Protein AF-A0A150P0Q4-F1 (afdb_monomer_lite)

InterPro domains:
  IPR000719 Protein kinase domain [PF00069] (612-811)
  IPR000719 Protein kinase domain [PS50011] (612-848)
  IPR000719 Protein kinase domain [SM00220] (612-845)
  IPR003615 HNH nuclease [PF13395] (460-488)
  IPR004919 GmrSD restriction endonucleases, N-terminal domain [PF03235] (14-259)
  IPR011009 Protein kinase-like domain superfamily [SSF56112] (604-841)

pLDDT: mean 85.25, std 13.66, range [26.42, 98.25]

Sequence (848 aa):
MPAQMTFRPAETPLRDLLEEIHRGDLQLPDFQRSWVWDDERIRDLIASVSQAWPVGAVLLLECGGEVQFKARPVEGAPENRGRERRLILDGQQRLTSLYVALRTGLPVATVDTKGNRINRIYFFDIRKAIEESVERKDAILAVDPTRQIRENFNRNVVLDLSTPEKEFEQLCIPVATAFDPAACQNWRRGMSKLHRHNPEIADLYDQFELEVVQSIQQYRLPSIELGRGTSRQAVCMVFEKVNTGGKPLDVFELVTATYAARSVDLRADWEAQLQRMRTHRVLAELTPTDFLQAVTLLSTWRRNTDGRVHVGCRRIDILNLPLEEYRAHAAAVEQGFVTAVKILEREKIFEPEYLPYQSQLIPFAAIAAALGPRLLEPSVREKILRWYWCGVFGELYGGTTETRFGRDINEVPAWIDGGPEPSTVMDCNFVPSRLATLTTRNSAAYKGFMALLLQEGGRDLYTGDQIERSMYFDEHVDLHHIFPLSFFKGKMGPPFTTIINKTPQTSRTNKRLGGVNPSLYIARIERGGVEPRNLDEFIETHCIEPASLRQDDFGAFYRERARRLLDAVERLTGKPINGRESEETVRSFAGPIPRLVVAGGPRPTQKLFDHYDVIEELPSGGMSSGYKVRGPGGELLFMKKVPIEGVASDALRREIDIYARLERAQVEGVLRIHGIERNETHVALLTELADGGSLASYLRAAGGALSPAEAKPIALTVLAALRELHALDVVHRDLKPENVLRCGGLWKLCDFGIAKNLRRLVTQHRTFAGHGTPGFAPPEQVDGAEAHPSADIYAFGKLLAYLLTGQTDVDKVTQPSWGKLARTCTIREPSGRLSLDQVETDLVAIVT

Secondary structure (DSSP, 8-state):
------EEEEEEEHHHHHHHHHHTSEEEETTSPPP--BHHHHHHHHHHHHTT-----EEEEESSSS--PPEEPPTT------SS-EEEEE-HHHHHHHHIIIII-S-EEEE-TTS-EEEEEEEEEHHHHT-TTS-GGGGEEEE-TTSEEEETTTTEEEEE-SSHHHHHHTTEEEGGGGG-HHHHHHHHHHHHHHTTT-HHHHHHHHHHIIIIIHHHHH-EEEEEEEPTT--HHHHHHHHHHHGGGSSPPPHHHHHHHHHHTTT--HHHHHHHHHHHHTTSGGGTT--HHHHHHHHHHHHHHHH-SSS-S----SHHHHHT--HHHHHHHHHHHHHHHHHHHHHHHHTT--SGGG-S-HHHHHHHHHHHHHHGGGGGSHHHHHHHHHHHHHHHHTTTTSSS-HHHHHHHHHHHHHHHTT-PPPHHHHT----HHHHHH---TT-HHHHHHHHHHHHTT-B-TTT--B--HHHHHHTT-EEEESS-TTTTTT--STTTTSGGGEEEE-HHHHHHH-SS-HHHHHHHHHHTT--HHHHHHHHHTTT--HHHHHTT-HHHHHHHHHHHHHHHHHHHHTS--TTTTSHHHHHHHTS--------S------EETTTEEEEEEEP-STT-EEEEEE-TTS-EEEEEEEESTTS-HHHHHHHHHHHHHHHHHT-TTBPPEEEEEE-SSEEEEEEE--SS-BHHHHHHHTTS---HHHHHHHHHHHHHHHHHHHHTT---S--SGGGEEEETTEEEE---TTGGGGGGSSS-SS-----S-TTTS-HHHHTTPPP-HHHHHHHHHHHHHHHHHSSS-GGG--SHHHHHHHHHHT-SSGGGSPPHHHHHHHHHHS--

Radius of gyration: 38.89 Å; chains: 1; bounding box: 79×71×116 Å

Structure (mmCIF, N/CA/C/O backbone):
data_AF-A0A150P0Q4-F1
#
_entry.id   AF-A0A150P0Q4-F1
#
loop_
_atom_site.group_PDB
_atom_site.id
_atom_site.type_symbol
_atom_site.label_atom_id
_atom_site.label_alt_id
_atom_site.label_comp_id
_atom_site.label_asym_id
_atom_site.label_entity_id
_atom_site.label_seq_id
_atom_site.pdbx_PDB_ins_code
_atom_site.Cartn_x
_atom_site.Cartn_y
_atom_site.Cartn_z
_atom_site.occupancy
_atom_site.B_iso_or_equiv
_atom_site.auth_seq_id
_atom_site.auth_comp_id
_atom_site.auth_asym_id
_atom_site.auth_atom_id
_atom_site.pdbx_PDB_model_num
ATOM 1 N N . MET A 1 1 ? 33.109 -25.840 -5.635 1.00 31.58 1 MET A N 1
ATOM 2 C CA . MET A 1 1 ? 33.762 -25.465 -6.908 1.00 31.58 1 MET A CA 1
ATOM 3 C C . MET A 1 1 ? 33.787 -23.945 -6.965 1.00 31.58 1 MET A C 1
ATOM 5 O O . MET A 1 1 ? 32.735 -23.370 -6.703 1.00 31.58 1 MET A O 1
ATOM 9 N N . PRO A 1 2 ? 34.930 -23.283 -7.202 1.00 28.89 2 PRO A N 1
ATOM 10 C CA . PRO A 1 2 ? 34.936 -21.834 -7.370 1.00 28.89 2 PRO A CA 1
ATOM 11 C C . PRO A 1 2 ? 34.123 -21.470 -8.621 1.00 28.89 2 PRO A C 1
ATOM 13 O O . PRO A 1 2 ? 34.169 -22.193 -9.616 1.00 28.89 2 PRO A O 1
ATOM 16 N N . ALA A 1 3 ? 33.334 -20.395 -8.545 1.00 36.25 3 ALA A N 1
ATOM 17 C CA . ALA A 1 3 ? 32.504 -19.925 -9.648 1.00 36.25 3 ALA A CA 1
ATOM 18 C C . ALA A 1 3 ? 33.391 -19.611 -10.863 1.00 36.25 3 ALA A C 1
ATOM 20 O O . ALA A 1 3 ? 34.220 -18.704 -10.816 1.00 36.25 3 ALA A O 1
ATOM 21 N N . GLN A 1 4 ? 33.241 -20.388 -11.937 1.00 46.97 4 GLN A N 1
ATOM 22 C CA . GLN A 1 4 ? 33.880 -20.111 -13.220 1.00 46.97 4 GLN A CA 1
ATOM 23 C C . GLN A 1 4 ? 33.441 -18.715 -13.681 1.00 46.97 4 GLN A C 1
ATOM 25 O O . GLN A 1 4 ? 32.245 -18.414 -13.680 1.00 46.97 4 GLN A O 1
ATOM 30 N N . MET A 1 5 ? 34.394 -17.851 -14.045 1.00 43.66 5 MET A N 1
ATOM 31 C CA . MET A 1 5 ? 34.073 -16.531 -14.590 1.00 43.66 5 MET A CA 1
ATOM 32 C C . MET A 1 5 ? 33.197 -16.690 -15.840 1.00 43.66 5 MET A C 1
ATOM 34 O O . MET A 1 5 ? 33.628 -17.240 -16.850 1.00 43.66 5 MET A O 1
ATOM 38 N N . THR A 1 6 ? 31.952 -16.225 -15.746 1.00 61.91 6 THR A N 1
ATOM 39 C CA . THR A 1 6 ? 30.906 -16.319 -16.782 1.00 61.91 6 THR A CA 1
ATOM 40 C C . THR A 1 6 ? 30.883 -15.118 -17.735 1.00 61.91 6 THR A C 1
ATOM 42 O O . THR A 1 6 ? 30.093 -15.111 -18.676 1.00 61.91 6 THR A O 1
ATOM 45 N N . PHE A 1 7 ? 31.764 -14.133 -17.518 1.00 71.00 7 PHE A N 1
ATOM 46 C CA . PHE A 1 7 ? 31.845 -12.876 -18.265 1.00 71.00 7 PHE A CA 1
ATOM 47 C C . PHE A 1 7 ? 33.163 -12.786 -19.034 1.00 71.00 7 PHE A C 1
ATOM 49 O O . PHE A 1 7 ? 34.230 -12.983 -18.447 1.00 71.00 7 PHE A O 1
ATOM 56 N N . ARG A 1 8 ? 33.097 -12.445 -20.323 1.00 76.94 8 ARG A N 1
ATOM 57 C CA . ARG A 1 8 ? 34.273 -12.190 -21.166 1.00 76.94 8 ARG A CA 1
ATOM 58 C C . ARG A 1 8 ? 34.220 -10.758 -21.709 1.00 76.94 8 ARG A C 1
ATOM 60 O O . ARG A 1 8 ? 33.370 -10.482 -22.553 1.00 76.94 8 ARG A O 1
ATOM 67 N N . PRO A 1 9 ? 35.059 -9.829 -21.217 1.00 78.75 9 PRO A N 1
ATOM 68 C CA . PRO A 1 9 ? 35.189 -8.516 -21.835 1.00 78.75 9 PRO A CA 1
ATOM 69 C C . PRO A 1 9 ? 35.948 -8.639 -23.163 1.00 78.75 9 PRO A C 1
ATOM 71 O O . PRO A 1 9 ? 36.948 -9.353 -23.245 1.00 78.75 9 PRO A O 1
ATOM 74 N N . ALA A 1 10 ? 35.482 -7.935 -24.189 1.00 81.44 10 ALA A N 1
ATOM 75 C CA . ALA A 1 10 ? 36.090 -7.886 -25.513 1.00 81.44 10 ALA A CA 1
ATOM 76 C C . ALA A 1 10 ? 35.911 -6.496 -26.140 1.00 81.44 10 ALA A C 1
ATOM 78 O O . ALA A 1 10 ? 34.915 -5.818 -25.890 1.00 81.44 10 ALA A O 1
ATOM 79 N N . GLU A 1 11 ? 36.843 -6.080 -26.994 1.00 84.00 11 GLU A N 1
ATOM 80 C CA . GLU A 1 11 ? 36.697 -4.888 -27.835 1.00 84.00 11 GLU A CA 1
ATOM 81 C C . GLU A 1 11 ? 36.447 -5.310 -29.279 1.00 84.00 11 GLU A C 1
ATOM 83 O O . GLU A 1 11 ? 37.371 -5.705 -30.001 1.00 84.00 11 GLU A O 1
ATOM 88 N N . THR A 1 12 ? 35.186 -5.226 -29.698 1.00 87.81 12 THR A N 1
ATOM 89 C CA . THR A 1 12 ? 34.760 -5.719 -31.009 1.00 87.81 12 THR A CA 1
ATOM 90 C C . THR A 1 12 ? 34.696 -4.556 -32.001 1.00 87.81 12 THR A C 1
ATOM 92 O O . THR A 1 12 ? 34.092 -3.526 -31.681 1.00 87.81 12 THR A O 1
ATOM 95 N N . PRO A 1 13 ? 35.304 -4.663 -33.198 1.00 92.88 13 PRO A N 1
ATOM 96 C CA . PRO A 1 13 ? 35.141 -3.657 -34.243 1.00 92.88 13 PRO A CA 1
ATOM 97 C C . PRO A 1 13 ? 33.660 -3.427 -34.560 1.00 92.88 13 PRO A C 1
ATOM 99 O O . PRO A 1 13 ? 32.904 -4.381 -34.744 1.00 92.88 13 PRO A O 1
ATOM 102 N N . LEU A 1 14 ? 33.237 -2.162 -34.656 1.00 93.88 14 LEU A N 1
ATOM 103 C CA . LEU A 1 14 ? 31.841 -1.823 -34.951 1.00 93.88 14 LEU A CA 1
ATOM 104 C C . LEU A 1 14 ? 31.382 -2.462 -36.268 1.00 93.88 14 LEU A C 1
ATOM 106 O O . LEU A 1 14 ? 30.284 -3.006 -36.334 1.00 93.88 14 LEU A O 1
ATOM 110 N N . ARG A 1 15 ? 32.253 -2.460 -37.286 1.00 92.12 15 ARG A N 1
ATOM 111 C CA . ARG A 1 15 ? 32.016 -3.120 -38.578 1.00 92.12 15 ARG A CA 1
ATOM 112 C C . ARG A 1 15 ? 31.570 -4.574 -38.409 1.00 92.12 15 ARG A C 1
ATOM 114 O O . ARG A 1 15 ? 30.597 -4.975 -39.039 1.00 92.12 15 ARG A O 1
ATOM 121 N N . ASP A 1 16 ? 32.250 -5.336 -37.557 1.00 92.06 16 ASP A N 1
ATOM 122 C CA . ASP A 1 16 ? 31.985 -6.765 -37.383 1.00 92.06 16 ASP A CA 1
ATOM 123 C C . ASP A 1 16 ? 30.610 -6.987 -36.746 1.00 92.06 16 ASP A C 1
ATOM 125 O O . ASP A 1 16 ? 29.826 -7.787 -37.250 1.00 92.06 16 ASP A O 1
ATOM 129 N N . LEU A 1 17 ? 30.261 -6.198 -35.721 1.00 92.00 17 LEU A N 1
ATOM 130 C CA . LEU A 1 17 ? 28.934 -6.239 -35.094 1.00 92.00 17 LEU A CA 1
ATOM 131 C C . LEU A 1 17 ? 27.815 -5.911 -36.093 1.00 92.00 17 LEU A C 1
ATOM 133 O O . LEU A 1 17 ? 26.788 -6.588 -36.114 1.00 92.00 17 LEU A O 1
ATOM 137 N N . LEU A 1 18 ? 27.999 -4.889 -36.938 1.00 92.75 18 LEU A N 1
ATOM 138 C CA . LEU A 1 18 ? 27.002 -4.518 -37.949 1.00 92.75 18 LEU A CA 1
ATOM 139 C C . LEU A 1 18 ? 26.863 -5.590 -39.044 1.00 92.75 18 LEU A C 1
ATOM 141 O O . LEU A 1 18 ? 25.751 -5.859 -39.500 1.00 92.75 18 LEU A O 1
ATOM 145 N N . GLU A 1 19 ? 27.963 -6.230 -39.444 1.00 90.31 19 GLU A N 1
ATOM 146 C CA . GLU A 1 19 ? 27.948 -7.344 -40.400 1.00 90.31 19 GLU A CA 1
ATOM 147 C C . GLU A 1 19 ? 27.314 -8.610 -39.815 1.00 90.31 19 GLU A C 1
ATOM 149 O O . GLU A 1 19 ? 26.606 -9.329 -40.517 1.00 90.31 19 GLU A O 1
ATOM 154 N N . GLU A 1 20 ? 27.509 -8.888 -38.529 1.00 90.50 20 GLU A N 1
ATOM 155 C CA . GLU A 1 20 ? 26.818 -9.981 -37.843 1.00 90.50 20 GLU A CA 1
ATOM 156 C C . GLU A 1 20 ? 25.311 -9.742 -37.733 1.00 90.50 20 GLU A C 1
ATOM 158 O O . GLU A 1 20 ? 24.531 -10.679 -37.915 1.00 90.50 20 GLU A O 1
ATOM 163 N N . ILE A 1 21 ? 24.886 -8.495 -37.493 1.00 91.38 21 ILE A N 1
ATOM 164 C CA . ILE A 1 21 ? 23.468 -8.113 -37.564 1.00 91.38 21 ILE A CA 1
ATOM 165 C C . ILE A 1 21 ? 22.939 -8.342 -38.983 1.00 91.38 21 ILE A C 1
ATOM 167 O O . ILE A 1 21 ? 21.876 -8.936 -39.155 1.00 91.38 21 ILE A O 1
ATOM 171 N N . HIS A 1 22 ? 23.687 -7.919 -40.008 1.00 90.12 22 HIS A N 1
ATOM 172 C CA . HIS A 1 22 ? 23.290 -8.088 -41.407 1.00 90.12 22 HIS A CA 1
ATOM 173 C C . HIS A 1 22 ? 23.184 -9.560 -41.829 1.00 90.12 22 HIS A C 1
ATOM 175 O O . HIS A 1 22 ? 22.249 -9.928 -42.539 1.00 90.12 22 HIS A O 1
ATOM 181 N N . ARG A 1 23 ? 24.101 -10.417 -41.363 1.00 87.44 23 ARG A N 1
ATOM 182 C CA . ARG A 1 23 ? 24.062 -11.871 -41.589 1.00 87.44 23 ARG A CA 1
ATOM 183 C C . ARG A 1 23 ? 22.971 -12.578 -40.781 1.00 87.44 23 ARG A C 1
ATOM 185 O O . ARG A 1 23 ? 22.541 -13.663 -41.173 1.00 87.44 23 ARG A O 1
ATOM 192 N N . GLY A 1 24 ? 22.495 -11.960 -39.700 1.00 84.88 24 GLY A N 1
ATOM 193 C CA . GLY A 1 24 ? 21.508 -12.520 -38.776 1.00 84.88 24 GLY A CA 1
ATOM 194 C C . GLY A 1 24 ? 22.111 -13.389 -37.667 1.00 84.88 24 GLY A C 1
ATOM 195 O O . GLY A 1 24 ? 21.367 -14.106 -36.998 1.00 84.88 24 GLY A O 1
ATOM 196 N N . ASP A 1 25 ? 23.429 -13.322 -37.467 1.00 87.44 25 ASP A N 1
ATOM 197 C CA . ASP A 1 25 ? 24.155 -14.021 -36.397 1.00 87.44 25 ASP A CA 1
ATOM 198 C C . ASP A 1 25 ? 23.970 -13.304 -35.044 1.00 87.44 25 ASP A C 1
ATOM 200 O O . ASP A 1 25 ? 23.934 -13.942 -33.987 1.00 87.44 25 ASP A O 1
ATOM 204 N N . LEU A 1 26 ? 23.797 -11.975 -35.085 1.00 89.19 26 LEU A N 1
ATOM 205 C CA . LEU A 1 26 ? 23.518 -11.123 -33.931 1.00 89.19 26 LEU A CA 1
ATOM 206 C C . LEU A 1 26 ? 22.079 -10.588 -33.997 1.00 89.19 26 LEU A C 1
ATOM 208 O O . LEU A 1 26 ? 21.715 -9.850 -34.911 1.00 89.19 26 LEU A O 1
ATOM 212 N N . GLN A 1 27 ? 21.247 -10.973 -33.028 1.00 87.88 27 GLN A N 1
ATOM 213 C CA . GLN A 1 27 ? 19.803 -10.707 -33.036 1.00 87.88 27 GLN A CA 1
ATOM 214 C C . GLN A 1 27 ? 19.320 -10.054 -31.738 1.00 87.88 27 GLN A C 1
ATOM 216 O O . GLN A 1 27 ? 20.038 -9.984 -30.739 1.00 87.88 27 GLN A O 1
ATOM 221 N N . LEU A 1 28 ? 18.075 -9.579 -31.745 1.00 84.50 28 LEU A N 1
ATOM 222 C CA . LEU A 1 28 ? 17.410 -9.073 -30.550 1.00 84.50 28 LEU A CA 1
ATOM 223 C C . LEU A 1 28 ? 16.585 -10.191 -29.911 1.00 84.50 28 LEU A C 1
ATOM 225 O O . LEU A 1 28 ? 15.909 -10.938 -30.623 1.00 84.50 28 LEU A O 1
ATOM 229 N N . PRO A 1 29 ? 16.568 -10.311 -28.580 1.00 78.75 29 PRO A N 1
ATOM 230 C CA . PRO A 1 29 ? 15.529 -11.071 -27.911 1.00 78.75 29 PRO A CA 1
ATOM 231 C C . PRO A 1 29 ? 14.135 -10.498 -28.223 1.00 78.75 29 PRO A C 1
ATOM 233 O O . PRO A 1 29 ? 13.939 -9.283 -28.272 1.00 78.75 29 PRO A O 1
ATOM 236 N N . ASP A 1 30 ? 13.143 -11.361 -28.421 1.00 73.38 30 ASP A N 1
ATOM 237 C CA . ASP A 1 30 ? 11.785 -10.965 -28.810 1.00 73.38 30 ASP A CA 1
ATOM 238 C C . ASP A 1 30 ? 11.039 -10.148 -27.742 1.00 73.38 30 ASP A C 1
ATOM 240 O O . ASP A 1 30 ? 10.174 -9.340 -28.074 1.00 73.38 30 ASP A O 1
ATOM 244 N N . PHE A 1 31 ? 11.424 -10.293 -26.475 1.00 66.19 31 PHE A N 1
ATOM 245 C CA . PHE A 1 31 ? 10.884 -9.533 -25.346 1.00 66.19 31 PHE A CA 1
ATOM 246 C C . PHE A 1 31 ? 11.435 -8.102 -25.229 1.00 66.19 31 PHE A C 1
ATOM 248 O O . PHE A 1 31 ? 10.883 -7.298 -24.474 1.00 66.19 31 PHE A O 1
ATOM 255 N N . GLN A 1 32 ? 12.507 -7.753 -25.951 1.00 68.88 32 GLN A N 1
ATOM 256 C CA . GLN A 1 32 ? 12.990 -6.373 -25.988 1.00 68.88 32 GLN A CA 1
ATOM 257 C C . GLN A 1 32 ? 12.003 -5.481 -26.742 1.00 68.88 32 GLN A C 1
ATOM 259 O O . GLN A 1 32 ? 11.522 -5.826 -27.825 1.00 68.88 32 GLN A O 1
ATOM 264 N N . ARG A 1 33 ? 11.737 -4.295 -26.187 1.00 67.94 33 ARG A N 1
ATOM 265 C CA . ARG A 1 33 ? 10.780 -3.326 -26.737 1.00 67.94 33 ARG A CA 1
ATOM 266 C C . ARG A 1 33 ? 11.124 -2.936 -28.172 1.00 67.94 33 ARG A C 1
ATOM 268 O O . ARG A 1 33 ? 12.279 -3.009 -28.595 1.00 67.94 33 ARG A O 1
ATOM 275 N N . SER A 1 34 ? 10.119 -2.487 -28.917 1.00 66.25 34 SER A N 1
ATOM 276 C CA . SER A 1 34 ? 10.339 -1.813 -30.197 1.00 66.25 34 SER A CA 1
ATOM 277 C C . SER A 1 34 ? 11.309 -0.639 -30.015 1.00 66.25 34 SER A C 1
ATOM 279 O O . SER A 1 34 ? 11.435 -0.085 -28.923 1.00 66.25 34 SER A O 1
ATOM 281 N N . TRP A 1 35 ? 12.046 -0.304 -31.064 1.00 68.69 35 TRP A N 1
ATOM 282 C CA . TRP A 1 35 ? 13.017 0.787 -31.053 1.00 68.69 35 TRP A CA 1
ATOM 283 C C . TRP A 1 35 ? 12.294 2.156 -31.000 1.00 68.69 35 TRP A C 1
ATOM 285 O O . TRP A 1 35 ? 11.285 2.331 -31.681 1.00 68.69 35 TRP A O 1
ATOM 295 N N . VAL A 1 36 ? 12.731 3.068 -30.107 1.00 68.75 36 VAL A N 1
ATOM 296 C CA . VAL A 1 36 ? 12.045 4.354 -29.784 1.00 68.75 36 VAL A CA 1
ATOM 297 C C . VAL A 1 36 ? 13.037 5.494 -29.476 1.00 68.75 36 VAL A C 1
ATOM 299 O O . VAL A 1 36 ? 12.774 6.344 -28.629 1.00 68.75 36 VAL A O 1
ATOM 302 N N . TRP A 1 37 ? 14.225 5.507 -30.078 1.00 83.75 37 TRP A N 1
ATOM 303 C CA . TRP A 1 37 ? 15.117 6.664 -29.926 1.00 83.75 37 TRP A CA 1
ATOM 304 C C . TRP A 1 37 ? 14.644 7.844 -30.770 1.00 83.75 37 TRP A C 1
ATOM 306 O O . TRP A 1 37 ? 14.229 7.648 -31.911 1.00 83.75 37 TRP A O 1
ATOM 316 N N . ASP A 1 38 ? 14.700 9.041 -30.186 1.00 87.56 38 ASP A N 1
ATOM 317 C CA . ASP A 1 38 ? 14.478 10.310 -30.878 1.00 87.56 38 ASP A CA 1
ATOM 318 C C . ASP A 1 38 ? 15.655 10.668 -31.802 1.00 87.56 38 ASP A C 1
ATOM 320 O O . ASP A 1 38 ? 16.743 10.091 -31.714 1.00 87.56 38 ASP A O 1
ATOM 324 N N . ASP A 1 39 ? 15.403 11.599 -32.722 1.00 88.06 39 ASP A N 1
ATOM 325 C CA . ASP A 1 39 ? 16.367 12.014 -33.745 1.00 88.06 39 ASP A CA 1
ATOM 326 C C . ASP A 1 39 ? 17.653 12.605 -33.142 1.00 88.06 39 ASP A C 1
ATOM 328 O O . ASP A 1 39 ? 18.752 12.369 -33.648 1.00 88.06 39 ASP A O 1
ATOM 332 N N . GLU A 1 40 ? 17.525 13.330 -32.030 1.00 89.31 40 GLU A N 1
ATOM 333 C CA . GLU A 1 40 ? 18.631 14.009 -31.353 1.00 89.31 40 GLU A CA 1
ATOM 334 C C . GLU A 1 40 ? 19.650 12.996 -30.816 1.00 89.31 40 GLU A C 1
ATOM 336 O O . GLU A 1 40 ? 20.834 13.065 -31.148 1.00 89.31 40 GLU A O 1
ATOM 341 N N . ARG A 1 41 ? 19.182 11.955 -30.116 1.00 89.94 41 ARG A N 1
ATOM 342 C CA . ARG A 1 41 ? 20.044 10.879 -29.598 1.00 89.94 41 ARG A CA 1
ATOM 343 C C . ARG A 1 41 ? 20.767 10.105 -30.692 1.00 89.94 41 ARG A C 1
ATOM 345 O O . ARG A 1 41 ? 21.874 9.615 -30.470 1.00 89.94 41 ARG A O 1
ATOM 352 N N . ILE A 1 42 ? 20.144 9.944 -31.858 1.00 91.25 42 ILE A N 1
ATOM 353 C CA . ILE A 1 42 ? 20.763 9.242 -32.988 1.00 91.25 42 ILE A CA 1
ATOM 354 C C . ILE A 1 42 ? 21.896 10.091 -33.570 1.00 91.25 42 ILE A C 1
ATOM 356 O O . ILE A 1 42 ? 22.983 9.562 -33.810 1.00 91.25 42 ILE A O 1
ATOM 360 N N . ARG A 1 43 ? 21.678 11.402 -33.740 1.00 93.50 43 ARG A N 1
ATOM 361 C CA . ARG A 1 43 ? 22.715 12.342 -34.195 1.00 93.50 43 ARG A CA 1
ATOM 362 C C . ARG A 1 43 ? 23.881 12.408 -33.212 1.00 93.50 43 ARG A C 1
ATOM 364 O O . ARG A 1 43 ? 25.024 12.295 -33.647 1.00 93.50 43 ARG A O 1
ATOM 371 N N . ASP A 1 44 ? 23.609 12.480 -31.912 1.00 92.38 44 ASP A N 1
ATOM 372 C CA . ASP A 1 44 ? 24.646 12.466 -30.870 1.00 92.38 44 ASP A CA 1
ATOM 373 C C . ASP A 1 44 ? 25.457 11.165 -30.872 1.00 92.38 44 ASP A C 1
ATOM 375 O O . ASP A 1 44 ? 26.681 11.173 -30.693 1.00 92.38 44 ASP A O 1
ATOM 379 N N . LEU A 1 45 ? 24.795 10.029 -31.116 1.00 93.88 45 LEU A N 1
ATOM 380 C CA . LEU A 1 45 ? 25.466 8.738 -31.212 1.00 93.88 45 LEU A CA 1
ATOM 381 C C . LEU A 1 45 ? 26.396 8.676 -32.429 1.00 93.88 45 LEU A C 1
ATOM 383 O O . LEU A 1 45 ? 27.543 8.250 -32.296 1.00 93.88 45 LEU A O 1
ATOM 387 N N . ILE A 1 46 ? 25.923 9.112 -33.600 1.00 94.56 46 ILE A N 1
ATOM 388 C CA . ILE A 1 46 ? 26.740 9.174 -34.820 1.00 94.56 46 ILE A CA 1
ATOM 389 C C . ILE A 1 46 ? 27.911 10.148 -34.616 1.00 94.56 46 ILE A C 1
ATOM 391 O O . ILE A 1 46 ? 29.039 9.812 -34.978 1.00 94.56 46 ILE A O 1
ATOM 395 N N . ALA A 1 47 ? 27.677 11.306 -33.987 1.00 94.06 47 ALA A N 1
ATOM 396 C CA . ALA A 1 47 ? 28.717 12.285 -33.671 1.00 94.06 47 ALA A CA 1
ATOM 397 C C . ALA A 1 47 ? 29.820 11.663 -32.812 1.00 94.06 47 ALA A C 1
ATOM 399 O O . ALA A 1 47 ? 30.984 11.676 -33.212 1.00 94.06 47 ALA A O 1
ATOM 400 N N . SER A 1 48 ? 29.430 11.019 -31.711 1.00 93.25 48 SER A N 1
ATOM 401 C CA . SER A 1 48 ? 30.347 10.360 -30.778 1.00 93.25 48 SER A CA 1
ATOM 402 C C . SER A 1 48 ? 31.192 9.284 -31.466 1.00 93.25 48 SER A C 1
ATOM 404 O O . SER A 1 48 ? 32.414 9.272 -31.321 1.00 93.25 48 SER A O 1
ATOM 406 N N . VAL A 1 49 ? 30.573 8.415 -32.278 1.00 93.94 49 VAL A N 1
ATOM 407 C CA . VAL A 1 49 ? 31.301 7.391 -33.054 1.00 93.94 49 VAL A CA 1
ATOM 408 C C . VAL A 1 49 ? 32.261 8.040 -34.056 1.00 93.94 49 VAL A C 1
ATOM 410 O O . VAL A 1 49 ? 33.399 7.596 -34.192 1.00 93.94 49 VAL A O 1
ATOM 413 N N . SER A 1 50 ? 31.847 9.129 -34.707 1.00 93.94 50 SER A N 1
ATOM 414 C CA . SER A 1 50 ? 32.677 9.856 -35.675 1.00 93.94 50 SER A CA 1
ATOM 415 C C . SER A 1 50 ? 33.852 10.628 -35.067 1.00 93.94 50 SER A C 1
ATOM 417 O O . SER A 1 50 ? 34.746 11.039 -35.800 1.00 93.94 50 SER A O 1
ATOM 419 N N . GLN A 1 51 ? 33.856 10.821 -33.746 1.00 91.62 51 GLN A N 1
ATOM 420 C CA . GLN A 1 51 ? 34.951 11.429 -32.981 1.00 91.62 51 GLN A CA 1
ATOM 421 C C . GLN A 1 51 ? 35.758 10.388 -32.193 1.00 91.62 51 GLN A C 1
ATOM 423 O O . GLN A 1 51 ? 36.609 10.751 -31.383 1.00 91.62 51 GLN A O 1
ATOM 428 N N . ALA A 1 52 ? 35.469 9.096 -32.382 1.00 90.12 52 ALA A N 1
ATOM 429 C CA . ALA A 1 52 ? 36.023 8.004 -31.585 1.00 90.12 52 ALA A CA 1
ATOM 430 C C . ALA A 1 52 ? 35.770 8.135 -30.065 1.00 90.12 52 ALA A C 1
ATOM 432 O O . ALA A 1 52 ? 36.503 7.576 -29.249 1.00 90.12 52 ALA A O 1
ATOM 433 N N . TRP A 1 53 ? 34.711 8.845 -29.662 1.00 90.31 53 TRP A N 1
ATOM 434 C CA . TRP A 1 53 ? 34.318 8.992 -28.261 1.00 90.31 53 TRP A CA 1
ATOM 435 C C . TRP A 1 53 ? 33.569 7.751 -27.754 1.00 90.31 53 TRP A C 1
ATOM 437 O O . TRP A 1 53 ? 32.838 7.109 -28.516 1.00 90.31 53 TRP A O 1
ATOM 447 N N . PRO A 1 54 ? 33.718 7.378 -26.471 1.00 85.50 54 PRO A N 1
ATOM 448 C CA . PRO A 1 54 ? 33.093 6.177 -25.925 1.00 85.50 54 PRO A CA 1
ATOM 449 C C . PRO A 1 54 ? 31.566 6.318 -25.839 1.00 85.50 54 PRO A C 1
ATOM 451 O O . PRO A 1 54 ? 31.053 7.171 -25.123 1.00 85.50 54 PRO A O 1
ATOM 454 N N . VAL A 1 55 ? 30.831 5.414 -26.498 1.00 86.94 55 VAL A N 1
ATOM 455 C CA . VAL A 1 55 ? 29.349 5.380 -26.480 1.00 86.94 55 VAL A CA 1
ATOM 456 C C . VAL A 1 55 ? 28.773 4.367 -25.482 1.00 86.94 55 VAL A C 1
ATOM 458 O O . VAL A 1 55 ? 27.595 4.009 -25.549 1.00 86.94 55 VAL A O 1
ATOM 461 N N . GLY A 1 56 ? 29.611 3.888 -24.557 1.00 83.50 56 GLY A N 1
ATOM 462 C CA . GLY A 1 56 ? 29.305 2.851 -23.567 1.00 83.50 56 GLY A CA 1
ATOM 463 C C . GLY A 1 56 ? 29.461 1.421 -24.101 1.00 83.50 56 GLY A C 1
ATOM 464 O O . GLY A 1 56 ? 29.488 1.190 -25.307 1.00 83.50 56 GLY A O 1
ATOM 465 N N . ALA A 1 57 ? 29.522 0.442 -23.196 1.00 84.88 57 ALA A N 1
ATOM 466 C CA . ALA A 1 57 ? 29.650 -0.968 -23.565 1.00 84.88 57 ALA A CA 1
ATOM 467 C C . ALA A 1 57 ? 28.321 -1.575 -24.053 1.00 84.88 57 ALA A C 1
ATOM 469 O O . ALA A 1 57 ? 27.248 -1.052 -23.738 1.00 84.88 57 ALA A O 1
ATOM 470 N N . VAL A 1 58 ? 28.391 -2.678 -24.799 1.00 87.81 58 VAL A N 1
ATOM 471 C CA . VAL A 1 58 ? 27.243 -3.530 -25.156 1.00 87.81 58 VAL A CA 1
ATOM 472 C C . VAL A 1 58 ? 27.324 -4.873 -24.444 1.00 87.81 58 VAL A C 1
ATOM 474 O O . VAL A 1 58 ? 28.412 -5.371 -24.158 1.00 87.81 58 VAL A O 1
ATOM 477 N N . LEU A 1 59 ? 26.172 -5.473 -24.162 1.00 86.12 59 LEU A N 1
ATOM 478 C CA . LEU A 1 59 ? 26.092 -6.770 -23.494 1.00 86.12 59 LEU A CA 1
ATOM 479 C C . LEU A 1 59 ? 25.512 -7.805 -24.453 1.00 86.12 59 LEU A C 1
ATOM 481 O O . LEU A 1 59 ? 24.402 -7.621 -24.955 1.00 86.12 59 LEU A O 1
ATOM 485 N N . LEU A 1 60 ? 26.243 -8.895 -24.671 1.00 88.00 60 LEU A N 1
ATOM 486 C CA . LEU A 1 60 ? 25.883 -9.965 -25.596 1.00 88.00 60 LEU A CA 1
ATOM 487 C C . LEU A 1 60 ? 25.697 -11.295 -24.853 1.00 88.00 60 LEU A C 1
ATOM 489 O O . LEU A 1 60 ? 26.352 -11.553 -23.844 1.00 88.00 60 LEU A O 1
ATOM 493 N N . LEU A 1 61 ? 24.822 -12.159 -25.366 1.00 85.00 61 LEU A N 1
ATOM 494 C CA . LEU A 1 61 ? 24.577 -13.506 -24.842 1.00 85.00 61 LEU A CA 1
ATOM 495 C C . LEU A 1 61 ? 24.800 -14.564 -25.920 1.00 85.00 61 LEU A C 1
ATOM 497 O O . LEU A 1 61 ? 24.147 -14.523 -26.962 1.00 85.00 61 LEU A O 1
ATOM 501 N N . GLU A 1 62 ? 25.657 -15.545 -25.642 1.00 83.94 62 GLU A N 1
ATOM 502 C CA . GLU A 1 62 ? 25.807 -16.737 -26.481 1.00 83.94 62 GLU A CA 1
ATOM 503 C C . GLU A 1 62 ? 24.606 -17.685 -26.311 1.00 83.94 62 GLU A C 1
ATOM 505 O O . GLU A 1 62 ? 24.326 -18.168 -25.210 1.00 83.94 62 GLU A O 1
ATOM 510 N N . CYS A 1 63 ? 23.906 -18.009 -27.403 1.00 71.44 63 CYS A N 1
ATOM 511 C CA . CYS A 1 63 ? 22.831 -19.003 -27.375 1.00 71.44 63 CYS A CA 1
ATOM 512 C C . CYS A 1 63 ? 23.378 -20.442 -27.345 1.00 71.44 63 CYS A C 1
ATOM 514 O O . CYS A 1 63 ? 24.476 -20.725 -27.825 1.00 71.44 63 CYS A O 1
ATOM 516 N N . GLY A 1 64 ? 22.570 -21.376 -26.826 1.00 64.94 64 GLY A N 1
ATOM 517 C CA . GLY A 1 64 ? 22.893 -22.812 -26.776 1.00 64.94 64 GLY A CA 1
ATOM 518 C C . GLY A 1 64 ? 23.128 -23.383 -25.371 1.00 64.94 64 GLY A C 1
ATOM 519 O O . GLY A 1 64 ? 23.596 -24.513 -25.261 1.00 64.94 64 GLY A O 1
ATOM 520 N N . GLY A 1 65 ? 22.827 -22.615 -24.317 1.00 64.88 65 GLY A N 1
ATOM 521 C CA . GLY A 1 65 ? 22.820 -23.053 -22.913 1.00 64.88 65 GLY A CA 1
ATOM 522 C C . GLY A 1 65 ? 21.417 -23.338 -22.354 1.00 64.88 65 GLY A C 1
ATOM 523 O O . GLY A 1 65 ? 20.471 -23.536 -23.114 1.00 64.88 65 GLY A O 1
ATOM 524 N N . GLU A 1 66 ? 21.262 -23.305 -21.022 1.00 53.69 66 GLU A N 1
ATOM 525 C CA . GLU A 1 66 ? 19.952 -23.427 -20.340 1.00 53.69 66 GLU A CA 1
ATOM 526 C C . GLU A 1 66 ? 18.956 -22.319 -20.732 1.00 53.69 66 GLU A C 1
ATOM 528 O O . GLU A 1 66 ? 17.741 -22.508 -20.671 1.00 53.69 66 GLU A O 1
ATOM 533 N N . VAL A 1 67 ? 19.460 -21.146 -21.121 1.00 58.69 67 VAL A N 1
ATOM 534 C CA . VAL A 1 67 ? 18.646 -19.982 -21.475 1.00 58.69 67 VAL A CA 1
ATOM 535 C C . VAL A 1 67 ? 18.364 -19.984 -22.977 1.00 58.69 67 VAL A C 1
ATOM 537 O O . VAL A 1 67 ? 19.268 -19.803 -23.791 1.00 58.69 67 VAL A O 1
ATOM 540 N N . GLN A 1 68 ? 17.093 -20.155 -23.344 1.00 64.75 68 GLN A N 1
ATOM 541 C CA . GLN A 1 68 ? 16.611 -20.017 -24.719 1.00 64.75 68 GLN A CA 1
ATOM 542 C C . GLN A 1 68 ? 15.620 -18.859 -24.790 1.00 64.75 68 GLN A C 1
ATOM 544 O O . GLN A 1 68 ? 14.533 -18.934 -24.222 1.00 64.75 68 GLN A O 1
ATOM 549 N N . PHE A 1 69 ? 15.995 -17.789 -25.485 1.00 69.62 69 PHE A N 1
ATOM 550 C CA . PHE A 1 69 ? 15.079 -16.709 -25.836 1.00 69.62 69 PHE A CA 1
ATOM 551 C C . PHE A 1 69 ? 14.696 -16.832 -27.303 1.00 69.62 69 PHE A C 1
ATOM 553 O O . PHE A 1 69 ? 15.522 -17.198 -28.144 1.00 69.62 69 PHE A O 1
ATOM 560 N N . LYS A 1 70 ? 13.442 -16.515 -27.620 1.00 71.75 70 LYS A N 1
ATOM 561 C CA . LYS A 1 70 ? 13.035 -16.373 -29.012 1.00 71.75 70 LYS A CA 1
ATOM 562 C C . LYS A 1 70 ? 13.694 -15.106 -29.557 1.00 71.75 70 LYS A C 1
ATOM 564 O O . LYS A 1 70 ? 13.756 -14.079 -28.888 1.00 71.75 70 LYS A O 1
ATOM 569 N N . ALA A 1 71 ? 14.269 -15.221 -30.745 1.00 78.31 71 ALA A N 1
ATOM 570 C CA . ALA A 1 71 ? 15.026 -14.151 -31.369 1.00 78.31 71 ALA A CA 1
ATOM 571 C C . ALA A 1 71 ? 14.180 -13.473 -32.447 1.00 78.31 71 ALA A C 1
ATOM 573 O O . ALA A 1 71 ? 13.397 -14.132 -33.138 1.00 78.31 71 ALA A O 1
ATOM 574 N N . ARG A 1 72 ? 14.362 -12.166 -32.594 1.00 83.19 72 ARG A N 1
ATOM 575 C CA . ARG A 1 72 ? 13.840 -11.362 -33.695 1.00 83.19 72 ARG A CA 1
ATOM 576 C C . ARG A 1 72 ? 14.988 -10.593 -34.357 1.00 83.19 72 ARG A C 1
ATOM 578 O O . ARG A 1 72 ? 15.950 -10.237 -33.669 1.00 83.19 72 ARG A O 1
ATOM 585 N N . PRO A 1 73 ? 14.917 -10.334 -35.671 1.00 87.12 73 PRO A N 1
ATOM 586 C CA . PRO A 1 73 ? 15.925 -9.522 -36.340 1.00 87.12 73 PRO A CA 1
ATOM 587 C C . PRO A 1 73 ? 15.958 -8.099 -35.761 1.00 87.12 73 PRO A C 1
ATOM 589 O O . PRO A 1 73 ? 14.960 -7.592 -35.237 1.00 87.12 73 PRO A O 1
ATOM 592 N N . VAL A 1 74 ? 17.129 -7.465 -35.846 1.00 87.75 74 VAL A N 1
ATOM 593 C CA . VAL A 1 74 ? 17.267 -6.015 -35.648 1.00 87.75 74 VAL A CA 1
ATOM 594 C C . VAL A 1 74 ? 16.463 -5.300 -36.737 1.00 87.75 74 VAL A C 1
ATOM 596 O O . VAL A 1 74 ? 16.333 -5.812 -37.849 1.00 87.75 74 VAL A O 1
ATOM 599 N N . GLU A 1 75 ? 15.908 -4.129 -36.426 1.00 85.12 75 GLU A N 1
ATOM 600 C CA . GLU A 1 75 ? 15.138 -3.341 -37.394 1.00 85.12 75 GLU A CA 1
ATOM 601 C C . GLU A 1 75 ? 15.956 -3.102 -38.678 1.00 85.12 75 GLU A C 1
ATOM 603 O O . GLU A 1 75 ? 17.120 -2.703 -38.618 1.00 85.12 75 GLU A O 1
ATOM 608 N N . GLY A 1 76 ? 15.361 -3.378 -39.842 1.00 81.12 76 GLY A N 1
ATOM 609 C CA . GLY A 1 76 ? 16.025 -3.261 -41.145 1.00 81.12 76 GLY A CA 1
ATOM 610 C C . GLY A 1 76 ? 16.966 -4.415 -41.527 1.00 81.12 76 GLY A C 1
ATOM 611 O O . GLY A 1 76 ? 17.496 -4.395 -42.637 1.00 81.12 76 GLY A O 1
ATOM 612 N N . ALA A 1 77 ? 17.185 -5.410 -40.658 1.00 86.88 77 ALA A N 1
ATOM 613 C CA . ALA A 1 77 ? 18.008 -6.580 -40.972 1.00 86.88 77 ALA A CA 1
ATOM 614 C C . ALA A 1 77 ? 17.202 -7.680 -41.703 1.00 86.88 77 ALA A C 1
ATOM 616 O O . ALA A 1 77 ? 16.005 -7.831 -41.444 1.00 86.88 77 ALA A O 1
ATOM 617 N N . PRO A 1 78 ? 17.828 -8.481 -42.591 1.00 82.44 78 PRO A N 1
ATOM 618 C CA . PRO A 1 78 ? 17.160 -9.596 -43.268 1.00 82.44 78 PRO A CA 1
ATOM 619 C C . PRO A 1 78 ? 16.654 -10.672 -42.293 1.00 82.44 78 PRO A C 1
ATOM 621 O O . PRO A 1 78 ? 17.304 -10.983 -41.293 1.00 82.44 78 PRO A O 1
ATOM 624 N N . GLU A 1 79 ? 15.530 -11.322 -42.614 1.00 72.56 79 GLU A N 1
ATOM 625 C CA . GLU A 1 79 ? 15.082 -12.511 -41.880 1.00 72.56 79 GLU A CA 1
ATOM 626 C C . GLU A 1 79 ? 15.992 -13.708 -42.205 1.00 72.56 79 GLU A C 1
ATOM 628 O O . GLU A 1 79 ? 15.812 -14.379 -43.220 1.00 72.56 79 GLU A O 1
ATOM 633 N N . ASN A 1 80 ? 16.977 -13.999 -41.348 1.00 63.59 80 ASN A N 1
ATOM 634 C CA . ASN A 1 80 ? 17.851 -15.164 -41.513 1.00 63.59 80 ASN A CA 1
ATOM 635 C C . ASN A 1 80 ? 17.781 -16.140 -40.322 1.00 63.59 80 ASN A C 1
ATOM 637 O O . ASN A 1 80 ? 17.654 -15.742 -39.162 1.00 63.59 80 ASN A O 1
ATOM 641 N N . ARG A 1 81 ? 17.863 -17.448 -40.612 1.00 55.16 81 ARG A N 1
ATOM 642 C CA . ARG A 1 81 ? 17.751 -18.568 -39.654 1.00 55.16 81 ARG A CA 1
ATOM 643 C C . ARG A 1 81 ? 19.102 -19.278 -39.455 1.00 55.16 81 ARG A C 1
ATOM 645 O O . ARG A 1 81 ? 19.202 -20.486 -39.662 1.00 55.16 81 ARG A O 1
ATOM 652 N N . GLY A 1 82 ? 20.135 -18.548 -39.036 1.00 53.31 82 GLY A N 1
ATOM 653 C CA . GLY A 1 82 ? 21.443 -19.117 -38.672 1.00 53.31 82 GLY A CA 1
ATOM 654 C C . GLY A 1 82 ? 21.400 -20.057 -37.449 1.00 53.31 82 GLY A C 1
ATOM 655 O O . GLY A 1 82 ? 20.449 -20.023 -36.652 1.00 53.31 82 GLY A O 1
ATOM 656 N N . ARG A 1 83 ? 22.426 -20.921 -37.325 1.00 52.41 83 ARG A N 1
ATOM 657 C CA . ARG A 1 83 ? 22.558 -22.000 -36.314 1.00 52.41 83 ARG A CA 1
ATOM 658 C C . ARG A 1 83 ? 23.260 -21.569 -35.017 1.00 52.41 83 ARG A C 1
ATOM 660 O O . ARG A 1 83 ? 22.936 -22.119 -33.970 1.00 52.41 83 ARG A O 1
ATOM 667 N N . GLU A 1 84 ? 24.166 -20.595 -35.070 1.00 54.62 84 GLU A N 1
ATOM 668 C CA . GLU A 1 84 ? 24.859 -20.046 -33.897 1.00 54.62 84 GLU A CA 1
ATOM 669 C C . GLU A 1 84 ? 24.420 -18.597 -33.701 1.00 54.62 84 GLU A C 1
ATOM 671 O O . GLU A 1 84 ? 24.634 -17.762 -34.570 1.00 54.62 84 GLU A O 1
ATOM 676 N N . ARG A 1 85 ? 23.717 -18.320 -32.598 1.00 73.50 85 ARG A N 1
ATOM 677 C CA . ARG A 1 85 ? 23.045 -17.033 -32.377 1.00 73.50 85 ARG A CA 1
ATOM 678 C C . ARG A 1 85 ? 23.654 -16.331 -31.174 1.00 73.50 85 ARG A C 1
ATOM 680 O O . ARG A 1 85 ? 23.761 -16.935 -30.104 1.00 73.50 85 ARG A O 1
ATOM 687 N N . ARG A 1 86 ? 24.001 -15.056 -31.324 1.00 86.88 86 ARG A N 1
ATOM 688 C CA . ARG A 1 86 ? 24.220 -14.145 -30.198 1.00 86.88 86 ARG A CA 1
ATOM 689 C C . ARG A 1 86 ? 23.036 -13.200 -30.068 1.00 86.88 86 ARG A C 1
ATOM 691 O O . ARG A 1 86 ? 22.432 -12.802 -31.063 1.00 86.88 86 ARG A O 1
ATOM 698 N N . LEU A 1 87 ? 22.689 -12.859 -28.833 1.00 86.56 87 LEU A N 1
ATOM 699 C CA . LEU A 1 87 ? 21.603 -11.931 -28.535 1.00 86.56 87 LEU A CA 1
ATOM 700 C C . LEU A 1 87 ? 22.141 -10.652 -27.909 1.00 86.56 87 LEU A C 1
ATOM 702 O O . LEU A 1 87 ? 22.929 -10.711 -26.968 1.00 86.56 87 LEU A O 1
ATOM 706 N N . ILE A 1 88 ? 21.674 -9.507 -28.401 1.00 87.81 88 ILE A N 1
ATOM 707 C CA . ILE A 1 88 ? 21.964 -8.194 -27.821 1.00 87.81 88 ILE A CA 1
ATOM 708 C C . ILE A 1 88 ? 21.077 -8.025 -26.586 1.00 87.81 88 ILE A C 1
ATOM 710 O O . ILE A 1 88 ? 19.866 -7.856 -26.709 1.00 87.81 88 ILE A O 1
ATOM 714 N N . LEU A 1 89 ? 21.662 -8.064 -25.391 1.00 79.44 89 LEU A N 1
ATOM 715 C CA . LEU A 1 89 ? 20.944 -7.843 -24.133 1.00 79.44 89 LEU A CA 1
ATOM 716 C C . LEU A 1 89 ? 20.914 -6.360 -23.743 1.00 79.44 89 LEU A C 1
ATOM 718 O O . LEU A 1 89 ? 19.884 -5.861 -23.302 1.00 79.44 89 LEU A O 1
ATOM 722 N N . ASP A 1 90 ? 22.012 -5.637 -23.954 1.00 82.44 90 ASP A N 1
ATOM 723 C CA . ASP A 1 90 ? 22.074 -4.183 -23.785 1.00 82.44 90 ASP A CA 1
ATOM 724 C C . ASP A 1 90 ? 22.793 -3.528 -24.966 1.00 82.44 90 ASP A C 1
ATOM 726 O O . ASP A 1 90 ? 23.658 -4.129 -25.604 1.00 82.44 90 ASP A O 1
ATOM 730 N N . GLY A 1 91 ? 22.410 -2.286 -25.260 1.00 85.50 91 GLY A N 1
ATOM 731 C CA . GLY A 1 91 ? 22.880 -1.555 -26.431 1.00 85.50 91 GLY A CA 1
ATOM 732 C C . GLY A 1 91 ? 21.993 -1.725 -27.658 1.00 85.50 91 GLY A C 1
ATOM 733 O O . GLY A 1 91 ? 22.368 -1.252 -28.726 1.00 85.50 91 GLY A O 1
ATOM 734 N N . GLN A 1 92 ? 20.799 -2.318 -27.513 1.00 86.75 92 GLN A N 1
ATOM 735 C CA . GLN A 1 92 ? 19.818 -2.475 -28.594 1.00 86.75 92 GLN A CA 1
ATOM 736 C C . GLN A 1 92 ? 19.607 -1.166 -29.360 1.00 86.75 92 GLN A C 1
ATOM 738 O O . GLN A 1 92 ? 19.743 -1.145 -30.578 1.00 86.75 92 GLN A O 1
ATOM 743 N N . GLN A 1 93 ? 19.262 -0.078 -28.663 1.00 87.25 93 GLN A N 1
ATOM 744 C CA . GLN A 1 93 ? 18.916 1.184 -29.324 1.00 87.25 93 GLN A CA 1
ATOM 745 C C . GLN A 1 93 ? 20.126 1.782 -30.055 1.00 87.25 93 GLN A C 1
ATOM 747 O O . GLN A 1 93 ? 19.979 2.277 -31.169 1.00 87.25 93 GLN A O 1
ATOM 752 N N . ARG A 1 94 ? 21.326 1.654 -29.472 1.00 90.06 94 ARG A N 1
ATOM 753 C CA . ARG A 1 94 ? 22.590 2.119 -30.058 1.00 90.06 94 ARG A CA 1
ATOM 754 C C . ARG A 1 94 ? 22.946 1.329 -31.317 1.00 90.06 94 ARG A C 1
ATOM 756 O O . ARG A 1 94 ? 23.083 1.914 -32.385 1.00 90.06 94 ARG A O 1
ATOM 763 N N . LEU A 1 95 ? 23.022 0.002 -31.211 1.00 91.50 95 LEU A N 1
ATOM 764 C CA . LEU A 1 95 ? 23.368 -0.876 -32.332 1.00 91.50 95 LEU A CA 1
ATOM 765 C C . LEU A 1 95 ? 22.319 -0.840 -33.443 1.00 91.50 95 LEU A C 1
ATOM 767 O O . LEU A 1 95 ? 22.696 -0.816 -34.606 1.00 91.50 95 LEU A O 1
ATOM 771 N N . THR A 1 96 ? 21.026 -0.769 -33.110 1.00 91.00 96 THR A N 1
ATOM 772 C CA . THR A 1 96 ? 19.958 -0.631 -34.118 1.00 91.00 96 THR A CA 1
ATOM 773 C C . THR A 1 96 ? 20.098 0.688 -34.876 1.00 91.00 96 THR A C 1
ATOM 775 O O . THR A 1 96 ? 20.079 0.689 -36.102 1.00 91.00 96 THR A O 1
ATOM 778 N N . SER A 1 97 ? 20.306 1.805 -34.168 1.00 91.12 97 SER A N 1
ATOM 779 C CA . SER A 1 97 ? 20.445 3.122 -34.806 1.00 91.12 97 SER A CA 1
ATOM 780 C C . SER A 1 97 ? 21.692 3.189 -35.692 1.00 91.12 97 SER A C 1
ATOM 782 O O . SER A 1 97 ? 21.602 3.630 -36.833 1.00 91.12 97 SER A O 1
ATOM 784 N N . LEU A 1 98 ? 22.835 2.685 -35.209 1.00 92.88 98 LEU A N 1
ATOM 785 C CA . LEU A 1 98 ? 24.075 2.611 -35.991 1.00 92.88 98 LEU A CA 1
ATOM 786 C C . LEU A 1 98 ? 23.934 1.674 -37.192 1.00 92.88 98 LEU A C 1
ATOM 788 O O . LEU A 1 98 ? 24.395 2.012 -38.274 1.00 92.88 98 LEU A O 1
ATOM 792 N N . TYR A 1 99 ? 23.270 0.528 -37.034 1.00 93.19 99 TYR A N 1
ATOM 793 C CA . TYR A 1 99 ? 23.035 -0.413 -38.125 1.00 93.19 99 TYR A CA 1
ATOM 794 C C . TYR A 1 99 ? 22.232 0.222 -39.261 1.00 93.19 99 TYR A C 1
ATOM 796 O O . TYR A 1 99 ? 22.672 0.214 -40.412 1.00 93.19 99 TYR A O 1
ATOM 804 N N . VAL A 1 100 ? 21.083 0.823 -38.945 1.00 90.81 100 VAL A N 1
ATOM 805 C CA . VAL A 1 100 ? 20.237 1.432 -39.976 1.00 90.81 100 VAL A CA 1
ATOM 806 C C . VAL A 1 100 ? 20.915 2.676 -40.571 1.00 90.81 100 VAL A C 1
ATOM 808 O O . VAL A 1 100 ? 20.941 2.828 -41.789 1.00 90.81 100 VAL A O 1
ATOM 811 N N . ALA A 1 101 ? 21.548 3.525 -39.753 1.00 91.50 101 ALA A N 1
ATOM 812 C CA . ALA A 1 101 ? 22.174 4.759 -40.236 1.00 91.50 101 ALA A CA 1
ATOM 813 C C . ALA A 1 101 ? 23.463 4.534 -41.051 1.00 91.50 101 ALA A C 1
ATOM 815 O O . ALA A 1 101 ? 23.674 5.221 -42.049 1.00 91.50 101 ALA A O 1
ATOM 816 N N . LEU A 1 102 ? 24.330 3.602 -40.636 1.00 91.38 102 LEU A N 1
ATOM 817 C CA . LEU A 1 102 ? 25.671 3.424 -41.215 1.00 91.38 102 LEU A CA 1
ATOM 818 C C . LEU A 1 102 ? 25.766 2.281 -42.229 1.00 91.38 102 LEU A C 1
ATOM 820 O O . LEU A 1 102 ? 26.737 2.249 -42.982 1.00 91.38 102 LEU A O 1
ATOM 824 N N . ARG A 1 103 ? 24.822 1.325 -42.240 1.00 88.25 103 ARG A N 1
ATOM 825 C CA . ARG A 1 103 ? 24.953 0.104 -43.057 1.00 88.25 103 ARG A CA 1
ATOM 826 C C . ARG A 1 103 ? 23.846 -0.125 -44.078 1.00 88.25 103 ARG A C 1
ATOM 828 O O . ARG A 1 103 ? 24.155 -0.632 -45.157 1.00 88.25 103 ARG A O 1
ATOM 835 N N . THR A 1 104 ? 22.585 0.173 -43.758 1.00 83.81 104 THR A N 1
ATOM 836 C CA . THR A 1 104 ? 21.456 -0.191 -44.640 1.00 83.81 104 THR A CA 1
ATOM 837 C C . THR A 1 104 ? 21.163 0.857 -45.711 1.00 83.81 104 THR A C 1
ATOM 839 O O . THR A 1 104 ? 20.647 0.510 -46.771 1.00 83.81 104 THR A O 1
ATOM 842 N N . GLY A 1 105 ? 21.458 2.135 -45.444 1.00 75.38 105 GLY A N 1
ATOM 843 C CA . GLY A 1 105 ? 21.079 3.246 -46.325 1.00 75.38 105 GLY A CA 1
ATOM 844 C C . GLY A 1 105 ? 19.565 3.494 -46.400 1.00 75.38 105 GLY A C 1
ATOM 845 O O . GLY A 1 105 ? 19.112 4.273 -47.240 1.00 75.38 105 GLY A O 1
ATOM 846 N N . LEU A 1 106 ? 18.780 2.836 -45.539 1.00 83.12 106 LEU A N 1
ATOM 847 C CA . LEU A 1 106 ? 17.336 3.023 -45.427 1.00 83.12 106 LEU A CA 1
ATOM 848 C C . LEU A 1 106 ? 17.011 4.199 -44.490 1.00 83.12 106 LEU A C 1
ATOM 850 O O . LEU A 1 106 ? 17.798 4.503 -43.591 1.00 83.12 106 LEU A O 1
ATOM 854 N N . PRO A 1 107 ? 15.837 4.842 -44.639 1.00 86.44 107 PRO A N 1
ATOM 855 C CA . PRO A 1 107 ? 15.360 5.805 -43.656 1.00 86.44 107 PRO A CA 1
ATOM 856 C C . PRO A 1 107 ? 15.213 5.176 -42.261 1.00 86.44 107 PRO A C 1
ATOM 858 O O . PRO A 1 107 ? 14.624 4.110 -42.095 1.00 86.44 107 PRO A O 1
ATOM 861 N N . VAL A 1 108 ? 15.722 5.879 -41.257 1.00 88.31 108 VAL A N 1
ATOM 862 C CA . VAL A 1 108 ? 15.718 5.529 -39.836 1.00 88.31 108 VAL A CA 1
ATOM 863 C C . VAL A 1 108 ? 14.392 6.003 -39.217 1.00 88.31 108 VAL A C 1
ATOM 865 O O . VAL A 1 108 ? 14.129 7.205 -39.156 1.00 88.31 108 VAL A O 1
ATOM 868 N N . ALA A 1 109 ? 13.530 5.073 -38.789 1.00 87.25 109 ALA A N 1
ATOM 869 C CA . ALA A 1 109 ? 12.183 5.358 -38.256 1.00 87.25 109 ALA A CA 1
ATOM 870 C C . ALA A 1 109 ? 12.161 5.862 -36.791 1.00 87.25 109 ALA A C 1
ATOM 872 O O . ALA A 1 109 ? 11.858 5.126 -35.859 1.00 87.25 109 ALA A O 1
ATOM 873 N N . THR A 1 110 ? 12.483 7.130 -36.572 1.00 87.50 110 THR A N 1
ATOM 874 C CA . THR A 1 110 ? 12.645 7.755 -35.248 1.00 87.50 110 THR A CA 1
ATOM 875 C C . THR A 1 110 ? 11.388 8.519 -34.769 1.00 87.50 110 THR A C 1
ATOM 877 O O . THR A 1 110 ? 10.308 8.414 -35.359 1.00 87.50 110 THR A O 1
ATOM 880 N N . VAL A 1 111 ? 11.492 9.274 -33.670 1.00 85.62 111 VAL A N 1
ATOM 881 C CA . VAL A 1 111 ? 10.455 10.190 -33.170 1.00 85.62 111 VAL A CA 1
ATOM 882 C C . VAL A 1 111 ? 10.971 11.627 -33.090 1.00 85.62 111 VAL A C 1
ATOM 884 O O . VAL A 1 111 ? 12.152 11.859 -32.832 1.00 85.62 111 VAL A O 1
ATOM 887 N N . ASP A 1 112 ? 10.088 12.598 -33.323 1.00 82.75 112 ASP A N 1
ATOM 888 C CA . ASP A 1 112 ? 10.394 14.012 -33.079 1.00 82.75 112 ASP A CA 1
ATOM 889 C C . ASP A 1 112 ? 10.367 14.353 -31.574 1.00 82.75 112 ASP A C 1
ATOM 891 O O . ASP A 1 112 ? 9.972 13.544 -30.730 1.00 82.75 112 ASP A O 1
ATOM 895 N N . THR A 1 113 ? 10.730 15.592 -31.226 1.00 74.75 113 THR A N 1
ATOM 896 C CA . THR A 1 113 ? 10.710 16.103 -29.840 1.00 74.75 113 THR A CA 1
ATOM 897 C C . THR A 1 113 ? 9.315 16.121 -29.198 1.00 74.75 113 THR A C 1
ATOM 899 O O . THR A 1 113 ? 9.195 16.310 -27.989 1.00 74.75 113 THR A O 1
ATOM 902 N N . LYS A 1 114 ? 8.248 15.912 -29.980 1.00 75.94 114 LYS A N 1
ATOM 903 C CA . LYS A 1 114 ? 6.851 15.821 -29.532 1.00 75.94 114 LYS A CA 1
ATOM 904 C C . LYS A 1 114 ? 6.345 14.372 -29.480 1.00 75.94 114 LYS A C 1
ATOM 906 O O . LYS A 1 114 ? 5.184 14.154 -29.140 1.00 75.94 114 LYS A O 1
ATOM 911 N N . GLY A 1 115 ? 7.194 13.390 -29.794 1.00 76.06 115 GLY A N 1
ATOM 912 C CA . GLY A 1 115 ? 6.868 11.965 -29.793 1.00 76.06 115 GLY A CA 1
ATOM 913 C C . GLY A 1 115 ? 6.157 11.459 -31.054 1.00 76.06 115 GLY A C 1
ATOM 914 O O . GLY A 1 115 ? 5.692 10.318 -31.064 1.00 76.06 115 GLY A O 1
ATOM 915 N N . ASN A 1 116 ? 6.058 12.260 -32.120 1.00 82.69 116 ASN A N 1
ATOM 916 C CA . ASN A 1 116 ? 5.475 11.817 -33.388 1.00 82.69 116 ASN A CA 1
ATOM 917 C C . ASN A 1 116 ? 6.470 10.948 -34.156 1.00 82.69 116 ASN A C 1
ATOM 919 O O . ASN A 1 116 ? 7.645 11.291 -34.259 1.00 82.69 116 ASN A O 1
ATOM 923 N N . ARG A 1 117 ? 5.995 9.852 -34.757 1.00 86.12 117 ARG A N 1
ATOM 924 C CA . ARG A 1 117 ? 6.829 8.979 -35.598 1.00 86.12 117 ARG A CA 1
ATOM 925 C C . ARG A 1 117 ? 7.225 9.678 -36.897 1.00 86.12 117 ARG A C 1
ATOM 927 O O . ARG A 1 117 ? 6.360 10.163 -37.624 1.00 86.12 117 ARG A O 1
ATOM 934 N N . ILE A 1 118 ? 8.515 9.664 -37.206 1.00 89.00 118 ILE A N 1
ATOM 935 C CA . ILE A 1 118 ? 9.113 10.260 -38.403 1.00 89.00 118 ILE A CA 1
ATOM 936 C C . ILE A 1 118 ? 10.163 9.311 -38.996 1.00 89.00 118 ILE A C 1
ATOM 938 O O . ILE A 1 118 ? 10.625 8.393 -38.333 1.00 89.00 118 ILE A O 1
ATOM 942 N N . ASN A 1 119 ? 10.565 9.537 -40.246 1.00 90.62 119 ASN A N 1
ATOM 943 C CA . ASN A 1 119 ? 11.662 8.803 -40.880 1.00 90.62 119 ASN A CA 1
ATOM 944 C C . ASN A 1 119 ? 12.764 9.785 -41.276 1.00 90.62 119 ASN A C 1
ATOM 946 O O . ASN A 1 119 ? 12.456 10.823 -41.867 1.00 90.62 119 ASN A O 1
ATOM 950 N N . ARG A 1 120 ? 14.024 9.463 -40.969 1.00 92.12 120 ARG A N 1
ATOM 951 C CA . ARG A 1 120 ? 15.175 10.335 -41.238 1.00 92.12 120 ARG A CA 1
ATOM 952 C C . ARG A 1 120 ? 16.288 9.623 -41.991 1.00 92.12 120 ARG A C 1
ATOM 954 O O . ARG A 1 120 ? 16.551 8.450 -41.760 1.00 92.12 120 ARG A O 1
ATOM 961 N N . ILE A 1 121 ? 16.945 10.342 -42.890 1.00 92.81 121 ILE A N 1
ATOM 962 C CA . ILE A 1 121 ? 18.205 9.936 -43.517 1.00 92.81 121 ILE A CA 1
ATOM 963 C C . ILE A 1 121 ? 19.274 10.909 -43.023 1.00 92.81 121 ILE A C 1
ATOM 965 O O . ILE A 1 121 ? 19.025 12.113 -42.962 1.00 92.81 121 ILE A O 1
ATOM 969 N N . TYR A 1 122 ? 20.447 10.393 -42.663 1.00 94.81 122 TYR A N 1
ATOM 970 C CA . TYR A 1 122 ? 21.523 11.193 -42.085 1.00 94.81 122 TYR A CA 1
ATOM 971 C C . TYR A 1 122 ? 22.629 11.477 -43.103 1.00 94.81 122 TYR A C 1
ATOM 973 O O . TYR A 1 122 ? 23.073 10.575 -43.818 1.00 94.81 122 TYR A O 1
ATOM 981 N N . PHE A 1 123 ? 23.090 12.725 -43.131 1.00 95.62 123 PHE A N 1
ATOM 982 C CA . PHE A 1 123 ? 24.200 13.204 -43.957 1.00 95.62 123 PHE A CA 1
ATOM 983 C C . PHE A 1 123 ? 25.236 13.916 -43.087 1.00 95.62 123 PHE A C 1
ATOM 985 O O . PHE A 1 123 ? 24.871 14.536 -42.094 1.00 95.62 123 PHE A O 1
ATOM 992 N N . PHE A 1 124 ? 26.507 13.867 -43.477 1.00 96.31 124 PHE A N 1
ATOM 993 C CA . PHE A 1 124 ? 27.529 14.771 -42.959 1.00 96.31 124 PHE A CA 1
ATOM 994 C C . PHE A 1 124 ? 27.647 15.989 -43.872 1.00 96.31 124 PHE A C 1
ATOM 996 O O . PHE A 1 124 ? 27.927 15.832 -45.059 1.00 96.31 124 PHE A O 1
ATOM 1003 N N . ASP A 1 125 ? 27.486 17.185 -43.312 1.00 96.25 125 ASP A N 1
ATOM 1004 C CA . ASP A 1 125 ? 27.993 18.431 -43.886 1.00 96.25 125 ASP A CA 1
ATOM 1005 C C . ASP A 1 125 ? 29.514 18.437 -43.702 1.00 96.25 125 ASP A C 1
ATOM 1007 O O . ASP A 1 125 ? 30.018 18.567 -42.583 1.00 96.25 125 ASP A O 1
ATOM 1011 N N . ILE A 1 126 ? 30.249 18.225 -44.795 1.00 95.69 126 ILE A N 1
ATOM 1012 C CA . ILE A 1 126 ? 31.692 17.974 -44.743 1.00 95.69 126 ILE A CA 1
ATOM 1013 C C . ILE A 1 126 ? 32.440 19.184 -44.174 1.00 95.69 126 ILE A C 1
ATOM 1015 O O . ILE A 1 126 ? 33.376 18.999 -43.400 1.00 95.69 126 ILE A O 1
ATOM 1019 N N . ARG A 1 127 ? 32.007 20.413 -44.494 1.00 93.62 127 ARG A N 1
ATOM 1020 C CA . ARG A 1 127 ? 32.656 21.641 -44.003 1.00 93.62 127 ARG A CA 1
ATOM 1021 C C . ARG A 1 127 ? 32.514 21.754 -42.492 1.00 93.62 127 ARG A C 1
ATOM 1023 O O . ARG A 1 127 ? 33.508 21.938 -41.801 1.00 93.62 127 ARG A O 1
ATOM 1030 N N . LYS A 1 128 ? 31.289 21.589 -41.988 1.00 93.94 128 LYS A N 1
ATOM 1031 C CA . LYS A 1 128 ? 31.014 21.663 -40.546 1.00 93.94 128 LYS A CA 1
ATOM 1032 C C . LYS A 1 128 ? 31.645 20.513 -39.775 1.00 93.94 128 LYS A C 1
ATOM 1034 O O . LYS A 1 128 ? 31.993 20.679 -38.615 1.00 93.94 128 LYS A O 1
ATOM 1039 N N . ALA A 1 129 ? 31.775 19.336 -40.387 1.00 92.94 129 ALA A N 1
ATOM 1040 C CA . ALA A 1 129 ? 32.283 18.156 -39.698 1.00 92.94 129 ALA A CA 1
ATOM 1041 C C . ALA A 1 129 ? 33.760 18.292 -39.291 1.00 92.94 129 ALA A C 1
ATOM 1043 O O . ALA A 1 129 ? 34.138 17.752 -38.253 1.00 92.94 129 ALA A O 1
ATOM 1044 N N . ILE A 1 130 ? 34.569 19.008 -40.073 1.00 92.56 130 ILE A N 1
ATOM 1045 C CA . ILE A 1 130 ? 36.000 19.242 -39.801 1.00 92.56 130 ILE A CA 1
ATOM 1046 C C . ILE A 1 130 ? 36.273 20.593 -39.121 1.00 92.56 130 ILE A C 1
ATOM 1048 O O . ILE A 1 130 ? 37.417 20.927 -38.831 1.00 92.56 130 ILE A O 1
ATOM 1052 N N . GLU A 1 131 ? 35.238 21.404 -38.892 1.00 90.31 131 GLU A N 1
ATOM 1053 C CA . GLU A 1 131 ? 35.389 22.722 -38.284 1.00 90.31 131 GLU A CA 1
ATOM 1054 C C . GLU A 1 131 ? 35.425 22.616 -36.753 1.00 90.31 131 GLU A C 1
ATOM 1056 O O . GLU A 1 131 ? 34.435 22.254 -36.123 1.00 90.31 131 GLU A O 1
ATOM 1061 N N . GLU A 1 132 ? 36.548 22.992 -36.132 1.00 80.62 132 GLU A N 1
ATOM 1062 C CA . GLU A 1 132 ? 36.728 22.914 -34.669 1.00 80.62 132 GLU A CA 1
ATOM 1063 C C . GLU A 1 132 ? 35.736 23.782 -33.875 1.00 80.62 132 GLU A C 1
ATOM 1065 O O . GLU A 1 132 ? 35.468 23.511 -32.704 1.00 80.62 132 GLU A O 1
ATOM 1070 N N . SER A 1 133 ? 35.197 24.836 -34.497 1.00 82.19 133 SER A N 1
ATOM 1071 C CA . SER A 1 133 ? 34.269 25.779 -33.863 1.00 82.19 133 SER A CA 1
ATOM 1072 C C . SER A 1 133 ? 32.825 25.255 -33.779 1.00 82.19 133 SER A C 1
ATOM 1074 O O . SER A 1 133 ? 31.998 25.848 -33.082 1.00 82.19 133 SER A O 1
ATOM 1076 N N . VAL A 1 134 ? 32.521 24.147 -34.467 1.00 87.12 134 VAL A N 1
ATOM 1077 C CA . VAL A 1 134 ? 31.176 23.578 -34.600 1.00 87.12 134 VAL A CA 1
ATOM 1078 C C . VAL A 1 134 ? 31.101 22.245 -33.859 1.00 87.12 134 VAL A C 1
ATOM 1080 O O . VAL A 1 134 ? 31.951 21.369 -34.017 1.00 87.12 134 VAL A O 1
ATOM 1083 N N . GLU A 1 135 ? 30.055 22.043 -33.055 1.00 86.00 135 GLU A N 1
ATOM 1084 C CA . GLU A 1 135 ? 29.826 20.736 -32.438 1.00 86.00 135 GLU A CA 1
ATOM 1085 C C . GLU A 1 135 ? 29.554 19.682 -33.522 1.00 86.00 135 GLU A C 1
ATOM 1087 O O . GLU A 1 135 ? 28.713 19.874 -34.401 1.00 86.00 135 GLU A O 1
ATOM 1092 N N . ARG A 1 136 ? 30.209 18.514 -33.444 1.00 91.81 136 ARG A N 1
ATOM 1093 C CA . ARG A 1 136 ? 30.098 17.465 -34.477 1.00 91.81 136 ARG A CA 1
ATOM 1094 C C . ARG A 1 136 ? 28.655 17.041 -34.767 1.00 91.81 136 ARG A C 1
ATOM 1096 O O . ARG A 1 136 ? 28.338 16.685 -35.901 1.00 91.81 136 ARG A O 1
ATOM 1103 N N . LYS A 1 137 ? 27.767 17.100 -33.772 1.00 91.00 137 LYS A N 1
ATOM 1104 C CA . LYS A 1 137 ? 26.339 16.803 -33.946 1.00 91.00 137 LYS A CA 1
ATOM 1105 C C . LYS A 1 137 ? 25.665 17.740 -34.958 1.00 91.00 137 LYS A C 1
ATOM 1107 O O . LYS A 1 137 ? 24.799 17.299 -35.714 1.00 91.00 137 LYS A O 1
ATOM 1112 N N . ASP A 1 138 ? 26.081 19.005 -35.027 1.00 91.19 138 ASP A N 1
ATOM 1113 C CA . ASP A 1 138 ? 25.495 20.032 -35.896 1.00 91.19 138 ASP A CA 1
ATOM 1114 C C . ASP A 1 138 ? 25.944 19.885 -37.354 1.00 91.19 138 ASP A C 1
ATOM 1116 O O . ASP A 1 138 ? 25.270 20.363 -38.268 1.00 91.19 138 ASP A O 1
ATOM 1120 N N . ALA A 1 139 ? 27.027 19.138 -37.584 1.00 93.38 139 ALA A N 1
ATOM 1121 C CA . ALA A 1 139 ? 27.437 18.686 -38.907 1.00 93.38 139 ALA A CA 1
ATOM 1122 C C . ALA A 1 139 ? 26.616 17.487 -39.419 1.00 93.38 139 ALA A C 1
ATOM 1124 O O . ALA A 1 139 ? 26.700 17.150 -40.597 1.00 93.38 139 ALA A O 1
ATOM 1125 N N . ILE A 1 140 ? 25.827 16.828 -38.563 1.00 95.06 140 ILE A N 1
ATOM 1126 C CA . ILE A 1 140 ? 24.997 15.682 -38.947 1.00 95.06 140 ILE A CA 1
ATOM 1127 C C . ILE A 1 140 ? 23.592 16.177 -39.268 1.00 95.06 140 ILE A C 1
ATOM 1129 O O . ILE A 1 140 ? 22.827 16.533 -38.375 1.00 95.06 140 ILE A O 1
ATOM 1133 N N . LEU A 1 141 ? 23.237 16.174 -40.546 1.00 93.88 141 LEU A N 1
ATOM 1134 C CA . LEU A 1 141 ? 21.958 16.655 -41.049 1.00 93.88 141 LEU A CA 1
ATOM 1135 C C . LEU A 1 141 ? 20.941 15.512 -41.097 1.00 93.88 141 LEU A C 1
ATOM 1137 O O . LEU A 1 141 ? 21.178 14.497 -41.750 1.00 93.88 141 LEU A O 1
ATOM 1141 N N . ALA A 1 142 ? 19.794 15.695 -40.441 1.00 92.12 142 ALA A N 1
ATOM 1142 C CA . ALA A 1 142 ? 18.668 14.765 -40.486 1.00 92.12 142 ALA A CA 1
ATOM 1143 C C . ALA A 1 142 ? 17.619 15.244 -41.500 1.00 92.12 142 ALA A C 1
ATOM 1145 O O . ALA A 1 142 ? 16.850 16.171 -41.236 1.00 92.12 142 ALA A O 1
ATOM 1146 N N . VAL A 1 143 ? 17.564 14.605 -42.668 1.00 91.50 14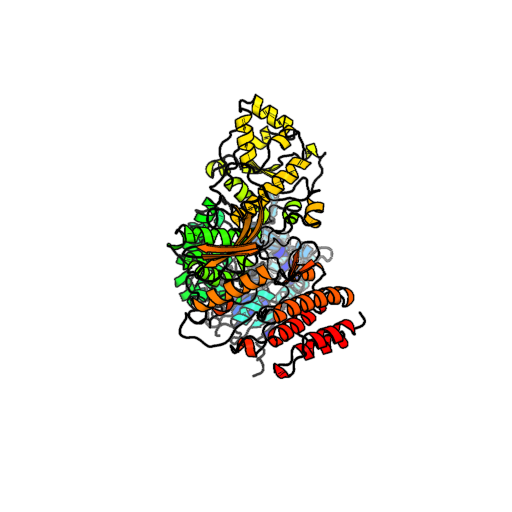3 VAL A N 1
ATOM 1147 C CA . VAL A 1 143 ? 16.619 14.953 -43.743 1.00 91.50 143 VAL A CA 1
ATOM 1148 C C . VAL A 1 143 ? 15.474 13.950 -43.817 1.00 91.50 143 VAL A C 1
ATOM 1150 O O . VAL A 1 143 ? 15.597 12.814 -43.363 1.00 91.50 143 VAL A O 1
ATOM 1153 N N . ASP A 1 144 ? 14.323 14.367 -44.337 1.00 90.06 144 ASP A N 1
ATOM 1154 C CA . ASP A 1 144 ? 13.206 13.445 -44.574 1.00 90.06 144 ASP A CA 1
ATOM 1155 C C . ASP A 1 144 ? 13.509 12.466 -45.742 1.00 90.06 144 ASP A C 1
ATOM 1157 O O . ASP A 1 144 ? 14.532 12.605 -46.419 1.00 90.06 144 ASP A O 1
ATOM 1161 N N . PRO A 1 145 ? 12.648 11.468 -46.030 1.00 89.69 145 PRO A N 1
ATOM 1162 C CA . PRO A 1 145 ? 12.882 10.523 -47.127 1.00 89.69 145 PRO A CA 1
ATOM 1163 C C . PRO A 1 145 ? 12.922 11.150 -48.529 1.00 89.69 145 PRO A C 1
ATOM 1165 O O . PRO A 1 145 ? 13.409 10.510 -49.458 1.00 89.69 145 PRO A O 1
ATOM 1168 N N . THR A 1 146 ? 12.440 12.388 -48.701 1.00 88.81 146 THR A N 1
ATOM 1169 C CA . THR A 1 146 ? 12.592 13.153 -49.953 1.00 88.81 146 THR A CA 1
ATOM 1170 C C . THR A 1 146 ? 13.972 13.803 -50.078 1.00 88.81 146 THR A C 1
ATOM 1172 O O . THR A 1 146 ? 14.283 14.383 -51.116 1.00 88.81 146 THR A O 1
ATOM 1175 N N . ARG A 1 147 ? 14.815 13.660 -49.044 1.00 90.31 147 ARG A N 1
ATOM 1176 C CA . ARG A 1 147 ? 16.156 14.239 -48.899 1.00 90.31 147 ARG A CA 1
ATOM 1177 C C . ARG A 1 147 ? 16.157 15.765 -48.944 1.00 90.31 147 ARG A C 1
ATOM 1179 O O . ARG A 1 147 ? 17.089 16.378 -49.453 1.00 90.31 147 ARG A O 1
ATOM 1186 N N . GLN A 1 148 ? 15.107 16.387 -48.415 1.00 90.19 148 GLN A N 1
ATOM 1187 C CA . GLN A 1 148 ? 14.973 17.841 -48.374 1.00 90.19 148 GLN A CA 1
ATOM 1188 C C . GLN A 1 148 ? 14.713 18.319 -46.945 1.00 90.19 148 GLN A C 1
ATOM 1190 O O . GLN A 1 148 ? 14.075 17.633 -46.146 1.00 90.19 148 GLN A O 1
ATOM 1195 N N . ILE A 1 149 ? 15.208 19.513 -46.619 1.00 84.56 149 ILE A N 1
ATOM 1196 C CA . ILE A 1 149 ? 14.846 20.246 -45.401 1.00 84.56 149 ILE A CA 1
ATOM 1197 C C . ILE A 1 149 ? 13.932 21.384 -45.824 1.00 84.56 149 ILE A C 1
ATOM 1199 O O . ILE A 1 149 ? 14.275 22.158 -46.720 1.00 84.56 149 ILE A O 1
ATOM 1203 N N . ARG A 1 150 ? 12.758 21.476 -45.198 1.00 83.38 150 ARG A N 1
ATOM 1204 C CA . ARG A 1 150 ? 11.752 22.488 -45.517 1.00 83.38 150 ARG A CA 1
ATOM 1205 C C . ARG A 1 150 ? 11.353 23.287 -44.281 1.00 83.38 150 ARG A C 1
ATOM 1207 O O . ARG A 1 150 ? 11.193 22.725 -43.204 1.00 83.38 150 ARG A O 1
ATOM 1214 N N . GLU A 1 151 ? 11.116 24.579 -44.468 1.00 76.44 151 GLU A N 1
ATOM 1215 C CA . GLU A 1 151 ? 10.605 25.508 -43.452 1.00 76.44 151 GLU A CA 1
ATOM 1216 C C . GLU A 1 151 ? 9.223 26.068 -43.845 1.00 76.44 151 GLU A C 1
ATOM 1218 O O . GLU A 1 151 ? 8.716 25.828 -44.948 1.00 76.44 151 GLU A O 1
ATOM 1223 N N . ASN A 1 152 ? 8.583 26.811 -42.930 1.00 71.62 152 ASN A N 1
ATOM 1224 C CA . ASN A 1 152 ? 7.266 27.439 -43.116 1.00 71.62 152 ASN A CA 1
ATOM 1225 C C . ASN A 1 152 ? 6.159 26.458 -43.544 1.00 71.62 152 ASN A C 1
ATOM 1227 O O . ASN A 1 152 ? 5.566 26.604 -44.613 1.00 71.62 152 ASN A O 1
ATOM 1231 N N . PHE A 1 153 ? 5.863 25.455 -42.709 1.00 64.81 153 PHE A N 1
ATOM 1232 C CA . PHE A 1 153 ? 4.841 24.433 -42.994 1.00 64.81 153 PHE A CA 1
ATOM 1233 C C . PHE A 1 153 ? 5.084 23.687 -44.323 1.00 64.81 153 PHE A C 1
ATOM 1235 O O . PHE A 1 153 ? 4.168 23.520 -45.127 1.00 64.81 153 PHE A O 1
ATOM 1242 N N . ASN A 1 154 ? 6.326 23.248 -44.561 1.00 65.38 154 ASN A N 1
ATOM 1243 C CA . ASN A 1 154 ? 6.770 22.517 -45.760 1.00 65.38 154 ASN A CA 1
ATOM 1244 C C . ASN A 1 154 ? 6.710 23.295 -47.090 1.00 65.38 154 ASN A C 1
ATOM 1246 O O . ASN A 1 154 ? 6.788 22.685 -48.162 1.00 65.38 154 ASN A O 1
ATOM 1250 N N . ARG A 1 155 ? 6.596 24.628 -47.050 1.00 66.44 155 ARG A N 1
ATOM 1251 C CA . ARG A 1 155 ? 6.462 25.454 -48.262 1.00 66.44 155 ARG A CA 1
ATOM 1252 C C . ARG A 1 155 ? 7.799 25.837 -48.891 1.00 66.44 155 ARG A C 1
ATOM 1254 O O . ARG A 1 155 ? 7.887 25.856 -50.114 1.00 66.44 155 ARG A O 1
ATOM 1261 N N . ASN A 1 156 ? 8.830 26.086 -48.083 1.00 78.81 156 ASN A N 1
ATOM 1262 C CA . ASN A 1 156 ? 10.123 26.573 -48.568 1.00 78.81 156 ASN A CA 1
ATOM 1263 C C . ASN A 1 156 ? 11.190 25.492 -48.393 1.00 78.81 156 ASN A C 1
ATOM 1265 O O . ASN A 1 156 ? 11.391 25.036 -47.273 1.00 78.81 156 ASN A O 1
ATOM 1269 N N . VAL A 1 157 ? 11.872 25.088 -49.469 1.00 83.50 157 VAL A N 1
ATOM 1270 C CA . VAL A 1 157 ? 13.024 24.171 -49.396 1.00 83.50 157 VAL A CA 1
ATOM 1271 C C . VAL A 1 157 ? 14.263 24.977 -49.011 1.00 83.50 157 VAL A C 1
ATOM 1273 O O . VAL A 1 157 ? 14.626 25.914 -49.715 1.00 83.50 157 VAL A O 1
ATOM 1276 N N . VAL A 1 158 ? 14.879 24.621 -47.887 1.00 85.38 158 VAL A N 1
ATOM 1277 C CA . VAL A 1 158 ? 16.071 25.276 -47.323 1.00 85.38 158 VAL A CA 1
ATOM 1278 C C . VAL A 1 158 ? 17.342 24.505 -47.664 1.00 85.38 158 VAL A C 1
ATOM 1280 O O . VAL A 1 158 ? 18.389 25.105 -47.877 1.00 85.38 158 VAL A O 1
ATOM 1283 N N . LEU A 1 159 ? 17.244 23.179 -47.775 1.00 88.56 159 LEU A N 1
ATOM 1284 C CA . LEU A 1 159 ? 18.323 22.319 -48.250 1.00 88.56 159 LEU A CA 1
ATOM 1285 C C . LEU A 1 159 ? 17.739 21.218 -49.128 1.00 88.56 159 LEU A C 1
ATOM 1287 O O . LEU A 1 159 ? 16.720 20.620 -48.776 1.00 88.56 159 LEU A O 1
ATOM 1291 N N . ASP A 1 160 ? 18.392 20.941 -50.251 1.00 90.81 160 ASP A N 1
ATOM 1292 C CA . ASP A 1 160 ? 17.947 19.941 -51.213 1.00 90.81 160 ASP A CA 1
ATOM 1293 C C . ASP A 1 160 ? 19.079 18.972 -51.546 1.00 90.81 160 ASP A C 1
ATOM 1295 O O . ASP A 1 160 ? 20.042 19.349 -52.201 1.00 90.81 160 ASP A O 1
ATOM 1299 N N . LEU A 1 161 ? 18.949 17.726 -51.093 1.00 91.69 161 LEU A N 1
ATOM 1300 C CA . LEU A 1 161 ? 19.890 16.623 -51.309 1.00 91.69 161 LEU A CA 1
ATOM 1301 C C . LEU A 1 161 ? 19.223 15.496 -52.122 1.00 91.69 161 LEU A C 1
ATOM 1303 O O . LEU A 1 161 ? 19.566 14.323 -51.994 1.00 91.69 161 LEU A O 1
ATOM 1307 N N . SER A 1 162 ? 18.212 15.829 -52.937 1.00 90.75 162 SER A N 1
ATOM 1308 C CA . SER A 1 162 ? 17.394 14.841 -53.654 1.00 90.75 162 SER A CA 1
ATOM 1309 C C . SER A 1 162 ? 18.150 14.048 -54.725 1.00 90.75 162 SER A C 1
ATOM 1311 O O . SER A 1 162 ? 17.670 12.998 -55.147 1.00 90.75 162 SER A O 1
ATOM 1313 N N . THR A 1 163 ? 19.282 14.561 -55.218 1.00 91.69 163 THR A N 1
ATOM 1314 C CA . THR A 1 163 ? 20.118 13.900 -56.231 1.00 91.69 163 THR A CA 1
ATOM 1315 C C . THR A 1 163 ? 21.598 13.960 -55.846 1.00 91.69 163 THR A C 1
ATOM 1317 O O . THR A 1 163 ? 21.996 14.902 -55.154 1.00 91.69 163 THR A O 1
ATOM 1320 N N . PRO A 1 164 ? 22.433 13.015 -56.324 1.00 89.38 164 PRO A N 1
ATOM 1321 C CA . PRO A 1 164 ? 23.872 13.032 -56.060 1.00 89.38 164 PRO A CA 1
ATOM 1322 C C . PRO A 1 164 ? 24.548 14.351 -56.455 1.00 89.38 164 PRO A C 1
ATOM 1324 O O . PRO A 1 164 ? 25.411 14.838 -55.740 1.00 89.38 164 PRO A O 1
ATOM 1327 N N . GLU A 1 165 ? 24.127 14.990 -57.549 1.00 91.38 165 GLU A N 1
ATOM 1328 C CA . GLU A 1 165 ? 24.687 16.278 -57.979 1.00 91.38 165 GLU A CA 1
ATOM 1329 C C . GLU A 1 165 ? 24.477 17.378 -56.932 1.00 91.38 165 GLU A C 1
ATOM 1331 O O . GLU A 1 165 ? 25.388 18.165 -56.686 1.00 91.38 165 GLU A O 1
ATOM 1336 N N . LYS A 1 166 ? 23.307 17.404 -56.281 1.00 92.12 166 LYS A N 1
ATOM 1337 C CA . LYS A 1 166 ? 23.012 18.372 -55.218 1.00 92.12 166 LYS A CA 1
ATOM 1338 C C . LYS A 1 166 ? 23.747 18.042 -53.920 1.00 92.12 166 LYS A C 1
ATOM 1340 O O . LYS A 1 166 ? 24.200 18.949 -53.231 1.00 92.12 166 LYS A O 1
ATOM 1345 N N . GLU A 1 167 ? 23.921 16.756 -53.612 1.00 92.81 167 GLU A N 1
ATOM 1346 C CA . GLU A 1 167 ? 24.784 16.303 -52.511 1.00 92.81 167 GLU A CA 1
ATOM 1347 C C . GLU A 1 167 ? 26.223 16.809 -52.691 1.00 92.81 167 GLU A C 1
ATOM 1349 O O . GLU A 1 167 ? 26.821 17.338 -51.755 1.00 92.81 167 GLU A O 1
ATOM 1354 N N . PHE A 1 168 ? 26.765 16.709 -53.910 1.00 93.19 168 PHE A N 1
ATOM 1355 C CA . PHE A 1 168 ? 28.104 17.197 -54.244 1.00 93.19 168 PHE A CA 1
ATOM 1356 C C . PHE A 1 168 ? 28.206 18.724 -54.181 1.00 93.19 168 PHE A C 1
ATOM 1358 O O . PHE A 1 168 ? 29.209 19.250 -53.699 1.00 93.19 168 PHE A O 1
ATOM 1365 N N . GLU A 1 169 ? 27.196 19.440 -54.681 1.00 91.50 169 GLU A N 1
ATOM 1366 C CA . GLU A 1 169 ? 27.149 20.907 -54.666 1.00 91.50 169 GLU A CA 1
ATOM 1367 C C . GLU A 1 169 ? 27.149 21.446 -53.230 1.00 91.50 169 GLU A C 1
ATOM 1369 O O . GLU A 1 169 ? 27.917 22.352 -52.909 1.00 91.50 169 GLU A O 1
ATOM 1374 N N . GLN A 1 170 ? 26.345 20.834 -52.357 1.00 92.94 170 GLN A N 1
ATOM 1375 C CA . GLN A 1 170 ? 26.210 21.210 -50.947 1.00 92.94 170 GLN A CA 1
ATOM 1376 C C . GLN A 1 170 ? 27.265 20.559 -50.037 1.00 92.94 170 GLN A C 1
ATOM 1378 O O . GLN A 1 170 ? 27.239 20.773 -48.829 1.00 92.94 170 GLN A O 1
ATOM 1383 N N . LEU A 1 171 ? 28.184 19.757 -50.595 1.00 94.62 171 LEU A N 1
ATOM 1384 C CA . LEU A 1 171 ? 29.205 18.995 -49.861 1.00 94.62 171 LEU A CA 1
ATOM 1385 C C . LEU A 1 171 ? 28.621 18.193 -48.687 1.00 94.62 171 LEU A C 1
ATOM 1387 O O . LEU A 1 171 ? 29.168 18.178 -47.585 1.00 94.62 171 LEU A O 1
ATOM 1391 N N . CYS A 1 172 ? 27.495 17.528 -48.940 1.00 95.62 172 CYS A N 1
ATOM 1392 C CA . CYS A 1 172 ? 26.790 16.702 -47.973 1.00 95.62 172 CYS A CA 1
ATOM 1393 C C . CYS A 1 172 ? 26.871 15.230 -48.392 1.00 95.62 172 CYS A C 1
ATOM 1395 O O . CYS A 1 172 ? 26.292 14.848 -49.407 1.00 95.62 172 CYS A O 1
ATOM 1397 N N . ILE A 1 173 ? 27.560 14.392 -47.617 1.00 94.81 173 ILE A N 1
ATOM 1398 C CA . ILE A 1 173 ? 27.734 12.961 -47.920 1.00 94.81 173 ILE A CA 1
ATOM 1399 C C . ILE A 1 173 ? 26.815 12.095 -47.042 1.00 94.81 173 ILE A C 1
ATOM 1401 O O . ILE A 1 173 ? 26.737 12.337 -45.835 1.00 94.81 173 ILE A O 1
ATOM 1405 N N . PRO A 1 174 ? 26.105 11.086 -47.590 1.00 94.75 174 PRO A N 1
ATOM 1406 C CA . PRO A 1 174 ? 25.285 10.195 -46.775 1.00 94.75 174 PRO A CA 1
ATOM 1407 C C . PRO A 1 174 ? 26.120 9.442 -45.733 1.00 94.75 174 PRO A C 1
ATOM 1409 O O . PRO A 1 174 ? 27.130 8.829 -46.062 1.00 94.75 174 PRO A O 1
ATOM 1412 N N . VAL A 1 175 ? 25.655 9.393 -44.485 1.00 94.56 175 VAL A N 1
ATOM 1413 C CA . VAL A 1 175 ? 26.346 8.693 -43.383 1.00 94.56 175 VAL A CA 1
ATOM 1414 C C . VAL A 1 175 ? 26.544 7.196 -43.686 1.00 94.56 175 VAL A C 1
ATOM 1416 O O . VAL A 1 175 ? 27.563 6.609 -43.322 1.00 94.56 175 VAL A O 1
ATOM 1419 N N . ALA A 1 176 ? 25.613 6.587 -44.427 1.00 92.06 176 ALA A N 1
ATOM 1420 C CA . ALA A 1 176 ? 25.651 5.176 -44.812 1.00 92.06 176 ALA A CA 1
ATOM 1421 C C . ALA A 1 176 ? 26.838 4.784 -45.717 1.00 92.06 176 ALA A C 1
ATOM 1423 O O . ALA A 1 176 ? 27.118 3.597 -45.869 1.00 92.06 176 ALA A O 1
ATOM 1424 N N . THR A 1 177 ? 27.561 5.741 -46.316 1.00 91.50 177 THR A N 1
ATOM 1425 C CA . THR A 1 177 ? 28.744 5.422 -47.137 1.00 91.50 177 THR A CA 1
ATOM 1426 C C . THR A 1 177 ? 29.968 5.057 -46.297 1.00 91.50 177 THR A C 1
ATOM 1428 O O . THR A 1 177 ? 30.935 4.532 -46.843 1.00 91.50 177 THR A O 1
ATOM 1431 N N . ALA A 1 178 ? 29.957 5.308 -44.981 1.00 89.69 178 ALA A N 1
ATOM 1432 C CA . ALA A 1 178 ? 31.131 5.154 -44.120 1.00 89.69 178 ALA A CA 1
ATOM 1433 C C . ALA A 1 178 ? 31.722 3.729 -44.122 1.00 89.69 178 ALA A C 1
ATOM 1435 O O . ALA A 1 178 ? 32.944 3.572 -44.083 1.00 89.69 178 ALA A O 1
ATOM 1436 N N . PHE A 1 179 ? 30.885 2.687 -44.211 1.00 89.19 179 PHE A N 1
ATOM 1437 C CA . PHE A 1 179 ? 31.326 1.286 -44.299 1.00 89.19 179 PHE A CA 1
ATOM 1438 C C . PHE A 1 179 ? 31.275 0.694 -45.716 1.00 89.19 179 PHE A C 1
ATOM 1440 O O . PHE A 1 179 ? 31.599 -0.483 -45.879 1.00 89.19 179 PHE A O 1
ATOM 1447 N N . ASP A 1 180 ? 30.935 1.492 -46.733 1.00 89.31 180 ASP A N 1
ATOM 1448 C CA . ASP A 1 180 ? 30.906 1.091 -48.142 1.00 89.31 180 ASP A CA 1
ATOM 1449 C C . ASP A 1 180 ? 32.007 1.832 -48.929 1.00 89.31 180 ASP A C 1
ATOM 1451 O O . ASP A 1 180 ? 31.796 2.951 -49.412 1.00 89.31 180 ASP A O 1
ATOM 1455 N N . PRO A 1 181 ? 33.199 1.219 -49.089 1.00 85.94 181 PRO A N 1
ATOM 1456 C CA . PRO A 1 181 ? 34.308 1.836 -49.811 1.00 85.94 181 PRO A CA 1
ATOM 1457 C C . PRO A 1 181 ? 33.965 2.187 -51.262 1.00 85.94 181 PRO A C 1
ATOM 1459 O O . PRO A 1 181 ? 34.483 3.171 -51.790 1.00 85.94 181 PRO A O 1
ATOM 1462 N N . ALA A 1 182 ? 33.092 1.410 -51.913 1.00 89.19 182 ALA A N 1
ATOM 1463 C CA . ALA A 1 182 ? 32.705 1.654 -53.296 1.00 89.19 182 ALA A CA 1
ATOM 1464 C C . ALA A 1 182 ? 31.784 2.876 -53.391 1.00 89.19 182 ALA A C 1
ATOM 1466 O O . ALA A 1 182 ? 32.016 3.750 -54.228 1.00 89.19 182 ALA A O 1
ATOM 1467 N N . ALA A 1 183 ? 30.781 2.982 -52.514 1.00 89.00 183 ALA A N 1
ATOM 1468 C CA . ALA A 1 183 ? 29.910 4.154 -52.451 1.00 89.00 183 ALA A CA 1
ATOM 1469 C C . ALA A 1 183 ? 30.688 5.425 -52.080 1.00 89.00 183 ALA A C 1
ATOM 1471 O O . ALA A 1 183 ? 30.520 6.453 -52.736 1.00 89.00 183 ALA A O 1
ATOM 1472 N N . CYS A 1 184 ? 31.589 5.338 -51.097 1.00 89.25 184 CYS A N 1
ATOM 1473 C CA . CYS A 1 184 ? 32.450 6.445 -50.683 1.00 89.25 184 CYS A CA 1
ATOM 1474 C C . CYS A 1 184 ? 33.334 6.938 -51.846 1.00 89.25 184 CYS A C 1
ATOM 1476 O O . CYS A 1 184 ? 33.337 8.124 -52.184 1.00 89.25 184 CYS A O 1
ATOM 1478 N N . GLN A 1 185 ? 34.001 6.014 -52.550 1.00 90.06 185 GLN A N 1
ATOM 1479 C CA . GLN A 1 185 ? 34.838 6.347 -53.705 1.00 90.06 185 GLN A CA 1
ATOM 1480 C C . GLN A 1 185 ? 34.023 6.916 -54.877 1.00 90.06 185 GLN A C 1
ATOM 1482 O O . GLN A 1 185 ? 34.470 7.855 -55.541 1.00 90.06 185 GLN A O 1
ATOM 1487 N N . ASN A 1 186 ? 32.834 6.373 -55.145 1.00 92.31 186 ASN A N 1
ATOM 1488 C CA . ASN A 1 186 ? 31.946 6.880 -56.190 1.00 92.31 186 ASN A CA 1
ATOM 1489 C C . ASN A 1 186 ? 31.473 8.306 -55.881 1.00 92.31 186 ASN A C 1
ATOM 1491 O O . ASN A 1 186 ? 31.495 9.155 -56.775 1.00 92.31 186 ASN A O 1
ATOM 1495 N N . TRP A 1 187 ? 31.124 8.587 -54.622 1.00 93.88 187 TRP A N 1
ATOM 1496 C CA . TRP A 1 187 ? 30.759 9.928 -54.166 1.00 93.88 187 TRP A CA 1
ATOM 1497 C C . TRP A 1 187 ? 31.934 10.904 -54.335 1.00 93.88 187 TRP A C 1
ATOM 1499 O O . TRP A 1 187 ? 31.779 11.941 -54.981 1.00 93.88 187 TRP A O 1
ATOM 1509 N N . ARG A 1 188 ? 33.145 10.527 -53.886 1.00 92.94 188 ARG A N 1
ATOM 1510 C CA . ARG A 1 188 ? 34.379 11.325 -54.049 1.00 92.94 188 ARG A CA 1
ATOM 1511 C C . ARG A 1 188 ? 34.659 11.665 -55.516 1.00 92.94 188 ARG A C 1
ATOM 1513 O O . ARG A 1 188 ? 34.978 12.808 -55.844 1.00 92.94 188 ARG A O 1
ATOM 1520 N N . ARG A 1 189 ? 34.522 10.686 -56.420 1.00 91.69 189 ARG A N 1
ATOM 1521 C CA . ARG A 1 189 ? 34.705 10.888 -57.870 1.00 91.69 189 ARG A CA 1
ATOM 1522 C C . ARG A 1 189 ? 33.662 11.841 -58.455 1.00 91.69 189 ARG A C 1
ATOM 1524 O O . ARG A 1 189 ? 34.025 12.705 -59.252 1.00 91.69 189 ARG A O 1
ATOM 1531 N N . GLY A 1 190 ? 32.393 11.687 -58.073 1.00 91.75 190 GLY A N 1
ATOM 1532 C CA . GLY A 1 190 ? 31.296 12.552 -58.516 1.00 91.75 190 GLY A CA 1
ATOM 1533 C C . GLY A 1 190 ? 31.493 14.004 -58.084 1.00 91.75 190 GLY A C 1
ATOM 1534 O O . GLY A 1 190 ? 31.461 14.906 -58.923 1.00 91.75 190 GLY A O 1
ATOM 1535 N N . MET A 1 191 ? 31.816 14.205 -56.806 1.00 94.25 191 MET A N 1
ATOM 1536 C CA . MET A 1 191 ? 32.130 15.510 -56.228 1.00 94.25 191 MET A CA 1
ATOM 1537 C C . MET A 1 191 ? 33.323 16.172 -56.933 1.00 94.25 191 MET A C 1
ATOM 1539 O O . MET A 1 191 ? 33.209 17.304 -57.406 1.00 94.25 191 MET A O 1
ATOM 1543 N N . SER A 1 192 ? 34.435 15.446 -57.106 1.00 91.38 192 SER A N 1
ATOM 1544 C CA . SER A 1 192 ? 35.634 15.977 -57.769 1.00 91.38 192 SER A CA 1
ATOM 1545 C C . SER A 1 192 ? 35.352 16.402 -59.215 1.00 91.38 192 SER A C 1
ATOM 1547 O O . SER A 1 192 ? 35.829 17.444 -59.664 1.00 91.38 192 SER A O 1
ATOM 1549 N N . LYS A 1 193 ? 34.524 15.636 -59.940 1.00 91.31 193 LYS A N 1
ATOM 1550 C CA . LYS A 1 193 ? 34.119 15.964 -61.312 1.00 91.31 193 LYS A CA 1
ATOM 1551 C C . LYS A 1 193 ? 33.249 17.223 -61.374 1.00 91.31 193 LYS A C 1
ATOM 1553 O O . LYS A 1 193 ? 33.484 18.061 -62.244 1.00 91.31 193 LYS A O 1
ATOM 1558 N N . LEU A 1 194 ? 32.265 17.366 -60.479 1.00 92.38 194 LEU A N 1
ATOM 1559 C CA . LEU A 1 194 ? 31.381 18.539 -60.438 1.00 92.38 194 LEU A CA 1
ATOM 1560 C C . LEU A 1 194 ? 32.174 19.824 -60.155 1.00 92.38 194 LEU A C 1
ATOM 1562 O O . LEU A 1 194 ? 32.005 20.826 -60.849 1.00 92.38 194 LEU A O 1
ATOM 1566 N N . HIS A 1 195 ? 33.107 19.755 -59.205 1.00 89.81 195 HIS A N 1
ATOM 1567 C CA . HIS A 1 195 ? 33.960 20.875 -58.794 1.00 89.81 195 HIS A CA 1
ATOM 1568 C C . HIS A 1 195 ? 35.227 21.043 -59.647 1.00 89.81 195 HIS A C 1
ATOM 1570 O O . HIS A 1 195 ? 36.162 21.729 -59.239 1.00 89.81 195 HIS A O 1
ATOM 1576 N N . ARG A 1 196 ? 35.277 20.432 -60.841 1.00 91.12 196 ARG A N 1
ATOM 1577 C CA . ARG A 1 196 ? 36.380 20.554 -61.819 1.00 91.12 196 ARG A CA 1
ATOM 1578 C C . ARG A 1 196 ? 37.771 20.279 -61.229 1.00 91.12 196 ARG A C 1
ATOM 1580 O O . ARG A 1 196 ? 38.734 20.948 -61.592 1.00 91.12 196 ARG A O 1
ATOM 1587 N N . HIS A 1 197 ? 37.870 19.293 -60.340 1.00 88.06 197 HIS A N 1
ATOM 1588 C CA . HIS A 1 197 ? 39.105 18.916 -59.649 1.00 88.06 197 HIS A CA 1
ATOM 1589 C C . HIS A 1 197 ? 39.744 20.063 -58.842 1.00 88.06 197 HIS A C 1
ATOM 1591 O O . HIS A 1 197 ? 40.967 20.183 -58.802 1.00 88.06 197 HIS A O 1
ATOM 1597 N N . ASN A 1 198 ? 38.925 20.906 -58.200 1.00 90.88 198 ASN A N 1
ATOM 1598 C CA . ASN A 1 198 ? 39.408 21.953 -57.299 1.00 90.88 198 ASN A CA 1
ATOM 1599 C C . ASN A 1 198 ? 40.232 21.343 -56.135 1.00 90.88 198 ASN A C 1
ATOM 1601 O O . ASN A 1 198 ? 39.674 20.535 -55.383 1.00 90.88 198 ASN A O 1
ATOM 1605 N N . PRO A 1 199 ? 41.517 21.721 -55.967 1.00 89.00 199 PRO A N 1
ATOM 1606 C CA . PRO A 1 199 ? 42.381 21.177 -54.920 1.00 89.00 199 PRO A CA 1
ATOM 1607 C C . PRO A 1 199 ? 41.883 21.496 -53.505 1.00 89.00 199 PRO A C 1
ATOM 1609 O O . PRO A 1 199 ? 41.917 20.614 -52.661 1.00 89.00 199 PRO A O 1
ATOM 1612 N N . GLU A 1 200 ? 41.310 22.678 -53.255 1.00 90.19 200 GLU A N 1
ATOM 1613 C CA . GLU A 1 200 ? 40.823 23.055 -51.914 1.00 90.19 200 GLU A CA 1
ATOM 1614 C C . GLU A 1 200 ? 39.678 22.150 -51.439 1.00 90.19 200 GLU A C 1
ATOM 1616 O O . GLU A 1 200 ? 39.581 21.797 -50.267 1.00 90.19 200 GLU A O 1
ATOM 1621 N N . ILE A 1 201 ? 38.797 21.748 -52.361 1.00 90.00 201 ILE A N 1
ATOM 1622 C CA . ILE A 1 201 ? 37.680 20.846 -52.053 1.00 90.00 201 ILE A CA 1
ATOM 1623 C C . ILE A 1 201 ? 38.181 19.402 -51.904 1.00 90.00 201 ILE A C 1
ATOM 1625 O O . ILE A 1 201 ? 37.631 18.640 -51.107 1.00 90.00 201 ILE A O 1
ATOM 1629 N N . ALA A 1 202 ? 39.222 19.022 -52.650 1.00 90.12 202 ALA A N 1
ATOM 1630 C CA . ALA A 1 202 ? 39.868 17.725 -52.494 1.00 90.12 202 ALA A CA 1
ATOM 1631 C C . ALA A 1 202 ? 40.547 17.602 -51.121 1.00 90.12 202 ALA A C 1
ATOM 1633 O O . ALA A 1 202 ? 40.282 16.626 -50.425 1.00 90.12 202 ALA A O 1
ATOM 1634 N N . ASP A 1 203 ? 41.308 18.618 -50.706 1.00 92.44 203 ASP A N 1
ATOM 1635 C CA . ASP A 1 203 ? 41.971 18.676 -49.398 1.00 92.44 203 ASP A CA 1
ATOM 1636 C C . ASP A 1 203 ? 40.947 18.634 -48.253 1.00 92.44 203 ASP A C 1
ATOM 1638 O O . ASP A 1 203 ? 41.106 17.884 -47.290 1.00 92.44 203 ASP A O 1
ATOM 1642 N N . LEU A 1 204 ? 39.839 19.372 -48.393 1.00 93.00 204 LEU A N 1
ATOM 1643 C CA . LEU A 1 204 ? 38.733 19.369 -47.434 1.00 93.00 204 LEU A CA 1
ATOM 1644 C C . LEU A 1 204 ? 38.096 17.976 -47.286 1.00 93.00 204 LEU A C 1
ATOM 1646 O O . LEU A 1 204 ? 37.779 17.542 -46.178 1.00 93.00 204 LEU A O 1
ATOM 1650 N N . TYR A 1 205 ? 37.921 17.256 -48.396 1.00 94.25 205 TYR A N 1
ATOM 1651 C CA . TYR A 1 205 ? 37.431 15.881 -48.357 1.00 94.25 205 TYR A CA 1
ATOM 1652 C C . TYR A 1 205 ? 38.455 14.919 -47.748 1.00 94.25 205 TYR A C 1
ATOM 1654 O O . TYR A 1 205 ? 38.068 14.052 -46.973 1.00 94.25 205 TYR A O 1
ATOM 1662 N N . ASP A 1 206 ? 39.740 15.058 -48.081 1.00 93.62 206 ASP A N 1
ATOM 1663 C CA . ASP A 1 206 ? 40.806 14.216 -47.530 1.00 93.62 206 ASP A CA 1
ATOM 1664 C C . ASP A 1 206 ? 40.913 14.379 -46.007 1.00 93.62 206 ASP A C 1
ATOM 1666 O O . ASP A 1 206 ? 41.033 13.386 -45.285 1.00 93.62 206 ASP A O 1
ATOM 1670 N N . GLN A 1 207 ? 40.768 15.608 -45.504 1.00 93.94 207 GLN A N 1
ATOM 1671 C CA . GLN A 1 207 ? 40.688 15.877 -44.070 1.00 93.94 207 GLN A CA 1
ATOM 1672 C C . GLN A 1 207 ? 39.451 15.224 -43.438 1.00 93.94 207 GLN A C 1
ATOM 1674 O O . GLN A 1 207 ? 39.561 14.541 -42.421 1.00 93.94 207 GLN A O 1
ATOM 1679 N N . PHE A 1 208 ? 38.278 15.355 -44.062 1.00 95.44 208 PHE A N 1
ATOM 1680 C CA . PHE A 1 208 ? 37.057 14.694 -43.594 1.00 95.44 208 PHE A CA 1
ATOM 1681 C C . PHE A 1 208 ? 37.170 13.163 -43.591 1.00 95.44 208 PHE A C 1
ATOM 1683 O O . PHE A 1 208 ? 36.731 12.501 -42.648 1.00 95.44 208 PHE A O 1
ATOM 1690 N N . GLU A 1 209 ? 37.766 12.577 -44.627 1.00 94.06 209 GLU A N 1
ATOM 1691 C CA . GLU A 1 209 ? 37.982 11.136 -44.718 1.00 94.06 209 GLU A CA 1
ATOM 1692 C C . GLU A 1 209 ? 38.886 10.653 -43.576 1.00 94.06 209 GLU A C 1
ATOM 1694 O O . GLU A 1 209 ? 38.564 9.660 -42.917 1.00 94.06 209 GLU A O 1
ATOM 1699 N N . LEU A 1 210 ? 39.966 11.386 -43.291 1.00 92.38 210 LEU A N 1
ATOM 1700 C CA . LEU A 1 210 ? 40.901 11.084 -42.210 1.00 92.38 210 LEU A CA 1
ATOM 1701 C C . LEU A 1 210 ? 40.275 11.250 -40.815 1.00 92.38 210 LEU A C 1
ATOM 1703 O O . LEU A 1 210 ? 40.407 10.361 -39.978 1.00 92.38 210 LEU A O 1
ATOM 1707 N N . GLU A 1 211 ? 39.590 12.361 -40.550 1.00 92.38 211 GLU A N 1
ATOM 1708 C CA . GLU A 1 211 ? 39.094 12.691 -39.207 1.00 92.38 211 GLU A CA 1
ATOM 1709 C C . GLU A 1 211 ? 37.760 12.023 -38.862 1.00 92.38 211 GLU A C 1
ATOM 1711 O O . GLU A 1 211 ? 37.490 11.736 -37.693 1.00 92.38 211 GLU A O 1
ATOM 1716 N N . VAL A 1 212 ? 36.903 11.788 -39.857 1.00 93.88 212 VAL A N 1
ATOM 1717 C CA . VAL A 1 212 ? 35.519 11.337 -39.651 1.00 93.88 212 VAL A CA 1
ATOM 1718 C C . VAL A 1 212 ? 35.350 9.898 -40.113 1.00 93.88 212 VAL A C 1
ATOM 1720 O O . VAL A 1 212 ? 34.970 9.031 -39.326 1.00 93.88 212 VAL A O 1
ATOM 1723 N N . VAL A 1 213 ? 35.636 9.616 -41.387 1.00 93.44 213 VAL A N 1
ATOM 1724 C CA . VAL A 1 213 ? 35.340 8.303 -41.981 1.00 93.44 213 VAL A CA 1
ATOM 1725 C C . VAL A 1 213 ? 36.241 7.222 -41.388 1.00 93.44 213 VAL A C 1
ATOM 1727 O O . VAL A 1 213 ? 35.735 6.180 -40.966 1.00 93.44 213 VAL A O 1
ATOM 1730 N N . GLN A 1 214 ? 37.551 7.466 -41.286 1.00 92.69 214 GLN A N 1
ATOM 1731 C CA . GLN A 1 214 ? 38.475 6.507 -40.672 1.00 92.69 214 GLN A CA 1
ATOM 1732 C C . GLN A 1 214 ? 38.168 6.283 -39.186 1.00 92.69 214 GLN A C 1
ATOM 1734 O O . GLN A 1 214 ? 38.191 5.134 -38.744 1.00 92.69 214 GLN A O 1
ATOM 1739 N N . SER A 1 215 ? 37.791 7.330 -38.444 1.00 92.62 215 SER A N 1
ATOM 1740 C CA . SER A 1 215 ? 37.360 7.219 -37.043 1.00 92.62 215 SER A CA 1
ATOM 1741 C C . SER A 1 215 ? 36.166 6.273 -36.882 1.00 92.62 215 SER A C 1
ATOM 1743 O O . SER A 1 215 ? 36.195 5.387 -36.028 1.00 92.62 215 SER A O 1
ATOM 1745 N N . ILE A 1 216 ? 35.151 6.379 -37.751 1.00 93.62 216 ILE A N 1
ATOM 1746 C CA . ILE A 1 216 ? 34.005 5.451 -37.767 1.00 93.62 216 ILE A CA 1
ATOM 1747 C C . ILE A 1 216 ? 34.458 4.028 -38.125 1.00 93.62 216 ILE A C 1
ATOM 1749 O O . ILE A 1 216 ? 34.040 3.059 -37.490 1.00 93.62 216 ILE A O 1
ATOM 1753 N N . GLN A 1 217 ? 35.311 3.885 -39.144 1.00 92.19 217 GLN A N 1
ATOM 1754 C CA . GLN A 1 217 ? 35.751 2.580 -39.644 1.00 92.19 217 GLN A CA 1
ATOM 1755 C C . GLN A 1 217 ? 36.617 1.805 -38.647 1.00 92.19 217 GLN A C 1
ATOM 1757 O O . GLN A 1 217 ? 36.545 0.575 -38.606 1.00 92.19 217 GLN A O 1
ATOM 1762 N N . GLN A 1 218 ? 37.426 2.514 -37.862 1.00 92.38 218 GLN A N 1
ATOM 1763 C CA . GLN A 1 218 ? 38.318 1.949 -36.851 1.00 92.38 218 GLN A CA 1
ATOM 1764 C C . GLN A 1 218 ? 37.661 1.857 -35.467 1.00 92.38 218 GLN A C 1
ATOM 1766 O O . GLN A 1 218 ? 38.267 1.304 -34.545 1.00 92.38 218 GLN A O 1
ATOM 1771 N N . TYR A 1 219 ? 36.430 2.358 -35.314 1.00 94.56 219 TYR A N 1
ATOM 1772 C CA . TYR A 1 219 ? 35.731 2.384 -34.036 1.00 94.56 219 TYR A CA 1
ATOM 1773 C C . TYR A 1 219 ? 35.571 0.976 -33.452 1.00 94.56 219 TYR A C 1
ATOM 1775 O O . TYR A 1 219 ? 35.002 0.073 -34.078 1.00 94.56 219 TYR A O 1
ATOM 1783 N N . ARG A 1 220 ? 36.043 0.794 -32.216 1.00 92.75 220 ARG A N 1
ATOM 1784 C CA . ARG A 1 220 ? 35.884 -0.439 -31.439 1.00 92.75 220 ARG A CA 1
ATOM 1785 C C . ARG A 1 220 ? 34.892 -0.202 -30.316 1.00 92.75 220 ARG A C 1
ATOM 1787 O O . ARG A 1 220 ? 35.054 0.715 -29.519 1.00 92.75 220 ARG A O 1
ATOM 1794 N N . LEU A 1 221 ? 33.868 -1.045 -30.257 1.00 90.44 221 LEU A N 1
ATOM 1795 C CA . LEU A 1 221 ? 32.835 -0.966 -29.239 1.00 90.44 221 LEU A CA 1
ATOM 1796 C C . LEU A 1 221 ? 33.184 -1.924 -28.090 1.00 90.44 221 LEU A C 1
ATOM 1798 O O . LEU A 1 221 ? 33.336 -3.129 -28.332 1.00 90.44 221 LEU A O 1
ATOM 1802 N N . PRO A 1 222 ? 33.295 -1.433 -26.842 1.00 89.19 222 PRO A N 1
ATOM 1803 C CA . PRO A 1 222 ? 33.452 -2.309 -25.690 1.00 89.19 222 PRO A CA 1
ATOM 1804 C C . PRO A 1 222 ? 32.253 -3.256 -25.589 1.00 89.19 222 PRO A C 1
ATOM 1806 O O . PRO A 1 222 ? 31.101 -2.829 -25.655 1.00 89.19 222 PRO A O 1
ATOM 1809 N N . SER A 1 223 ? 32.509 -4.547 -25.424 1.00 87.44 223 SER A N 1
ATOM 1810 C CA . SER A 1 223 ? 31.487 -5.591 -25.361 1.00 87.44 223 SER A CA 1
ATOM 1811 C C . SER A 1 223 ? 31.745 -6.533 -24.190 1.00 87.44 223 SER A C 1
ATOM 1813 O O . SER A 1 223 ? 32.888 -6.835 -23.852 1.00 87.44 223 SER A O 1
ATOM 1815 N N . ILE A 1 224 ? 30.676 -6.970 -23.536 1.00 86.50 224 ILE A N 1
ATOM 1816 C CA . ILE A 1 224 ? 30.711 -7.955 -22.457 1.00 86.50 224 ILE A CA 1
ATOM 1817 C C . ILE A 1 224 ? 29.895 -9.151 -22.927 1.00 86.50 224 ILE A C 1
ATOM 1819 O O . ILE A 1 224 ? 28.705 -9.014 -23.209 1.00 86.50 224 ILE A O 1
ATOM 1823 N N . GLU A 1 225 ? 30.517 -10.321 -23.004 1.00 85.25 225 GLU A N 1
ATOM 1824 C CA . GLU A 1 225 ? 29.845 -11.546 -23.432 1.00 85.25 225 GLU A CA 1
ATOM 1825 C C . GLU A 1 225 ? 29.509 -12.445 -22.240 1.00 85.25 225 GLU A C 1
ATOM 1827 O O . GLU A 1 225 ? 30.363 -12.744 -21.397 1.00 85.25 225 GLU A O 1
ATOM 1832 N N . LEU A 1 226 ? 28.252 -12.890 -22.191 1.00 84.00 226 LEU A N 1
ATOM 1833 C CA . LEU A 1 226 ? 27.761 -13.917 -21.279 1.00 84.00 226 LEU A CA 1
ATOM 1834 C C . LEU A 1 226 ? 27.847 -15.284 -21.960 1.00 84.00 226 LEU A C 1
ATOM 1836 O O . LEU A 1 226 ? 27.198 -15.523 -22.982 1.00 84.00 226 LEU A O 1
ATOM 1840 N N . GLY A 1 227 ? 28.629 -16.190 -21.373 1.00 79.75 227 GLY A N 1
ATOM 1841 C CA . GLY A 1 227 ? 28.809 -17.539 -21.914 1.00 79.75 227 GLY A CA 1
ATOM 1842 C C . GLY A 1 227 ? 27.581 -18.436 -21.716 1.00 79.75 227 GLY A C 1
ATOM 1843 O O . GLY A 1 227 ? 26.766 -18.208 -20.819 1.00 79.75 227 GLY A O 1
ATOM 1844 N N . ARG A 1 228 ? 27.493 -19.525 -22.495 1.00 75.88 228 ARG A N 1
ATOM 1845 C CA . ARG A 1 228 ? 26.377 -20.506 -22.475 1.00 75.88 228 ARG A CA 1
ATOM 1846 C C . ARG A 1 228 ? 26.042 -21.096 -21.090 1.00 75.88 228 ARG A C 1
ATOM 1848 O O . ARG A 1 228 ? 24.916 -21.524 -20.868 1.00 75.88 228 ARG A O 1
ATOM 1855 N N . GLY A 1 229 ? 26.998 -21.129 -20.158 1.00 68.00 229 GLY A N 1
ATOM 1856 C CA . GLY A 1 229 ? 26.808 -21.624 -18.783 1.00 68.00 229 GLY A CA 1
ATOM 1857 C C . GLY A 1 229 ? 26.204 -20.608 -17.803 1.00 68.00 229 GLY A C 1
ATOM 1858 O O . GLY A 1 229 ? 26.104 -20.899 -16.613 1.00 68.00 229 GLY A O 1
ATOM 1859 N N . THR A 1 230 ? 25.846 -19.405 -18.261 1.00 70.69 230 THR A N 1
ATOM 1860 C CA . THR A 1 230 ? 25.283 -18.355 -17.402 1.00 70.69 230 THR A CA 1
ATOM 1861 C C . THR A 1 230 ? 23.860 -18.721 -16.990 1.00 70.69 230 THR A C 1
ATOM 1863 O O . THR A 1 230 ? 22.998 -18.946 -17.840 1.00 70.69 230 THR A O 1
ATOM 1866 N N . SER A 1 231 ? 23.601 -18.767 -15.679 1.00 66.81 231 SER A N 1
ATOM 1867 C CA . SER A 1 231 ? 22.273 -19.107 -15.167 1.00 66.81 231 SER A CA 1
ATOM 1868 C C . SER A 1 231 ? 21.238 -18.068 -15.593 1.00 66.81 231 SER A C 1
ATOM 1870 O O . SER A 1 231 ? 21.528 -16.873 -15.706 1.00 66.81 231 SER A O 1
ATOM 1872 N N . ARG A 1 232 ? 19.989 -18.506 -15.769 1.00 61.06 232 ARG A N 1
ATOM 1873 C CA . ARG A 1 232 ? 18.873 -17.623 -16.140 1.00 61.06 232 ARG A CA 1
ATOM 1874 C C . ARG A 1 232 ? 18.742 -16.414 -15.212 1.00 61.06 232 ARG A C 1
ATOM 1876 O O . ARG A 1 232 ? 18.548 -15.294 -15.671 1.00 61.06 232 ARG A O 1
ATOM 1883 N N . GLN A 1 233 ? 18.900 -16.639 -13.909 1.00 59.66 233 GLN A N 1
ATOM 1884 C CA . GLN A 1 233 ? 18.841 -15.589 -12.896 1.00 59.66 233 GLN A CA 1
ATOM 1885 C C . GLN A 1 233 ? 19.986 -14.579 -13.051 1.00 59.66 233 GLN A C 1
ATOM 1887 O O . GLN A 1 233 ? 19.756 -13.380 -12.916 1.00 59.66 233 GLN A O 1
ATOM 1892 N N . ALA A 1 234 ? 21.200 -15.040 -13.371 1.00 64.69 234 ALA A N 1
ATOM 1893 C CA . ALA A 1 234 ? 22.335 -14.159 -13.621 1.00 64.69 234 ALA A CA 1
ATOM 1894 C C . ALA A 1 234 ? 22.114 -13.303 -14.875 1.00 64.69 234 ALA A C 1
ATOM 1896 O O . ALA A 1 234 ? 22.332 -12.097 -14.811 1.00 64.69 234 ALA A O 1
ATOM 1897 N N . VAL A 1 235 ? 21.596 -13.882 -15.966 1.00 65.94 235 VAL A N 1
ATOM 1898 C CA . VAL A 1 235 ? 21.237 -13.120 -17.174 1.00 65.94 235 VAL A CA 1
ATOM 1899 C C . VAL A 1 235 ? 20.224 -12.024 -16.839 1.00 65.94 235 VAL A C 1
ATOM 1901 O O . VAL A 1 235 ? 20.478 -10.866 -17.149 1.00 65.94 235 VAL A O 1
ATOM 1904 N N . CYS A 1 236 ? 19.132 -12.352 -16.140 1.00 60.84 236 CYS A N 1
ATOM 1905 C CA . CYS A 1 236 ? 18.114 -11.376 -15.735 1.00 60.84 236 CYS A CA 1
ATOM 1906 C C . CYS A 1 236 ? 18.673 -10.264 -14.830 1.00 60.84 236 CYS A C 1
ATOM 1908 O O . CYS A 1 236 ? 18.366 -9.095 -15.044 1.00 60.84 236 CYS A O 1
ATOM 1910 N N . MET A 1 237 ? 19.519 -10.602 -13.849 1.00 61.66 237 MET A N 1
ATOM 1911 C CA . MET A 1 237 ? 20.128 -9.614 -12.948 1.00 61.66 237 MET A CA 1
ATOM 1912 C C . MET A 1 237 ? 21.110 -8.682 -13.662 1.00 61.66 237 MET A C 1
ATOM 1914 O O . MET A 1 237 ? 21.165 -7.492 -13.354 1.00 61.66 237 MET A O 1
ATOM 1918 N N . VAL A 1 238 ? 21.914 -9.208 -14.589 1.00 64.44 238 VAL A N 1
ATOM 1919 C CA . VAL A 1 238 ? 22.820 -8.381 -15.396 1.00 64.44 238 VAL A CA 1
ATOM 1920 C C . VAL A 1 238 ? 21.988 -7.470 -16.298 1.00 64.44 238 VAL A C 1
ATOM 1922 O O . VAL A 1 238 ? 22.258 -6.274 -16.365 1.00 64.44 238 VAL A O 1
ATOM 1925 N N . PHE A 1 239 ? 20.924 -8.002 -16.904 1.00 61.12 239 PHE A N 1
ATOM 1926 C CA . PHE A 1 239 ? 19.982 -7.226 -17.704 1.00 61.12 239 PHE A CA 1
ATOM 1927 C C . PHE A 1 239 ? 19.385 -6.058 -16.904 1.00 61.12 239 PHE A C 1
ATOM 1929 O O . PHE A 1 239 ? 19.398 -4.925 -17.375 1.00 61.12 239 PHE A O 1
ATOM 1936 N N . GLU A 1 240 ? 18.928 -6.298 -15.675 1.00 56.06 240 GLU A N 1
ATOM 1937 C CA . GLU A 1 240 ? 18.422 -5.253 -14.776 1.00 56.06 240 GLU A CA 1
ATOM 1938 C C . GLU A 1 240 ? 19.455 -4.180 -14.431 1.00 56.06 240 GLU A C 1
ATOM 1940 O O . GLU A 1 240 ? 19.153 -2.991 -14.492 1.00 56.06 240 GLU A O 1
ATOM 1945 N N . LYS A 1 241 ? 20.670 -4.587 -14.049 1.00 59.16 241 LYS A N 1
ATOM 1946 C CA . LYS A 1 241 ? 21.702 -3.652 -13.580 1.00 59.16 241 LYS A CA 1
ATOM 1947 C C . LYS A 1 241 ? 22.293 -2.801 -14.703 1.00 59.16 241 LYS A C 1
ATOM 1949 O O . LYS A 1 241 ? 22.650 -1.649 -14.467 1.00 59.16 241 LYS A O 1
ATOM 1954 N N . VAL A 1 242 ? 22.405 -3.361 -15.906 1.00 56.69 242 VAL A N 1
ATOM 1955 C CA . VAL A 1 242 ? 23.007 -2.680 -17.062 1.00 56.69 242 VAL A CA 1
ATOM 1956 C C . VAL A 1 242 ? 22.003 -1.740 -17.750 1.00 56.69 242 VAL A C 1
ATOM 1958 O O . VAL A 1 242 ? 22.404 -0.707 -18.275 1.00 56.69 242 VAL A O 1
ATOM 1961 N N . ASN A 1 243 ? 20.690 -1.990 -17.646 1.00 53.16 243 ASN A N 1
ATOM 1962 C CA . ASN A 1 243 ? 19.635 -1.121 -18.202 1.00 53.16 243 ASN A CA 1
ATOM 1963 C C . ASN A 1 243 ? 19.343 0.145 -17.375 1.00 53.16 243 ASN A C 1
ATOM 1965 O O . ASN A 1 243 ? 18.217 0.634 -17.342 1.00 53.16 243 ASN A O 1
ATOM 1969 N N . THR A 1 244 ? 20.352 0.716 -16.724 1.00 49.25 244 THR A N 1
ATOM 1970 C CA . THR A 1 244 ? 20.209 1.943 -15.925 1.00 49.25 244 THR A CA 1
ATOM 1971 C C . THR A 1 244 ? 20.071 3.214 -16.778 1.00 49.25 244 THR A C 1
ATOM 1973 O O . THR A 1 244 ? 19.603 4.228 -16.268 1.00 49.25 244 THR A O 1
ATOM 1976 N N . GLY A 1 245 ? 20.399 3.163 -18.079 1.00 46.16 245 GLY A N 1
ATOM 1977 C CA . GLY A 1 245 ? 20.266 4.286 -19.027 1.00 46.16 245 GLY A CA 1
ATOM 1978 C C . GLY A 1 245 ? 19.013 4.279 -19.926 1.00 46.16 245 GLY A C 1
ATOM 1979 O O . GLY A 1 245 ? 18.817 5.208 -20.706 1.00 46.16 245 GLY A O 1
ATOM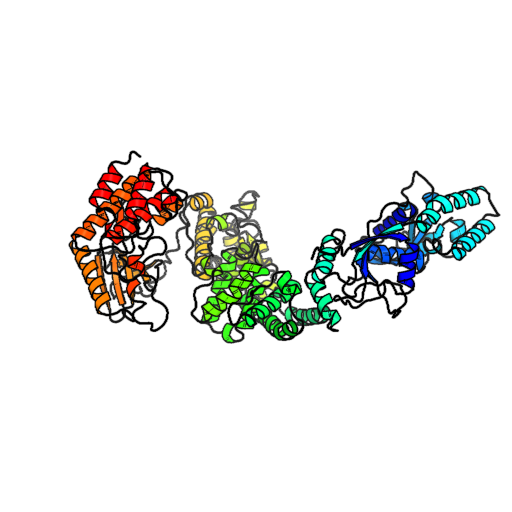 1980 N N . GLY A 1 246 ? 18.162 3.247 -19.846 1.00 49.09 246 GLY A N 1
ATOM 1981 C CA . GLY A 1 246 ? 16.896 3.118 -20.589 1.00 49.09 246 GLY A CA 1
ATOM 1982 C C . GLY A 1 246 ? 15.733 2.775 -19.653 1.00 49.09 246 GLY A C 1
ATOM 1983 O O . GLY A 1 246 ? 15.956 2.463 -18.490 1.00 49.09 246 GLY A O 1
ATOM 1984 N N . LYS A 1 247 ? 14.471 2.833 -20.119 1.00 44.59 247 LYS A N 1
ATOM 1985 C CA . LYS A 1 247 ? 13.315 2.461 -19.275 1.00 44.59 247 LYS A CA 1
ATOM 1986 C C . LYS A 1 247 ? 13.479 0.979 -18.863 1.00 44.59 247 LYS A C 1
ATOM 1988 O O . LYS A 1 247 ? 13.372 0.137 -19.759 1.00 44.59 247 LYS A O 1
ATOM 1993 N N . PRO A 1 248 ? 13.718 0.660 -17.577 1.00 49.22 248 PRO A N 1
ATOM 1994 C CA . PRO A 1 248 ? 14.146 -0.666 -17.119 1.00 49.22 248 PRO A CA 1
ATOM 1995 C C . PRO A 1 248 ? 13.143 -1.757 -17.507 1.00 49.22 248 PRO A C 1
ATOM 1997 O O . PRO A 1 248 ? 11.953 -1.462 -17.694 1.00 49.22 248 PRO A O 1
ATOM 2000 N N . LEU A 1 249 ? 13.616 -3.002 -17.658 1.00 51.81 249 LEU A N 1
ATOM 2001 C CA . LEU A 1 249 ? 12.706 -4.132 -17.841 1.00 51.81 249 LEU A CA 1
ATOM 2002 C C . LEU A 1 249 ? 12.043 -4.509 -16.526 1.00 51.81 249 LEU A C 1
ATOM 2004 O O . LEU A 1 249 ? 12.715 -4.734 -15.517 1.00 51.81 249 LEU A O 1
ATOM 2008 N N . ASP A 1 250 ? 10.721 -4.598 -16.565 1.00 65.06 250 ASP A N 1
ATOM 2009 C CA . ASP A 1 250 ? 9.919 -4.996 -15.414 1.00 65.06 250 ASP A CA 1
ATOM 2010 C C . ASP A 1 250 ? 9.908 -6.532 -15.261 1.00 65.06 250 ASP A C 1
ATOM 2012 O O . ASP A 1 250 ? 10.182 -7.272 -16.210 1.00 65.06 250 ASP A O 1
ATOM 2016 N N . VAL A 1 251 ? 9.572 -7.031 -14.067 1.00 72.44 251 VAL A N 1
ATOM 2017 C CA . VAL A 1 251 ? 9.391 -8.461 -13.756 1.00 72.44 251 VAL A CA 1
ATOM 2018 C C . VAL A 1 251 ? 8.545 -9.151 -14.826 1.00 72.44 251 VAL A C 1
ATOM 2020 O O . VAL A 1 251 ? 8.888 -10.241 -15.283 1.00 72.44 251 VAL A O 1
ATOM 2023 N N . PHE A 1 252 ? 7.474 -8.491 -15.272 1.00 79.62 252 PHE A N 1
ATOM 2024 C CA . PHE A 1 252 ? 6.586 -8.989 -16.316 1.00 79.62 252 PHE A CA 1
ATOM 2025 C C . PHE A 1 252 ? 7.313 -9.322 -17.626 1.00 79.62 252 PHE A C 1
ATOM 2027 O O . PHE A 1 252 ? 7.042 -10.352 -18.246 1.00 79.62 252 PHE A O 1
ATOM 2034 N N . GLU A 1 253 ? 8.260 -8.486 -18.053 1.00 71.31 253 GLU A N 1
ATOM 2035 C CA . GLU A 1 253 ? 8.982 -8.693 -19.311 1.00 71.31 253 GLU A CA 1
ATOM 2036 C C . GLU A 1 253 ? 9.938 -9.897 -19.207 1.00 71.31 253 GLU A C 1
ATOM 2038 O O . GLU A 1 253 ? 10.075 -10.663 -20.162 1.00 71.31 253 GLU A O 1
ATOM 2043 N N . LEU A 1 254 ? 10.505 -10.152 -18.023 1.00 69.88 254 LEU A N 1
ATOM 2044 C CA . LEU A 1 254 ? 11.332 -11.338 -17.764 1.00 69.88 254 LEU A CA 1
ATOM 2045 C C . LEU A 1 254 ? 10.520 -12.642 -17.706 1.00 69.88 254 LEU A C 1
ATOM 2047 O O . LEU A 1 254 ? 10.974 -13.683 -18.193 1.00 69.88 254 LEU A O 1
ATOM 2051 N N . VAL A 1 255 ? 9.313 -12.607 -17.132 1.00 78.19 255 VAL A N 1
ATOM 2052 C CA . VAL A 1 255 ? 8.394 -13.760 -17.158 1.00 78.19 255 VAL A CA 1
ATOM 2053 C C . VAL A 1 255 ? 7.905 -14.015 -18.582 1.00 78.19 255 VAL A C 1
ATOM 2055 O O . VAL A 1 255 ? 7.891 -15.161 -19.027 1.00 78.19 255 VAL A O 1
ATOM 2058 N N . THR A 1 256 ? 7.601 -12.957 -19.338 1.00 75.25 256 THR A N 1
ATOM 2059 C CA . THR A 1 256 ? 7.221 -13.057 -20.755 1.00 75.25 256 THR A CA 1
ATOM 2060 C C . THR A 1 256 ? 8.315 -13.754 -21.560 1.00 75.25 256 THR A C 1
ATOM 2062 O O . THR A 1 256 ? 8.041 -14.747 -22.230 1.00 75.25 256 THR A O 1
ATOM 2065 N N . ALA A 1 257 ? 9.573 -13.322 -21.413 1.00 65.31 257 ALA A N 1
ATOM 2066 C CA . ALA A 1 257 ? 10.730 -13.980 -22.021 1.00 65.31 257 ALA A CA 1
ATOM 2067 C C . ALA A 1 257 ? 10.831 -15.462 -21.626 1.00 65.31 257 ALA A C 1
ATOM 2069 O O . ALA A 1 257 ? 11.235 -16.320 -22.413 1.00 65.31 257 ALA A O 1
ATOM 2070 N N . THR A 1 258 ? 10.444 -15.769 -20.386 1.00 67.38 258 THR A N 1
ATOM 2071 C CA . THR A 1 258 ? 10.481 -17.124 -19.853 1.00 67.38 258 THR A CA 1
ATOM 2072 C C . THR A 1 258 ? 9.433 -18.044 -20.468 1.00 67.38 258 THR A C 1
ATOM 2074 O O . THR A 1 258 ? 9.731 -19.213 -20.732 1.00 67.38 258 THR A O 1
ATOM 2077 N N . TYR A 1 259 ? 8.238 -17.522 -20.728 1.00 75.88 259 TYR A N 1
ATOM 2078 C CA . TYR A 1 259 ? 7.123 -18.261 -21.319 1.00 75.88 259 TYR A CA 1
ATOM 2079 C C . TYR A 1 259 ? 7.194 -18.315 -22.851 1.00 75.88 259 TYR A C 1
ATOM 2081 O O . TYR A 1 259 ? 6.819 -19.332 -23.438 1.00 75.88 259 TYR A O 1
ATOM 2089 N N . ALA A 1 260 ? 7.764 -17.294 -23.497 1.00 62.81 260 ALA A N 1
ATOM 2090 C CA . ALA A 1 260 ? 7.965 -17.238 -24.946 1.00 62.81 260 ALA A CA 1
ATOM 2091 C C . ALA A 1 260 ? 8.851 -18.382 -25.467 1.00 62.81 260 ALA A C 1
ATOM 2093 O O . ALA A 1 260 ? 8.594 -18.924 -26.544 1.00 62.81 260 ALA A O 1
ATOM 2094 N N . ALA A 1 261 ? 9.819 -18.844 -24.664 1.00 58.81 261 ALA A N 1
ATOM 2095 C CA . ALA A 1 261 ? 10.613 -20.047 -24.941 1.00 58.81 261 ALA A CA 1
ATOM 2096 C C . ALA A 1 261 ? 9.755 -21.315 -25.150 1.00 58.81 261 ALA A C 1
ATOM 2098 O O . ALA A 1 261 ? 10.200 -22.282 -25.762 1.00 58.81 261 ALA A O 1
ATOM 2099 N N . ARG A 1 262 ? 8.511 -21.313 -24.652 1.00 62.69 262 ARG A N 1
ATOM 2100 C CA . ARG A 1 262 ? 7.520 -22.391 -24.778 1.00 62.69 262 ARG A CA 1
ATOM 2101 C C . ARG A 1 262 ? 6.358 -22.024 -25.714 1.00 62.69 262 ARG A C 1
ATOM 2103 O O . ARG A 1 262 ? 5.313 -22.663 -25.662 1.00 62.69 262 ARG A O 1
ATOM 2110 N N . SER A 1 263 ? 6.545 -21.025 -26.582 1.00 67.75 263 SER A N 1
ATOM 2111 C CA . SER A 1 263 ? 5.554 -20.535 -27.557 1.00 67.75 263 SER A CA 1
ATOM 2112 C C . SER A 1 263 ? 4.277 -19.927 -26.951 1.00 67.75 263 SER A C 1
ATOM 2114 O O . SER A 1 263 ? 3.211 -20.029 -27.552 1.00 67.75 263 SER A O 1
ATOM 2116 N N . VAL A 1 264 ? 4.369 -19.284 -25.780 1.00 73.50 264 VAL A N 1
ATOM 2117 C CA . VAL A 1 264 ? 3.255 -18.526 -25.175 1.00 73.50 264 VAL A CA 1
ATOM 2118 C C . VAL A 1 264 ? 3.558 -17.036 -25.173 1.00 73.50 264 VAL A C 1
ATOM 2120 O O . VAL A 1 264 ? 4.606 -16.621 -24.679 1.00 73.50 264 VAL A O 1
ATOM 2123 N N . ASP A 1 265 ? 2.625 -16.242 -25.695 1.00 79.25 265 ASP A N 1
ATOM 2124 C CA . ASP A 1 265 ? 2.680 -14.782 -25.665 1.00 79.25 265 ASP A CA 1
ATOM 2125 C C . ASP A 1 265 ? 1.906 -14.247 -24.453 1.00 79.25 265 ASP A C 1
ATOM 2127 O O . ASP A 1 265 ? 0.705 -13.983 -24.508 1.00 79.25 265 ASP A O 1
ATOM 2131 N N . LEU A 1 266 ? 2.619 -14.085 -23.337 1.00 84.75 266 LEU A N 1
ATOM 2132 C CA . LEU A 1 266 ? 2.046 -13.564 -22.095 1.00 84.75 266 LEU A CA 1
ATOM 2133 C C . LEU A 1 266 ? 1.508 -12.129 -22.246 1.00 84.75 266 LEU A C 1
ATOM 2135 O O . LEU A 1 266 ? 0.610 -11.730 -21.507 1.00 84.75 266 LEU A O 1
ATOM 2139 N N . ARG A 1 267 ? 2.042 -11.340 -23.190 1.00 81.94 267 ARG A N 1
ATOM 2140 C CA . ARG A 1 267 ? 1.583 -9.966 -23.424 1.00 81.94 267 ARG A CA 1
ATOM 2141 C C . ARG A 1 267 ? 0.215 -9.969 -24.092 1.00 81.94 267 ARG A C 1
ATOM 2143 O O . ARG A 1 267 ? -0.664 -9.251 -23.625 1.00 81.94 267 ARG A O 1
ATOM 2150 N N . ALA A 1 268 ? 0.027 -10.802 -25.112 1.00 83.38 268 ALA A N 1
ATOM 2151 C CA . ALA A 1 268 ? -1.277 -10.979 -25.746 1.00 83.38 268 ALA A CA 1
ATOM 2152 C C . ALA A 1 268 ? -2.329 -11.505 -24.748 1.00 83.38 268 ALA A C 1
ATOM 2154 O O . ALA A 1 268 ? -3.446 -10.984 -24.698 1.00 83.38 268 ALA A O 1
ATOM 2155 N N . ASP A 1 269 ? -1.957 -12.475 -23.903 1.00 85.88 269 ASP A N 1
ATOM 2156 C CA . ASP A 1 269 ? -2.838 -13.007 -22.853 1.00 85.88 269 ASP A CA 1
ATOM 2157 C C . ASP A 1 269 ? -3.250 -11.915 -21.852 1.00 85.88 269 ASP A C 1
ATOM 2159 O O . ASP A 1 269 ? -4.440 -11.753 -21.556 1.00 85.88 269 ASP A O 1
ATOM 2163 N N . TRP A 1 270 ? -2.282 -11.127 -21.372 1.00 89.19 270 TRP A N 1
ATOM 2164 C CA . TRP A 1 270 ? -2.530 -9.999 -20.476 1.00 89.19 270 TRP A CA 1
ATOM 2165 C C . TRP A 1 270 ? -3.430 -8.937 -21.112 1.00 89.19 270 TRP A C 1
ATOM 2167 O O . TRP A 1 270 ? -4.382 -8.483 -20.481 1.00 89.19 270 TRP A O 1
ATOM 2177 N N . GLU A 1 271 ? -3.172 -8.543 -22.360 1.00 87.94 271 GLU A N 1
ATOM 2178 C CA . GLU A 1 271 ? -3.999 -7.559 -23.062 1.00 87.94 271 GLU A CA 1
ATOM 2179 C C . GLU A 1 271 ? -5.452 -8.036 -23.175 1.00 87.94 271 GLU A C 1
ATOM 2181 O O . GLU A 1 271 ? -6.377 -7.267 -22.901 1.00 87.94 271 GLU A O 1
ATOM 2186 N N . ALA A 1 272 ? -5.671 -9.317 -23.483 1.00 88.69 272 ALA A N 1
ATOM 2187 C CA . ALA A 1 272 ? -7.008 -9.899 -23.536 1.00 88.69 272 ALA A CA 1
ATOM 2188 C C . ALA A 1 272 ? -7.705 -9.909 -22.160 1.00 88.69 272 ALA A C 1
ATOM 2190 O O . ALA A 1 272 ? -8.891 -9.580 -22.070 1.00 88.69 272 ALA A O 1
ATOM 2191 N N . GLN A 1 273 ? -6.985 -10.267 -21.090 1.00 90.19 273 GLN A N 1
ATOM 2192 C CA . GLN A 1 273 ? -7.485 -10.235 -19.705 1.00 90.19 273 GLN A CA 1
ATOM 2193 C C . GLN A 1 273 ? -7.849 -8.809 -19.279 1.00 90.19 273 GLN A C 1
ATOM 2195 O O . GLN A 1 273 ? -8.938 -8.557 -18.760 1.00 90.19 273 GLN A O 1
ATOM 2200 N N . LEU A 1 274 ? -6.966 -7.854 -19.561 1.00 89.25 274 LEU A N 1
ATOM 2201 C CA . LEU A 1 274 ? -7.151 -6.453 -19.222 1.00 89.25 274 LEU A CA 1
ATOM 2202 C C . LEU A 1 274 ? -8.370 -5.854 -19.930 1.00 89.25 274 LEU A C 1
ATOM 2204 O O . LEU A 1 274 ? -9.124 -5.119 -19.301 1.00 89.25 274 LEU A O 1
ATOM 2208 N N . GLN A 1 275 ? -8.618 -6.192 -21.200 1.00 89.25 275 GLN A N 1
ATOM 2209 C CA . GLN A 1 275 ? -9.813 -5.725 -21.917 1.00 89.25 275 GLN A CA 1
ATOM 2210 C C . GLN A 1 275 ? -11.117 -6.181 -21.249 1.00 89.25 275 GLN A C 1
ATOM 2212 O O . GLN A 1 275 ? -12.060 -5.397 -21.144 1.00 89.25 275 GLN A O 1
ATOM 2217 N N . ARG A 1 276 ? -11.172 -7.417 -20.737 1.00 90.81 276 ARG A N 1
ATOM 2218 C CA . ARG A 1 276 ? -12.348 -7.919 -20.006 1.00 90.81 276 ARG A CA 1
ATOM 2219 C C . ARG A 1 276 ? -12.511 -7.233 -18.650 1.00 90.81 276 ARG A C 1
ATOM 2221 O O . ARG A 1 276 ? -13.614 -6.813 -18.297 1.00 90.81 276 ARG A O 1
ATOM 2228 N N . MET A 1 277 ? -11.413 -7.061 -17.914 1.00 91.56 277 MET A N 1
ATOM 2229 C CA . MET A 1 277 ? -11.418 -6.432 -16.588 1.00 91.56 277 MET A CA 1
ATOM 2230 C C . MET A 1 277 ? -11.695 -4.921 -16.626 1.00 91.56 277 MET A C 1
ATOM 2232 O O . MET A 1 277 ? -12.345 -4.401 -15.722 1.00 91.56 277 MET A O 1
ATOM 2236 N N . ARG A 1 278 ? -11.284 -4.216 -17.689 1.00 86.44 278 ARG A N 1
ATOM 2237 C CA . ARG A 1 278 ? -11.488 -2.762 -17.875 1.00 86.44 278 ARG A CA 1
ATOM 2238 C C . ARG A 1 278 ? -12.947 -2.326 -17.997 1.00 86.44 278 ARG A C 1
ATOM 2240 O O . ARG A 1 278 ? -13.225 -1.131 -17.943 1.00 86.44 278 ARG A O 1
ATOM 2247 N N . THR A 1 279 ? -13.880 -3.270 -18.100 1.00 87.75 279 THR A N 1
ATOM 2248 C CA . THR A 1 279 ? -15.312 -3.001 -17.893 1.00 87.75 279 THR A CA 1
ATOM 2249 C C . THR A 1 279 ? -15.587 -2.378 -16.517 1.00 87.75 279 THR A C 1
ATOM 2251 O O . THR A 1 279 ? -16.525 -1.596 -16.370 1.00 87.75 279 THR A O 1
ATOM 2254 N N . HIS A 1 280 ? -14.727 -2.648 -15.530 1.00 90.06 280 HIS A N 1
ATOM 2255 C CA . HIS A 1 280 ? -14.719 -2.000 -14.225 1.00 90.06 280 HIS A CA 1
ATOM 2256 C C . HIS A 1 280 ? -13.658 -0.892 -14.164 1.00 90.06 280 HIS A C 1
ATOM 2258 O O . HIS A 1 280 ? -12.457 -1.157 -14.227 1.00 90.06 280 HIS A O 1
ATOM 2264 N N . ARG A 1 281 ? -14.095 0.362 -13.978 1.00 90.81 281 ARG A N 1
ATOM 2265 C CA . ARG A 1 281 ? -13.214 1.548 -13.989 1.00 90.81 281 ARG A CA 1
ATOM 2266 C C . ARG A 1 281 ? -12.099 1.502 -12.943 1.00 90.81 281 ARG A C 1
ATOM 2268 O O . ARG A 1 281 ? -10.993 1.931 -13.246 1.00 90.81 281 ARG A O 1
ATOM 2275 N N . VAL A 1 282 ? -12.353 0.943 -11.756 1.00 92.88 282 VAL A N 1
ATOM 2276 C CA . VAL A 1 282 ? -11.349 0.785 -10.679 1.00 92.88 282 VAL A CA 1
ATOM 2277 C C . VAL A 1 282 ? -10.110 0.004 -11.147 1.00 92.88 282 VAL A C 1
ATOM 2279 O O . VAL A 1 282 ? -9.016 0.242 -10.649 1.00 92.88 282 VAL A O 1
ATOM 2282 N N . LEU A 1 283 ? -10.252 -0.894 -12.131 1.00 93.69 283 LEU A N 1
ATOM 2283 C CA . LEU A 1 283 ? -9.156 -1.709 -12.673 1.00 93.69 283 LEU A CA 1
ATOM 2284 C C . LEU A 1 283 ? -8.394 -1.031 -13.823 1.00 93.69 283 LEU A C 1
ATOM 2286 O O . LEU A 1 283 ? -7.533 -1.663 -14.432 1.00 93.69 283 LEU A O 1
ATOM 2290 N N . ALA A 1 284 ? -8.687 0.230 -14.157 1.00 88.69 284 ALA A N 1
ATOM 2291 C CA . ALA A 1 284 ? -8.066 0.900 -15.301 1.00 88.69 284 ALA A CA 1
ATOM 2292 C C . ALA A 1 284 ? -6.537 1.051 -15.167 1.00 88.69 284 ALA A C 1
ATOM 2294 O O . ALA A 1 284 ? -5.836 0.973 -16.179 1.00 88.69 284 ALA A O 1
ATOM 2295 N N . GLU A 1 285 ? -6.038 1.211 -13.936 1.00 89.06 285 GLU A N 1
ATOM 2296 C CA . GLU A 1 285 ? -4.610 1.356 -13.605 1.00 89.06 285 GLU A CA 1
ATOM 2297 C C . GLU A 1 285 ? -3.932 0.035 -13.202 1.00 89.06 285 GLU A C 1
ATOM 2299 O O . GLU A 1 285 ? -2.755 0.033 -12.838 1.00 89.06 285 GLU A O 1
ATOM 2304 N N . LEU A 1 286 ? -4.645 -1.097 -13.278 1.00 91.94 286 LEU A N 1
ATOM 2305 C CA . LEU A 1 286 ? -4.086 -2.407 -12.947 1.00 91.94 286 LEU A CA 1
ATOM 2306 C C . LEU A 1 286 ? -2.903 -2.729 -13.868 1.00 91.94 286 LEU A C 1
ATOM 2308 O O . LEU A 1 286 ? -3.029 -2.696 -15.097 1.00 91.94 286 LEU A O 1
ATOM 2312 N N . THR A 1 287 ? -1.759 -3.071 -13.278 1.00 91.25 287 THR A N 1
ATOM 2313 C CA . THR A 1 287 ? -0.551 -3.398 -14.036 1.00 91.25 287 THR A CA 1
ATOM 2314 C C . THR A 1 287 ? -0.433 -4.908 -14.283 1.00 91.25 287 THR A C 1
ATOM 2316 O O . THR A 1 287 ? -0.957 -5.714 -13.508 1.00 91.25 287 THR A O 1
ATOM 2319 N N . PRO A 1 288 ? 0.297 -5.331 -15.333 1.00 91.19 288 PRO A N 1
ATOM 2320 C CA . PRO A 1 288 ? 0.593 -6.746 -15.540 1.00 91.19 288 PRO A CA 1
ATOM 2321 C C . PRO A 1 288 ? 1.318 -7.388 -14.344 1.00 91.19 288 PRO A C 1
ATOM 2323 O O . PRO A 1 288 ? 1.125 -8.569 -14.054 1.00 91.19 288 PRO A O 1
ATOM 2326 N N . THR A 1 289 ? 2.150 -6.613 -13.641 1.00 90.75 289 THR A N 1
ATOM 2327 C CA . THR A 1 289 ? 2.906 -7.078 -12.473 1.00 90.75 289 THR A CA 1
ATOM 2328 C C . THR A 1 289 ? 1.989 -7.319 -11.272 1.00 90.75 289 THR A C 1
ATOM 2330 O O . THR A 1 289 ? 2.120 -8.369 -10.646 1.00 90.75 289 THR A O 1
ATOM 2333 N N . ASP A 1 290 ? 0.995 -6.456 -11.020 1.00 94.06 290 ASP A N 1
ATOM 2334 C CA . ASP A 1 290 ? -0.030 -6.681 -9.980 1.00 94.06 290 ASP A CA 1
ATOM 2335 C C . ASP A 1 290 ? -0.793 -7.993 -10.228 1.00 94.06 290 ASP A C 1
ATOM 2337 O O . ASP A 1 290 ? -1.036 -8.790 -9.316 1.00 94.06 290 ASP A O 1
ATOM 2341 N N . PHE A 1 291 ? -1.148 -8.244 -11.493 1.00 95.75 291 PHE A N 1
ATOM 2342 C CA . PHE A 1 291 ? -1.842 -9.463 -11.893 1.00 95.75 291 PHE A CA 1
ATOM 2343 C C . PHE A 1 291 ? -0.972 -10.705 -11.682 1.00 95.75 291 PHE A C 1
ATOM 2345 O O . PHE A 1 291 ? -1.416 -11.676 -11.066 1.00 95.75 291 PHE A O 1
ATOM 2352 N N . LEU A 1 292 ? 0.291 -10.669 -12.123 1.00 95.00 292 LEU A N 1
ATOM 2353 C CA . LEU A 1 292 ? 1.235 -11.760 -11.879 1.00 95.00 292 LEU A CA 1
ATOM 2354 C C . LEU A 1 292 ? 1.494 -11.984 -10.388 1.00 95.00 292 LEU A C 1
ATOM 2356 O O . LEU A 1 292 ? 1.625 -13.137 -9.976 1.00 95.00 292 LEU A O 1
ATOM 2360 N N . GLN A 1 293 ? 1.535 -10.930 -9.569 1.00 96.12 293 GLN A N 1
ATOM 2361 C CA . GLN A 1 293 ? 1.657 -11.062 -8.120 1.00 96.12 293 GLN A CA 1
ATOM 2362 C C . GLN A 1 293 ? 0.474 -11.838 -7.537 1.00 96.12 293 GLN A C 1
ATOM 2364 O O . GLN A 1 293 ? 0.695 -12.800 -6.803 1.00 96.12 293 GLN A O 1
ATOM 2369 N N . ALA A 1 294 ? -0.762 -11.510 -7.922 1.00 97.62 294 ALA A N 1
ATOM 2370 C CA . ALA A 1 294 ? -1.952 -12.227 -7.460 1.00 97.62 294 ALA A CA 1
ATOM 2371 C C . ALA A 1 294 ? -1.980 -13.698 -7.931 1.00 97.62 294 ALA A C 1
ATOM 2373 O O . ALA A 1 294 ? -2.298 -14.590 -7.142 1.00 97.62 294 ALA A O 1
ATOM 2374 N N . VAL A 1 295 ? -1.585 -13.977 -9.182 1.00 97.56 295 VAL A N 1
ATOM 2375 C CA . VAL A 1 295 ? -1.455 -15.355 -9.707 1.00 97.56 295 VAL A CA 1
ATOM 2376 C C . VAL A 1 295 ? -0.387 -16.144 -8.953 1.00 97.56 295 VAL A C 1
ATOM 2378 O O . VAL A 1 295 ? -0.633 -17.278 -8.541 1.00 97.56 295 VAL A O 1
ATOM 2381 N N . THR A 1 296 ? 0.777 -15.540 -8.722 1.00 96.38 296 THR A N 1
ATOM 2382 C CA . THR A 1 296 ? 1.884 -16.163 -7.981 1.00 96.38 296 THR A CA 1
ATOM 2383 C C . THR A 1 296 ? 1.481 -16.449 -6.537 1.00 96.38 296 THR A C 1
ATOM 2385 O O . THR A 1 296 ? 1.766 -17.528 -6.013 1.00 96.38 296 THR A O 1
ATOM 2388 N N . LEU A 1 297 ? 0.764 -15.517 -5.909 1.00 97.06 297 LEU A N 1
ATOM 2389 C CA . LEU A 1 297 ? 0.280 -15.652 -4.543 1.00 97.06 297 LEU A CA 1
ATOM 2390 C C . LEU A 1 297 ? -0.709 -16.819 -4.414 1.00 97.06 297 LEU A C 1
ATOM 2392 O O . LEU A 1 297 ? -0.527 -17.678 -3.553 1.00 97.06 297 LEU A O 1
ATOM 2396 N N . LEU A 1 298 ? -1.699 -16.908 -5.313 1.00 97.44 298 LEU A N 1
ATOM 2397 C CA . LEU A 1 298 ? -2.647 -18.027 -5.341 1.00 97.44 298 LEU A CA 1
ATOM 2398 C C . LEU A 1 298 ? -1.940 -19.364 -5.609 1.00 97.44 298 LEU A C 1
ATOM 2400 O O . LEU A 1 298 ? -2.261 -20.367 -4.970 1.00 97.44 298 LEU A O 1
ATOM 2404 N N . SER A 1 299 ? -0.975 -19.379 -6.532 1.00 96.50 299 SER A N 1
ATOM 2405 C CA . SER A 1 299 ? -0.254 -20.600 -6.895 1.00 96.50 299 SER A CA 1
ATOM 2406 C C . SER A 1 299 ? 0.605 -21.140 -5.751 1.00 96.50 299 SER A C 1
ATOM 2408 O O . SER A 1 299 ? 0.505 -22.308 -5.369 1.00 96.50 299 SER A O 1
ATOM 2410 N N . THR A 1 300 ? 1.441 -20.279 -5.163 1.00 94.62 300 THR A N 1
ATOM 2411 C CA . THR A 1 300 ? 2.326 -20.660 -4.053 1.00 94.62 300 THR A CA 1
ATOM 2412 C C . THR A 1 300 ? 1.529 -21.082 -2.822 1.00 94.62 300 THR A C 1
ATOM 2414 O O . THR A 1 300 ? 1.900 -22.057 -2.170 1.00 94.62 300 THR A O 1
ATOM 2417 N N . TRP A 1 301 ? 0.393 -20.428 -2.555 1.00 95.25 301 TRP A N 1
ATOM 2418 C CA . TRP A 1 301 ? -0.537 -20.824 -1.499 1.00 95.25 301 TRP A CA 1
ATOM 2419 C C . TRP A 1 301 ? -1.128 -22.219 -1.734 1.00 95.25 301 TRP A C 1
ATOM 2421 O O . TRP A 1 301 ? -1.063 -23.063 -0.844 1.00 95.25 301 TRP A O 1
ATOM 2431 N N . ARG A 1 302 ? -1.616 -22.521 -2.947 1.00 93.44 302 ARG A N 1
ATOM 2432 C CA . ARG A 1 302 ? -2.170 -23.851 -3.275 1.00 93.44 302 ARG A CA 1
ATOM 2433 C C . ARG A 1 302 ? -1.139 -24.975 -3.194 1.00 93.44 302 ARG A C 1
ATOM 2435 O O . ARG A 1 302 ? -1.497 -26.099 -2.854 1.00 93.44 302 ARG A O 1
ATOM 2442 N N . ARG A 1 303 ? 0.134 -24.689 -3.485 1.00 88.62 303 ARG A N 1
ATOM 2443 C CA . ARG A 1 303 ? 1.234 -25.652 -3.301 1.00 88.62 303 ARG A CA 1
ATOM 2444 C C . ARG A 1 303 ? 1.583 -25.896 -1.835 1.00 88.62 303 ARG A C 1
ATOM 2446 O O . ARG A 1 303 ? 2.188 -26.917 -1.518 1.00 88.62 303 ARG A O 1
ATOM 2453 N N . ASN A 1 304 ? 1.233 -24.977 -0.942 1.00 88.88 304 ASN A N 1
ATOM 2454 C CA . ASN A 1 304 ? 1.593 -25.047 0.466 1.00 88.88 304 ASN A CA 1
ATOM 2455 C C . ASN A 1 304 ? 0.595 -25.875 1.297 1.00 88.88 304 ASN A C 1
ATOM 2457 O O . ASN A 1 304 ? 0.024 -25.378 2.263 1.00 88.88 304 ASN A O 1
ATOM 2461 N N . THR A 1 305 ? 0.397 -27.150 0.953 1.00 77.44 305 THR A N 1
ATOM 2462 C CA . THR A 1 305 ? -0.516 -28.042 1.699 1.00 77.44 305 THR A CA 1
ATOM 2463 C C . THR A 1 305 ? 0.018 -28.419 3.085 1.00 77.44 305 THR A C 1
ATOM 2465 O O . THR A 1 305 ? -0.757 -28.568 4.024 1.00 77.44 305 THR A O 1
ATOM 2468 N N . ASP A 1 306 ? 1.346 -28.518 3.224 1.00 76.06 306 ASP A N 1
ATOM 2469 C CA . ASP A 1 306 ? 2.012 -29.063 4.419 1.00 76.06 306 ASP A CA 1
ATOM 2470 C C . ASP A 1 306 ? 2.844 -28.009 5.181 1.00 76.06 306 ASP A C 1
ATOM 2472 O O . ASP A 1 306 ? 3.644 -28.350 6.054 1.00 76.06 306 ASP A O 1
ATOM 2476 N N . GLY A 1 307 ? 2.738 -26.724 4.818 1.00 75.94 307 GLY A N 1
ATOM 2477 C CA . GLY A 1 307 ? 3.507 -25.633 5.439 1.00 75.94 307 GLY A CA 1
ATOM 2478 C C . GLY A 1 307 ? 4.984 -25.547 5.023 1.00 75.94 307 GLY A C 1
ATOM 2479 O O . GLY A 1 307 ? 5.738 -24.756 5.587 1.00 75.94 307 GLY A O 1
ATOM 2480 N N . ARG A 1 308 ? 5.428 -26.368 4.062 1.00 73.31 308 ARG A N 1
ATOM 2481 C CA . ARG A 1 308 ? 6.835 -26.455 3.621 1.00 73.31 308 ARG A CA 1
ATOM 2482 C C . ARG A 1 308 ? 7.182 -25.513 2.470 1.00 73.31 308 ARG A C 1
ATOM 2484 O O . ARG A 1 308 ? 8.363 -25.312 2.192 1.00 73.31 308 ARG A O 1
ATOM 2491 N N . VAL A 1 309 ? 6.179 -24.978 1.776 1.00 79.69 309 VAL A N 1
ATOM 2492 C CA . VAL A 1 309 ? 6.372 -24.118 0.605 1.00 79.69 309 VAL A CA 1
ATOM 2493 C C . VAL A 1 309 ? 6.208 -22.667 1.029 1.00 79.69 309 VAL A C 1
ATOM 2495 O O . VAL A 1 309 ? 5.246 -22.303 1.700 1.00 79.69 309 VAL A O 1
ATOM 2498 N N . HIS A 1 310 ? 7.154 -21.820 0.628 1.00 86.31 310 HIS A N 1
ATOM 2499 C CA . HIS A 1 310 ? 7.034 -20.386 0.849 1.00 86.31 310 HIS A CA 1
ATOM 2500 C C . HIS A 1 310 ? 5.844 -19.827 0.057 1.00 86.31 310 HIS A C 1
ATOM 2502 O O . HIS A 1 310 ? 5.809 -19.951 -1.167 1.00 86.31 310 HIS A O 1
ATOM 2508 N N . VAL A 1 311 ? 4.894 -19.204 0.757 1.00 91.50 311 VAL A N 1
ATOM 2509 C CA . VAL A 1 311 ? 3.777 -18.474 0.147 1.00 91.50 311 VAL A CA 1
ATOM 2510 C C . VAL A 1 311 ? 4.166 -17.012 0.020 1.00 91.50 311 VAL A C 1
ATOM 2512 O O . VAL A 1 311 ? 4.386 -16.329 1.023 1.00 91.50 311 VAL A O 1
ATOM 2515 N N . GLY A 1 312 ? 4.262 -16.537 -1.214 1.00 90.94 312 GLY A N 1
ATOM 2516 C CA . GLY A 1 312 ? 4.757 -15.204 -1.507 1.00 90.94 312 GLY A CA 1
ATOM 2517 C C . GLY A 1 312 ? 4.624 -14.861 -2.980 1.00 90.94 312 GLY A C 1
ATOM 2518 O O . GLY A 1 312 ? 4.371 -15.713 -3.829 1.00 90.94 312 GLY A O 1
ATOM 2519 N N . CYS A 1 313 ? 4.776 -13.579 -3.271 1.00 91.25 313 CYS A N 1
ATOM 2520 C CA . CYS A 1 313 ? 4.739 -13.042 -4.625 1.00 91.25 313 CYS A CA 1
ATOM 2521 C C . CYS A 1 313 ? 5.823 -11.978 -4.816 1.00 91.25 313 CYS A C 1
ATOM 2523 O O . CYS A 1 313 ? 5.626 -11.005 -5.542 1.00 91.25 313 CYS A O 1
ATOM 2525 N N . ARG A 1 314 ? 6.961 -12.134 -4.130 1.00 86.75 314 ARG A N 1
ATOM 2526 C CA . ARG A 1 314 ? 8.115 -11.266 -4.357 1.00 86.75 314 ARG A CA 1
ATOM 2527 C C . ARG A 1 314 ? 8.644 -11.512 -5.758 1.00 86.75 314 ARG A C 1
ATOM 2529 O O . ARG A 1 314 ? 8.388 -12.555 -6.359 1.00 86.75 314 ARG A O 1
ATOM 2536 N N . ARG A 1 315 ? 9.484 -10.606 -6.251 1.00 81.81 315 ARG A N 1
ATOM 2537 C CA . ARG A 1 315 ? 10.161 -10.740 -7.553 1.00 81.81 315 ARG A CA 1
ATOM 2538 C C . ARG A 1 315 ? 10.674 -12.157 -7.847 1.00 81.81 315 ARG A C 1
ATOM 2540 O O . ARG A 1 315 ? 10.440 -12.679 -8.932 1.00 81.81 315 ARG A O 1
ATOM 2547 N N . ILE A 1 316 ? 11.361 -12.782 -6.888 1.00 78.44 316 ILE A N 1
ATOM 2548 C CA . ILE A 1 316 ? 11.906 -14.134 -7.070 1.00 78.44 316 ILE A CA 1
ATOM 2549 C C . ILE A 1 316 ? 10.820 -15.208 -7.193 1.00 78.44 316 ILE A C 1
ATOM 2551 O O . ILE A 1 316 ? 10.998 -16.169 -7.934 1.00 78.44 316 ILE A O 1
ATOM 2555 N N . ASP A 1 317 ? 9.690 -15.032 -6.515 1.00 86.88 317 ASP A N 1
ATOM 2556 C CA . ASP A 1 317 ? 8.562 -15.957 -6.571 1.00 86.88 317 ASP A CA 1
ATOM 2557 C C . ASP A 1 317 ? 7.875 -15.860 -7.942 1.00 86.88 317 ASP A C 1
ATOM 2559 O O . ASP A 1 317 ? 7.595 -16.881 -8.567 1.00 86.88 317 ASP A O 1
ATOM 2563 N N . ILE A 1 318 ? 7.702 -14.636 -8.459 1.00 88.88 318 ILE A N 1
ATOM 2564 C CA . ILE A 1 318 ? 7.105 -14.378 -9.778 1.00 88.88 318 ILE A CA 1
ATOM 2565 C C . ILE A 1 318 ? 7.985 -14.947 -10.903 1.00 88.88 318 ILE A C 1
ATOM 2567 O O . ILE A 1 318 ? 7.487 -15.607 -11.811 1.00 88.88 318 ILE A O 1
ATOM 2571 N N . LEU A 1 319 ? 9.308 -14.738 -10.841 1.00 82.62 319 LEU A N 1
ATOM 2572 C CA . LEU A 1 319 ? 10.250 -15.273 -11.838 1.00 82.62 319 LEU A CA 1
ATOM 2573 C C . LEU A 1 319 ? 10.292 -16.807 -11.861 1.00 82.62 319 LEU A C 1
ATOM 2575 O O . LEU A 1 319 ? 10.629 -17.397 -12.888 1.00 82.62 319 LEU A O 1
ATOM 2579 N N . ASN A 1 320 ? 9.952 -17.443 -10.740 1.00 83.06 320 ASN A N 1
ATOM 2580 C CA . ASN A 1 320 ? 9.895 -18.893 -10.604 1.00 83.06 320 ASN A CA 1
ATOM 2581 C C . ASN A 1 320 ? 8.496 -19.472 -10.867 1.00 83.06 320 ASN A C 1
ATOM 2583 O O . ASN A 1 320 ? 8.333 -20.683 -10.725 1.00 83.06 320 ASN A O 1
ATOM 2587 N N . LEU A 1 321 ? 7.504 -18.658 -11.255 1.00 89.00 321 LEU A N 1
ATOM 2588 C CA . LEU A 1 321 ? 6.150 -19.121 -11.563 1.00 89.00 321 LEU A CA 1
ATOM 2589 C C . LEU A 1 321 ? 6.158 -20.005 -12.825 1.00 89.00 321 LEU A C 1
ATOM 2591 O O . LEU A 1 321 ? 6.399 -19.498 -13.928 1.00 89.00 321 LEU A O 1
ATOM 2595 N N . PRO A 1 322 ? 5.860 -21.313 -12.726 1.00 89.38 322 PRO A N 1
ATOM 2596 C CA . PRO A 1 322 ? 5.783 -22.183 -13.895 1.00 89.38 322 PRO A CA 1
ATOM 2597 C C . PRO A 1 322 ? 4.616 -21.797 -14.813 1.00 89.38 322 PRO A C 1
ATOM 2599 O O . PRO A 1 322 ? 3.532 -21.458 -14.346 1.00 89.38 322 PRO A O 1
ATOM 2602 N N . LEU A 1 323 ? 4.805 -21.926 -16.130 1.00 88.44 323 LEU A N 1
ATOM 2603 C CA . LEU A 1 323 ? 3.769 -21.614 -17.128 1.00 88.44 323 LEU A CA 1
ATOM 2604 C C . LEU A 1 323 ? 2.458 -22.393 -16.901 1.00 88.44 323 LEU A C 1
ATOM 2606 O O . LEU A 1 323 ? 1.374 -21.840 -17.076 1.00 88.44 323 LEU A O 1
ATOM 2610 N N . GLU A 1 324 ? 2.547 -23.663 -16.503 1.00 91.00 324 GLU A N 1
ATOM 2611 C CA . GLU A 1 324 ? 1.358 -24.486 -16.241 1.00 91.00 324 GLU A CA 1
ATOM 2612 C C . GLU A 1 324 ? 0.568 -23.977 -15.028 1.00 91.00 324 GLU A C 1
ATOM 2614 O O . GLU A 1 324 ? -0.660 -23.964 -15.050 1.00 91.00 324 GLU A O 1
ATOM 2619 N N . GLU A 1 325 ? 1.261 -23.484 -13.997 1.00 92.69 325 GLU A N 1
ATOM 2620 C CA . GLU A 1 325 ? 0.630 -22.869 -12.825 1.00 92.69 325 GLU A CA 1
ATOM 2621 C C . GLU A 1 325 ? -0.030 -21.535 -13.185 1.00 92.69 325 GLU A C 1
ATOM 2623 O O . GLU A 1 325 ? -1.162 -21.279 -12.774 1.00 92.69 325 GLU A O 1
ATOM 2628 N N . TYR A 1 326 ? 0.628 -20.710 -14.009 1.00 94.06 326 TYR A N 1
ATOM 2629 C CA . TYR A 1 326 ? 0.013 -19.492 -14.540 1.00 94.06 326 TYR A CA 1
ATOM 2630 C C . TYR A 1 326 ? -1.303 -19.815 -15.262 1.00 94.06 326 TYR A C 1
ATOM 2632 O O . TYR A 1 326 ? -2.346 -19.255 -14.924 1.00 94.06 326 TYR A O 1
ATOM 2640 N N . ARG A 1 327 ? -1.291 -20.779 -16.192 1.00 92.69 327 ARG A N 1
ATOM 2641 C CA . ARG A 1 327 ? -2.491 -21.201 -16.936 1.00 92.69 327 ARG A CA 1
ATOM 2642 C C . ARG A 1 327 ? -3.590 -21.751 -16.027 1.00 92.69 327 ARG A C 1
ATOM 2644 O O . ARG A 1 327 ? -4.762 -21.463 -16.254 1.00 92.69 327 ARG A O 1
ATOM 2651 N N . ALA A 1 328 ? -3.223 -22.502 -14.990 1.00 94.56 328 ALA A N 1
ATOM 2652 C CA . ALA A 1 328 ? -4.172 -23.088 -14.047 1.00 94.56 328 ALA A CA 1
ATOM 2653 C C . ALA A 1 328 ? -4.867 -22.051 -13.143 1.00 94.56 328 ALA A C 1
ATOM 2655 O O . ALA A 1 328 ? -5.929 -22.336 -12.582 1.00 94.56 328 ALA A O 1
ATOM 2656 N N . HIS A 1 329 ? -4.274 -20.868 -12.958 1.00 96.62 329 HIS A N 1
ATOM 2657 C CA . HIS A 1 329 ? -4.714 -19.905 -11.944 1.00 96.62 329 HIS A CA 1
ATOM 2658 C C . HIS A 1 329 ? -5.125 -18.536 -12.497 1.00 96.62 329 HIS A C 1
ATOM 2660 O O . HIS A 1 329 ? -5.943 -17.867 -11.866 1.00 96.62 329 HIS A O 1
ATOM 2666 N N . ALA A 1 330 ? -4.646 -18.136 -13.679 1.00 95.25 330 ALA A N 1
ATOM 2667 C CA . ALA A 1 330 ? -4.906 -16.816 -14.256 1.00 95.25 330 ALA A CA 1
ATOM 2668 C C . ALA A 1 330 ? -6.404 -16.493 -14.380 1.00 95.25 330 ALA A C 1
ATOM 2670 O O . ALA A 1 330 ? -6.832 -15.423 -13.959 1.00 95.25 330 ALA A O 1
ATOM 2671 N N . ALA A 1 331 ? -7.223 -17.430 -14.872 1.00 95.44 331 ALA A N 1
ATOM 2672 C CA . ALA A 1 331 ? -8.667 -17.215 -15.015 1.00 95.44 331 ALA A CA 1
ATOM 2673 C C . ALA A 1 331 ? -9.384 -17.037 -13.661 1.00 95.44 331 ALA A C 1
ATOM 2675 O O . ALA A 1 331 ? -10.288 -16.212 -13.532 1.00 95.44 331 ALA A O 1
ATOM 2676 N N . ALA A 1 332 ? -8.964 -17.779 -12.630 1.00 96.81 332 ALA A N 1
ATOM 2677 C CA . ALA A 1 332 ? -9.527 -17.641 -11.288 1.00 96.81 332 ALA A CA 1
ATOM 2678 C C . ALA A 1 332 ? -9.160 -16.286 -10.667 1.00 96.81 332 ALA A C 1
ATOM 2680 O O . ALA A 1 332 ? -10.000 -15.658 -10.028 1.00 96.81 332 ALA A O 1
ATOM 2681 N N . VAL A 1 333 ? -7.930 -15.814 -10.888 1.00 97.69 333 VAL A N 1
ATOM 2682 C CA . VAL A 1 333 ? -7.467 -14.501 -10.419 1.00 97.69 333 VAL A CA 1
ATOM 2683 C C . VAL A 1 333 ? -8.137 -13.354 -11.169 1.00 97.69 333 VAL A C 1
ATOM 2685 O O . VAL A 1 333 ? -8.534 -12.386 -10.527 1.00 97.69 333 VAL A O 1
ATOM 2688 N N . GLU A 1 334 ? -8.346 -13.472 -12.483 1.00 96.75 334 GLU A N 1
ATOM 2689 C CA . GLU A 1 334 ? -9.154 -12.520 -13.261 1.00 96.75 334 GLU A CA 1
ATOM 2690 C C . GLU A 1 334 ? -10.544 -12.353 -12.625 1.00 96.75 334 GLU A C 1
ATOM 2692 O O . GLU A 1 334 ? -10.964 -11.240 -12.294 1.00 96.75 334 GLU A O 1
ATOM 2697 N N . GLN A 1 335 ? -11.226 -13.469 -12.347 1.00 96.00 335 GLN A N 1
ATOM 2698 C CA . GLN A 1 335 ? -12.519 -13.444 -11.664 1.00 96.00 335 GLN A CA 1
ATOM 2699 C C . GLN A 1 335 ? -12.411 -12.917 -10.223 1.00 96.00 335 GLN A C 1
ATOM 2701 O O . GLN A 1 335 ? -13.332 -12.253 -9.738 1.00 96.00 335 GLN A O 1
ATOM 2706 N N . GLY A 1 336 ? -11.294 -13.178 -9.545 1.00 96.94 336 GLY A N 1
ATOM 2707 C CA . GLY A 1 336 ? -10.968 -12.638 -8.229 1.00 96.94 336 GLY A CA 1
ATOM 2708 C C . GLY A 1 336 ? -10.929 -11.109 -8.220 1.00 96.94 336 GLY A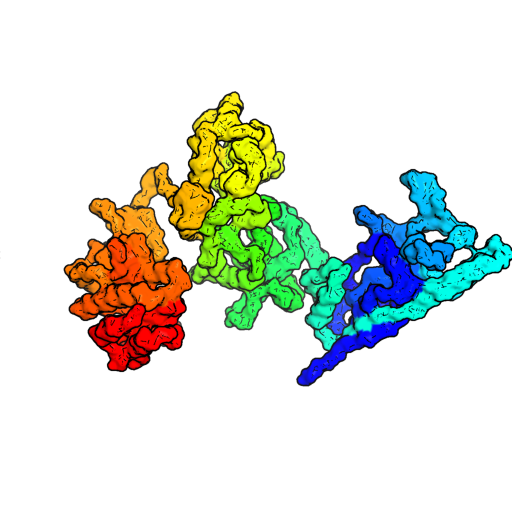 C 1
ATOM 2709 O O . GLY A 1 336 ? -11.629 -10.499 -7.412 1.00 96.94 336 GLY A O 1
ATOM 2710 N N . PHE A 1 337 ? -10.210 -10.483 -9.160 1.00 97.38 337 PHE A N 1
ATOM 2711 C CA . PHE A 1 337 ? -10.169 -9.021 -9.317 1.00 97.38 337 PHE A CA 1
ATOM 2712 C C . PHE A 1 337 ? -11.559 -8.437 -9.577 1.00 97.38 337 PHE A C 1
ATOM 2714 O O . PHE A 1 337 ? -11.970 -7.488 -8.907 1.00 97.38 337 PHE A O 1
ATOM 2721 N N . VAL A 1 338 ? -12.313 -9.034 -10.504 1.00 95.94 338 VAL A N 1
ATOM 2722 C CA . VAL A 1 338 ? -13.684 -8.602 -10.821 1.00 95.94 338 VAL A CA 1
ATOM 2723 C C . VAL A 1 338 ? -14.588 -8.684 -9.588 1.00 95.94 338 VAL A C 1
ATOM 2725 O O . VAL A 1 338 ? -15.376 -7.776 -9.325 1.00 95.94 338 VAL A O 1
ATOM 2728 N N . THR A 1 339 ? -14.487 -9.760 -8.808 1.00 95.19 339 THR A N 1
ATOM 2729 C CA . THR A 1 339 ? -15.331 -9.958 -7.620 1.00 95.19 339 THR A CA 1
ATOM 2730 C C . THR A 1 339 ? -14.942 -9.007 -6.489 1.00 95.19 339 THR A C 1
ATOM 2732 O O . THR A 1 339 ? -15.826 -8.400 -5.884 1.00 95.19 339 THR A O 1
ATOM 2735 N N . ALA A 1 340 ? -13.642 -8.811 -6.248 1.00 96.31 340 ALA A N 1
ATOM 2736 C CA . ALA A 1 340 ? -13.137 -7.841 -5.279 1.00 96.31 340 ALA A CA 1
ATOM 2737 C C . ALA A 1 340 ? -13.629 -6.424 -5.608 1.00 96.31 340 ALA A C 1
ATOM 2739 O O . ALA A 1 340 ? -14.203 -5.753 -4.753 1.00 96.31 340 ALA A O 1
ATOM 2740 N N . VAL A 1 341 ? -13.513 -5.992 -6.867 1.00 95.19 341 VAL A N 1
ATOM 2741 C CA . VAL A 1 341 ? -13.977 -4.660 -7.278 1.00 95.19 341 VAL A CA 1
ATOM 2742 C C . VAL A 1 341 ? -15.489 -4.511 -7.182 1.00 95.19 341 VAL A C 1
ATOM 2744 O O . VAL A 1 341 ? -15.950 -3.475 -6.725 1.00 95.19 341 VAL A O 1
ATOM 2747 N N . LYS A 1 342 ? -16.284 -5.536 -7.503 1.00 93.31 342 LYS A N 1
ATOM 2748 C CA . LYS A 1 342 ? -17.741 -5.478 -7.279 1.00 93.31 342 LYS A CA 1
ATOM 2749 C C . LYS A 1 342 ? -18.107 -5.268 -5.807 1.00 93.31 342 LYS A C 1
ATOM 2751 O O . LYS A 1 342 ? -19.126 -4.640 -5.527 1.00 93.31 342 LYS A O 1
ATOM 2756 N N . ILE A 1 343 ? -17.308 -5.790 -4.873 1.00 94.12 343 ILE A N 1
ATOM 2757 C CA . ILE A 1 343 ? -17.472 -5.497 -3.445 1.00 94.12 343 ILE A CA 1
ATOM 2758 C C . ILE A 1 343 ? -17.101 -4.035 -3.180 1.00 94.12 343 ILE A C 1
ATOM 2760 O O . ILE A 1 343 ? -17.923 -3.314 -2.628 1.00 94.12 343 ILE A O 1
ATOM 2764 N N . LEU A 1 344 ? -15.937 -3.572 -3.641 1.00 94.88 344 LEU A N 1
ATOM 2765 C CA . LEU A 1 344 ? -15.479 -2.190 -3.430 1.00 94.88 344 LEU A CA 1
ATOM 2766 C C . LEU A 1 344 ? -16.410 -1.130 -4.051 1.00 94.88 344 LEU A C 1
ATOM 2768 O O . LEU A 1 344 ? -16.635 -0.081 -3.457 1.00 94.88 344 LEU A O 1
ATOM 2772 N N . GLU A 1 345 ? -17.028 -1.415 -5.195 1.00 92.31 345 GLU A N 1
ATOM 2773 C CA . GLU A 1 345 ? -18.026 -0.535 -5.811 1.00 92.31 345 GLU A CA 1
ATOM 2774 C C . GLU A 1 345 ? -19.280 -0.389 -4.929 1.00 92.31 345 GLU A C 1
ATOM 2776 O O . GLU A 1 345 ? -19.863 0.693 -4.865 1.00 92.31 345 GLU A O 1
ATOM 2781 N N . ARG A 1 346 ? -19.687 -1.440 -4.198 1.00 90.75 346 ARG A N 1
ATOM 2782 C CA . ARG A 1 346 ? -20.769 -1.339 -3.193 1.00 90.75 346 ARG A CA 1
ATOM 2783 C C . ARG A 1 346 ? -20.342 -0.515 -1.984 1.00 90.75 346 ARG A C 1
ATOM 2785 O O . ARG A 1 346 ? -21.169 0.173 -1.399 1.00 90.75 346 ARG A O 1
ATOM 2792 N N . GLU A 1 347 ? -19.051 -0.540 -1.679 1.00 92.69 347 GLU A N 1
ATOM 2793 C CA . GLU A 1 347 ? -18.411 0.298 -0.670 1.00 92.69 347 GLU A CA 1
ATOM 2794 C C . GLU A 1 347 ? -18.132 1.734 -1.162 1.00 92.69 347 GLU A C 1
ATOM 2796 O O . GLU A 1 347 ? -17.401 2.469 -0.503 1.00 92.69 347 GLU A O 1
ATOM 2801 N N . LYS A 1 348 ? -18.739 2.153 -2.284 1.00 93.31 348 LYS A N 1
ATOM 2802 C CA . LYS A 1 348 ? -18.646 3.499 -2.878 1.00 93.31 348 LYS A CA 1
ATOM 2803 C C . LYS A 1 348 ? -17.256 3.873 -3.423 1.00 93.31 348 LYS A C 1
ATOM 2805 O O . LYS A 1 348 ? -16.934 5.052 -3.543 1.00 93.31 348 LYS A O 1
ATOM 2810 N N . ILE A 1 349 ? -16.444 2.884 -3.806 1.00 94.56 349 ILE A N 1
ATOM 2811 C CA . ILE A 1 349 ? -15.161 3.084 -4.501 1.00 94.56 349 ILE A CA 1
ATOM 2812 C C . ILE A 1 349 ? -15.362 2.797 -5.994 1.00 94.56 349 ILE A C 1
ATOM 2814 O O . ILE A 1 349 ? -15.505 1.643 -6.398 1.00 94.56 349 ILE A O 1
ATOM 2818 N N . PHE A 1 350 ? -15.392 3.845 -6.822 1.00 90.75 350 PHE A N 1
ATOM 2819 C CA . PHE A 1 350 ? -15.821 3.736 -8.226 1.00 90.75 350 PHE A CA 1
ATOM 2820 C C . PHE A 1 350 ? -14.706 3.887 -9.267 1.00 90.75 350 PHE A C 1
ATOM 2822 O O . PHE A 1 350 ? -14.878 3.442 -10.406 1.00 90.75 350 PHE A O 1
ATOM 2829 N N . GLU A 1 351 ? -13.576 4.495 -8.907 1.00 90.38 351 GLU A N 1
ATOM 2830 C CA . GLU A 1 351 ? -12.477 4.781 -9.833 1.00 90.38 351 GLU A CA 1
ATOM 2831 C C . GLU A 1 351 ? -11.091 4.678 -9.167 1.00 90.38 351 GLU A C 1
ATOM 2833 O O . GLU A 1 351 ? -11.004 4.706 -7.935 1.00 90.38 351 GLU A O 1
ATOM 2838 N N . PRO A 1 352 ? -10.004 4.537 -9.954 1.00 90.31 352 PRO A N 1
ATOM 2839 C CA . PRO A 1 352 ? -8.657 4.296 -9.428 1.00 90.31 352 PRO A CA 1
ATOM 2840 C C . PRO A 1 352 ? -8.140 5.424 -8.530 1.00 90.31 352 PRO A C 1
ATOM 2842 O O . PRO A 1 352 ? -7.511 5.161 -7.503 1.00 90.31 352 PRO A O 1
ATOM 2845 N N . GLU A 1 353 ? -8.469 6.680 -8.855 1.00 88.62 353 GLU A N 1
ATOM 2846 C CA . GLU A 1 353 ? -8.028 7.849 -8.084 1.00 88.62 353 GLU A CA 1
ATOM 2847 C C . GLU A 1 353 ? -8.468 7.762 -6.613 1.00 88.62 353 GLU A C 1
ATOM 2849 O O . GLU A 1 353 ? -7.702 8.127 -5.720 1.00 88.62 353 GLU A O 1
ATOM 2854 N N . TYR A 1 354 ? -9.633 7.162 -6.345 1.00 89.56 354 TYR A N 1
ATOM 2855 C CA . TYR A 1 354 ? -10.184 6.975 -5.000 1.00 89.56 354 TYR A CA 1
ATOM 2856 C C . TYR A 1 354 ? -10.032 5.558 -4.444 1.00 89.56 354 TYR A C 1
ATOM 2858 O O . TYR A 1 354 ? -10.536 5.283 -3.357 1.00 89.56 354 TYR A O 1
ATOM 2866 N N . LEU A 1 355 ? -9.296 4.669 -5.116 1.00 94.62 355 LEU A N 1
ATOM 2867 C CA . LEU A 1 355 ? -8.892 3.394 -4.531 1.00 94.62 355 LEU A CA 1
ATOM 2868 C C . LEU A 1 355 ? -7.822 3.654 -3.449 1.00 94.62 355 LEU A C 1
ATOM 2870 O O . LEU A 1 355 ? -6.740 4.151 -3.787 1.00 94.62 355 LEU A O 1
ATOM 2874 N N . PRO A 1 356 ? -8.078 3.333 -2.160 1.00 95.31 356 PRO A N 1
ATOM 2875 C CA . PRO A 1 356 ? -7.129 3.594 -1.076 1.00 95.31 356 PRO A CA 1
ATOM 2876 C C . PRO A 1 356 ? -5.749 2.979 -1.309 1.00 95.31 356 PRO A C 1
ATOM 2878 O O . PRO A 1 356 ? -4.741 3.677 -1.221 1.00 95.31 356 PRO A O 1
ATOM 2881 N N . TYR A 1 357 ? -5.718 1.693 -1.661 1.00 94.62 357 TYR A N 1
ATOM 2882 C CA . TYR A 1 357 ? -4.499 0.956 -1.966 1.00 94.62 357 TYR A CA 1
ATOM 2883 C C . TYR A 1 357 ? -4.700 0.047 -3.176 1.00 94.62 357 TYR A C 1
ATOM 2885 O O . TYR A 1 357 ? -5.426 -0.944 -3.103 1.00 94.62 357 TYR A O 1
ATOM 2893 N N . GLN A 1 358 ? -3.979 0.333 -4.262 1.00 92.75 358 GLN A N 1
ATOM 2894 C CA . GLN A 1 358 ? -3.832 -0.606 -5.377 1.00 92.75 358 GLN A CA 1
ATOM 2895 C C . GLN A 1 358 ? -3.109 -1.883 -4.927 1.00 92.75 358 GLN A C 1
ATOM 2897 O O . GLN A 1 358 ? -3.509 -2.986 -5.285 1.00 92.75 358 GLN A O 1
ATOM 2902 N N . SER A 1 359 ? -2.116 -1.747 -4.046 1.00 94.50 359 SER A N 1
ATOM 2903 C CA . SER A 1 359 ? -1.361 -2.861 -3.465 1.00 94.50 359 SER A CA 1
ATOM 2904 C C . SER A 1 359 ? -2.244 -3.854 -2.699 1.00 94.50 359 SER A C 1
ATOM 2906 O O . SER A 1 359 ? -2.040 -5.056 -2.813 1.00 94.50 359 SER A O 1
ATOM 2908 N N . GLN A 1 360 ? -3.256 -3.393 -1.956 1.00 97.25 360 GLN A N 1
ATOM 2909 C CA . GLN A 1 360 ? -4.175 -4.274 -1.218 1.00 97.25 360 GLN A CA 1
ATOM 2910 C C . GLN A 1 360 ? -5.149 -5.029 -2.139 1.00 97.25 360 GLN A C 1
ATOM 2912 O O . GLN A 1 360 ? -5.670 -6.081 -1.763 1.00 97.25 360 GLN A O 1
ATOM 2917 N N . LEU A 1 361 ? -5.370 -4.543 -3.365 1.00 96.44 361 LEU A N 1
ATOM 2918 C CA . LEU A 1 361 ? -6.215 -5.229 -4.341 1.00 96.44 361 LEU A CA 1
ATOM 2919 C C . LEU A 1 361 ? -5.616 -6.578 -4.771 1.00 96.44 361 LEU A C 1
ATOM 2921 O O . LEU A 1 361 ? -6.363 -7.500 -5.081 1.00 96.44 361 LEU A O 1
ATOM 2925 N N . ILE A 1 362 ? -4.287 -6.714 -4.731 1.00 97.44 362 ILE A N 1
ATOM 2926 C CA . ILE A 1 362 ? -3.551 -7.932 -5.099 1.00 97.44 362 ILE A CA 1
ATOM 2927 C C . ILE A 1 362 ? -3.912 -9.115 -4.180 1.00 97.44 362 ILE A C 1
ATOM 2929 O O . ILE A 1 362 ? -4.448 -10.109 -4.684 1.00 97.44 362 ILE A O 1
ATOM 2933 N N . PRO A 1 363 ? -3.682 -9.059 -2.846 1.00 97.94 363 PRO A N 1
ATOM 2934 C CA . PRO A 1 363 ? -4.100 -10.138 -1.961 1.00 97.94 363 PRO A CA 1
ATOM 2935 C C . PRO A 1 363 ? -5.622 -10.283 -1.931 1.00 97.94 363 PRO A C 1
ATOM 2937 O O . PRO A 1 363 ? -6.100 -11.408 -1.829 1.00 97.94 363 PRO A O 1
ATOM 2940 N N . PHE A 1 364 ? -6.398 -9.201 -2.092 1.00 98.25 364 PHE A N 1
ATOM 2941 C CA . PHE A 1 364 ? -7.857 -9.306 -2.143 1.00 98.25 364 PHE A CA 1
ATOM 2942 C C . PHE A 1 364 ? -8.317 -10.141 -3.349 1.00 98.25 364 PHE A C 1
ATOM 2944 O O . PHE A 1 364 ? -9.113 -11.064 -3.190 1.00 98.25 364 PHE A O 1
ATOM 2951 N N . ALA A 1 365 ? -7.772 -9.900 -4.542 1.00 98.19 365 ALA A N 1
ATOM 2952 C CA . ALA A 1 365 ? -8.088 -10.686 -5.731 1.00 98.19 365 ALA A CA 1
ATOM 2953 C C . ALA A 1 365 ? -7.697 -12.163 -5.568 1.00 98.19 365 ALA A C 1
ATOM 2955 O O . ALA A 1 365 ? -8.469 -13.050 -5.932 1.00 98.19 365 ALA A O 1
ATOM 2956 N N . ALA A 1 366 ? -6.535 -12.441 -4.974 1.00 98.19 366 ALA A N 1
ATOM 2957 C CA . ALA A 1 366 ? -6.087 -13.809 -4.735 1.00 98.19 366 ALA A CA 1
ATOM 2958 C C . ALA A 1 366 ? -6.944 -14.535 -3.674 1.00 98.19 366 ALA A C 1
ATOM 2960 O O . ALA A 1 366 ? -7.321 -15.688 -3.878 1.00 98.19 366 ALA A O 1
ATOM 2961 N N . ILE A 1 367 ? -7.327 -13.853 -2.587 1.00 98.25 367 ILE A N 1
ATOM 2962 C CA . ILE A 1 367 ? -8.264 -14.366 -1.571 1.00 98.25 367 ILE A CA 1
ATOM 2963 C C . ILE A 1 367 ? -9.645 -14.608 -2.192 1.00 98.25 367 ILE A C 1
ATOM 2965 O O . ILE A 1 367 ? -10.245 -15.658 -1.973 1.00 98.25 367 ILE A O 1
ATOM 2969 N N . ALA A 1 368 ? -10.138 -13.681 -3.015 1.00 97.94 368 ALA A N 1
ATOM 2970 C CA . ALA A 1 368 ? -11.397 -13.838 -3.738 1.00 97.94 368 ALA A CA 1
ATOM 2971 C C . ALA A 1 368 ? -11.362 -15.055 -4.677 1.00 97.94 368 ALA A C 1
ATOM 2973 O O . ALA A 1 368 ? -12.321 -15.823 -4.727 1.00 97.94 368 ALA A O 1
ATOM 2974 N N . ALA A 1 369 ? -10.242 -15.280 -5.369 1.00 97.62 369 ALA A N 1
ATOM 2975 C CA . ALA A 1 369 ? -10.036 -16.458 -6.206 1.00 97.62 369 ALA A CA 1
ATOM 2976 C C . ALA A 1 369 ? -9.931 -17.766 -5.396 1.00 97.62 369 ALA A C 1
ATOM 2978 O O . ALA A 1 369 ? -10.338 -18.824 -5.881 1.00 97.62 369 ALA A O 1
ATOM 2979 N N . ALA A 1 370 ? -9.399 -17.712 -4.171 1.00 96.12 370 ALA A N 1
ATOM 2980 C CA . ALA A 1 370 ? -9.317 -18.859 -3.268 1.00 96.12 370 ALA A CA 1
ATOM 2981 C C . ALA A 1 370 ? -10.687 -19.241 -2.679 1.00 96.12 370 ALA A C 1
ATOM 2983 O O . ALA A 1 370 ? -11.027 -20.421 -2.638 1.00 96.12 370 ALA A O 1
ATOM 2984 N N . LEU A 1 371 ? -11.480 -18.253 -2.258 1.00 95.44 371 LEU A N 1
ATOM 2985 C CA . LEU A 1 371 ? -12.796 -18.457 -1.641 1.00 95.44 371 LEU A CA 1
ATOM 2986 C C . LEU A 1 371 ? -13.908 -18.708 -2.668 1.00 95.44 371 LEU A C 1
ATOM 2988 O O . LEU A 1 371 ? -14.904 -19.367 -2.359 1.00 95.44 371 LEU A O 1
ATOM 2992 N N . GLY A 1 372 ? -13.760 -18.175 -3.883 1.00 94.25 372 GLY A N 1
ATOM 2993 C CA . GLY A 1 372 ? -14.750 -18.302 -4.945 1.00 94.25 372 GLY A CA 1
ATOM 2994 C C . GLY A 1 372 ? -16.128 -17.761 -4.517 1.00 94.25 372 GLY A C 1
ATOM 2995 O O . GLY A 1 372 ? -16.207 -16.664 -3.958 1.00 94.25 372 GLY A O 1
ATOM 2996 N N . PRO A 1 373 ? -17.229 -18.506 -4.743 1.00 90.44 373 PRO A N 1
ATOM 2997 C CA . PRO A 1 373 ? -18.585 -18.056 -4.411 1.00 90.44 373 PRO A CA 1
ATOM 2998 C C . PRO A 1 373 ? -18.824 -17.754 -2.924 1.00 90.44 373 PRO A C 1
ATOM 3000 O O . PRO A 1 373 ? -19.678 -16.921 -2.617 1.00 90.44 373 PRO A O 1
ATOM 3003 N N . ARG A 1 374 ? -18.057 -18.375 -2.010 1.00 92.94 374 ARG A N 1
ATOM 3004 C CA . ARG A 1 374 ? -18.185 -18.168 -0.554 1.00 92.94 374 ARG A CA 1
ATOM 3005 C C . ARG A 1 374 ? -17.976 -16.710 -0.147 1.00 92.94 374 ARG A C 1
ATOM 3007 O O . ARG A 1 374 ? -18.502 -16.270 0.866 1.00 92.94 374 ARG A O 1
ATOM 3014 N N . LEU A 1 375 ? -17.254 -15.931 -0.957 1.00 91.00 375 LEU A N 1
ATOM 3015 C CA . LEU A 1 375 ? -17.032 -14.504 -0.718 1.00 91.00 375 LEU A CA 1
ATOM 3016 C C . LEU A 1 375 ? -18.340 -13.688 -0.664 1.00 91.00 375 LEU A C 1
ATOM 3018 O O . LEU A 1 375 ? -18.368 -12.602 -0.090 1.00 91.00 375 LEU A O 1
ATOM 3022 N N . LEU A 1 376 ? -19.418 -14.193 -1.276 1.00 83.31 376 LEU A N 1
ATOM 3023 C CA . LEU A 1 376 ? -20.728 -13.540 -1.292 1.00 83.31 376 LEU A CA 1
ATOM 3024 C C . LEU A 1 376 ? -21.576 -13.847 -0.047 1.00 83.31 376 LEU A C 1
ATOM 3026 O O . LEU A 1 376 ? -22.613 -13.208 0.139 1.00 83.31 376 LEU A O 1
ATOM 3030 N N . GLU A 1 377 ? -21.160 -14.793 0.799 1.00 91.12 377 GLU A N 1
ATOM 3031 C CA . GLU A 1 377 ? -21.839 -15.092 2.061 1.00 91.12 377 GLU A CA 1
ATOM 3032 C C . GLU A 1 377 ? -21.781 -13.866 2.995 1.00 91.12 377 GLU A C 1
ATOM 3034 O O . GLU A 1 377 ? -20.711 -13.267 3.140 1.00 91.12 377 GLU A O 1
ATOM 3039 N N . PRO A 1 378 ? -22.888 -13.470 3.659 1.00 88.31 378 PRO A N 1
ATOM 3040 C CA . PRO A 1 378 ? -22.927 -12.238 4.454 1.00 88.31 378 PRO A CA 1
ATOM 3041 C C . PRO A 1 378 ? -21.850 -12.152 5.546 1.00 88.31 378 PRO A C 1
ATOM 3043 O O . PRO A 1 378 ? -21.168 -11.135 5.648 1.00 88.31 378 PRO A O 1
ATOM 3046 N N . SER A 1 379 ? -21.646 -13.232 6.307 1.00 91.31 379 SER A N 1
ATOM 3047 C CA . SER A 1 379 ? -20.644 -13.302 7.382 1.00 91.31 379 SER A CA 1
ATOM 3048 C C . SER A 1 379 ? -19.205 -13.263 6.857 1.00 91.31 379 SER A C 1
ATOM 3050 O O . SER A 1 379 ? -18.320 -12.679 7.484 1.00 91.31 379 SER A O 1
ATOM 3052 N N . VAL A 1 380 ? -18.959 -13.855 5.685 1.00 93.69 380 VAL A N 1
ATOM 3053 C CA . VAL A 1 380 ? -17.654 -13.819 5.013 1.00 93.69 380 VAL A CA 1
ATOM 3054 C C . VAL A 1 380 ? -17.373 -12.417 4.490 1.00 93.69 380 VAL A C 1
ATOM 3056 O O . VAL A 1 380 ? -16.287 -11.883 4.720 1.00 93.69 380 VAL A O 1
ATOM 3059 N N . ARG A 1 381 ? -18.358 -11.789 3.837 1.00 92.12 381 ARG A N 1
ATOM 3060 C CA . ARG A 1 381 ? -18.238 -10.418 3.337 1.00 92.12 381 ARG A CA 1
ATOM 3061 C C . ARG A 1 381 ? -17.940 -9.439 4.471 1.00 92.12 381 ARG A C 1
ATOM 3063 O O . ARG A 1 381 ? -17.080 -8.584 4.294 1.00 92.12 381 ARG A O 1
ATOM 3070 N N . GLU A 1 382 ? -18.594 -9.573 5.621 1.00 92.88 382 GLU A N 1
ATOM 3071 C CA . GLU A 1 382 ? -18.333 -8.729 6.794 1.00 92.88 382 GLU A CA 1
ATOM 3072 C C . GLU A 1 382 ? -16.875 -8.840 7.271 1.00 92.88 382 GLU A C 1
ATOM 3074 O O . GLU A 1 382 ? -16.196 -7.824 7.424 1.00 92.88 382 GLU A O 1
ATOM 3079 N N . LYS A 1 383 ? -16.345 -10.064 7.405 1.00 96.44 383 LYS A N 1
ATOM 3080 C CA . LYS A 1 383 ? -14.928 -10.291 7.744 1.00 96.44 383 LYS A CA 1
ATOM 3081 C C . LYS A 1 383 ? -13.977 -9.692 6.705 1.00 96.44 383 LYS A C 1
ATOM 3083 O O . LYS A 1 383 ? -12.992 -9.054 7.070 1.00 96.44 383 LYS A O 1
ATOM 3088 N N . ILE A 1 384 ? -14.275 -9.865 5.418 1.00 97.44 384 ILE A N 1
ATOM 3089 C CA . ILE A 1 384 ? -13.472 -9.317 4.316 1.00 97.44 384 ILE A CA 1
ATOM 3090 C C . ILE A 1 384 ? -13.460 -7.789 4.346 1.00 97.44 384 ILE A C 1
ATOM 3092 O O . ILE A 1 384 ? -12.397 -7.191 4.200 1.00 97.44 384 ILE A O 1
ATOM 3096 N N . LEU A 1 385 ? -14.610 -7.152 4.571 1.00 96.50 385 LEU A N 1
ATOM 3097 C CA . LEU A 1 385 ? -14.702 -5.697 4.686 1.00 96.50 385 LEU A CA 1
ATOM 3098 C C . LEU A 1 385 ? -13.959 -5.185 5.918 1.00 96.50 385 LEU A C 1
ATOM 3100 O O . LEU A 1 385 ? -13.217 -4.212 5.806 1.00 96.50 385 LEU A O 1
ATOM 3104 N N . ARG A 1 386 ? -14.072 -5.874 7.061 1.00 97.38 386 ARG A N 1
ATOM 3105 C CA . ARG A 1 386 ? -13.300 -5.545 8.266 1.00 97.38 386 ARG A CA 1
ATOM 3106 C C . ARG A 1 386 ? -11.796 -5.627 7.999 1.00 97.38 386 ARG A C 1
ATOM 3108 O O . ARG A 1 386 ? -11.072 -4.688 8.310 1.00 97.38 386 ARG A O 1
ATOM 3115 N N . TRP A 1 387 ? -11.323 -6.700 7.360 1.00 98.19 387 TRP A N 1
ATOM 3116 C CA . TRP A 1 387 ? -9.924 -6.828 6.929 1.00 98.19 387 TRP A CA 1
ATOM 3117 C C . TRP A 1 387 ? -9.502 -5.707 5.974 1.00 98.19 387 TRP A C 1
ATOM 3119 O O . TRP A 1 387 ? -8.450 -5.094 6.171 1.00 98.19 387 TRP A O 1
ATOM 3129 N N . TYR A 1 388 ? -10.340 -5.400 4.983 1.00 98.19 388 TYR A N 1
ATOM 3130 C CA . TYR A 1 388 ? -10.067 -4.356 4.006 1.00 98.19 388 TYR A CA 1
ATOM 3131 C C . TYR A 1 388 ? -9.895 -2.992 4.684 1.00 98.19 388 TYR A C 1
ATOM 3133 O O . TYR A 1 388 ? -8.834 -2.375 4.565 1.00 98.19 388 TYR A O 1
ATOM 3141 N N . TRP A 1 389 ? -10.889 -2.567 5.470 1.00 98.06 389 TRP A N 1
ATOM 3142 C CA . TRP A 1 389 ? -10.888 -1.279 6.163 1.00 98.06 389 TRP A CA 1
ATOM 3143 C C . TRP A 1 389 ? -9.809 -1.175 7.241 1.00 98.06 389 TRP A C 1
ATOM 3145 O O . TRP A 1 389 ? -9.217 -0.106 7.393 1.00 98.06 389 TRP A O 1
ATOM 3155 N N . CYS A 1 390 ? -9.476 -2.271 7.928 1.00 97.88 390 CYS A N 1
ATOM 3156 C CA . CYS A 1 390 ? -8.311 -2.327 8.812 1.00 97.88 390 CYS A CA 1
ATOM 3157 C C . CYS A 1 390 ? -6.995 -2.089 8.061 1.00 97.88 390 CYS A C 1
ATOM 3159 O O . CYS A 1 390 ? -6.121 -1.383 8.558 1.00 97.88 390 CYS A O 1
ATOM 3161 N N . GLY A 1 391 ? -6.864 -2.617 6.844 1.00 97.00 391 GLY A N 1
ATOM 3162 C CA . GLY A 1 391 ? -5.733 -2.329 5.967 1.00 97.00 391 GLY A CA 1
ATOM 3163 C C . GLY A 1 391 ? -5.627 -0.860 5.560 1.00 97.00 391 GLY A C 1
ATOM 3164 O O . GLY A 1 391 ? -4.536 -0.287 5.592 1.00 97.00 391 GLY A O 1
ATOM 3165 N N . VAL A 1 392 ? -6.765 -0.249 5.214 1.00 97.00 392 VAL A N 1
ATOM 3166 C CA . VAL A 1 392 ? -6.859 1.153 4.781 1.00 97.00 392 VAL A CA 1
ATOM 3167 C C . VAL A 1 392 ? -6.564 2.119 5.925 1.00 97.00 392 VAL A C 1
ATOM 3169 O O . VAL A 1 392 ? -5.645 2.930 5.818 1.00 97.00 392 VAL A O 1
ATOM 3172 N N . PHE A 1 393 ? -7.313 2.034 7.027 1.00 96.81 393 PHE A N 1
ATOM 3173 C CA . PHE A 1 393 ? -7.172 2.956 8.158 1.00 96.81 393 PHE A CA 1
ATOM 3174 C C . PHE A 1 393 ? -5.978 2.618 9.059 1.00 96.81 393 PHE A C 1
ATOM 3176 O O . PHE A 1 393 ? -5.458 3.499 9.734 1.00 96.81 393 PHE A O 1
ATOM 3183 N N . GLY A 1 394 ? -5.469 1.386 9.026 1.00 94.81 394 GLY A N 1
ATOM 3184 C CA . GLY A 1 394 ? -4.163 1.065 9.601 1.00 94.81 394 GLY A CA 1
ATOM 3185 C C . GLY A 1 394 ? -2.976 1.531 8.745 1.00 94.81 394 GLY A C 1
ATOM 3186 O O . GLY A 1 394 ? -1.838 1.357 9.167 1.00 94.81 394 GLY A O 1
ATOM 3187 N N . GLU A 1 395 ? -3.219 2.075 7.542 1.00 93.31 395 GLU A N 1
ATOM 3188 C CA . GLU A 1 395 ? -2.203 2.473 6.552 1.00 93.31 395 GLU A CA 1
ATOM 3189 C C . GLU A 1 395 ? -1.156 1.361 6.269 1.00 93.31 395 GLU A C 1
ATOM 3191 O O . GLU A 1 395 ? 0.030 1.611 6.041 1.00 93.31 395 GLU A O 1
ATOM 3196 N N . LEU A 1 396 ? -1.597 0.094 6.261 1.00 93.69 396 LEU A N 1
ATOM 3197 C CA . LEU A 1 396 ? -0.724 -1.093 6.309 1.00 93.69 396 LEU A CA 1
ATOM 3198 C C . LEU A 1 396 ? -0.134 -1.514 4.952 1.00 93.69 396 LEU A C 1
ATOM 3200 O O . LEU A 1 396 ? 0.692 -2.431 4.896 1.00 93.69 396 LEU A O 1
ATOM 3204 N N . TYR A 1 397 ? -0.539 -0.852 3.864 1.00 94.50 397 TYR A N 1
ATOM 3205 C CA . TYR A 1 397 ? -0.204 -1.232 2.485 1.00 94.50 397 TYR A CA 1
ATOM 3206 C C . TYR A 1 397 ? 0.620 -0.182 1.712 1.00 94.50 397 TYR A C 1
ATOM 3208 O O . TYR A 1 397 ? 0.742 -0.265 0.488 1.00 94.50 397 TYR A O 1
ATOM 3216 N N . GLY A 1 398 ? 1.221 0.787 2.415 1.00 81.75 398 GLY A N 1
ATOM 3217 C CA . GLY A 1 398 ? 2.091 1.821 1.830 1.00 81.75 398 GLY A CA 1
ATOM 3218 C C . GLY A 1 398 ? 3.595 1.492 1.752 1.00 81.75 398 GLY A C 1
ATOM 3219 O O . GLY A 1 398 ? 4.348 2.330 1.266 1.00 81.75 398 GLY A O 1
ATOM 3220 N N . GLY A 1 399 ? 4.049 0.326 2.248 1.00 76.00 399 GLY A N 1
ATOM 3221 C CA . GLY A 1 399 ? 5.476 -0.036 2.417 1.00 76.00 399 GLY A CA 1
ATOM 3222 C C . GLY A 1 399 ? 5.896 -1.394 1.817 1.00 76.00 399 GLY A C 1
ATOM 3223 O O . GLY A 1 399 ? 5.505 -1.725 0.702 1.00 76.00 399 GLY A O 1
ATOM 3224 N N . THR A 1 400 ? 6.701 -2.197 2.538 1.00 62.16 400 THR A N 1
ATOM 3225 C CA . THR A 1 400 ? 7.132 -3.564 2.142 1.00 62.16 400 THR A CA 1
ATOM 3226 C C . THR A 1 400 ? 5.973 -4.570 2.208 1.00 62.16 400 THR A C 1
ATOM 3228 O O . THR A 1 400 ? 5.877 -5.422 3.092 1.00 62.16 400 THR A O 1
ATOM 3231 N N . THR A 1 401 ? 5.057 -4.449 1.255 1.00 79.75 401 THR A N 1
ATOM 3232 C CA . THR A 1 401 ? 3.740 -5.095 1.258 1.00 79.75 401 THR A CA 1
ATOM 3233 C C . THR A 1 401 ? 3.738 -6.567 0.858 1.00 79.75 401 THR A C 1
ATOM 3235 O O . THR A 1 401 ? 2.867 -7.305 1.308 1.00 79.75 401 THR A O 1
ATOM 3238 N N . GLU A 1 402 ? 4.733 -7.036 0.102 1.00 83.75 402 GLU A N 1
ATOM 3239 C CA . GLU A 1 402 ? 4.759 -8.411 -0.426 1.00 83.75 402 GLU A CA 1
ATOM 3240 C C . GLU A 1 402 ? 4.734 -9.479 0.681 1.00 83.75 402 GLU A C 1
ATOM 3242 O O . GLU A 1 402 ? 4.056 -10.500 0.561 1.00 83.75 402 GLU A O 1
ATOM 3247 N N . THR A 1 403 ? 5.409 -9.226 1.808 1.00 87.38 403 THR A N 1
ATOM 3248 C CA . THR A 1 403 ? 5.364 -10.118 2.979 1.00 87.38 403 THR A CA 1
ATOM 3249 C C . THR A 1 403 ? 3.968 -10.157 3.603 1.00 87.38 403 THR A C 1
ATOM 3251 O O . THR A 1 403 ? 3.530 -11.210 4.064 1.00 87.38 403 THR A O 1
ATOM 3254 N N . ARG A 1 404 ? 3.256 -9.020 3.616 1.00 93.62 404 ARG A N 1
ATOM 3255 C CA . ARG A 1 404 ? 1.887 -8.932 4.138 1.00 93.62 404 ARG A CA 1
ATOM 3256 C C . ARG A 1 404 ? 0.909 -9.660 3.218 1.00 93.62 404 ARG A C 1
ATOM 3258 O O . ARG A 1 404 ? 0.092 -10.411 3.727 1.00 93.62 404 ARG A O 1
ATOM 3265 N N . PHE A 1 405 ? 1.073 -9.568 1.896 1.00 95.81 405 PHE A N 1
ATOM 3266 C CA . PHE A 1 405 ? 0.257 -10.325 0.936 1.00 95.81 405 PHE A CA 1
ATOM 3267 C C . PHE A 1 405 ? 0.325 -11.836 1.188 1.00 95.81 405 PHE A C 1
ATOM 3269 O O . PHE A 1 405 ? -0.706 -12.505 1.256 1.00 95.81 405 PHE A O 1
ATOM 3276 N N . GLY A 1 406 ? 1.545 -12.354 1.389 1.00 93.44 406 GLY A N 1
ATOM 3277 C CA . GLY A 1 406 ? 1.795 -13.749 1.762 1.00 93.44 406 GLY A CA 1
ATOM 3278 C C . GLY A 1 406 ? 1.094 -14.159 3.057 1.00 93.44 406 GLY A C 1
ATOM 3279 O O . GLY A 1 406 ? 0.547 -15.256 3.138 1.00 93.44 406 GLY A O 1
ATOM 3280 N N . ARG A 1 407 ? 1.063 -13.282 4.067 1.00 93.88 407 ARG A N 1
ATOM 3281 C CA . ARG A 1 407 ? 0.327 -13.528 5.317 1.00 93.88 407 ARG A CA 1
ATOM 3282 C C . ARG A 1 407 ? -1.180 -13.492 5.105 1.00 93.88 407 ARG A C 1
ATOM 3284 O O . ARG A 1 407 ? -1.848 -14.439 5.493 1.00 93.88 407 ARG A O 1
ATOM 3291 N N . ASP A 1 408 ? -1.702 -12.465 4.440 1.00 96.94 408 ASP A N 1
ATOM 3292 C CA . ASP A 1 408 ? -3.142 -12.268 4.255 1.00 96.94 408 ASP A CA 1
ATOM 3293 C C . ASP A 1 408 ? -3.802 -13.451 3.536 1.00 96.94 408 ASP A C 1
ATOM 3295 O O . ASP A 1 408 ? -4.851 -13.916 3.976 1.00 96.94 408 ASP A O 1
ATOM 3299 N N . ILE A 1 409 ? -3.186 -13.993 2.474 1.00 96.25 409 ILE A N 1
ATOM 3300 C CA . ILE A 1 409 ? -3.766 -15.147 1.765 1.00 96.25 409 ILE A CA 1
ATOM 3301 C C . ILE A 1 409 ? -3.785 -16.428 2.614 1.00 96.25 409 ILE A C 1
ATOM 3303 O O . ILE A 1 409 ? -4.592 -17.316 2.361 1.00 96.25 409 ILE A O 1
ATOM 3307 N N . ASN A 1 410 ? -2.931 -16.530 3.636 1.00 94.69 410 ASN A N 1
ATOM 3308 C CA . ASN A 1 410 ? -2.975 -17.631 4.597 1.00 94.69 410 ASN A CA 1
ATOM 3309 C C . ASN A 1 410 ? -3.973 -17.350 5.730 1.00 94.69 410 ASN A C 1
ATOM 3311 O O . ASN A 1 410 ? -4.784 -18.205 6.076 1.00 94.69 410 ASN A O 1
ATOM 3315 N N . GLU A 1 411 ? -3.910 -16.155 6.313 1.00 96.62 411 GLU A N 1
ATOM 3316 C CA . GLU A 1 411 ? -4.617 -15.794 7.541 1.00 96.62 411 GLU A CA 1
ATOM 3317 C C . GLU A 1 411 ? -6.098 -15.486 7.299 1.00 96.62 411 GLU A C 1
ATOM 3319 O O . GLU A 1 411 ? -6.936 -15.894 8.099 1.00 96.62 411 GLU A O 1
ATOM 3324 N N . VAL A 1 412 ? -6.455 -14.807 6.203 1.00 97.69 412 VAL A N 1
ATOM 3325 C CA . VAL A 1 412 ? -7.844 -14.388 5.949 1.00 97.69 412 VAL A CA 1
ATOM 3326 C C . VAL A 1 412 ? -8.759 -15.582 5.650 1.00 97.69 412 VAL A C 1
ATOM 3328 O O . VAL A 1 412 ? -9.791 -15.691 6.317 1.00 97.69 412 VAL A O 1
ATOM 3331 N N . PRO A 1 413 ? -8.423 -16.518 4.733 1.00 96.00 413 PRO A N 1
ATOM 3332 C CA . PRO A 1 413 ? -9.231 -17.723 4.552 1.00 96.00 413 PRO A CA 1
ATOM 3333 C C . PRO A 1 413 ? -9.317 -18.567 5.829 1.00 96.00 413 PRO A C 1
ATOM 3335 O O . PRO A 1 413 ? -10.407 -18.991 6.206 1.00 96.00 413 PRO A O 1
ATOM 3338 N N . ALA A 1 414 ? -8.204 -18.731 6.556 1.00 94.88 414 ALA A N 1
ATOM 3339 C CA . ALA A 1 414 ? -8.198 -19.461 7.822 1.00 94.88 414 ALA A CA 1
ATOM 3340 C C . ALA A 1 414 ? -9.117 -18.812 8.870 1.00 94.88 414 ALA A C 1
ATOM 3342 O O . ALA A 1 414 ? -9.859 -19.511 9.554 1.00 94.88 414 ALA A O 1
ATOM 3343 N N . TRP A 1 415 ? -9.117 -17.481 8.978 1.00 97.25 415 TRP A N 1
ATOM 3344 C CA . TRP A 1 415 ? -10.006 -16.739 9.873 1.00 97.25 415 TRP A CA 1
ATOM 3345 C C . TRP A 1 415 ? -11.480 -16.889 9.498 1.00 97.25 415 TRP A C 1
ATOM 3347 O O . TRP A 1 415 ? -12.349 -16.994 10.371 1.00 97.25 415 TRP A O 1
ATOM 3357 N N . ILE A 1 416 ? -11.786 -16.906 8.201 1.00 95.19 416 ILE A N 1
ATOM 3358 C CA . ILE A 1 416 ? -13.139 -17.169 7.706 1.00 95.19 416 ILE A CA 1
ATOM 3359 C C . ILE A 1 416 ? -13.614 -18.547 8.177 1.00 95.19 416 ILE A C 1
ATOM 3361 O O . ILE A 1 416 ? -14.726 -18.638 8.696 1.00 95.19 416 ILE A O 1
ATOM 3365 N N . ASP A 1 417 ? -12.740 -19.552 8.129 1.00 92.25 417 ASP A N 1
ATOM 3366 C CA . ASP A 1 417 ? -13.006 -20.929 8.561 1.00 92.25 417 ASP A CA 1
ATOM 3367 C C . ASP A 1 417 ? -12.890 -21.152 10.090 1.00 92.25 417 ASP A C 1
ATOM 3369 O O . ASP A 1 417 ? -12.876 -22.288 10.562 1.00 92.25 417 ASP A O 1
ATOM 3373 N N . GLY A 1 418 ? -12.842 -20.080 10.893 1.00 91.56 418 GLY A N 1
ATOM 3374 C CA . GLY A 1 418 ? -12.853 -20.147 12.364 1.00 91.56 418 GLY A CA 1
ATOM 3375 C C . GLY A 1 418 ? -11.474 -20.110 13.034 1.00 91.56 418 GLY A C 1
ATOM 3376 O O . GLY A 1 418 ? -11.377 -20.285 14.249 1.00 91.56 418 GLY A O 1
ATOM 3377 N N . GLY A 1 419 ? -10.413 -19.872 12.263 1.00 90.56 419 GLY A N 1
ATOM 3378 C CA . GLY A 1 419 ? -9.059 -19.610 12.750 1.00 90.56 419 GLY A CA 1
ATOM 3379 C C . GLY A 1 419 ? -8.894 -18.242 13.438 1.00 90.56 419 GLY A C 1
ATOM 3380 O O . GLY A 1 419 ? -9.868 -17.505 13.616 1.00 90.56 419 GLY A O 1
ATOM 3381 N N . PRO A 1 420 ? -7.662 -17.887 13.851 1.00 94.44 420 PRO A N 1
ATOM 3382 C CA . PRO A 1 420 ? -7.379 -16.624 14.532 1.00 94.44 420 PRO A CA 1
ATOM 3383 C C . PRO A 1 420 ? -7.585 -15.410 13.619 1.00 94.44 420 PRO A C 1
ATOM 3385 O O . PRO A 1 420 ? -7.532 -15.517 12.396 1.00 94.44 420 PRO A O 1
ATOM 3388 N N . GLU A 1 421 ? -7.791 -14.246 14.232 1.00 93.69 421 GLU A N 1
ATOM 3389 C CA . GLU A 1 421 ? -7.920 -12.977 13.515 1.00 93.69 421 GLU A CA 1
ATOM 3390 C C . GLU A 1 421 ? -6.610 -12.632 12.761 1.00 93.69 421 GLU A C 1
ATOM 3392 O O . GLU A 1 421 ? -5.529 -12.816 13.329 1.00 93.69 421 GLU A O 1
ATOM 3397 N N . PRO A 1 422 ? -6.664 -12.146 11.501 1.00 96.94 422 PRO A N 1
ATOM 3398 C CA . PRO A 1 422 ? -5.471 -11.857 10.712 1.00 96.94 422 PRO A CA 1
ATOM 3399 C C . PRO A 1 422 ? -4.633 -10.736 11.314 1.00 96.94 422 PRO A C 1
ATOM 3401 O O . PRO A 1 422 ? -5.161 -9.766 11.864 1.00 96.94 422 PRO A O 1
ATOM 3404 N N . SER A 1 423 ? -3.321 -10.808 11.107 1.00 95.88 423 SER A N 1
ATOM 3405 C CA . SER A 1 423 ? -2.362 -9.783 11.521 1.00 95.88 423 SER A CA 1
ATOM 3406 C C . SER A 1 423 ? -2.729 -8.402 10.988 1.00 95.88 423 SER A C 1
ATOM 3408 O O . SER A 1 423 ? -2.642 -7.433 11.723 1.00 95.88 423 SER A O 1
ATOM 3410 N N . THR A 1 424 ? -3.248 -8.284 9.764 1.00 96.06 424 THR A N 1
ATOM 3411 C CA . THR A 1 424 ? -3.737 -7.004 9.217 1.00 96.06 424 THR A CA 1
ATOM 3412 C C . THR A 1 424 ? -4.870 -6.383 10.048 1.00 96.06 424 THR A C 1
ATOM 3414 O O . THR A 1 424 ? -4.921 -5.165 10.205 1.00 96.06 424 THR A O 1
ATOM 3417 N N . VAL A 1 425 ? -5.748 -7.193 10.646 1.00 96.75 425 VAL A N 1
ATOM 3418 C CA . VAL A 1 425 ? -6.792 -6.694 11.555 1.00 96.75 425 VAL A CA 1
ATOM 3419 C C . VAL A 1 425 ? -6.195 -6.410 12.937 1.00 96.75 425 VAL A C 1
ATOM 3421 O O . VAL A 1 425 ? -6.437 -5.346 13.507 1.00 96.75 425 VAL A O 1
ATOM 3424 N N . MET A 1 426 ? -5.338 -7.291 13.461 1.00 94.88 426 MET A N 1
ATOM 3425 C CA . MET A 1 426 ? -4.688 -7.108 14.768 1.00 94.88 426 MET A CA 1
ATOM 3426 C C . MET A 1 426 ? -3.770 -5.876 14.821 1.00 94.88 426 MET A C 1
ATOM 3428 O O . MET A 1 426 ? -3.836 -5.117 15.789 1.00 94.88 426 MET A O 1
ATOM 3432 N N . ASP A 1 427 ? -2.995 -5.629 13.767 1.00 94.25 427 ASP A N 1
ATOM 3433 C CA . ASP A 1 427 ? -2.050 -4.514 13.629 1.00 94.25 427 ASP A CA 1
ATOM 3434 C C . ASP A 1 427 ? -2.754 -3.174 13.363 1.00 94.25 427 ASP A C 1
ATOM 3436 O O . ASP A 1 427 ? -2.152 -2.115 13.539 1.00 94.25 427 ASP A O 1
ATOM 3440 N N . CYS A 1 428 ? -4.020 -3.192 12.925 1.00 94.75 428 CYS A N 1
ATOM 3441 C CA . CYS A 1 428 ? -4.759 -1.973 12.608 1.00 94.75 428 CYS A CA 1
ATOM 3442 C C . CYS A 1 428 ? -4.871 -1.061 13.835 1.00 94.75 428 CYS A C 1
ATOM 3444 O O . CYS A 1 428 ? -5.491 -1.426 14.840 1.00 94.75 428 CYS A O 1
ATOM 3446 N N . ASN A 1 429 ? -4.322 0.144 13.714 1.00 93.50 429 ASN A N 1
ATOM 3447 C CA . ASN A 1 429 ? -4.386 1.188 14.724 1.00 93.50 429 ASN A CA 1
ATOM 3448 C C . ASN A 1 429 ? -4.444 2.559 14.038 1.00 93.50 429 ASN A C 1
ATOM 3450 O O . ASN A 1 429 ? -3.451 3.007 13.469 1.00 93.50 429 ASN A O 1
ATOM 3454 N N . PHE A 1 430 ? -5.596 3.229 14.104 1.00 94.75 430 PHE A N 1
ATOM 3455 C CA . PHE A 1 430 ? -5.744 4.595 13.603 1.00 94.75 430 PHE A CA 1
ATOM 3456 C C . PHE A 1 430 ? -5.511 5.579 14.751 1.00 94.75 430 PHE A C 1
ATOM 3458 O O . PHE A 1 430 ? -6.232 5.548 15.743 1.00 94.75 430 PHE A O 1
ATOM 3465 N N . VAL A 1 431 ? -4.520 6.462 14.633 1.00 93.50 431 VAL A N 1
ATOM 3466 C CA . VAL A 1 431 ? -4.214 7.463 15.670 1.00 93.50 431 VAL A CA 1
ATOM 3467 C C . VAL A 1 431 ? -5.053 8.730 15.431 1.00 93.50 431 VAL A C 1
ATOM 3469 O O . VAL A 1 431 ? -5.003 9.261 14.323 1.00 93.50 431 VAL A O 1
ATOM 3472 N N . PRO A 1 432 ? -5.783 9.286 16.421 1.00 94.81 432 PRO A N 1
ATOM 3473 C CA . PRO A 1 432 ? -6.651 10.453 16.206 1.00 94.81 432 PRO A CA 1
ATOM 3474 C C . PRO A 1 432 ? -5.951 11.679 15.605 1.00 94.81 432 PRO A C 1
ATOM 3476 O O . PRO A 1 432 ? -6.506 12.336 14.723 1.00 94.81 432 PRO A O 1
ATOM 3479 N N . SER A 1 433 ? -4.714 11.973 16.026 1.00 94.00 433 SER A N 1
ATOM 3480 C CA . SER A 1 433 ? -3.915 13.091 15.499 1.00 94.00 433 SER A CA 1
ATOM 3481 C C . SER A 1 433 ? -3.650 12.976 13.992 1.00 94.00 433 SER A C 1
ATOM 3483 O O . SER A 1 433 ? -3.488 13.993 13.308 1.00 94.00 433 SER A O 1
ATOM 3485 N N . ARG A 1 434 ? -3.705 11.759 13.426 1.00 95.00 434 ARG A N 1
ATOM 3486 C CA . ARG A 1 434 ? -3.601 11.531 11.981 1.00 95.00 434 ARG A CA 1
ATOM 3487 C C . ARG A 1 434 ? -4.679 12.287 11.214 1.00 95.00 434 ARG A C 1
ATOM 3489 O O . ARG A 1 434 ? -4.383 12.882 10.181 1.00 95.00 434 ARG A O 1
ATOM 3496 N N . LEU A 1 435 ? -5.902 12.339 11.742 1.00 95.19 435 LEU A N 1
ATOM 3497 C CA . LEU A 1 435 ? -7.023 13.033 11.111 1.00 95.19 435 LEU A CA 1
ATOM 3498 C C . LEU A 1 435 ? -6.772 14.550 10.998 1.00 95.19 435 LEU A C 1
ATOM 3500 O O . LEU A 1 435 ? -7.116 15.164 9.988 1.00 95.19 435 LEU A O 1
ATOM 3504 N N . ALA A 1 436 ? -6.087 15.138 11.985 1.00 94.00 436 ALA A N 1
ATOM 3505 C CA . ALA A 1 436 ? -5.719 16.554 11.992 1.00 94.00 436 ALA A CA 1
ATOM 3506 C C . ALA A 1 436 ? -4.585 16.908 11.012 1.00 94.00 436 ALA A C 1
ATOM 3508 O O . ALA A 1 436 ? -4.353 18.085 10.753 1.00 94.00 436 ALA A O 1
ATOM 3509 N N . THR A 1 437 ? -3.884 15.923 10.445 1.00 93.81 437 THR A N 1
ATOM 3510 C CA . THR A 1 437 ? -2.784 16.140 9.484 1.00 93.81 437 THR A CA 1
ATOM 3511 C C . THR A 1 437 ? -3.120 15.668 8.068 1.00 93.81 437 THR A C 1
ATOM 3513 O O . THR A 1 437 ? -2.329 15.847 7.141 1.00 93.81 437 THR A O 1
ATOM 3516 N N . LEU A 1 438 ? -4.302 15.079 7.866 1.00 94.88 438 LEU A N 1
ATOM 3517 C CA . LEU A 1 438 ? -4.667 14.396 6.631 1.00 94.88 438 LEU A CA 1
ATOM 3518 C C . LEU A 1 438 ? -5.113 15.373 5.530 1.00 94.88 438 LEU A C 1
ATOM 3520 O O . LEU A 1 438 ? -6.299 15.660 5.378 1.00 94.88 438 LEU A O 1
ATOM 3524 N N . THR A 1 439 ? -4.160 15.897 4.756 1.00 93.38 439 THR A N 1
ATOM 3525 C CA . THR A 1 439 ? -4.400 16.908 3.701 1.00 93.38 439 THR A CA 1
ATOM 3526 C C . THR A 1 439 ? -4.243 16.386 2.269 1.00 93.38 439 THR A C 1
ATOM 3528 O O . THR A 1 439 ? -4.789 16.978 1.336 1.00 93.38 439 THR A O 1
ATOM 3531 N N . THR A 1 440 ? -3.489 15.299 2.080 1.00 90.44 440 THR A N 1
ATOM 3532 C CA . THR A 1 440 ? -3.023 14.833 0.763 1.00 90.44 440 THR A CA 1
ATOM 3533 C C . THR A 1 440 ? -3.968 13.803 0.146 1.00 90.44 440 THR A C 1
ATOM 3535 O O . THR A 1 440 ? -4.222 12.767 0.758 1.00 90.44 440 THR A O 1
ATOM 3538 N N . ARG A 1 441 ? -4.399 14.042 -1.104 1.00 88.62 441 ARG A N 1
ATOM 3539 C CA . ARG A 1 441 ? -5.301 13.152 -1.866 1.00 88.62 441 ARG A CA 1
ATOM 3540 C C . ARG A 1 441 ? -4.735 11.750 -2.124 1.00 88.62 441 ARG A C 1
ATOM 3542 O O . ARG A 1 441 ? -5.488 10.791 -2.226 1.00 88.62 441 ARG A O 1
ATOM 3549 N N . ASN A 1 442 ? -3.410 11.619 -2.151 1.00 87.50 442 ASN A N 1
ATOM 3550 C CA . ASN A 1 442 ? -2.731 10.340 -2.371 1.00 87.50 442 ASN A CA 1
ATOM 3551 C C . ASN A 1 442 ? -2.719 9.421 -1.137 1.00 87.50 442 ASN A C 1
ATOM 3553 O O . ASN A 1 442 ? -2.358 8.256 -1.271 1.00 87.50 442 ASN A O 1
ATOM 3557 N N . SER A 1 443 ? -3.078 9.907 0.060 1.00 92.00 443 SER A N 1
ATOM 3558 C CA . SER A 1 443 ? -3.126 9.046 1.250 1.00 92.00 443 SER A CA 1
ATOM 3559 C C . SER A 1 443 ? -4.290 8.059 1.158 1.00 92.00 443 SER A C 1
ATOM 3561 O O . SER A 1 443 ? -5.423 8.445 0.875 1.00 92.00 443 SER A O 1
ATOM 3563 N N . ALA A 1 444 ? -4.027 6.794 1.481 1.00 93.38 444 ALA A N 1
ATOM 3564 C CA . ALA A 1 444 ? -5.058 5.766 1.532 1.00 93.38 444 ALA A CA 1
ATOM 3565 C C . ALA A 1 444 ? -6.168 6.102 2.532 1.00 93.38 444 ALA A C 1
ATOM 3567 O O . ALA A 1 444 ? -7.341 5.968 2.201 1.00 93.38 444 ALA A O 1
ATOM 3568 N N . ALA A 1 445 ? -5.818 6.617 3.715 1.00 95.19 445 ALA A N 1
ATOM 3569 C CA . ALA A 1 445 ? -6.803 7.068 4.692 1.00 95.19 445 ALA A CA 1
ATOM 3570 C C . ALA A 1 445 ? -7.663 8.218 4.140 1.00 95.19 445 ALA A C 1
ATOM 3572 O O . ALA A 1 445 ? -8.871 8.233 4.357 1.00 95.19 445 ALA A O 1
ATOM 3573 N N . TYR A 1 446 ? -7.075 9.153 3.379 1.00 95.44 446 TYR A N 1
ATOM 3574 C CA . TYR A 1 446 ? -7.823 10.258 2.761 1.00 95.44 446 TYR A CA 1
ATOM 3575 C C . TYR A 1 446 ? -8.878 9.733 1.780 1.00 95.44 446 TYR A C 1
ATOM 3577 O O . TYR A 1 446 ? -10.043 10.123 1.847 1.00 95.44 446 TYR A O 1
ATOM 3585 N N . LYS A 1 447 ? -8.482 8.799 0.909 1.00 95.19 447 LYS A N 1
ATOM 3586 C CA . LYS A 1 447 ? -9.391 8.116 -0.021 1.00 95.19 447 LYS A CA 1
ATOM 3587 C C . LYS A 1 447 ? -10.429 7.260 0.719 1.00 95.19 447 LYS A C 1
ATOM 3589 O O . LYS A 1 447 ? -11.592 7.233 0.332 1.00 95.19 447 LYS A O 1
ATOM 3594 N N . GLY A 1 448 ? -10.040 6.632 1.829 1.00 96.12 448 GLY A N 1
ATOM 3595 C CA . GLY A 1 448 ? -10.943 5.890 2.708 1.00 96.12 448 GLY A CA 1
ATOM 3596 C C . GLY A 1 448 ? -12.043 6.768 3.305 1.00 96.12 448 GLY A C 1
ATOM 3597 O O . GLY A 1 448 ? -13.202 6.367 3.307 1.00 96.12 448 GLY A O 1
ATOM 3598 N N . PHE A 1 449 ? -11.723 7.995 3.728 1.00 96.19 449 PHE A N 1
ATOM 3599 C CA . PHE A 1 449 ? -12.728 8.948 4.211 1.00 96.19 449 PHE A CA 1
ATOM 3600 C C . PHE A 1 449 ? -13.687 9.431 3.118 1.00 96.19 449 PHE A C 1
ATOM 3602 O O . PHE A 1 449 ? -14.853 9.669 3.419 1.00 96.19 449 PHE A O 1
ATOM 3609 N N . MET A 1 450 ? -13.236 9.546 1.864 1.00 93.69 450 MET A N 1
ATOM 3610 C CA . MET A 1 450 ? -14.137 9.826 0.738 1.00 93.69 450 MET A CA 1
ATOM 3611 C C . MET A 1 450 ? -15.215 8.743 0.625 1.00 93.69 450 MET A C 1
ATOM 3613 O O . MET A 1 450 ? -16.405 9.051 0.629 1.00 93.69 450 MET A O 1
ATOM 3617 N N . ALA A 1 451 ? -14.800 7.476 0.582 1.00 94.50 451 ALA A N 1
ATOM 3618 C CA . ALA A 1 451 ? -15.719 6.345 0.512 1.00 94.50 451 ALA A CA 1
ATOM 3619 C C . ALA A 1 451 ? -16.628 6.271 1.751 1.00 94.50 451 ALA A C 1
ATOM 3621 O O . ALA A 1 451 ? -17.841 6.156 1.606 1.00 94.50 451 ALA A O 1
ATOM 3622 N N . LEU A 1 452 ? -16.069 6.433 2.955 1.00 95.12 452 LEU A N 1
ATOM 3623 C CA . LEU A 1 452 ? -16.814 6.451 4.218 1.00 95.12 452 LEU A CA 1
ATOM 3624 C C . LEU A 1 452 ? -17.929 7.505 4.209 1.00 95.12 452 LEU A C 1
ATOM 3626 O O . LEU A 1 452 ? -19.068 7.187 4.533 1.00 95.12 452 LEU A O 1
ATOM 3630 N N . LEU A 1 453 ? -17.643 8.741 3.791 1.00 94.25 453 LEU A N 1
ATOM 3631 C CA . LEU A 1 453 ? -18.653 9.807 3.744 1.00 94.25 453 LEU A CA 1
ATOM 3632 C C . LEU A 1 453 ? -19.796 9.488 2.767 1.00 94.25 453 LEU A C 1
ATOM 3634 O O . LEU A 1 453 ? -20.953 9.803 3.039 1.00 94.25 453 LEU A O 1
ATOM 3638 N N . LEU A 1 454 ? -19.499 8.827 1.647 1.00 92.44 454 LEU A N 1
ATOM 3639 C CA . LEU A 1 454 ? -20.529 8.344 0.724 1.00 92.44 454 LEU A CA 1
ATOM 3640 C C . LEU A 1 454 ? -21.337 7.173 1.319 1.00 92.44 454 LEU A C 1
ATOM 3642 O O . LEU A 1 454 ? -22.531 7.048 1.041 1.00 92.44 454 LEU A O 1
ATOM 3646 N N . GLN A 1 455 ? -20.715 6.324 2.145 1.00 90.31 455 GLN A N 1
ATOM 3647 C CA . GLN A 1 455 ? -21.379 5.209 2.833 1.00 90.31 455 GLN A CA 1
ATOM 3648 C C . GLN A 1 455 ? -22.316 5.654 3.958 1.00 90.31 455 GLN A C 1
ATOM 3650 O O . GLN A 1 455 ? -23.381 5.063 4.115 1.00 90.31 455 GLN A O 1
ATOM 3655 N N . GLU A 1 456 ? -21.976 6.720 4.686 1.00 86.31 456 GLU A N 1
ATOM 3656 C CA . GLU A 1 456 ? -22.845 7.338 5.707 1.00 86.31 456 GLU A CA 1
ATOM 3657 C C . GLU A 1 456 ? -24.090 8.019 5.099 1.00 86.31 456 GLU A C 1
ATOM 3659 O O . GLU A 1 456 ? -24.911 8.602 5.805 1.00 86.31 456 GLU A O 1
ATOM 3664 N N . GLY A 1 457 ? -24.265 7.908 3.778 1.00 82.81 457 GLY A N 1
ATOM 3665 C CA . GLY A 1 457 ? -25.427 8.399 3.057 1.00 82.81 457 GLY A CA 1
ATOM 3666 C C . GLY A 1 457 ? -25.269 9.826 2.558 1.00 82.81 457 GLY A C 1
ATOM 3667 O O . GLY A 1 457 ? -26.291 10.463 2.331 1.00 82.81 457 GLY A O 1
ATOM 3668 N N . GLY A 1 458 ? -24.034 10.319 2.389 1.00 84.94 458 GLY A N 1
ATOM 3669 C CA . GLY A 1 458 ? -23.726 11.681 1.952 1.00 84.94 458 GLY A CA 1
ATOM 3670 C C . GLY A 1 458 ? -24.631 12.175 0.818 1.00 84.94 458 GLY A C 1
ATOM 3671 O O . GLY A 1 458 ? -24.601 11.648 -0.298 1.00 84.94 458 GLY A O 1
ATOM 3672 N N . ARG A 1 459 ? -25.443 13.194 1.118 1.00 91.25 459 ARG A N 1
ATOM 3673 C CA . ARG A 1 459 ? -26.383 13.826 0.177 1.00 91.25 459 ARG A CA 1
ATOM 3674 C C . ARG A 1 459 ? -25.822 15.114 -0.402 1.00 91.25 459 ARG A C 1
ATOM 3676 O O . ARG A 1 459 ? -25.143 15.869 0.288 1.00 91.25 459 ARG A O 1
ATOM 3683 N N . ASP A 1 460 ? -26.117 15.423 -1.651 1.00 91.94 460 ASP A N 1
ATOM 3684 C CA . ASP A 1 460 ? -25.783 16.738 -2.191 1.00 91.94 460 ASP A CA 1
ATOM 3685 C C . ASP A 1 460 ? -26.522 17.833 -1.396 1.00 91.94 460 ASP A C 1
ATOM 3687 O O . ASP A 1 460 ? -27.734 17.758 -1.193 1.00 91.94 460 ASP A O 1
ATOM 3691 N N . LEU A 1 461 ? -25.793 18.845 -0.905 1.00 91.00 461 LEU A N 1
ATOM 3692 C CA . LEU A 1 461 ? -26.336 19.798 0.075 1.00 91.00 461 LEU A CA 1
ATOM 3693 C C . LEU A 1 461 ? -27.433 20.704 -0.494 1.00 91.00 461 LEU A C 1
ATOM 3695 O O . LEU A 1 461 ? -28.140 21.353 0.273 1.00 91.00 461 LEU A O 1
ATOM 3699 N N . TYR A 1 462 ? -27.560 20.793 -1.820 1.00 89.94 462 TYR A N 1
ATOM 3700 C CA . TYR A 1 462 ? -28.588 21.608 -2.457 1.00 89.94 462 TYR A CA 1
ATOM 3701 C C . TYR A 1 462 ? -29.786 20.773 -2.908 1.00 89.94 462 TYR A C 1
ATOM 3703 O O . TYR A 1 462 ? -30.923 21.152 -2.644 1.00 89.94 462 TYR A O 1
ATOM 3711 N N . THR A 1 463 ? -29.545 19.660 -3.600 1.00 88.62 463 THR A N 1
ATOM 3712 C CA . THR A 1 463 ? -30.626 18.823 -4.149 1.00 88.62 463 THR A CA 1
ATOM 3713 C C . THR A 1 463 ? -31.222 17.867 -3.117 1.00 88.62 463 THR A C 1
ATOM 3715 O O . THR A 1 463 ? -32.395 17.522 -3.221 1.00 88.62 463 THR A O 1
ATOM 3718 N N . GLY A 1 464 ? -30.447 17.464 -2.105 1.00 87.06 464 GLY A N 1
ATOM 3719 C CA . GLY A 1 464 ? -30.845 16.439 -1.139 1.00 87.06 464 GLY A CA 1
ATOM 3720 C C . GLY A 1 464 ? -30.746 15.010 -1.671 1.00 87.06 464 GLY A C 1
ATOM 3721 O O . GLY A 1 464 ? -31.033 14.066 -0.929 1.00 87.06 464 GLY A O 1
ATOM 3722 N N . ASP A 1 465 ? -30.328 14.844 -2.926 1.00 87.38 465 ASP A N 1
ATOM 3723 C CA . ASP A 1 465 ? -30.142 13.542 -3.548 1.00 87.38 465 ASP A CA 1
ATOM 3724 C C . ASP A 1 465 ? -28.940 12.833 -2.923 1.00 87.38 465 ASP A C 1
ATOM 3726 O O . ASP A 1 465 ? -27.882 13.425 -2.689 1.00 87.38 465 ASP A O 1
ATOM 3730 N N . GLN A 1 466 ? -29.098 11.541 -2.648 1.00 88.81 466 GLN A N 1
ATOM 3731 C CA . GLN A 1 466 ? -27.991 10.711 -2.193 1.00 88.81 466 GLN A CA 1
ATOM 3732 C C . GLN A 1 466 ? -26.971 10.553 -3.322 1.00 88.81 466 GLN A C 1
ATOM 3734 O O . GLN A 1 466 ? -27.338 10.254 -4.461 1.00 88.81 466 GLN A O 1
ATOM 3739 N N . ILE A 1 467 ? -25.686 10.721 -3.002 1.00 86.62 467 ILE A N 1
ATOM 3740 C CA . ILE A 1 467 ? -24.613 10.599 -3.987 1.00 86.62 467 ILE A CA 1
ATOM 3741 C C . ILE A 1 467 ? -24.406 9.117 -4.329 1.00 86.62 467 ILE A C 1
ATOM 3743 O O . ILE A 1 467 ? -23.622 8.389 -3.717 1.00 86.62 467 ILE A O 1
ATOM 3747 N N . GLU A 1 468 ? -25.157 8.667 -5.327 1.00 84.50 468 GLU A N 1
ATOM 3748 C CA . GLU A 1 468 ? -25.060 7.343 -5.928 1.00 84.50 468 GLU A CA 1
ATOM 3749 C C . GLU A 1 468 ? -24.136 7.340 -7.153 1.00 84.50 468 GLU A C 1
ATOM 3751 O O . GLU A 1 468 ? -23.713 8.384 -7.652 1.00 84.50 468 GLU A O 1
ATOM 3756 N N . ARG A 1 469 ? -23.812 6.145 -7.661 1.00 84.50 469 ARG A N 1
ATOM 3757 C CA . ARG A 1 469 ? -22.823 5.963 -8.739 1.00 84.50 469 ARG A CA 1
ATOM 3758 C C . ARG A 1 469 ? -23.091 6.817 -9.988 1.00 84.50 469 ARG A C 1
ATOM 3760 O O . ARG A 1 469 ? -22.136 7.299 -10.583 1.00 84.50 469 ARG A O 1
ATOM 3767 N N . SER A 1 470 ? -24.346 6.976 -10.413 1.00 84.44 470 SER A N 1
ATOM 3768 C CA . SER A 1 470 ? -24.693 7.791 -11.590 1.00 84.44 470 SER A CA 1
ATOM 3769 C C . SER A 1 470 ? -24.355 9.263 -11.361 1.00 84.44 470 SER A C 1
ATOM 3771 O O . SER A 1 470 ? -23.544 9.826 -12.089 1.00 84.44 470 SER A O 1
ATOM 3773 N N . MET A 1 471 ? -24.881 9.843 -10.278 1.00 84.38 471 MET A N 1
ATOM 3774 C CA . MET A 1 471 ? -24.613 11.229 -9.889 1.00 84.38 471 MET A CA 1
ATOM 3775 C C . MET A 1 471 ? -23.114 11.488 -9.702 1.00 84.38 471 MET A C 1
ATOM 3777 O O . MET A 1 471 ? -22.618 12.530 -10.122 1.00 84.38 471 MET A O 1
ATOM 3781 N N . TYR A 1 472 ? -22.384 10.537 -9.117 1.00 85.56 472 TYR A N 1
ATOM 3782 C CA . TYR A 1 472 ? -20.940 10.644 -8.921 1.00 85.56 472 TYR A CA 1
ATOM 3783 C C . TYR A 1 472 ? -20.187 10.981 -10.218 1.00 85.56 472 TYR A C 1
ATOM 3785 O O . TYR A 1 472 ? -19.353 11.890 -10.229 1.00 85.56 472 TYR A O 1
ATOM 3793 N N . PHE A 1 473 ? -20.514 10.288 -11.315 1.00 86.06 473 PHE A N 1
ATOM 3794 C CA . PHE A 1 473 ? -19.881 10.511 -12.615 1.00 86.06 473 PHE A CA 1
ATOM 3795 C C . PHE A 1 473 ? -20.489 11.687 -13.383 1.00 86.06 473 PHE A C 1
ATOM 3797 O O . PHE A 1 473 ? -19.735 12.485 -13.938 1.00 86.06 473 PHE A O 1
ATOM 3804 N N . ASP A 1 474 ? -21.818 11.800 -13.408 1.00 86.00 474 ASP A N 1
ATOM 3805 C CA . ASP A 1 474 ? -22.526 12.779 -14.242 1.00 86.00 474 ASP A CA 1
ATOM 3806 C C . ASP A 1 474 ? -22.340 14.220 -13.737 1.00 86.00 474 ASP A C 1
ATOM 3808 O O . ASP A 1 474 ? -22.269 15.158 -14.530 1.00 86.00 474 ASP A O 1
ATOM 3812 N N . GLU A 1 475 ? -22.219 14.403 -12.419 1.00 85.94 475 GLU A N 1
ATOM 3813 C CA . GLU A 1 475 ? -22.120 15.718 -11.768 1.00 85.94 475 GLU A CA 1
ATOM 3814 C C . GLU A 1 475 ? -20.706 16.022 -11.229 1.00 85.94 475 GLU A C 1
ATOM 3816 O O . GLU A 1 475 ? -20.500 17.020 -10.523 1.00 85.94 475 GLU A O 1
ATOM 3821 N N . HIS A 1 476 ? -19.721 15.180 -11.578 1.00 87.12 476 HIS A N 1
ATOM 3822 C CA . HIS A 1 476 ? -18.307 15.306 -11.206 1.00 87.12 476 HIS A CA 1
ATOM 3823 C C . HIS A 1 476 ? -18.115 15.594 -9.708 1.00 87.12 476 HIS A C 1
ATOM 3825 O O . HIS A 1 476 ? -17.735 16.705 -9.315 1.00 87.12 476 HIS A O 1
ATOM 3831 N N . VAL A 1 477 ? -18.436 14.603 -8.874 1.00 88.31 477 VAL A N 1
ATOM 3832 C CA . VAL A 1 477 ? -18.327 14.717 -7.414 1.00 88.31 477 VAL A CA 1
ATOM 3833 C C . VAL A 1 477 ? -16.862 14.681 -6.971 1.00 88.31 477 VAL A C 1
ATOM 3835 O O . VAL A 1 477 ? -16.121 13.767 -7.318 1.00 88.31 477 VAL A O 1
ATOM 3838 N N . ASP A 1 478 ? -16.464 15.649 -6.145 1.00 88.06 478 ASP A N 1
ATOM 3839 C CA . ASP A 1 478 ? -15.130 15.732 -5.535 1.00 88.06 478 ASP A CA 1
ATOM 3840 C C . ASP A 1 478 ? -15.248 16.244 -4.083 1.00 88.06 478 ASP A C 1
ATOM 3842 O O . ASP A 1 478 ? -16.284 16.755 -3.646 1.00 88.06 478 ASP A O 1
ATOM 3846 N N . LEU A 1 479 ? -14.177 16.093 -3.307 1.00 91.00 479 LEU A N 1
ATOM 3847 C CA . LEU A 1 479 ? -14.033 16.646 -1.969 1.00 91.00 479 LEU A CA 1
ATOM 3848 C C . LEU A 1 479 ? -13.780 18.154 -2.025 1.00 91.00 479 LEU A C 1
ATOM 3850 O O . LEU A 1 479 ? -12.688 18.615 -2.379 1.00 91.00 479 LEU A O 1
ATOM 3854 N N . HIS A 1 480 ? -14.763 18.917 -1.557 1.00 92.12 480 HIS A N 1
ATOM 3855 C CA . HIS A 1 480 ? -14.710 20.372 -1.456 1.00 92.12 480 HIS A CA 1
ATOM 3856 C C . HIS A 1 480 ? -14.673 20.847 -0.005 1.00 92.12 480 HIS A C 1
ATOM 3858 O O . HIS A 1 480 ? -15.104 20.134 0.898 1.00 92.12 480 HIS A O 1
ATOM 3864 N N . HIS A 1 481 ? -14.127 22.047 0.221 1.00 94.25 481 HIS A N 1
ATOM 3865 C CA . HIS A 1 481 ? -14.054 22.622 1.562 1.00 94.25 481 HIS A CA 1
ATOM 3866 C C . HIS A 1 481 ? -15.451 22.997 2.071 1.00 94.25 481 HIS A C 1
ATOM 3868 O O . HIS A 1 481 ? -16.209 23.620 1.333 1.00 94.25 481 HIS A O 1
ATOM 3874 N N . ILE A 1 482 ? -15.759 22.674 3.329 1.00 95.62 482 ILE A N 1
ATOM 3875 C CA . ILE A 1 482 ? -17.011 23.099 3.979 1.00 95.62 482 ILE A CA 1
ATOM 3876 C C . ILE A 1 482 ? -16.888 24.556 4.417 1.00 95.62 482 ILE A C 1
ATOM 3878 O O . ILE A 1 482 ? -17.662 25.401 3.984 1.00 95.62 482 ILE A O 1
ATOM 3882 N N . PHE A 1 483 ? -15.860 24.879 5.205 1.00 95.81 483 PHE A N 1
ATOM 3883 C CA . PHE A 1 483 ? -15.438 26.259 5.418 1.00 95.81 483 PHE A CA 1
ATOM 3884 C C . PHE A 1 483 ? -14.450 26.646 4.311 1.00 95.81 483 PHE A C 1
ATOM 3886 O O . PHE A 1 483 ? -13.346 26.088 4.270 1.00 95.81 483 PHE A O 1
ATOM 3893 N N . PRO A 1 484 ? -14.793 27.582 3.409 1.00 93.88 484 PRO A N 1
ATOM 3894 C CA . PRO A 1 484 ? -13.913 27.948 2.305 1.00 93.88 484 PRO A CA 1
ATOM 3895 C C . PRO A 1 484 ? -12.656 28.672 2.801 1.00 93.88 484 PRO A C 1
ATOM 3897 O O . PRO A 1 484 ? -12.673 29.356 3.820 1.00 93.88 484 PRO A O 1
ATOM 3900 N N . LEU A 1 485 ? -11.556 28.601 2.044 1.00 91.56 485 LEU A N 1
ATOM 3901 C CA . LEU A 1 485 ? -10.286 29.241 2.431 1.00 91.56 485 LEU A CA 1
ATOM 3902 C C . LEU A 1 485 ? -10.387 30.769 2.590 1.00 91.56 485 LEU A C 1
ATOM 3904 O O . LEU A 1 485 ? -9.612 31.362 3.340 1.00 91.56 485 LEU A O 1
ATOM 3908 N N . SER A 1 486 ? -11.353 31.410 1.928 1.00 90.94 486 SER A N 1
ATOM 3909 C CA . SER A 1 486 ? -11.689 32.829 2.109 1.00 90.94 486 SER A CA 1
ATOM 3910 C C . SER A 1 486 ? -12.091 33.160 3.551 1.00 90.94 486 SER A C 1
ATOM 3912 O O . SER A 1 486 ? -11.689 34.211 4.048 1.00 90.94 486 SER A O 1
ATOM 3914 N N . PHE A 1 487 ? -12.775 32.245 4.252 1.00 91.12 487 PHE A N 1
ATOM 3915 C CA . PHE A 1 487 ? -13.095 32.366 5.680 1.00 91.12 487 PHE A CA 1
ATOM 3916 C C . PHE A 1 487 ? -11.823 32.553 6.521 1.00 91.12 487 PHE A C 1
ATOM 3918 O O . PHE A 1 487 ? -11.777 33.350 7.456 1.00 91.12 487 PHE A O 1
ATOM 3925 N N . PHE A 1 488 ? -10.739 31.879 6.130 1.00 92.50 488 PHE A N 1
ATOM 3926 C CA . PHE A 1 488 ? -9.442 31.924 6.808 1.00 92.50 488 PHE A CA 1
ATOM 3927 C C . PHE A 1 488 ? -8.463 32.928 6.192 1.00 92.50 488 PHE A C 1
ATOM 3929 O O . PHE A 1 488 ? -7.255 32.810 6.410 1.00 92.50 488 PHE A O 1
ATOM 3936 N N . LYS A 1 489 ? -8.943 33.909 5.413 1.00 89.56 489 LYS A N 1
ATOM 3937 C CA . LYS A 1 489 ? -8.098 34.895 4.709 1.00 89.56 489 LYS A CA 1
ATOM 3938 C C . LYS A 1 489 ? -7.022 34.239 3.824 1.00 89.56 489 LYS A C 1
ATOM 3940 O O . LYS A 1 489 ? -5.908 34.743 3.720 1.00 89.56 489 LYS A O 1
ATOM 3945 N N . GLY A 1 490 ? -7.336 33.090 3.225 1.00 83.75 490 GLY A N 1
ATOM 3946 C CA . GLY A 1 490 ? -6.445 32.361 2.320 1.00 83.75 490 GLY A CA 1
ATOM 3947 C C . GLY A 1 490 ? -5.380 31.490 2.996 1.00 83.75 490 GLY A C 1
ATOM 3948 O O . GLY A 1 490 ? -4.509 30.972 2.300 1.00 83.75 490 GLY A O 1
ATOM 3949 N N . LYS A 1 491 ? -5.421 31.295 4.323 1.00 86.62 491 LYS A N 1
ATOM 3950 C CA . LYS A 1 491 ? -4.493 30.380 5.009 1.00 86.62 491 LYS A CA 1
ATOM 3951 C C . LYS A 1 491 ? -4.641 28.948 4.480 1.00 86.62 491 LYS A C 1
ATOM 3953 O O . LYS A 1 491 ? -5.742 28.408 4.450 1.00 86.62 491 LYS A O 1
ATOM 3958 N N . MET A 1 492 ? -3.518 28.330 4.114 1.00 87.88 492 MET A N 1
ATOM 3959 C CA . MET A 1 492 ? -3.439 26.932 3.674 1.00 87.88 492 MET A CA 1
ATOM 3960 C C . MET A 1 492 ? -2.795 26.039 4.743 1.00 87.88 492 MET A C 1
ATOM 3962 O O . MET A 1 492 ? -2.147 26.533 5.663 1.00 87.88 492 MET A O 1
ATOM 3966 N N . GLY A 1 493 ? -2.957 24.721 4.602 1.00 89.06 493 GLY A N 1
ATOM 3967 C CA . GLY A 1 493 ? -2.427 23.721 5.537 1.00 89.06 493 GLY A CA 1
ATOM 3968 C C . GLY A 1 493 ? -3.415 23.334 6.645 1.00 89.06 493 GLY A C 1
ATOM 3969 O O . GLY A 1 493 ? -4.566 23.784 6.628 1.00 89.06 493 GLY A O 1
ATOM 3970 N N . PRO A 1 494 ? -3.028 22.432 7.562 1.00 91.38 494 PRO A N 1
ATOM 3971 C CA . PRO A 1 494 ? -3.824 22.113 8.740 1.00 91.38 494 PRO A CA 1
ATOM 3972 C C . PRO A 1 494 ? -4.040 23.333 9.646 1.00 91.38 494 PRO A C 1
ATOM 3974 O O . PRO A 1 494 ? -3.128 24.150 9.784 1.00 91.38 494 PRO A O 1
ATOM 3977 N N . PRO A 1 495 ? -5.216 23.469 10.283 1.00 92.75 495 PRO A N 1
ATOM 3978 C CA . PRO A 1 495 ? -6.389 22.586 10.199 1.00 92.75 495 PRO A CA 1
ATOM 3979 C C . PRO A 1 495 ? -7.293 22.846 8.974 1.00 92.75 495 PRO A C 1
ATOM 3981 O O . PRO A 1 495 ? -8.214 22.083 8.706 1.00 92.75 495 PRO A O 1
ATOM 3984 N N . PHE A 1 496 ? -7.048 23.906 8.202 1.00 93.50 496 PHE A N 1
ATOM 3985 C CA . PHE A 1 496 ? -7.993 24.449 7.211 1.00 93.50 496 PHE A CA 1
ATOM 3986 C C . PHE A 1 496 ? -8.212 23.566 5.973 1.00 93.50 496 PHE A C 1
ATOM 3988 O O . PHE A 1 496 ? -9.274 23.615 5.357 1.00 93.50 496 PHE A O 1
ATOM 3995 N N . THR A 1 497 ? -7.212 22.764 5.601 1.00 93.19 497 THR A N 1
ATOM 3996 C CA . THR A 1 497 ? -7.205 21.945 4.367 1.00 93.19 497 THR A CA 1
ATOM 3997 C C . THR A 1 497 ? -7.271 20.436 4.624 1.00 93.19 497 THR A C 1
ATOM 3999 O O . THR A 1 497 ? -7.097 19.639 3.694 1.00 93.19 497 THR A O 1
ATOM 4002 N N . THR A 1 498 ? -7.500 20.032 5.877 1.00 96.06 498 THR A N 1
ATOM 4003 C CA . THR A 1 498 ? -7.587 18.620 6.275 1.00 96.06 498 THR A CA 1
ATOM 4004 C C . THR A 1 498 ? -8.888 17.990 5.790 1.00 96.06 498 THR A C 1
ATOM 4006 O O . THR A 1 498 ? -9.835 18.686 5.417 1.00 96.06 498 THR A O 1
ATOM 4009 N N . ILE A 1 499 ? -8.956 16.658 5.817 1.00 95.75 499 ILE A N 1
ATOM 4010 C CA . ILE A 1 499 ? -10.173 15.912 5.482 1.00 95.75 499 ILE A CA 1
ATOM 4011 C C . ILE A 1 499 ? -11.374 16.320 6.350 1.00 95.75 499 ILE A C 1
ATOM 4013 O O . ILE A 1 499 ? -12.505 16.299 5.877 1.00 95.75 499 ILE A O 1
ATOM 4017 N N . ILE A 1 500 ? -11.134 16.773 7.588 1.00 97.00 500 ILE A N 1
ATOM 4018 C CA . ILE A 1 500 ? -12.186 17.215 8.514 1.00 97.00 500 ILE A CA 1
ATOM 4019 C C . ILE A 1 500 ? -12.939 18.410 7.940 1.00 97.00 500 ILE A C 1
ATOM 4021 O O . ILE A 1 500 ? -14.142 18.509 8.129 1.00 97.00 500 ILE A O 1
ATOM 4025 N N . ASN A 1 501 ? -12.275 19.295 7.195 1.00 96.94 501 ASN A N 1
ATOM 4026 C CA . ASN A 1 501 ? -12.925 20.431 6.545 1.00 96.94 501 ASN A CA 1
ATOM 4027 C C . ASN A 1 501 ? -13.317 20.142 5.085 1.00 96.94 501 ASN A C 1
ATOM 4029 O O . ASN A 1 501 ? -13.521 21.078 4.319 1.00 96.94 501 ASN A O 1
ATOM 4033 N N . LYS A 1 502 ? -13.398 18.874 4.659 1.00 95.38 502 LYS A N 1
ATOM 4034 C CA . LYS A 1 502 ? -13.749 18.506 3.280 1.00 95.38 502 LYS A CA 1
ATOM 4035 C C . LYS A 1 502 ? -14.908 17.522 3.215 1.00 95.38 502 LYS A C 1
ATOM 4037 O O . LYS A 1 502 ? -15.077 16.707 4.115 1.00 95.38 502 LYS A O 1
ATOM 4042 N N . THR A 1 503 ? -15.720 17.597 2.167 1.00 94.75 503 THR A N 1
ATOM 4043 C CA . THR A 1 503 ? -16.876 16.708 2.000 1.00 94.75 503 THR A CA 1
ATOM 4044 C C . THR A 1 503 ? -17.210 16.487 0.528 1.00 94.75 503 THR A C 1
ATOM 4046 O O . THR A 1 503 ? -16.972 17.405 -0.264 1.00 94.75 503 THR A O 1
ATOM 4049 N N . PRO A 1 504 ? -17.710 15.298 0.135 1.00 93.69 504 PRO A N 1
ATOM 4050 C CA . PRO A 1 504 ? -18.076 15.037 -1.249 1.00 93.69 504 PRO A CA 1
ATOM 4051 C C . PRO A 1 504 ? -19.248 15.930 -1.628 1.00 93.69 504 PRO A C 1
ATOM 4053 O O . PRO A 1 504 ? -20.269 15.920 -0.945 1.00 93.69 504 PRO A O 1
ATOM 4056 N N . GLN A 1 505 ? -19.102 16.708 -2.694 1.00 92.19 505 GLN A N 1
ATOM 4057 C CA . GLN A 1 505 ? -20.164 17.543 -3.253 1.00 92.19 505 GLN A CA 1
ATOM 4058 C C . GLN A 1 505 ? -20.079 17.535 -4.774 1.00 92.19 505 GLN A C 1
ATOM 4060 O O . GLN A 1 505 ? -18.994 17.404 -5.342 1.00 92.19 505 GLN A O 1
ATOM 4065 N N . THR A 1 506 ? -21.221 17.721 -5.434 1.00 91.19 506 THR A N 1
ATOM 4066 C CA . THR A 1 506 ? -21.236 17.911 -6.885 1.00 91.19 506 THR A CA 1
ATOM 4067 C C . THR A 1 506 ? -20.527 19.211 -7.260 1.00 91.19 506 THR A C 1
ATOM 4069 O O . THR A 1 506 ? -20.599 20.223 -6.549 1.00 91.19 506 THR A O 1
ATOM 4072 N N . SER A 1 507 ? -19.882 19.223 -8.428 1.00 89.06 507 SER A N 1
ATOM 4073 C CA . SER A 1 507 ? -19.226 20.427 -8.949 1.00 89.06 507 SER A CA 1
ATOM 4074 C C . SER A 1 507 ? -20.210 21.595 -9.105 1.00 89.06 507 SER A C 1
ATOM 4076 O O . SER A 1 507 ? -19.853 22.761 -8.904 1.00 89.06 507 SER A O 1
ATOM 4078 N N . ARG A 1 508 ? -21.468 21.292 -9.447 1.00 89.56 508 ARG A N 1
ATOM 4079 C CA . ARG A 1 508 ? -22.555 22.265 -9.581 1.00 89.56 508 ARG A CA 1
ATOM 4080 C C . ARG A 1 508 ? -22.951 22.871 -8.236 1.00 89.56 508 ARG A C 1
ATOM 4082 O O . ARG A 1 508 ? -23.007 24.100 -8.130 1.00 89.56 508 ARG A O 1
ATOM 4089 N N . THR A 1 509 ? -23.192 22.046 -7.217 1.00 89.88 509 THR A N 1
ATOM 4090 C CA . THR A 1 509 ? -23.548 22.528 -5.878 1.00 89.88 509 THR A CA 1
ATOM 4091 C C . THR A 1 509 ? -22.404 23.314 -5.267 1.00 89.88 509 THR A C 1
ATOM 4093 O O . THR A 1 509 ? -22.629 24.436 -4.822 1.00 89.88 509 THR A O 1
ATOM 4096 N N . ASN A 1 510 ? -21.161 22.838 -5.368 1.00 90.19 510 ASN A N 1
ATOM 4097 C CA . ASN A 1 510 ? -19.998 23.572 -4.870 1.00 90.19 510 ASN A CA 1
ATOM 4098 C C . ASN A 1 510 ? -19.874 24.986 -5.482 1.00 90.19 510 ASN A C 1
ATOM 4100 O O . ASN A 1 510 ? -19.680 25.967 -4.762 1.00 90.19 510 ASN A O 1
ATOM 4104 N N . LYS A 1 511 ? -20.082 25.133 -6.801 1.00 87.81 511 LYS A N 1
ATOM 4105 C CA . LYS A 1 511 ? -20.125 26.457 -7.457 1.00 87.81 511 LYS A CA 1
ATOM 4106 C C . LYS A 1 511 ? -21.246 27.348 -6.910 1.00 87.81 511 LYS A C 1
ATOM 4108 O O . LYS A 1 511 ? -21.072 28.563 -6.828 1.00 87.81 511 LYS A O 1
ATOM 4113 N N . ARG A 1 512 ? -22.386 26.761 -6.533 1.00 86.81 512 ARG A N 1
ATOM 4114 C CA . ARG A 1 512 ? -23.545 27.474 -5.974 1.00 86.81 512 ARG A CA 1
ATOM 4115 C C . ARG A 1 512 ? -23.332 27.920 -4.525 1.00 86.81 512 ARG A C 1
ATOM 4117 O O . ARG A 1 512 ? -23.758 29.026 -4.171 1.00 86.81 512 ARG A O 1
ATOM 4124 N N . LEU A 1 513 ? -22.678 27.089 -3.708 1.00 86.81 513 LEU A N 1
ATOM 4125 C CA . LEU A 1 513 ? -22.246 27.463 -2.357 1.00 86.81 513 LEU A CA 1
ATOM 4126 C C . LEU A 1 513 ? -21.308 28.676 -2.449 1.00 86.81 513 LEU A C 1
ATOM 4128 O O . LEU A 1 513 ? -21.559 29.715 -1.834 1.00 86.81 513 LEU A O 1
ATOM 4132 N N . GLY A 1 514 ? -20.319 28.599 -3.344 1.00 85.94 514 GLY A N 1
ATOM 4133 C CA . GLY A 1 514 ? -19.334 29.652 -3.567 1.00 85.94 514 GLY A CA 1
ATOM 4134 C C . GLY A 1 514 ? -18.346 29.790 -2.403 1.00 85.94 514 GLY A C 1
ATOM 4135 O O . GLY A 1 514 ? -18.313 28.981 -1.484 1.00 85.94 514 GLY A O 1
ATOM 4136 N N . GLY A 1 515 ? -17.518 30.834 -2.430 1.00 87.19 515 GLY A N 1
ATOM 4137 C CA . GLY A 1 515 ? -16.490 31.081 -1.409 1.00 87.19 515 GLY A CA 1
ATOM 4138 C C . GLY A 1 515 ? -16.975 31.883 -0.197 1.00 87.19 515 GLY A C 1
ATOM 4139 O O . GLY A 1 515 ? -16.226 32.731 0.284 1.00 87.19 515 GLY A O 1
ATOM 4140 N N . VAL A 1 516 ? -18.220 31.695 0.247 1.00 92.19 516 VAL A N 1
ATOM 4141 C CA . VAL A 1 516 ? -18.811 32.441 1.378 1.00 92.19 516 VAL A CA 1
ATOM 4142 C C . VAL A 1 516 ? -18.924 31.570 2.628 1.00 92.19 516 VAL A C 1
ATOM 4144 O O . VAL A 1 516 ? -18.893 30.348 2.535 1.00 92.19 516 VAL A O 1
ATOM 4147 N N . ASN A 1 517 ? -19.072 32.200 3.792 1.00 92.75 517 ASN A N 1
ATOM 4148 C CA . ASN A 1 517 ? -19.201 31.499 5.068 1.00 92.75 517 ASN A CA 1
ATOM 4149 C C . ASN A 1 517 ? -20.369 30.489 5.084 1.00 92.75 517 ASN A C 1
ATOM 4151 O O . ASN A 1 517 ? -21.388 30.744 4.428 1.00 92.75 517 ASN A O 1
ATOM 4155 N N . PRO A 1 518 ? -20.264 29.402 5.873 1.00 95.50 518 PRO A N 1
ATOM 4156 C CA . PRO A 1 518 ? -21.333 28.422 6.038 1.00 95.50 518 PRO A CA 1
ATOM 4157 C C . PRO A 1 518 ? -22.716 28.971 6.349 1.00 95.50 518 PRO A C 1
ATOM 4159 O O . PRO A 1 518 ? -23.667 28.635 5.641 1.00 95.50 518 PRO A O 1
ATOM 4162 N N . SER A 1 519 ? -22.833 29.886 7.305 1.00 95.81 519 SER A N 1
ATOM 4163 C CA . SER A 1 519 ? -24.099 30.538 7.649 1.00 95.81 519 SER A CA 1
ATOM 4164 C C . SER A 1 519 ? -24.766 31.207 6.434 1.00 95.81 519 SER A C 1
ATOM 4166 O O . SER A 1 519 ? -25.983 31.130 6.246 1.00 95.81 519 SER A O 1
ATOM 4168 N N . LEU A 1 520 ? -23.964 31.810 5.547 1.00 94.75 520 LEU A N 1
ATOM 4169 C CA . LEU A 1 520 ? -24.437 32.534 4.368 1.00 94.75 520 LEU A CA 1
ATOM 4170 C C . LEU A 1 520 ? -24.866 31.604 3.236 1.00 94.75 520 LEU A C 1
ATOM 4172 O O . LEU A 1 520 ? -25.889 31.874 2.595 1.00 94.75 520 LEU A O 1
ATOM 4176 N N . TYR A 1 521 ? -24.102 30.542 2.951 1.00 93.81 521 TYR A N 1
ATOM 4177 C CA . TYR A 1 521 ? -24.533 29.593 1.926 1.00 93.81 521 TYR A CA 1
ATOM 4178 C C . TYR A 1 521 ? -25.720 28.753 2.410 1.00 93.81 521 TYR A C 1
ATOM 4180 O O . TYR A 1 521 ? -26.605 28.500 1.600 1.00 93.81 521 TYR A O 1
ATOM 4188 N N . ILE A 1 522 ? -25.819 28.414 3.704 1.00 94.69 522 ILE A N 1
ATOM 4189 C CA . ILE A 1 522 ? -26.993 27.733 4.284 1.00 94.69 522 ILE A CA 1
ATOM 4190 C C . ILE A 1 522 ? -28.246 28.581 4.059 1.00 94.69 522 ILE A C 1
ATOM 4192 O O . ILE A 1 522 ? -29.190 28.129 3.412 1.00 94.69 522 ILE A O 1
ATOM 4196 N N . ALA A 1 523 ? -28.207 29.862 4.439 1.00 93.50 523 ALA A N 1
ATOM 4197 C CA . ALA A 1 523 ? -29.321 30.782 4.209 1.00 93.50 523 ALA A CA 1
ATOM 4198 C C . ALA A 1 523 ? -29.651 30.967 2.711 1.00 93.50 523 ALA A C 1
ATOM 4200 O O . ALA A 1 523 ? -30.782 31.280 2.335 1.00 93.50 523 ALA A O 1
ATOM 4201 N N . ARG A 1 524 ? -28.667 30.815 1.811 1.00 92.88 524 ARG A N 1
ATOM 4202 C CA . ARG A 1 524 ? -28.896 30.842 0.356 1.00 92.88 524 ARG A CA 1
ATOM 4203 C C . ARG A 1 524 ? -29.618 29.584 -0.133 1.00 92.88 524 ARG A C 1
ATOM 4205 O O . ARG A 1 524 ? -30.464 29.715 -1.014 1.00 92.88 524 ARG A O 1
ATOM 4212 N N . ILE A 1 525 ? -29.284 28.409 0.397 1.00 91.56 525 ILE A N 1
ATOM 4213 C CA . ILE A 1 525 ? -29.946 27.143 0.055 1.00 91.56 525 ILE A CA 1
ATOM 4214 C C . ILE A 1 525 ? -31.403 27.171 0.530 1.00 91.56 525 ILE A C 1
ATOM 4216 O O . ILE A 1 525 ? -32.295 26.877 -0.262 1.00 91.56 525 ILE A O 1
ATOM 4220 N N . GLU A 1 526 ? -31.650 27.641 1.755 1.00 93.69 526 GLU A N 1
ATOM 4221 C CA . GLU A 1 526 ? -33.001 27.751 2.326 1.00 93.69 526 GLU A CA 1
ATOM 4222 C C . GLU A 1 526 ? -33.889 28.711 1.522 1.00 93.69 526 GLU A C 1
ATOM 4224 O O . GLU A 1 526 ? -34.981 28.349 1.086 1.00 93.69 526 GLU A O 1
ATOM 4229 N N . ARG A 1 527 ? -33.379 29.905 1.179 1.00 90.88 527 ARG A N 1
ATOM 4230 C CA . ARG A 1 527 ? -34.068 30.826 0.246 1.00 90.88 527 ARG A CA 1
ATOM 4231 C C . ARG A 1 527 ? -34.269 30.238 -1.153 1.00 90.88 527 ARG A C 1
ATOM 4233 O O . ARG A 1 527 ? -35.091 30.739 -1.913 1.00 90.88 527 ARG A O 1
ATOM 4240 N N . GLY A 1 528 ? -33.487 29.223 -1.507 1.00 85.25 528 GLY A N 1
ATOM 4241 C CA . GLY A 1 528 ? -33.572 28.489 -2.761 1.00 85.25 528 GLY A CA 1
ATOM 4242 C C . GLY A 1 528 ? -34.627 27.382 -2.777 1.00 85.25 528 GLY A C 1
ATOM 4243 O O . GLY A 1 528 ? -34.686 26.682 -3.787 1.00 85.25 528 GLY A O 1
ATOM 4244 N N . GLY A 1 529 ? -35.422 27.230 -1.708 1.00 86.50 529 GLY A N 1
ATOM 4245 C CA . GLY A 1 529 ? -36.571 26.320 -1.636 1.00 86.50 529 GLY A CA 1
ATOM 4246 C C . GLY A 1 529 ? -36.356 25.041 -0.821 1.00 86.50 529 GLY A C 1
ATOM 4247 O O . GLY A 1 529 ? -37.219 24.170 -0.855 1.00 86.50 529 GLY A O 1
ATOM 4248 N N . VAL A 1 530 ? -35.233 24.902 -0.109 1.00 90.44 530 VAL A N 1
ATOM 4249 C CA . VAL A 1 530 ? -34.977 23.746 0.769 1.00 90.44 530 VAL A CA 1
ATOM 4250 C C . VAL A 1 530 ? -35.422 24.074 2.192 1.00 90.44 530 VAL A C 1
ATOM 4252 O O . VAL A 1 530 ? -34.957 25.048 2.780 1.00 90.44 530 VAL A O 1
ATOM 4255 N N . GLU A 1 531 ? -36.295 23.250 2.765 1.00 91.31 531 GLU A N 1
ATOM 4256 C CA . GLU A 1 531 ? -36.730 23.403 4.157 1.00 91.31 531 GLU A CA 1
ATOM 4257 C C . GLU A 1 531 ? -35.544 23.271 5.137 1.00 91.31 531 GLU A C 1
ATOM 4259 O O . GLU A 1 531 ? -34.755 22.329 4.993 1.00 91.31 531 GLU A O 1
ATOM 4264 N N . PRO A 1 532 ? -35.423 24.136 6.168 1.00 91.38 532 PRO A N 1
ATOM 4265 C CA . PRO A 1 532 ? -34.293 24.126 7.105 1.00 91.38 532 PRO A CA 1
ATOM 4266 C C . PRO A 1 532 ? -34.014 22.761 7.739 1.00 91.38 532 PRO A C 1
ATOM 4268 O O . PRO A 1 532 ? -32.863 22.344 7.836 1.00 91.38 532 PRO A O 1
ATOM 4271 N N . ARG A 1 533 ? -35.075 22.032 8.108 1.00 90.44 533 ARG A N 1
ATOM 4272 C CA . ARG A 1 533 ? -34.972 20.686 8.683 1.00 90.44 533 ARG A CA 1
ATOM 4273 C C . ARG A 1 533 ? -34.371 19.680 7.700 1.00 90.44 533 ARG A C 1
ATOM 4275 O O . ARG A 1 533 ? -33.529 18.883 8.092 1.00 90.44 533 ARG A O 1
ATOM 4282 N N . ASN A 1 534 ? -34.775 19.732 6.432 1.00 88.94 534 ASN A N 1
ATOM 4283 C CA . ASN A 1 534 ? -34.242 18.833 5.409 1.00 88.94 534 ASN A CA 1
ATOM 4284 C C . ASN A 1 534 ? -32.764 19.139 5.148 1.00 88.94 534 ASN A C 1
ATOM 4286 O O . ASN A 1 534 ? -31.963 18.223 5.010 1.00 88.94 534 ASN A O 1
ATOM 4290 N N . LEU A 1 535 ? -32.383 20.420 5.124 1.00 93.00 535 LEU A N 1
ATOM 4291 C CA . LEU A 1 535 ? -30.983 20.808 4.973 1.00 93.00 535 LEU A CA 1
ATOM 4292 C C . LEU A 1 535 ? -30.125 20.334 6.155 1.00 93.00 535 LEU A C 1
ATOM 4294 O O . LEU A 1 535 ? -29.012 19.861 5.936 1.00 93.00 535 LEU A O 1
ATOM 4298 N N . ASP A 1 536 ? -30.639 20.417 7.383 1.00 93.38 536 ASP A N 1
ATOM 4299 C CA . ASP A 1 536 ? -29.963 19.871 8.563 1.00 93.38 536 ASP A CA 1
ATOM 4300 C C . ASP A 1 536 ? -29.763 18.351 8.427 1.00 93.38 536 ASP A C 1
ATOM 4302 O O . ASP A 1 536 ? -28.646 17.870 8.618 1.00 93.38 536 ASP A O 1
ATOM 4306 N N . GLU A 1 537 ? -30.784 17.612 7.976 1.00 90.81 537 GLU A N 1
ATOM 4307 C CA . GLU A 1 537 ? -30.669 16.178 7.671 1.00 90.81 537 GLU A CA 1
ATOM 4308 C C . GLU A 1 537 ? -29.608 15.909 6.585 1.00 90.81 537 GLU A C 1
ATOM 4310 O O . GLU A 1 537 ? -28.810 14.980 6.714 1.00 90.81 537 GLU A O 1
ATOM 4315 N N . PHE A 1 538 ? -29.530 16.736 5.532 1.00 92.94 538 PHE A N 1
ATOM 4316 C CA . PHE A 1 538 ? -28.500 16.594 4.494 1.00 92.94 538 PHE A CA 1
ATOM 4317 C C . PHE A 1 538 ? -27.103 16.819 5.074 1.00 92.94 538 PHE A C 1
ATOM 4319 O O . PHE A 1 538 ? -26.202 16.027 4.807 1.00 92.94 538 PHE A O 1
ATOM 4326 N N . ILE A 1 539 ? -26.916 17.859 5.889 1.00 94.62 539 ILE A N 1
ATOM 4327 C CA . ILE A 1 539 ? -25.645 18.183 6.551 1.00 94.62 539 ILE A CA 1
ATOM 4328 C C . ILE A 1 539 ? -25.201 17.033 7.469 1.00 94.62 539 ILE A C 1
ATOM 4330 O O . ILE A 1 539 ? -24.026 16.651 7.457 1.00 94.62 539 ILE A O 1
ATOM 4334 N N . GLU A 1 540 ? -26.128 16.432 8.214 1.00 93.81 540 GLU A N 1
ATOM 4335 C CA . GLU A 1 540 ? -25.842 15.313 9.116 1.00 93.81 540 GLU A CA 1
ATOM 4336 C C . GLU A 1 540 ? -25.295 14.080 8.389 1.00 93.81 540 GLU A C 1
ATOM 4338 O O . GLU A 1 540 ? -24.383 13.436 8.917 1.00 93.81 540 GLU A O 1
ATOM 4343 N N . THR A 1 541 ? -25.742 13.810 7.153 1.00 92.06 541 THR A N 1
ATOM 4344 C CA . THR A 1 541 ? -25.213 12.698 6.330 1.00 92.06 541 THR A CA 1
ATOM 4345 C C . THR A 1 541 ? -23.720 12.817 6.002 1.00 92.06 541 THR A C 1
ATOM 4347 O O . THR A 1 541 ? -23.083 11.834 5.639 1.00 92.06 541 THR A O 1
ATOM 4350 N N . HIS A 1 542 ? -23.123 14.003 6.173 1.00 94.31 542 HIS A N 1
ATOM 4351 C CA . HIS A 1 542 ? -21.682 14.238 6.002 1.00 94.31 542 HIS A CA 1
ATOM 4352 C C . HIS A 1 542 ? -20.901 14.163 7.317 1.00 94.31 542 HIS A C 1
ATOM 4354 O O . HIS A 1 542 ? -19.770 14.661 7.399 1.00 94.31 542 HIS A O 1
ATOM 4360 N N . CYS A 1 543 ? -21.497 13.596 8.367 1.00 95.38 543 CYS A N 1
ATOM 4361 C CA . CYS A 1 543 ? -20.947 13.581 9.721 1.00 95.38 543 CYS A CA 1
ATOM 4362 C C . CYS A 1 543 ? -20.706 14.998 10.279 1.00 95.38 543 CYS A C 1
ATOM 4364 O O . CYS A 1 543 ? -19.717 15.231 10.974 1.00 95.38 543 CYS A O 1
ATOM 4366 N N . ILE A 1 544 ? -21.578 15.959 9.963 1.00 95.56 544 ILE A N 1
ATOM 4367 C CA . ILE A 1 544 ? -21.471 17.357 10.412 1.00 95.56 544 ILE A CA 1
ATOM 4368 C C . ILE A 1 544 ? -22.612 17.671 11.383 1.00 95.56 544 ILE A C 1
ATOM 4370 O O . ILE A 1 544 ? -23.747 17.267 11.154 1.00 95.56 544 ILE A O 1
ATOM 4374 N N . GLU A 1 545 ? -22.332 18.409 12.457 1.00 94.56 545 GLU A N 1
ATOM 4375 C CA . GLU A 1 545 ? -23.373 18.999 13.307 1.00 94.56 545 GLU A CA 1
ATOM 4376 C C . GLU A 1 545 ? -23.879 20.318 12.691 1.00 94.56 545 GLU A C 1
ATOM 4378 O O . GLU A 1 545 ? -23.095 21.271 12.597 1.00 94.56 545 GLU A O 1
ATOM 4383 N N . PRO A 1 546 ? -25.167 20.431 12.306 1.00 95.44 546 PRO A N 1
ATOM 4384 C CA . PRO A 1 546 ? -25.676 21.609 11.596 1.00 95.44 546 PRO A CA 1
ATOM 4385 C C . PRO A 1 546 ? -25.529 22.929 12.361 1.00 95.44 546 PRO A C 1
ATOM 4387 O O . PRO A 1 546 ? -25.231 23.964 11.761 1.00 95.44 546 PRO A O 1
ATOM 4390 N N . ALA A 1 547 ? -25.672 22.898 13.691 1.00 95.56 547 ALA A N 1
ATOM 4391 C CA . ALA A 1 547 ? -25.560 24.083 14.543 1.00 95.56 547 ALA A CA 1
ATOM 4392 C C . ALA A 1 547 ? -24.207 24.798 14.378 1.00 95.56 547 ALA A C 1
ATOM 4394 O O . ALA A 1 547 ? -24.172 26.025 14.271 1.00 95.56 547 ALA A O 1
ATOM 4395 N N . SER A 1 548 ? -23.114 24.034 14.270 1.00 96.50 548 SER A N 1
ATOM 4396 C CA . SER A 1 548 ? -21.761 24.572 14.091 1.00 96.50 548 SER A CA 1
ATOM 4397 C C . SER A 1 548 ? -21.597 25.361 12.785 1.00 96.50 548 SER A C 1
ATOM 4399 O O . SER A 1 548 ? -20.954 26.410 12.770 1.00 96.50 548 SER A O 1
ATOM 4401 N N . LEU A 1 549 ? -22.242 24.921 11.696 1.00 96.56 549 LEU A N 1
ATOM 4402 C CA . LEU A 1 549 ? -22.220 25.637 10.417 1.00 96.56 549 LEU A CA 1
ATOM 4403 C C . LEU A 1 549 ? -23.101 26.885 10.444 1.00 96.56 549 LEU A C 1
ATOM 4405 O O . LEU A 1 549 ? -22.706 27.933 9.940 1.00 96.56 549 LEU A O 1
ATOM 4409 N N . ARG A 1 550 ? -24.288 26.797 11.053 1.00 95.31 550 ARG A N 1
ATOM 4410 C CA . ARG A 1 550 ? -25.219 27.933 11.162 1.00 95.31 550 ARG A CA 1
ATOM 4411 C C . ARG A 1 550 ? -24.626 29.098 11.962 1.00 95.31 550 ARG A C 1
ATOM 4413 O O . ARG A 1 550 ? -24.971 30.245 11.699 1.00 95.31 550 ARG A O 1
ATOM 4420 N N . GLN A 1 551 ? -23.733 28.801 12.904 1.00 96.44 551 GLN A N 1
ATOM 4421 C CA . GLN A 1 551 ? -23.058 29.779 13.763 1.00 96.44 551 GLN A CA 1
ATOM 4422 C C . GLN A 1 551 ? -21.679 30.214 13.239 1.00 96.44 551 GLN A C 1
ATOM 4424 O O . GLN A 1 551 ? -21.023 31.023 13.889 1.00 96.44 551 GLN A O 1
ATOM 4429 N N . ASP A 1 552 ? -21.227 29.692 12.090 1.00 96.75 552 ASP A N 1
ATOM 4430 C CA . ASP A 1 552 ? -19.857 29.871 11.585 1.00 96.75 552 ASP A CA 1
ATOM 4431 C C . ASP A 1 552 ? -18.761 29.476 12.608 1.00 96.75 552 ASP A C 1
ATOM 4433 O O . ASP A 1 552 ? -17.626 29.962 12.548 1.00 96.75 552 ASP A O 1
ATOM 4437 N N . ASP A 1 553 ? -19.067 28.566 13.540 1.00 96.50 553 ASP A N 1
ATOM 4438 C CA . ASP A 1 553 ? -18.131 28.120 14.574 1.00 96.50 553 ASP A CA 1
ATOM 4439 C C . ASP A 1 553 ? -17.244 26.990 14.040 1.00 96.50 553 ASP A C 1
ATOM 4441 O O . ASP A 1 553 ? -17.533 25.797 14.174 1.00 96.50 553 ASP A O 1
ATOM 4445 N N . PHE A 1 554 ? -16.117 27.382 13.441 1.00 95.81 554 PHE A N 1
ATOM 4446 C CA . PHE A 1 554 ? -15.125 26.433 12.944 1.00 95.81 554 PHE A CA 1
ATOM 4447 C C . PHE A 1 554 ? -14.547 25.536 14.052 1.00 95.81 554 PHE A C 1
ATOM 4449 O O . PHE A 1 554 ? -14.228 24.380 13.786 1.00 95.81 554 PHE A O 1
ATOM 4456 N N . GLY A 1 555 ? -14.401 26.032 15.285 1.00 94.56 555 GLY A N 1
ATOM 4457 C CA . GLY A 1 555 ? -13.808 25.265 16.382 1.00 94.56 555 GLY A CA 1
ATOM 4458 C C . GLY A 1 555 ? -14.724 24.140 16.862 1.00 94.56 555 GLY A C 1
ATOM 4459 O O . GLY A 1 555 ? -14.269 23.005 17.039 1.00 94.56 555 GLY A O 1
ATOM 4460 N N . ALA A 1 556 ? -16.016 24.436 17.033 1.00 94.50 556 ALA A N 1
ATOM 4461 C CA . ALA A 1 556 ? -17.036 23.433 17.329 1.00 94.50 556 ALA A CA 1
ATOM 4462 C C . ALA A 1 556 ? -17.169 22.429 16.179 1.00 94.50 556 ALA A C 1
ATOM 4464 O O . ALA A 1 556 ? -17.027 21.228 16.409 1.00 94.50 556 ALA A O 1
ATOM 4465 N N . PHE A 1 557 ? -17.310 22.923 14.942 1.00 96.81 557 PHE A N 1
ATOM 4466 C CA . PHE A 1 557 ? -17.376 22.099 13.732 1.00 96.81 557 PHE A CA 1
ATOM 4467 C C . PHE A 1 557 ? -16.218 21.101 13.656 1.00 96.81 557 PHE A C 1
ATOM 4469 O O . PHE A 1 557 ? -16.430 19.905 13.465 1.00 96.81 557 PHE A O 1
ATOM 4476 N N . TYR A 1 558 ? -14.985 21.586 13.817 1.00 96.25 558 TYR A N 1
ATOM 4477 C CA . TYR A 1 558 ? -13.791 20.777 13.608 1.00 96.25 558 TYR A CA 1
ATOM 4478 C C . TYR A 1 558 ? -13.688 19.638 14.626 1.00 96.25 558 TYR A C 1
ATOM 4480 O O . TYR A 1 558 ? -13.390 18.504 14.252 1.00 96.25 558 TYR A O 1
ATOM 4488 N N . ARG A 1 559 ? -13.976 19.914 15.906 1.00 94.81 559 ARG A N 1
ATOM 4489 C CA . ARG A 1 559 ? -13.955 18.893 16.966 1.00 94.81 559 ARG A CA 1
ATOM 4490 C C . ARG A 1 559 ? -15.104 17.905 16.827 1.00 94.81 559 ARG A C 1
ATOM 4492 O O . ARG A 1 559 ? -14.876 16.700 16.885 1.00 94.81 559 ARG A O 1
ATOM 4499 N N . GLU A 1 560 ? -16.315 18.401 16.606 1.00 95.06 560 GLU A N 1
ATOM 4500 C CA . GLU A 1 560 ? -17.507 17.562 16.512 1.00 95.06 560 GLU A CA 1
ATOM 4501 C C . GLU A 1 560 ? -17.460 16.638 15.297 1.00 95.06 560 GLU A C 1
ATOM 4503 O O . GLU A 1 560 ? -17.765 15.447 15.381 1.00 95.06 560 GLU A O 1
ATOM 4508 N N . ARG A 1 561 ? -16.980 17.157 14.168 1.00 96.31 561 ARG A N 1
ATOM 4509 C CA . ARG A 1 561 ? -16.787 16.355 12.969 1.00 96.31 561 ARG A CA 1
ATOM 4510 C C . ARG A 1 561 ? -15.660 15.348 13.123 1.00 96.31 561 ARG A C 1
ATOM 4512 O O . ARG A 1 561 ? -15.831 14.200 12.727 1.00 96.31 561 ARG A O 1
ATOM 4519 N N . ALA A 1 562 ? -14.533 15.736 13.726 1.00 96.81 562 ALA A N 1
ATOM 4520 C CA . ALA A 1 562 ? -13.461 14.790 14.031 1.00 96.81 562 ALA A CA 1
ATOM 4521 C C . ALA A 1 562 ? -13.980 13.617 14.874 1.00 96.81 562 ALA A C 1
ATOM 4523 O O . ALA A 1 562 ? -13.691 12.464 14.571 1.00 96.81 562 ALA A O 1
ATOM 4524 N N . ARG A 1 563 ? -14.820 13.907 15.868 1.00 95.69 563 ARG A N 1
ATOM 4525 C CA . ARG A 1 563 ? -15.476 12.917 16.722 1.00 95.69 563 ARG A CA 1
ATOM 4526 C C . ARG A 1 563 ? -16.302 11.901 15.935 1.00 95.69 563 ARG A C 1
ATOM 4528 O O . ARG A 1 563 ? -16.038 10.704 16.021 1.00 95.69 563 ARG A O 1
ATOM 4535 N N . ARG A 1 564 ? -17.233 12.385 15.106 1.00 95.56 564 ARG A N 1
ATOM 4536 C CA . ARG A 1 564 ? -18.108 11.545 14.269 1.00 95.56 564 ARG A CA 1
ATOM 4537 C C . ARG A 1 564 ? -17.323 10.730 13.237 1.00 95.56 564 ARG A C 1
ATOM 4539 O O . ARG A 1 564 ? -17.634 9.563 13.021 1.00 95.56 564 ARG A O 1
ATOM 4546 N N . LEU A 1 565 ? -16.286 11.316 12.635 1.00 96.56 565 LEU A N 1
ATOM 4547 C CA . LEU A 1 565 ? -15.412 10.617 11.689 1.00 96.56 565 LEU A CA 1
ATOM 4548 C C . LEU A 1 565 ? -14.624 9.488 12.361 1.00 96.56 565 LEU A C 1
ATOM 4550 O O . LEU A 1 565 ? -14.520 8.404 11.796 1.00 96.56 565 LEU A O 1
ATOM 4554 N N . LEU A 1 566 ? -14.095 9.708 13.568 1.00 96.19 566 LEU A N 1
ATOM 4555 C CA . LEU A 1 566 ? -13.413 8.651 14.318 1.00 96.19 566 LEU A CA 1
ATOM 4556 C C . LEU A 1 566 ? -14.388 7.529 14.712 1.00 96.19 566 LEU A C 1
ATOM 4558 O O . LEU A 1 566 ? -14.020 6.360 14.627 1.00 96.19 566 LEU A O 1
ATOM 4562 N N . ASP A 1 567 ? -15.627 7.854 15.097 1.00 94.31 567 ASP A N 1
ATOM 4563 C CA . ASP A 1 567 ? -16.656 6.849 15.418 1.00 94.31 567 ASP A CA 1
ATOM 4564 C C . ASP A 1 567 ? -17.023 6.001 14.190 1.00 94.31 567 ASP A C 1
ATOM 4566 O O . ASP A 1 567 ? -17.178 4.781 14.288 1.00 94.31 567 ASP A O 1
ATOM 4570 N N . ALA A 1 568 ? -17.091 6.621 13.011 1.00 93.56 568 ALA A N 1
ATOM 4571 C CA . ALA A 1 568 ? -17.300 5.903 11.760 1.00 93.56 568 ALA A CA 1
ATOM 4572 C C . ALA A 1 568 ? -16.120 4.969 11.418 1.00 93.56 568 ALA A C 1
ATOM 4574 O O . ALA A 1 568 ? -16.340 3.835 10.989 1.00 93.56 568 ALA A O 1
ATOM 4575 N N . VAL A 1 569 ? -14.871 5.381 11.676 1.00 95.50 569 VAL A N 1
ATOM 4576 C CA . VAL A 1 569 ? -13.693 4.506 11.507 1.00 95.50 569 VAL A CA 1
ATOM 4577 C C . VAL A 1 569 ? -13.715 3.332 12.493 1.00 95.50 569 VAL A C 1
ATOM 4579 O O . VAL A 1 569 ? -13.433 2.201 12.089 1.00 95.50 569 VAL A O 1
ATOM 4582 N N . GLU A 1 570 ? -14.082 3.552 13.761 1.00 94.56 570 GLU A N 1
ATOM 4583 C CA . GLU A 1 570 ? -14.240 2.461 14.740 1.00 94.56 570 GLU A CA 1
ATOM 4584 C C . GLU A 1 570 ? -15.281 1.437 14.265 1.00 94.56 570 GLU A C 1
ATOM 4586 O O . GLU A 1 570 ? -15.046 0.232 14.357 1.00 94.56 570 GLU A O 1
ATOM 4591 N N . ARG A 1 571 ? -16.396 1.902 13.686 1.00 92.75 571 ARG A N 1
ATOM 4592 C CA . ARG A 1 571 ? -17.450 1.040 13.135 1.00 92.75 571 ARG A CA 1
ATOM 4593 C C . ARG A 1 571 ? -16.979 0.216 11.933 1.00 92.75 571 ARG A C 1
ATOM 4595 O O . ARG A 1 571 ? -17.253 -0.978 11.897 1.00 92.75 571 ARG A O 1
ATOM 4602 N N . LEU A 1 572 ? -16.262 0.814 10.978 1.00 91.50 572 LEU A N 1
ATOM 4603 C CA . LEU A 1 572 ? -15.764 0.094 9.793 1.00 91.50 572 LEU A CA 1
ATOM 4604 C C . LEU A 1 572 ? -14.656 -0.913 10.124 1.00 91.50 572 LEU A C 1
ATOM 4606 O O . LEU A 1 572 ? -14.590 -1.989 9.533 1.00 91.50 572 LEU A O 1
ATOM 4610 N N . THR A 1 573 ? -13.775 -0.572 11.065 1.00 93.75 573 THR A N 1
ATOM 4611 C CA . THR A 1 573 ? -12.659 -1.444 11.471 1.00 93.75 573 THR A CA 1
ATOM 4612 C C . THR A 1 573 ? -13.064 -2.465 12.538 1.00 93.75 573 THR A C 1
ATOM 4614 O O . THR A 1 573 ? -12.367 -3.459 12.758 1.00 93.75 573 THR A O 1
ATOM 4617 N N . GLY A 1 574 ? -14.184 -2.235 13.227 1.00 91.31 574 GLY A N 1
ATOM 4618 C CA . GLY A 1 574 ? -14.580 -3.002 14.404 1.00 91.31 574 GLY A CA 1
ATOM 4619 C C . GLY A 1 574 ? -13.542 -2.921 15.526 1.00 91.31 574 GLY A C 1
ATOM 4620 O O . GLY A 1 574 ? -13.409 -3.870 16.298 1.00 91.31 574 GLY A O 1
ATOM 4621 N N . LYS A 1 575 ? -12.740 -1.846 15.576 1.00 88.50 575 LYS A N 1
ATOM 4622 C CA . LYS A 1 575 ? -11.679 -1.664 16.570 1.00 88.50 575 LYS A CA 1
ATOM 4623 C C . LYS A 1 575 ? -11.793 -0.306 17.248 1.00 88.50 575 LYS A C 1
ATOM 4625 O O . LYS A 1 575 ? -11.984 0.695 16.563 1.00 88.50 575 LYS A O 1
ATOM 4630 N N . PRO A 1 576 ? -11.611 -0.252 18.577 1.00 89.94 576 PRO A N 1
ATOM 4631 C CA . PRO A 1 576 ? -11.552 1.011 19.286 1.00 89.94 576 PRO A CA 1
ATOM 4632 C C . PRO A 1 576 ? -10.307 1.805 18.870 1.00 89.94 576 PRO A C 1
ATOM 4634 O O . PRO A 1 576 ? -9.202 1.266 18.785 1.00 89.94 576 PRO A O 1
ATOM 4637 N N . ILE A 1 577 ? -10.483 3.105 18.657 1.00 91.38 577 ILE A N 1
ATOM 4638 C CA . ILE A 1 577 ? -9.407 4.065 18.441 1.00 91.38 577 ILE A CA 1
ATOM 4639 C C . ILE A 1 577 ? -8.942 4.568 19.805 1.00 91.38 577 ILE A C 1
ATOM 4641 O O . ILE A 1 577 ? -9.634 5.324 20.490 1.00 91.38 577 ILE A O 1
ATOM 4645 N N . ASN A 1 578 ? -7.740 4.149 20.188 1.00 90.06 578 ASN A N 1
ATOM 4646 C CA . ASN A 1 578 ? -7.106 4.569 21.431 1.00 90.06 578 ASN A CA 1
ATOM 4647 C C . ASN A 1 578 ? -6.533 5.992 21.313 1.00 90.06 578 ASN A C 1
ATOM 4649 O O . ASN A 1 578 ? -6.250 6.486 20.223 1.00 90.06 578 ASN A O 1
ATOM 4653 N N . GLY A 1 579 ? -6.327 6.660 22.451 1.00 89.19 579 GLY A N 1
ATOM 4654 C CA . GLY A 1 579 ? -5.661 7.968 22.492 1.00 89.19 579 GLY A CA 1
ATOM 4655 C C . GLY A 1 579 ? -6.534 9.160 22.087 1.00 89.19 579 GLY A C 1
ATOM 4656 O O . GLY A 1 579 ? -6.009 10.248 21.883 1.00 89.19 579 GLY A O 1
ATOM 4657 N N . ARG A 1 580 ? -7.860 9.002 22.015 1.00 92.31 580 ARG A N 1
ATOM 4658 C CA . ARG A 1 580 ? -8.827 10.096 21.774 1.00 92.31 580 ARG A CA 1
ATOM 4659 C C . ARG A 1 580 ? -8.787 11.229 22.807 1.00 92.31 580 ARG A C 1
ATOM 4661 O O . ARG A 1 580 ? -9.220 12.344 22.530 1.00 92.31 580 ARG A O 1
ATOM 4668 N N . GLU A 1 581 ? -8.238 10.943 23.978 1.00 90.94 581 GLU A N 1
ATOM 4669 C CA . GLU A 1 581 ? -8.070 11.889 25.085 1.00 90.94 581 GLU A CA 1
ATOM 4670 C C . GLU A 1 581 ? -6.587 12.107 25.429 1.00 90.94 581 GLU A C 1
ATOM 4672 O O . GLU A 1 581 ? -6.269 12.724 26.439 1.00 90.94 581 GLU A O 1
ATOM 4677 N N . SER A 1 582 ? -5.662 11.602 24.599 1.00 91.06 582 SER A N 1
ATOM 4678 C CA . SER A 1 582 ? -4.226 11.786 24.825 1.00 91.06 582 SER A CA 1
ATOM 4679 C C . SER A 1 582 ? -3.828 13.258 24.707 1.00 91.06 582 SER A C 1
ATOM 4681 O O . SER A 1 582 ? -4.465 14.029 23.984 1.00 91.06 582 SER A O 1
ATOM 4683 N N . GLU A 1 583 ? -2.719 13.641 25.344 1.00 91.25 583 GLU A N 1
ATOM 4684 C CA . GLU A 1 583 ? -2.158 14.995 25.225 1.00 91.25 583 GLU A CA 1
ATOM 4685 C C . GLU A 1 583 ? -1.912 15.396 23.763 1.00 91.25 583 GLU A C 1
ATOM 4687 O O . GLU A 1 583 ? -2.138 16.541 23.372 1.00 91.25 583 GLU A O 1
ATOM 4692 N N . GLU A 1 584 ? -1.497 14.442 22.925 1.00 91.50 584 GLU A N 1
ATOM 4693 C CA . GLU A 1 584 ? -1.291 14.672 21.498 1.00 91.50 584 GLU A CA 1
ATOM 4694 C C . GLU A 1 584 ? -2.600 15.030 20.781 1.00 91.50 584 GLU A C 1
ATOM 4696 O O . GLU A 1 584 ? -2.626 15.964 19.972 1.00 91.50 584 GLU A O 1
ATOM 4701 N N . THR A 1 585 ? -3.692 14.327 21.092 1.00 92.00 585 THR A N 1
ATOM 4702 C CA . THR A 1 585 ? -5.023 14.621 20.550 1.00 92.00 585 THR A CA 1
ATOM 4703 C C . THR A 1 585 ? -5.523 15.966 21.063 1.00 92.00 585 THR A C 1
ATOM 4705 O O . THR A 1 585 ? -5.915 16.813 20.262 1.00 92.00 585 THR A O 1
ATOM 4708 N N . VAL A 1 586 ? -5.397 16.233 22.366 1.00 90.81 586 VAL A N 1
ATOM 4709 C CA . VAL A 1 586 ? -5.761 17.529 22.959 1.00 90.81 586 VAL A CA 1
ATOM 4710 C C . VAL A 1 586 ? -5.021 18.678 22.273 1.00 90.81 586 VAL A C 1
ATOM 4712 O O . VAL A 1 586 ? -5.643 19.678 21.914 1.00 90.81 586 VAL A O 1
ATOM 4715 N N . ARG A 1 587 ? -3.721 18.521 22.004 1.00 91.69 587 ARG A N 1
ATOM 4716 C CA . ARG A 1 587 ? -2.915 19.504 21.267 1.00 91.69 587 ARG A CA 1
ATOM 4717 C C . ARG A 1 587 ? -3.367 19.666 19.814 1.00 91.69 587 ARG A C 1
ATOM 4719 O O . ARG A 1 587 ? -3.388 20.784 19.310 1.00 91.69 587 ARG A O 1
ATOM 4726 N N . SER A 1 588 ? -3.719 18.571 19.142 1.00 91.75 588 SER A N 1
ATOM 4727 C CA . SER A 1 588 ? -4.088 18.574 17.717 1.00 91.75 588 SER A CA 1
ATOM 4728 C C . SER A 1 588 ? -5.473 19.172 17.451 1.00 91.75 588 SER A C 1
ATOM 4730 O O . SER A 1 588 ? -5.694 19.747 16.387 1.00 91.75 588 SER A O 1
ATOM 4732 N N . PHE A 1 589 ? -6.399 19.048 18.406 1.00 92.75 589 PHE A N 1
ATOM 4733 C CA . PHE A 1 589 ? -7.797 19.470 18.259 1.00 92.75 589 PHE A CA 1
ATOM 4734 C C . PHE A 1 589 ? -8.222 20.592 19.215 1.00 92.75 589 PHE A C 1
ATOM 4736 O O . PHE A 1 589 ? -9.389 20.980 19.212 1.00 92.75 589 PHE A O 1
ATOM 4743 N N . ALA A 1 590 ? -7.300 21.121 20.027 1.00 88.19 590 ALA A N 1
ATOM 4744 C CA . ALA A 1 590 ? -7.594 22.067 21.107 1.00 88.19 590 ALA A CA 1
ATOM 4745 C C . ALA A 1 590 ? -8.679 21.538 22.075 1.00 88.19 590 ALA A C 1
ATOM 4747 O O . ALA A 1 590 ? -9.614 22.251 22.452 1.00 88.19 590 ALA A O 1
ATOM 4748 N N . GLY A 1 591 ? -8.578 20.254 22.431 1.00 88.25 591 GLY A N 1
ATOM 4749 C CA . GLY A 1 591 ? -9.495 19.549 23.330 1.00 88.25 591 GLY A CA 1
ATOM 4750 C C . GLY A 1 591 ? -9.535 18.034 23.084 1.00 88.25 591 GLY A C 1
ATOM 4751 O O . GLY A 1 591 ? -9.106 17.580 22.020 1.00 88.25 591 GLY A O 1
ATOM 4752 N N . PRO A 1 592 ? -10.024 17.240 24.053 1.00 88.00 592 PRO A N 1
ATOM 4753 C CA . PRO A 1 592 ? -10.225 15.803 23.870 1.00 88.00 592 PRO A CA 1
ATOM 4754 C C . PRO A 1 592 ? -11.353 15.528 22.864 1.00 88.00 592 PRO A C 1
ATOM 4756 O O . PRO A 1 592 ? -12.253 16.352 22.690 1.00 88.00 592 PRO A O 1
ATOM 4759 N N . ILE A 1 593 ? -11.325 14.354 22.228 1.00 91.75 593 ILE A N 1
ATOM 4760 C CA . ILE A 1 593 ? -12.332 13.907 21.251 1.00 91.75 593 ILE A CA 1
ATOM 4761 C C . ILE A 1 593 ? -13.015 12.618 21.758 1.00 91.75 593 ILE A C 1
ATOM 4763 O O . ILE A 1 593 ? -12.794 11.536 21.206 1.00 91.75 593 ILE A O 1
ATOM 4767 N N . PRO A 1 594 ? -13.824 12.688 22.834 1.00 88.00 594 PRO A N 1
ATOM 4768 C CA . PRO A 1 594 ? -14.489 11.512 23.402 1.00 88.00 594 PRO A CA 1
ATOM 4769 C C . PRO A 1 594 ? -15.492 10.911 22.408 1.00 88.00 594 PRO A C 1
ATOM 4771 O O . PRO A 1 594 ? -15.975 11.604 21.522 1.00 88.00 594 PRO A O 1
ATOM 4774 N N . ARG A 1 595 ? -15.846 9.629 22.533 1.00 84.38 595 ARG A N 1
ATOM 4775 C CA . ARG A 1 595 ? -16.853 8.998 21.650 1.00 84.38 595 ARG A CA 1
ATOM 4776 C C . ARG A 1 595 ? -18.215 9.703 21.725 1.00 84.38 595 ARG A C 1
ATOM 4778 O O . ARG A 1 595 ? -18.582 10.232 22.778 1.00 84.38 595 ARG A O 1
ATOM 4785 N N . LEU A 1 596 ? -18.999 9.688 20.637 1.00 72.56 596 LEU A N 1
ATOM 4786 C CA . LEU A 1 596 ? -20.440 9.951 20.734 1.00 72.56 596 LEU A CA 1
ATOM 4787 C C . LEU A 1 596 ? -21.072 8.955 21.703 1.00 72.56 596 LEU A C 1
ATOM 4789 O O . LEU A 1 596 ? -21.199 7.768 21.411 1.00 72.56 596 LEU A O 1
ATOM 4793 N N . VAL A 1 597 ? -21.580 9.469 22.821 1.00 56.12 597 VAL A N 1
ATOM 4794 C CA . VAL A 1 597 ? -22.699 8.824 23.500 1.00 56.12 597 VAL A CA 1
ATOM 4795 C C . VAL A 1 597 ? -23.910 9.084 22.608 1.00 56.12 597 VAL A C 1
ATOM 4797 O O . VAL A 1 597 ? -24.408 10.206 22.555 1.00 56.12 597 VAL A O 1
ATOM 4800 N N . VAL A 1 598 ? -24.325 8.094 21.818 1.00 47.72 598 VAL A N 1
ATOM 4801 C CA . VAL A 1 598 ? -25.488 8.229 20.931 1.00 47.72 598 VAL A CA 1
ATOM 4802 C C . VAL A 1 598 ? -26.729 8.486 21.793 1.00 47.72 598 VAL A C 1
ATOM 4804 O O . VAL A 1 598 ? -27.254 7.580 22.436 1.00 47.72 598 VAL A O 1
ATOM 4807 N N . ALA A 1 599 ? -27.189 9.737 21.824 1.00 34.34 599 ALA A N 1
ATOM 4808 C CA . ALA A 1 599 ? -28.433 10.139 22.466 1.00 34.34 599 ALA A CA 1
ATOM 4809 C C . ALA A 1 599 ? -29.597 9.865 21.500 1.00 34.34 599 ALA A C 1
ATOM 4811 O O . ALA A 1 599 ? -29.949 10.701 20.675 1.00 34.34 599 ALA A O 1
ATOM 4812 N N . GLY A 1 600 ? -30.154 8.655 21.566 1.00 30.66 600 GLY A N 1
ATOM 4813 C CA . GLY A 1 600 ? -31.230 8.213 20.680 1.00 30.66 600 GLY A CA 1
ATOM 4814 C C . GLY A 1 600 ? -31.767 6.832 21.045 1.00 30.66 600 GLY A C 1
ATOM 4815 O O . GLY A 1 600 ? -31.538 5.874 20.316 1.00 30.66 600 GLY A O 1
ATOM 4816 N N . GLY A 1 601 ? -32.488 6.766 22.170 1.00 26.42 601 GLY A N 1
ATOM 4817 C CA . GLY A 1 601 ? -33.320 5.639 22.609 1.00 26.42 601 GLY A CA 1
ATOM 4818 C C . GLY A 1 601 ? -32.560 4.455 23.223 1.00 26.42 601 GLY A C 1
ATOM 4819 O O . GLY A 1 601 ? -31.446 4.146 22.801 1.00 26.42 601 GLY A O 1
ATOM 4820 N N . PRO A 1 602 ? -33.148 3.742 24.202 1.00 30.91 602 PRO A N 1
ATOM 4821 C CA . PRO A 1 602 ? -32.632 2.438 24.564 1.00 30.91 602 PRO A CA 1
ATOM 4822 C C . PRO A 1 602 ? -32.765 1.549 23.319 1.00 30.91 602 PRO A C 1
ATOM 4824 O O . PRO A 1 602 ? -33.854 1.087 22.983 1.00 30.91 602 PRO A O 1
ATOM 4827 N N . ARG A 1 603 ? -31.645 1.231 22.656 1.00 35.03 603 ARG A N 1
ATOM 4828 C CA . ARG A 1 603 ? -31.482 -0.178 22.269 1.00 35.03 603 ARG A CA 1
ATOM 4829 C C . ARG A 1 603 ? -31.673 -0.937 23.573 1.00 35.03 603 ARG A C 1
ATOM 4831 O O . ARG A 1 603 ? -31.127 -0.438 24.562 1.00 35.03 603 ARG A O 1
ATOM 4838 N N . PRO A 1 604 ? -32.492 -2.007 23.619 1.00 37.09 604 PRO A N 1
ATOM 4839 C CA . PRO A 1 604 ? -32.770 -2.697 24.874 1.00 37.09 604 PRO A CA 1
ATOM 4840 C C . PRO A 1 604 ? -31.431 -2.824 25.575 1.00 37.09 604 PRO A C 1
ATOM 4842 O O . PRO A 1 604 ? -30.499 -3.337 24.945 1.00 37.09 604 PRO A O 1
ATOM 4845 N N . THR A 1 605 ? -31.284 -2.195 26.757 1.00 47.28 605 THR A N 1
ATOM 4846 C CA . THR A 1 605 ? -30.046 -2.337 27.515 1.00 47.28 605 THR A CA 1
ATOM 4847 C C . THR A 1 605 ? -29.842 -3.828 27.521 1.00 47.28 605 THR A C 1
ATOM 4849 O O . THR A 1 605 ? -30.760 -4.564 27.896 1.00 47.28 605 THR A O 1
ATOM 4852 N N . GLN A 1 606 ? -28.749 -4.295 26.912 1.00 58.66 606 GLN A N 1
ATOM 4853 C CA . GLN A 1 606 ? -28.458 -5.706 26.985 1.00 58.66 606 GLN A CA 1
ATOM 4854 C C . GLN A 1 606 ? -28.203 -5.905 28.463 1.00 58.66 606 GLN A C 1
ATOM 4856 O O . GLN A 1 606 ? -27.132 -5.581 28.968 1.00 58.66 606 GLN A O 1
ATOM 4861 N N . LYS A 1 607 ? -29.253 -6.296 29.173 1.00 70.00 607 LYS A N 1
ATOM 4862 C CA . LYS A 1 607 ? -29.178 -6.536 30.584 1.00 70.00 607 LYS A CA 1
ATOM 4863 C C . LYS A 1 607 ? -28.450 -7.846 30.688 1.00 70.00 607 LYS A C 1
ATOM 4865 O O . LYS A 1 607 ? -28.922 -8.877 30.206 1.00 70.00 607 LYS A O 1
ATOM 4870 N N . LEU A 1 608 ? -27.246 -7.790 31.225 1.00 79.25 608 LEU A N 1
ATOM 4871 C CA . LEU A 1 608 ? -26.579 -9.011 31.618 1.00 79.25 608 LEU A CA 1
ATOM 4872 C C . LEU A 1 608 ? -27.177 -9.411 32.957 1.00 79.25 608 LEU A C 1
ATOM 4874 O O . LEU A 1 608 ? -27.240 -8.599 33.877 1.00 79.25 608 LEU A O 1
ATOM 4878 N N . PHE A 1 609 ? -27.646 -10.656 33.022 1.00 79.56 609 PHE A N 1
ATOM 4879 C CA . PHE A 1 609 ? -28.288 -11.212 34.212 1.00 79.56 609 PHE A CA 1
ATOM 4880 C C . PHE A 1 609 ? -29.483 -10.369 34.689 1.00 79.56 609 PHE A C 1
ATOM 4882 O O . PHE A 1 609 ? -29.664 -10.222 35.877 1.00 79.56 609 PHE A O 1
ATOM 4889 N N . ASP A 1 610 ? -30.276 -9.791 33.779 1.00 78.94 610 ASP A N 1
ATOM 4890 C CA . ASP A 1 610 ? -31.529 -9.052 34.049 1.00 78.94 610 ASP A CA 1
ATOM 4891 C C . ASP A 1 610 ? -31.433 -7.723 34.827 1.00 78.94 610 ASP A C 1
ATOM 4893 O O . ASP A 1 610 ? -32.344 -6.893 34.726 1.00 78.94 610 ASP A O 1
ATOM 4897 N N . HIS A 1 611 ? -30.335 -7.448 35.534 1.00 84.56 611 HIS A N 1
ATOM 4898 C CA . HIS A 1 611 ? -30.207 -6.247 36.373 1.00 84.56 611 HIS A CA 1
ATOM 4899 C C . HIS A 1 611 ? -28.943 -5.405 36.159 1.00 84.56 611 HIS A C 1
ATOM 4901 O O . HIS A 1 611 ? -28.872 -4.316 36.726 1.00 84.56 611 HIS A O 1
ATOM 4907 N N . TYR A 1 612 ? -28.008 -5.818 35.296 1.00 86.06 612 TYR A N 1
ATOM 4908 C CA . TYR A 1 612 ? -26.837 -5.002 34.941 1.00 86.06 612 TYR A CA 1
ATOM 4909 C C . TYR A 1 612 ? -26.966 -4.378 33.560 1.00 86.06 612 TYR A C 1
ATOM 4911 O O . TYR A 1 612 ? -26.938 -5.079 32.546 1.00 86.06 612 TYR A O 1
ATOM 4919 N N . ASP A 1 613 ? -27.046 -3.050 33.511 1.00 82.06 613 ASP A N 1
ATOM 4920 C CA . ASP A 1 613 ? -27.064 -2.327 32.245 1.00 82.06 613 ASP A CA 1
ATOM 4921 C C . ASP A 1 613 ? -25.639 -2.262 31.681 1.00 82.06 613 ASP A C 1
ATOM 4923 O O . ASP A 1 613 ? -24.745 -1.644 32.268 1.00 82.06 613 ASP A O 1
ATOM 4927 N N . VAL A 1 614 ? -25.407 -2.910 30.537 1.00 83.62 614 VAL A N 1
ATOM 4928 C CA . VAL A 1 614 ? -24.113 -2.843 29.845 1.00 83.62 614 VAL A CA 1
ATOM 4929 C C . VAL A 1 614 ? -23.880 -1.422 29.336 1.00 83.62 614 VAL A C 1
ATOM 4931 O O . VAL A 1 614 ? -24.659 -0.902 28.539 1.00 83.62 614 VAL A O 1
ATOM 4934 N N . ILE A 1 615 ? -22.794 -0.802 29.802 1.00 82.19 615 ILE A N 1
ATOM 4935 C CA . ILE A 1 615 ? -22.345 0.525 29.362 1.00 82.19 615 ILE A CA 1
ATOM 4936 C C . ILE A 1 615 ? -21.361 0.385 28.203 1.00 82.19 615 ILE A C 1
ATOM 4938 O O . ILE A 1 615 ? -21.446 1.126 27.228 1.00 82.19 615 ILE A O 1
ATOM 4942 N N . GLU A 1 616 ? -20.410 -0.539 28.322 1.00 81.25 616 GLU A N 1
ATOM 4943 C CA . GLU A 1 616 ? -19.339 -0.745 27.347 1.00 81.25 616 GLU A CA 1
ATOM 4944 C C . GLU A 1 616 ? -18.849 -2.194 27.430 1.00 81.25 616 GLU A C 1
ATOM 4946 O O . GLU A 1 616 ? -18.699 -2.735 28.522 1.00 81.25 616 GLU A O 1
ATOM 4951 N N . GLU A 1 617 ? -18.588 -2.834 26.294 1.00 78.06 617 GLU A N 1
ATOM 4952 C CA . GLU A 1 617 ? -17.833 -4.089 26.258 1.00 78.06 617 GLU A CA 1
ATOM 4953 C C . GLU A 1 617 ? -16.338 -3.755 26.252 1.00 78.06 617 GLU A C 1
ATOM 4955 O O . GLU A 1 617 ? -15.866 -2.952 25.447 1.00 78.06 617 GLU A O 1
ATOM 4960 N N . LEU A 1 618 ? -15.599 -4.334 27.191 1.00 75.19 618 LEU A N 1
ATOM 4961 C CA . LEU A 1 618 ? -14.179 -4.093 27.393 1.00 75.19 618 LEU A CA 1
ATOM 4962 C C . LEU A 1 618 ? -13.364 -5.252 26.804 1.00 75.19 618 LEU A C 1
ATOM 4964 O O . LEU A 1 618 ? -13.787 -6.407 26.888 1.00 75.19 618 LEU A O 1
ATOM 4968 N N . PRO A 1 619 ? -12.166 -4.984 26.255 1.00 54.44 619 PRO A N 1
ATOM 4969 C CA . PRO A 1 619 ? -11.292 -6.038 25.763 1.00 54.44 619 PRO A CA 1
ATOM 4970 C C . PRO A 1 619 ? -10.972 -7.037 26.879 1.00 54.44 619 PRO A C 1
ATOM 4972 O O . PRO A 1 619 ? -10.469 -6.657 27.936 1.00 54.44 619 PRO A O 1
ATOM 4975 N N . SER A 1 620 ? -11.214 -8.320 26.639 1.00 57.00 620 SER A N 1
ATOM 4976 C CA . SER A 1 620 ? -10.885 -9.398 27.572 1.00 57.00 620 SER A CA 1
ATOM 4977 C C . SER A 1 620 ? -10.078 -10.486 26.871 1.00 57.00 620 SER A C 1
ATOM 4979 O O . SER A 1 620 ? -10.325 -10.847 25.723 1.00 57.00 620 SER A O 1
ATOM 4981 N N . GLY A 1 621 ? -9.058 -11.001 27.556 1.00 47.62 621 GLY A N 1
ATOM 4982 C CA . GLY A 1 621 ? -8.215 -12.070 27.027 1.00 47.62 621 GLY A CA 1
ATOM 4983 C C . GLY A 1 621 ? -8.865 -13.449 27.177 1.00 47.62 621 GLY A C 1
ATOM 4984 O O . GLY A 1 621 ? -9.405 -13.774 28.231 1.00 47.62 621 GLY A O 1
ATOM 4985 N N . GLY A 1 622 ? -8.745 -14.304 26.158 1.00 60.31 622 GLY A N 1
ATOM 4986 C CA . GLY A 1 622 ? -9.190 -15.704 26.219 1.00 60.31 622 GLY A CA 1
ATOM 4987 C C . GLY A 1 622 ? -10.667 -15.913 25.852 1.00 60.31 622 GLY A C 1
ATOM 4988 O O . GLY A 1 622 ? -11.13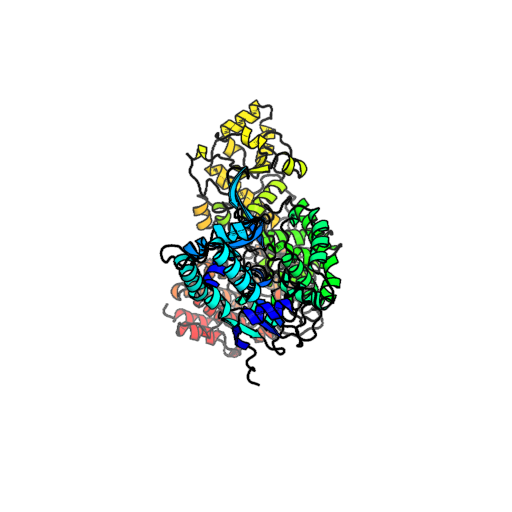1 -15.356 24.868 1.00 60.31 622 GLY A O 1
ATOM 4989 N N . MET A 1 623 ? -11.375 -16.776 26.598 1.00 55.31 623 MET A N 1
ATOM 4990 C CA . MET A 1 623 ? -12.796 -17.140 26.376 1.00 55.31 623 MET A CA 1
ATOM 4991 C C . MET A 1 623 ? -13.780 -16.351 27.262 1.00 55.31 623 MET A C 1
ATOM 4993 O O . MET A 1 623 ? -14.969 -16.653 27.271 1.00 55.31 623 MET A O 1
ATOM 4997 N N . SER A 1 624 ? -13.297 -15.381 28.043 1.00 65.25 624 SER A N 1
ATOM 4998 C CA . SER A 1 624 ? -14.151 -14.492 28.838 1.00 65.25 624 SER A CA 1
ATOM 4999 C C . SER A 1 624 ? -14.475 -13.221 28.065 1.00 65.25 624 SER A C 1
ATOM 5001 O O . SER A 1 624 ? -13.610 -12.757 27.325 1.00 65.25 624 SER A O 1
ATOM 5003 N N . SER A 1 625 ? -15.639 -12.628 28.320 1.00 76.44 625 SER A N 1
ATOM 5004 C CA . SER A 1 625 ? -16.036 -11.293 27.854 1.00 76.44 625 SER A CA 1
ATOM 5005 C C . SER A 1 625 ? -16.025 -10.305 29.023 1.00 76.44 625 SER A C 1
ATOM 5007 O O . SER A 1 625 ? -16.590 -10.599 30.077 1.00 76.44 625 SER A O 1
ATOM 5009 N N . GLY A 1 626 ? -15.361 -9.160 28.871 1.00 82.12 626 GLY A N 1
ATOM 5010 C CA . GLY A 1 626 ? -15.333 -8.090 29.869 1.00 82.12 626 GLY A CA 1
ATOM 5011 C C . GLY A 1 626 ? -16.368 -7.016 29.552 1.00 82.12 626 GLY A C 1
ATOM 5012 O O . GLY A 1 626 ? -16.527 -6.643 28.399 1.00 82.12 626 GLY A O 1
ATOM 5013 N N . TYR A 1 627 ? -17.051 -6.478 30.557 1.00 85.81 627 TYR A N 1
ATOM 5014 C CA . TYR A 1 627 ? -18.026 -5.402 30.386 1.00 85.81 627 TYR A CA 1
ATOM 5015 C C . TYR A 1 627 ? -17.862 -4.357 31.483 1.00 85.81 627 TYR A C 1
ATOM 5017 O O . TYR A 1 627 ? -17.716 -4.690 32.653 1.00 85.81 627 TYR A O 1
ATOM 5025 N N . LYS A 1 628 ? -17.945 -3.080 31.129 1.00 89.00 628 LYS A N 1
ATOM 5026 C CA . LYS A 1 628 ? -18.290 -2.015 32.065 1.00 89.00 628 LYS A CA 1
ATOM 5027 C C . LYS A 1 628 ? -19.806 -1.996 32.187 1.00 89.00 628 LYS A C 1
ATOM 5029 O O . LYS A 1 628 ? -20.507 -1.806 31.191 1.00 89.00 628 LYS A O 1
ATOM 5034 N N . VAL A 1 629 ? -20.314 -2.182 33.395 1.00 91.62 629 VAL A N 1
ATOM 5035 C CA . VAL A 1 629 ? -21.754 -2.257 33.656 1.00 91.62 629 VAL A CA 1
ATOM 5036 C C . VAL A 1 629 ? -22.174 -1.233 34.700 1.00 91.62 629 VAL A C 1
ATOM 5038 O O . VAL A 1 629 ? -21.374 -0.828 35.545 1.00 91.62 629 VAL A O 1
ATOM 5041 N N . ARG A 1 630 ? -23.437 -0.810 34.636 1.00 90.31 630 ARG A N 1
ATOM 5042 C CA . ARG A 1 630 ? -24.105 -0.103 35.727 1.00 90.31 630 ARG A CA 1
ATOM 5043 C C . ARG A 1 630 ? -24.864 -1.116 36.571 1.00 90.31 630 ARG A C 1
ATOM 5045 O O . ARG A 1 630 ? -25.694 -1.849 36.033 1.00 90.31 630 ARG A O 1
ATOM 5052 N N . GLY A 1 631 ? -24.560 -1.163 37.862 1.00 86.38 631 GLY A N 1
ATOM 5053 C CA . GLY A 1 631 ? -25.294 -1.982 38.817 1.00 86.38 631 GLY A CA 1
ATOM 5054 C C . GLY A 1 631 ? -26.657 -1.387 39.191 1.00 86.38 631 GLY A C 1
ATOM 5055 O O . GLY A 1 631 ? -26.939 -0.227 38.864 1.00 86.38 631 GLY A O 1
ATOM 5056 N N . PRO A 1 632 ? -27.508 -2.155 39.896 1.00 78.00 632 PRO A N 1
ATOM 5057 C CA . PRO A 1 632 ? -28.849 -1.721 40.295 1.00 78.00 632 PRO A CA 1
ATOM 5058 C C . PRO A 1 632 ? -28.865 -0.460 41.171 1.00 78.00 632 PRO A C 1
ATOM 5060 O O . PRO A 1 632 ? -29.842 0.286 41.148 1.00 78.00 632 PRO A O 1
ATOM 5063 N N . GLY A 1 633 ? -27.795 -0.209 41.933 1.00 78.06 633 GLY A N 1
ATOM 5064 C CA . GLY A 1 633 ? -27.629 0.982 42.770 1.00 78.06 633 GLY A CA 1
ATOM 5065 C C . GLY A 1 633 ? -27.053 2.198 42.033 1.00 78.06 633 GLY A C 1
ATOM 5066 O O . GLY A 1 633 ? -26.866 3.249 42.644 1.00 78.06 633 GLY A O 1
ATOM 5067 N N . GLY A 1 634 ? -26.792 2.088 40.724 1.00 80.75 634 GLY A N 1
ATOM 5068 C CA . GLY A 1 634 ? -26.200 3.144 39.899 1.00 80.75 634 GLY A CA 1
ATOM 5069 C C . GLY A 1 634 ? -24.668 3.168 39.890 1.00 80.75 634 GLY A C 1
ATOM 5070 O O . GLY A 1 634 ? -24.081 3.978 39.171 1.00 80.75 634 GLY A O 1
ATOM 5071 N N . GLU A 1 635 ? -24.015 2.283 40.641 1.00 88.31 635 GLU A N 1
ATOM 5072 C CA . GLU A 1 635 ? -22.564 2.131 40.685 1.00 88.31 635 GLU A CA 1
ATOM 5073 C C . GLU A 1 635 ? -21.993 1.570 39.372 1.00 88.31 635 GLU A C 1
ATOM 5075 O O . GLU A 1 635 ? -22.649 0.816 38.651 1.00 88.31 635 GLU A O 1
ATOM 5080 N N . LEU A 1 636 ? -20.754 1.948 39.047 1.00 89.62 636 LEU A N 1
ATOM 5081 C CA . LEU A 1 636 ? -20.035 1.447 37.875 1.00 89.62 636 LEU A CA 1
ATOM 5082 C C . LEU A 1 636 ? -19.134 0.281 38.274 1.00 89.62 636 LEU A C 1
ATOM 5084 O O . LEU A 1 636 ? -18.279 0.438 39.143 1.00 89.62 636 LEU A O 1
ATOM 5088 N N . LEU A 1 637 ? -19.297 -0.856 37.601 1.00 92.06 637 LEU A N 1
ATOM 5089 C CA . LEU A 1 637 ? -18.571 -2.093 37.887 1.00 92.06 637 LEU A CA 1
ATOM 5090 C C . LEU A 1 637 ? -17.888 -2.631 36.630 1.00 92.06 637 LEU A C 1
ATOM 5092 O O . LEU A 1 637 ? -18.310 -2.360 35.501 1.00 92.06 637 LEU A O 1
ATOM 5096 N N . PHE A 1 638 ? -16.854 -3.440 36.838 1.00 91.12 638 PHE A N 1
ATOM 5097 C CA . PHE A 1 638 ? -16.312 -4.324 35.816 1.00 91.12 638 PHE A CA 1
ATOM 5098 C C . PHE A 1 638 ? -16.934 -5.716 35.971 1.00 91.12 638 PHE A C 1
ATOM 5100 O O . PHE A 1 638 ? -16.876 -6.303 37.047 1.00 91.12 638 PHE A O 1
ATOM 5107 N N . MET A 1 639 ? -17.525 -6.247 34.903 1.00 90.19 639 MET A N 1
ATOM 5108 C CA . MET A 1 639 ? -18.109 -7.583 34.832 1.00 90.19 639 MET A CA 1
ATOM 5109 C C . MET A 1 639 ? -17.282 -8.467 33.899 1.00 90.19 639 MET A C 1
ATOM 5111 O O . MET A 1 639 ? -17.239 -8.236 32.693 1.00 90.19 639 MET A O 1
ATOM 5115 N N . LYS A 1 640 ? -16.685 -9.532 34.431 1.00 86.75 640 LYS A N 1
ATOM 5116 C CA . LYS A 1 640 ? -16.023 -10.576 33.641 1.00 86.75 640 LYS A CA 1
ATOM 5117 C C . LYS A 1 640 ? -16.942 -11.780 33.496 1.00 86.75 640 LYS A C 1
ATOM 5119 O O . LYS A 1 640 ? -17.124 -12.529 34.448 1.00 86.75 640 LYS A O 1
ATOM 5124 N N . LYS A 1 641 ? -17.502 -11.981 32.307 1.00 84.31 641 LYS A N 1
ATOM 5125 C CA . LYS A 1 641 ? -18.417 -13.076 31.964 1.00 84.31 641 LYS A CA 1
ATOM 5126 C C . LYS A 1 641 ? -17.648 -14.258 31.369 1.00 84.31 641 LYS A C 1
ATOM 5128 O O . LYS A 1 641 ? -16.883 -14.087 30.424 1.00 84.31 641 LYS A O 1
ATOM 5133 N N . VAL A 1 642 ? -17.868 -15.458 31.893 1.00 78.19 642 VAL A N 1
ATOM 5134 C CA . VAL A 1 642 ? -17.194 -16.707 31.507 1.00 78.19 642 VAL A CA 1
ATOM 5135 C C . VAL A 1 642 ? -18.250 -17.774 31.186 1.00 78.19 642 VAL A C 1
ATOM 5137 O O . VAL A 1 642 ? -19.175 -17.949 31.982 1.00 78.19 642 VAL A O 1
ATOM 5140 N N . PRO A 1 643 ? -18.166 -18.484 30.046 1.00 74.12 643 PRO A N 1
ATOM 5141 C CA . PRO A 1 643 ? -19.092 -19.571 29.729 1.00 74.12 643 PRO A CA 1
ATOM 5142 C C . PRO A 1 643 ? -18.894 -20.778 30.662 1.00 74.12 643 PRO A C 1
ATOM 5144 O O . PRO A 1 643 ? -17.769 -21.127 31.015 1.00 74.12 643 PRO A O 1
ATOM 5147 N N . ILE A 1 644 ? -19.996 -21.425 31.052 1.00 72.69 644 ILE A N 1
ATOM 5148 C CA . ILE A 1 644 ? -20.016 -22.660 31.858 1.00 72.69 644 ILE A CA 1
ATOM 5149 C C . ILE A 1 644 ? -19.700 -23.882 30.980 1.00 72.69 644 ILE A C 1
ATOM 5151 O O . ILE A 1 644 ? -19.127 -24.865 31.448 1.00 72.69 644 ILE A O 1
ATOM 5155 N N . GLU A 1 645 ? -20.060 -23.836 29.698 1.00 64.19 645 GLU A N 1
ATOM 5156 C CA . GLU A 1 645 ? -19.865 -24.947 28.767 1.00 64.19 645 GLU A CA 1
ATOM 5157 C C . GLU A 1 645 ? -18.369 -25.162 28.458 1.00 64.19 645 GLU A C 1
ATOM 5159 O O . GLU A 1 645 ? -17.652 -24.234 28.084 1.00 64.19 645 GLU A O 1
ATOM 5164 N N . GLY A 1 646 ? -17.873 -26.391 28.651 1.00 54.84 646 GLY A N 1
ATOM 5165 C CA . GLY A 1 646 ? -16.448 -26.738 28.500 1.00 54.84 646 GLY A CA 1
ATOM 5166 C C . GLY A 1 646 ? -15.587 -26.541 29.758 1.00 54.84 646 GLY A C 1
ATOM 5167 O O . GLY A 1 646 ? -14.385 -26.805 29.724 1.00 54.84 646 GLY A O 1
ATOM 5168 N N . VAL A 1 647 ? -16.190 -26.126 30.875 1.00 56.59 647 VAL A N 1
ATOM 5169 C CA . VAL A 1 647 ? -15.545 -25.957 32.183 1.00 56.59 647 VAL A CA 1
ATOM 5170 C C . VAL A 1 647 ? -15.950 -27.122 33.103 1.00 56.59 647 VAL A C 1
ATOM 5172 O O . VAL A 1 647 ? -17.130 -27.347 33.353 1.00 56.59 647 VAL A O 1
ATOM 5175 N N . ALA A 1 648 ? -14.983 -27.882 33.632 1.00 59.25 648 ALA A N 1
ATOM 5176 C CA . ALA A 1 648 ? -15.235 -28.927 34.628 1.00 59.25 648 ALA A CA 1
ATOM 5177 C C . ALA A 1 648 ? -15.910 -28.342 35.884 1.00 59.25 648 ALA A C 1
ATOM 5179 O O . ALA A 1 648 ? -15.417 -27.368 36.463 1.00 59.25 648 ALA A O 1
ATOM 5180 N N . SER A 1 649 ? -17.006 -28.964 36.333 1.00 59.84 649 SER A N 1
ATOM 5181 C CA . SER A 1 649 ? -17.863 -28.470 37.425 1.00 59.84 649 SER A CA 1
ATOM 5182 C C . SER A 1 649 ? -17.107 -28.157 38.716 1.00 59.84 649 SER A C 1
ATOM 5184 O O . SER A 1 649 ? -17.438 -27.199 39.411 1.00 59.84 649 SER A O 1
ATOM 5186 N N . ASP A 1 650 ? -16.077 -28.940 39.033 1.00 60.44 650 ASP A N 1
ATOM 5187 C CA . ASP A 1 650 ? -15.314 -28.798 40.275 1.00 60.44 650 ASP A CA 1
ATOM 5188 C C . ASP A 1 650 ? -14.291 -27.659 40.212 1.00 60.44 650 ASP A C 1
ATOM 5190 O O . ASP A 1 650 ? -14.008 -27.027 41.228 1.00 60.44 650 ASP A O 1
ATOM 5194 N N . ALA A 1 651 ? -13.771 -27.344 39.024 1.00 61.72 651 ALA A N 1
ATOM 5195 C CA . ALA A 1 651 ? -12.860 -26.218 38.834 1.00 61.72 651 ALA A CA 1
ATOM 5196 C C . ALA A 1 651 ? -13.603 -24.881 38.949 1.00 61.72 651 ALA A C 1
ATOM 5198 O O . ALA A 1 651 ? -13.152 -24.001 39.677 1.00 61.72 651 ALA A O 1
ATOM 5199 N N . LEU A 1 652 ? -14.782 -24.774 38.323 1.00 66.56 652 LEU A N 1
ATOM 5200 C CA . LEU A 1 652 ? -15.651 -23.600 38.452 1.00 66.56 652 LEU A CA 1
ATOM 5201 C C . LEU A 1 652 ? -16.107 -23.388 39.898 1.00 66.56 652 LEU A C 1
ATOM 5203 O O . LEU A 1 652 ? -16.139 -22.263 40.385 1.00 66.56 652 LEU A O 1
ATOM 5207 N N . ARG A 1 653 ? -16.427 -24.477 40.611 1.00 67.31 653 ARG A N 1
ATOM 5208 C CA . ARG A 1 653 ? -16.771 -24.429 42.040 1.00 67.31 653 ARG A CA 1
ATOM 5209 C C . ARG A 1 653 ? -15.625 -23.898 42.899 1.00 67.31 653 ARG A C 1
ATOM 5211 O O . ARG A 1 653 ? -15.872 -23.046 43.745 1.00 67.31 653 ARG A O 1
ATOM 5218 N N . ARG A 1 654 ? -14.391 -24.368 42.682 1.00 66.44 654 ARG A N 1
ATOM 5219 C CA . ARG A 1 654 ? -13.205 -23.861 43.401 1.00 66.44 654 ARG A CA 1
ATOM 5220 C C . ARG A 1 654 ? -12.930 -22.389 43.096 1.00 66.44 654 ARG A C 1
ATOM 5222 O O . ARG A 1 654 ? -12.538 -21.651 43.990 1.00 66.44 654 ARG A O 1
ATOM 5229 N N . GLU A 1 655 ? -13.148 -21.965 41.855 1.00 69.31 655 GLU A N 1
ATOM 5230 C CA . GLU A 1 655 ? -12.978 -20.572 41.437 1.00 69.31 655 GLU A CA 1
ATOM 5231 C C . GLU A 1 655 ? -13.987 -19.645 42.127 1.00 69.31 655 GLU A C 1
ATOM 5233 O O . GLU A 1 655 ? -13.596 -18.648 42.730 1.00 69.31 655 GLU A O 1
ATOM 5238 N N . ILE A 1 656 ? -15.268 -20.023 42.132 1.00 73.25 656 ILE A N 1
ATOM 5239 C CA . ILE A 1 656 ? -16.322 -19.300 42.858 1.00 73.25 656 ILE A CA 1
ATOM 5240 C C . ILE A 1 656 ? -16.013 -19.236 44.363 1.00 73.25 656 ILE A C 1
ATOM 5242 O O . ILE A 1 656 ? -16.206 -18.187 44.973 1.00 73.25 656 ILE A O 1
ATOM 5246 N N . ASP A 1 657 ? -15.504 -20.319 44.963 1.00 76.81 657 ASP A N 1
ATOM 5247 C CA . ASP A 1 657 ? -15.146 -20.343 46.388 1.00 76.81 657 ASP A CA 1
ATOM 5248 C C . ASP A 1 657 ? -14.003 -19.371 46.720 1.00 76.81 657 ASP A C 1
ATOM 5250 O O . ASP A 1 657 ? -14.081 -18.643 47.708 1.00 76.81 657 ASP A O 1
ATOM 5254 N N . ILE A 1 658 ? -12.974 -19.289 45.870 1.00 76.94 658 ILE A N 1
ATOM 5255 C CA . ILE A 1 658 ? -11.871 -18.331 46.041 1.00 76.94 658 ILE A CA 1
ATOM 5256 C C . ILE A 1 658 ? -12.385 -16.892 45.955 1.00 76.94 658 ILE A C 1
ATOM 5258 O O . ILE A 1 658 ? -12.093 -16.088 46.840 1.00 76.94 658 ILE A O 1
ATOM 5262 N N . TYR A 1 659 ? -13.199 -16.569 44.949 1.00 79.12 659 TYR A N 1
ATOM 5263 C CA . TYR A 1 659 ? -13.776 -15.230 44.828 1.00 79.12 659 TYR A CA 1
ATOM 5264 C C . TYR A 1 659 ? -14.689 -14.878 46.014 1.00 79.12 659 TYR A C 1
ATOM 5266 O O . TYR A 1 659 ? -14.594 -13.771 46.536 1.00 79.12 659 TYR A O 1
ATOM 5274 N N . ALA A 1 660 ? -15.487 -15.825 46.516 1.00 78.50 660 ALA A N 1
ATOM 5275 C CA . ALA A 1 660 ? -16.319 -15.621 47.704 1.00 78.50 660 ALA A CA 1
ATOM 5276 C C . ALA A 1 660 ? -15.494 -15.426 48.994 1.00 78.50 660 ALA A C 1
ATOM 5278 O O . ALA A 1 660 ? -15.899 -14.678 49.886 1.00 78.50 660 ALA A O 1
ATOM 5279 N N . ARG A 1 661 ? -14.331 -16.081 49.130 1.00 81.56 661 ARG A N 1
ATOM 5280 C CA . ARG A 1 661 ? -13.398 -15.833 50.248 1.00 81.56 661 ARG A CA 1
ATOM 5281 C C . ARG A 1 661 ? -12.817 -14.422 50.178 1.00 81.56 661 ARG A C 1
ATOM 5283 O O . ARG A 1 661 ? -12.800 -13.728 51.192 1.00 81.56 661 ARG A O 1
ATOM 5290 N N . LEU A 1 662 ? -12.386 -13.994 48.993 1.00 82.00 662 LEU A N 1
ATOM 5291 C CA . LEU A 1 662 ? -11.802 -12.668 48.775 1.00 82.00 662 LEU A CA 1
ATOM 5292 C C . LEU A 1 662 ? -12.825 -11.537 48.954 1.00 82.00 662 LEU A C 1
ATOM 5294 O O . LEU A 1 662 ? -12.498 -10.513 49.551 1.00 82.00 662 LEU A O 1
ATOM 5298 N N . GLU A 1 663 ? -14.069 -11.742 48.516 1.00 82.38 663 GLU A N 1
ATOM 5299 C CA . GLU A 1 663 ? -15.186 -10.821 48.758 1.00 82.38 663 GLU A CA 1
ATOM 5300 C C . GLU A 1 663 ? -15.398 -10.567 50.261 1.00 82.38 663 GLU A C 1
ATOM 5302 O O . GLU A 1 663 ? -15.528 -9.419 50.685 1.00 82.38 663 GLU A O 1
ATOM 5307 N N . ARG A 1 664 ? -15.368 -11.626 51.086 1.00 81.50 664 ARG A N 1
ATOM 5308 C CA . ARG A 1 664 ? -15.526 -11.521 52.549 1.00 81.50 664 ARG A CA 1
ATOM 5309 C C . ARG A 1 664 ? -14.323 -10.889 53.241 1.00 81.50 664 ARG A C 1
ATOM 5311 O O . ARG A 1 664 ? -14.504 -10.191 54.233 1.00 81.50 664 ARG A O 1
ATOM 5318 N N . ALA A 1 665 ? -13.116 -11.173 52.758 1.00 81.81 665 ALA A N 1
ATOM 5319 C CA . ALA A 1 665 ? -11.882 -10.716 53.388 1.00 81.81 665 ALA A CA 1
ATOM 5320 C C . ALA A 1 665 ? -11.560 -9.240 53.099 1.00 81.81 665 ALA A C 1
ATOM 5322 O O . ALA A 1 665 ? -10.859 -8.624 53.892 1.00 81.81 665 ALA A O 1
ATOM 5323 N N . GLN A 1 666 ? -12.071 -8.675 51.994 1.00 77.88 666 GLN A N 1
ATOM 5324 C CA . GLN A 1 666 ? -11.835 -7.282 51.582 1.00 77.88 666 GLN A CA 1
ATOM 5325 C C . GLN A 1 666 ? -10.350 -6.872 51.586 1.00 77.88 666 GLN A C 1
ATOM 5327 O O . GLN A 1 666 ? -9.986 -5.811 52.087 1.00 77.88 666 GLN A O 1
ATOM 5332 N N . VAL A 1 667 ? -9.507 -7.716 50.991 1.00 82.06 667 VAL A N 1
ATOM 5333 C CA . VAL A 1 667 ? -8.060 -7.497 50.822 1.00 82.06 667 VAL A CA 1
ATOM 5334 C C . VAL A 1 667 ? -7.805 -6.176 50.085 1.00 82.06 667 VAL A C 1
ATOM 5336 O O . VAL A 1 667 ? -8.258 -6.004 48.953 1.00 82.06 667 VAL A O 1
ATOM 5339 N N . GLU A 1 668 ? -7.083 -5.238 50.704 1.00 82.75 668 GLU A N 1
ATOM 5340 C CA . GLU A 1 668 ? -6.902 -3.877 50.166 1.00 82.75 668 GLU A CA 1
ATOM 5341 C C . GLU A 1 668 ? -6.100 -3.881 48.854 1.00 82.75 668 GLU A C 1
ATOM 5343 O O . GLU A 1 668 ? -6.435 -3.170 47.899 1.00 82.75 668 GLU A O 1
ATOM 5348 N N . GLY A 1 669 ? -5.079 -4.743 48.789 1.00 86.88 669 GLY A N 1
ATOM 5349 C CA . GLY A 1 669 ? -4.201 -4.936 47.633 1.00 86.88 669 GLY A CA 1
ATOM 5350 C C . GLY A 1 669 ? -4.808 -5.742 46.477 1.00 86.88 669 GLY A C 1
ATOM 5351 O O . GLY A 1 669 ? -4.100 -6.063 45.523 1.00 86.88 669 GLY A O 1
ATOM 5352 N N . VAL A 1 670 ? -6.096 -6.085 46.527 1.00 89.00 670 VAL A N 1
ATOM 5353 C CA . VAL A 1 670 ? -6.833 -6.827 45.492 1.00 89.00 670 VAL A CA 1
ATOM 5354 C C . VAL A 1 670 ? -8.029 -5.993 45.038 1.00 89.00 670 VAL A C 1
ATOM 5356 O O . VAL A 1 670 ? -8.641 -5.296 45.846 1.00 89.00 670 VAL A O 1
ATOM 5359 N N . LEU A 1 671 ? -8.377 -6.036 43.744 1.00 89.38 671 LEU A N 1
ATOM 5360 C CA . LEU A 1 671 ? -9.594 -5.368 43.274 1.00 89.38 671 LEU A CA 1
ATOM 5361 C C . LEU A 1 671 ? -10.808 -5.888 44.043 1.00 89.38 671 LEU A C 1
ATOM 5363 O O . LEU A 1 671 ? -11.083 -7.089 44.056 1.00 89.38 671 LEU A O 1
ATOM 5367 N N . ARG A 1 672 ? -11.548 -4.964 44.657 1.00 88.38 672 ARG A N 1
ATOM 5368 C CA . ARG A 1 672 ? -12.739 -5.277 45.438 1.00 88.38 672 ARG A CA 1
ATOM 5369 C C . ARG A 1 672 ? -13.726 -6.050 44.576 1.00 88.38 672 ARG A C 1
ATOM 5371 O O . ARG A 1 672 ? -14.157 -5.570 43.529 1.00 88.38 672 ARG A O 1
ATOM 5378 N N . ILE A 1 673 ? -14.109 -7.225 45.055 1.00 88.12 673 ILE A N 1
ATOM 5379 C CA . ILE A 1 673 ? -15.153 -8.050 44.454 1.00 88.12 673 ILE A CA 1
ATOM 5380 C C . ILE A 1 673 ? -16.495 -7.557 44.993 1.00 88.12 673 ILE A C 1
ATOM 5382 O O . ILE A 1 673 ? -16.659 -7.396 46.199 1.00 88.12 673 ILE A O 1
ATOM 5386 N N . HIS A 1 674 ? -17.419 -7.269 44.084 1.00 86.06 674 HIS A N 1
ATOM 5387 C CA . HIS A 1 674 ? -18.771 -6.796 44.383 1.00 86.06 674 HIS A CA 1
ATOM 5388 C C . HIS A 1 674 ? -19.813 -7.915 44.342 1.00 86.06 674 HIS A C 1
ATOM 5390 O O . HIS A 1 674 ? -20.913 -7.733 44.856 1.00 86.06 674 HIS A O 1
ATOM 5396 N N . GLY A 1 675 ? -19.491 -9.035 43.696 1.00 84.06 675 GLY A N 1
ATOM 5397 C CA . GLY A 1 675 ? -20.359 -10.200 43.666 1.00 84.06 675 GLY A CA 1
ATOM 5398 C C . GLY A 1 675 ? -20.045 -11.150 42.519 1.00 84.06 675 GLY A C 1
ATOM 5399 O O . GLY A 1 675 ? -19.164 -10.909 41.687 1.00 84.06 675 GLY A O 1
ATOM 5400 N N . ILE A 1 676 ? -20.798 -12.245 42.483 1.00 84.50 676 ILE A N 1
ATOM 5401 C CA . ILE A 1 676 ? -20.739 -13.262 41.436 1.00 84.50 676 ILE A CA 1
ATOM 5402 C C . ILE A 1 676 ? -22.165 -13.531 40.967 1.00 84.50 676 ILE A C 1
ATOM 5404 O O . ILE A 1 676 ? -23.032 -13.879 41.764 1.00 84.50 676 ILE A O 1
ATOM 5408 N N . GLU A 1 677 ? -22.383 -13.419 39.665 1.00 86.12 677 GLU A N 1
ATOM 5409 C CA . GLU A 1 677 ? -23.646 -13.719 39.004 1.00 86.12 677 GLU A CA 1
ATOM 5410 C C . GLU A 1 677 ? -23.568 -15.033 38.243 1.00 86.12 677 GLU A C 1
ATOM 5412 O O . GLU A 1 677 ? -22.510 -15.432 37.744 1.00 86.12 677 GLU A O 1
ATOM 5417 N N . ARG A 1 678 ? -24.701 -15.721 38.119 1.00 83.31 678 ARG A N 1
ATOM 5418 C CA . ARG A 1 678 ? -24.761 -16.994 37.401 1.00 83.31 678 ARG A CA 1
ATOM 5419 C C . ARG A 1 678 ? -26.104 -17.197 36.718 1.00 83.31 678 ARG A C 1
ATOM 5421 O O . ARG A 1 678 ? -27.152 -16.991 37.312 1.00 83.31 678 ARG A O 1
ATOM 5428 N N . ASN A 1 679 ? -26.048 -17.699 35.490 1.00 80.88 679 ASN A N 1
ATOM 5429 C CA . ASN A 1 679 ? -27.192 -18.237 34.766 1.00 80.88 679 ASN A CA 1
ATOM 5430 C C . ASN A 1 679 ? -26.853 -19.643 34.241 1.00 80.88 679 ASN A C 1
ATOM 5432 O O . ASN A 1 679 ? -25.829 -20.223 34.609 1.00 80.88 679 ASN A O 1
ATOM 5436 N N . GLU A 1 680 ? -27.719 -20.219 33.408 1.00 74.31 680 GLU A N 1
ATOM 5437 C CA . GLU A 1 680 ? -27.548 -21.588 32.900 1.00 74.31 680 GLU A CA 1
ATOM 5438 C C . GLU A 1 680 ? -26.281 -21.775 32.051 1.00 74.31 680 GLU A C 1
ATOM 5440 O O . GLU A 1 680 ? -25.717 -22.866 32.022 1.00 74.31 680 GLU A O 1
ATOM 5445 N N . THR A 1 681 ? -25.806 -20.716 31.390 1.00 74.94 681 THR A N 1
ATOM 5446 C CA . THR A 1 681 ? -24.735 -20.796 30.384 1.00 74.94 681 THR A CA 1
ATOM 5447 C C . THR A 1 681 ? -23.455 -20.069 30.788 1.00 74.94 681 THR A C 1
ATOM 5449 O O . THR A 1 681 ? -22.414 -20.330 30.193 1.00 74.94 681 THR A O 1
ATOM 5452 N N . HIS A 1 682 ? -23.495 -19.166 31.773 1.00 83.06 682 HIS A N 1
ATOM 5453 C CA . HIS A 1 682 ? -22.378 -18.295 32.145 1.00 83.06 682 HIS A CA 1
ATOM 5454 C C . HIS A 1 682 ? -22.309 -18.016 33.653 1.00 83.06 682 HIS A C 1
ATOM 5456 O O . HIS A 1 682 ? -23.327 -17.937 34.344 1.00 83.06 682 HIS A O 1
ATOM 5462 N N . VAL A 1 683 ? -21.089 -17.780 34.135 1.00 83.00 683 VAL A N 1
ATOM 5463 C CA . VAL A 1 683 ? -20.785 -17.142 35.424 1.00 83.00 683 VAL A CA 1
ATOM 5464 C C . VAL A 1 683 ? -20.171 -15.776 35.140 1.00 83.00 683 VAL A C 1
ATOM 5466 O O . VAL A 1 683 ? -19.378 -15.647 34.209 1.00 83.00 683 VAL A O 1
ATOM 5469 N N . ALA A 1 684 ? -20.527 -14.753 35.906 1.00 86.38 684 ALA A N 1
ATOM 5470 C CA . ALA A 1 684 ? -19.915 -13.439 35.811 1.00 86.38 684 ALA A CA 1
ATOM 5471 C C . ALA A 1 684 ? -19.368 -12.973 37.158 1.00 86.38 684 ALA A C 1
ATOM 5473 O O . ALA A 1 684 ? -20.056 -13.030 38.168 1.00 86.38 684 ALA A O 1
ATOM 5474 N N . LEU A 1 685 ? -18.125 -12.499 37.160 1.00 85.62 685 LEU A N 1
ATOM 5475 C CA . LEU A 1 685 ? -17.485 -11.884 38.318 1.00 85.62 685 LEU A CA 1
ATOM 5476 C C . LEU A 1 685 ? -17.616 -10.367 38.224 1.00 85.62 685 LEU A C 1
ATOM 5478 O O . LEU A 1 685 ? -17.257 -9.792 37.195 1.00 85.62 685 LEU A O 1
ATOM 5482 N N . LEU A 1 686 ? -18.071 -9.732 39.300 1.00 89.50 686 LEU A N 1
ATOM 5483 C CA . LEU A 1 686 ? -18.173 -8.283 39.414 1.00 89.50 686 LEU A CA 1
ATOM 5484 C C . LEU A 1 686 ? -17.086 -7.741 40.328 1.00 89.50 686 LEU A C 1
ATOM 5486 O O . LEU A 1 686 ? -16.963 -8.168 41.476 1.00 89.50 686 LEU A O 1
ATOM 5490 N N . THR A 1 687 ? -16.331 -6.764 39.841 1.00 90.50 687 THR A N 1
ATOM 5491 C CA . THR A 1 687 ? -15.323 -6.048 40.626 1.00 90.50 687 THR A CA 1
ATOM 5492 C C . THR A 1 687 ? -15.512 -4.543 40.522 1.00 90.50 687 THR A C 1
ATOM 5494 O O . THR A 1 687 ? -16.214 -4.042 39.638 1.00 90.50 687 THR A O 1
ATOM 5497 N N . GLU A 1 688 ? -14.838 -3.808 41.403 1.00 90.62 688 GLU A N 1
ATOM 5498 C CA . GLU A 1 688 ? -14.654 -2.372 41.222 1.00 90.62 688 GLU A CA 1
ATOM 5499 C C . GLU A 1 688 ? -13.987 -2.093 39.861 1.00 90.62 688 GLU A C 1
ATOM 5501 O O . GLU A 1 688 ? -13.199 -2.899 39.348 1.00 90.62 688 GLU A O 1
ATOM 5506 N N . LEU A 1 689 ? -14.343 -0.964 39.250 1.00 89.62 689 LEU A N 1
ATOM 5507 C CA . LEU A 1 689 ? -13.795 -0.545 37.966 1.00 89.62 689 LEU A CA 1
ATOM 5508 C C . LEU A 1 689 ? -12.462 0.185 38.183 1.00 89.62 689 LEU A C 1
ATOM 5510 O O . LEU A 1 689 ? -12.449 1.290 38.717 1.00 89.62 689 LEU A O 1
ATOM 5514 N N . ALA A 1 690 ? -11.357 -0.407 37.728 1.00 89.12 690 ALA A N 1
ATOM 5515 C CA . ALA A 1 690 ? -10.043 0.234 37.772 1.00 89.12 690 ALA A CA 1
ATOM 5516 C C . ALA A 1 690 ? -9.975 1.451 36.827 1.00 89.12 690 ALA A C 1
ATOM 5518 O O . ALA A 1 690 ? -10.249 1.331 35.632 1.00 89.12 690 ALA A O 1
ATOM 5519 N N . ASP A 1 691 ? -9.579 2.610 37.354 1.00 84.81 691 ASP A N 1
ATOM 5520 C CA . ASP A 1 691 ? -9.583 3.907 36.663 1.00 84.81 691 ASP A CA 1
ATOM 5521 C C . ASP A 1 691 ? -8.204 4.345 36.135 1.00 84.81 691 ASP A C 1
ATOM 5523 O O . ASP A 1 691 ? -8.124 5.179 35.235 1.00 84.81 691 ASP A O 1
ATOM 5527 N N . GLY A 1 692 ? -7.112 3.766 36.643 1.00 84.62 692 GLY A N 1
ATOM 5528 C CA . GLY A 1 692 ? -5.738 4.149 36.298 1.00 84.62 692 GLY A CA 1
ATOM 5529 C C . GLY A 1 692 ? -4.998 3.189 35.356 1.00 84.62 692 GLY A C 1
ATOM 5530 O O . GLY A 1 692 ? -3.789 3.336 35.166 1.00 84.62 692 GLY A O 1
ATOM 5531 N N . GLY A 1 693 ? -5.691 2.204 34.774 1.00 88.06 693 GLY A N 1
ATOM 5532 C CA . GLY A 1 693 ? -5.120 1.236 33.829 1.00 88.06 693 GLY A CA 1
ATOM 5533 C C . GLY A 1 693 ? -4.211 0.174 34.467 1.00 88.06 693 GLY A C 1
ATOM 5534 O O . GLY A 1 693 ? -4.155 0.020 35.682 1.00 88.06 693 GLY A O 1
ATOM 5535 N N . SER A 1 694 ? -3.505 -0.596 33.631 1.00 92.75 694 SER A N 1
ATOM 5536 C CA . SER A 1 694 ? -2.599 -1.675 34.072 1.00 92.75 694 SER A CA 1
ATOM 5537 C C . SER A 1 694 ? -1.158 -1.206 34.289 1.00 92.75 694 SER A C 1
ATOM 5539 O O . SER A 1 694 ? -0.703 -0.236 33.669 1.00 92.75 694 SER A O 1
ATOM 5541 N N . LEU A 1 695 ? -0.393 -1.949 35.089 1.00 93.75 695 LEU A N 1
ATOM 5542 C CA . LEU A 1 695 ? 1.041 -1.731 35.270 1.00 93.75 695 LEU A CA 1
ATOM 5543 C C . LEU A 1 695 ? 1.805 -1.917 33.949 1.00 93.75 695 LEU A C 1
ATOM 5545 O O . LEU A 1 695 ? 2.750 -1.179 33.680 1.00 93.75 695 LEU A O 1
ATOM 5549 N N . ALA A 1 696 ? 1.342 -2.814 33.069 1.00 90.25 696 ALA A N 1
ATOM 5550 C CA . ALA A 1 696 ? 1.868 -2.956 31.709 1.00 90.25 696 ALA A CA 1
ATOM 5551 C C . ALA A 1 696 ? 1.732 -1.660 30.886 1.00 90.25 696 ALA A C 1
ATOM 5553 O O . ALA A 1 696 ? 2.677 -1.232 30.221 1.00 90.25 696 ALA A O 1
ATOM 5554 N N . SER A 1 697 ? 0.559 -1.015 30.919 1.00 88.19 697 SER A N 1
ATOM 5555 C CA . SER A 1 697 ? 0.344 0.274 30.243 1.00 88.19 697 SER A CA 1
ATOM 5556 C C . SER A 1 697 ? 1.155 1.403 30.871 1.00 88.19 697 SER A C 1
ATOM 5558 O O . SER A 1 697 ? 1.709 2.214 30.134 1.00 88.19 697 SER A O 1
ATOM 5560 N N . TYR A 1 698 ? 1.273 1.421 32.200 1.00 91.12 698 TYR A N 1
ATOM 5561 C CA . TYR A 1 698 ? 2.070 2.411 32.921 1.00 91.12 698 TYR A CA 1
ATOM 5562 C C . TYR A 1 698 ? 3.558 2.328 32.553 1.00 91.12 698 TYR A C 1
ATOM 5564 O O . TYR A 1 698 ? 4.162 3.336 32.198 1.00 91.12 698 TYR A O 1
ATOM 5572 N N . LEU A 1 699 ? 4.122 1.117 32.514 1.00 90.25 699 LEU A N 1
ATOM 5573 C CA . LEU A 1 699 ? 5.498 0.869 32.071 1.00 90.25 699 LEU A CA 1
ATOM 5574 C C . LEU A 1 699 ? 5.754 1.339 30.636 1.00 90.25 699 LEU A C 1
ATOM 5576 O O . LEU A 1 699 ? 6.776 1.965 30.363 1.00 90.25 699 LEU A O 1
ATOM 5580 N N . ARG A 1 700 ? 4.824 1.066 29.711 1.00 87.00 700 ARG A N 1
ATOM 5581 C CA . ARG A 1 700 ? 4.946 1.528 28.318 1.00 87.00 700 ARG A CA 1
ATOM 5582 C C . ARG A 1 700 ? 4.937 3.052 28.218 1.00 87.00 700 ARG A C 1
ATOM 5584 O O . ARG A 1 700 ? 5.724 3.599 27.453 1.00 87.00 700 ARG A O 1
ATOM 5591 N N . ALA A 1 701 ? 4.091 3.723 28.998 1.00 84.88 701 ALA A N 1
ATOM 5592 C CA . ALA A 1 701 ? 4.048 5.183 29.047 1.00 84.88 701 ALA A CA 1
ATOM 5593 C C . ALA A 1 701 ? 5.338 5.789 29.632 1.00 84.88 701 ALA A C 1
ATOM 5595 O O . ALA A 1 701 ? 5.769 6.846 29.183 1.00 84.88 701 ALA A O 1
ATOM 5596 N N . ALA A 1 702 ? 5.992 5.092 30.566 1.00 81.75 702 ALA A N 1
ATOM 5597 C CA . ALA A 1 702 ? 7.264 5.499 31.166 1.00 81.75 702 ALA A CA 1
ATOM 5598 C C . ALA A 1 702 ? 8.508 5.216 30.288 1.00 81.75 702 ALA A C 1
ATOM 5600 O O . ALA A 1 702 ? 9.632 5.419 30.735 1.00 81.75 702 ALA A O 1
ATOM 5601 N N . GLY A 1 703 ? 8.341 4.747 29.043 1.00 82.06 703 GLY A N 1
ATOM 5602 C CA . GLY A 1 703 ? 9.460 4.447 28.136 1.00 82.06 703 GLY A CA 1
ATOM 5603 C C . GLY A 1 703 ? 9.964 2.998 28.185 1.00 82.06 703 GLY A C 1
ATOM 5604 O O . GLY A 1 703 ? 10.997 2.691 27.597 1.00 82.06 703 GLY A O 1
ATOM 5605 N N . GLY A 1 704 ? 9.226 2.095 28.839 1.00 86.38 704 GLY A N 1
ATOM 5606 C CA . GLY A 1 704 ? 9.453 0.645 28.808 1.00 86.38 704 GLY A CA 1
ATOM 5607 C C . GLY A 1 704 ? 10.172 0.061 30.025 1.00 86.38 704 GLY A C 1
ATOM 5608 O O . GLY A 1 704 ? 10.156 -1.155 30.187 1.00 86.38 704 GLY A O 1
ATOM 5609 N N . ALA A 1 705 ? 10.745 0.886 30.900 1.00 90.62 705 ALA A N 1
ATOM 5610 C CA . ALA A 1 705 ? 11.366 0.472 32.157 1.00 90.62 705 ALA A CA 1
ATOM 5611 C C . ALA A 1 705 ? 11.234 1.588 33.203 1.00 90.62 705 ALA A C 1
ATOM 5613 O O . ALA A 1 705 ? 11.124 2.758 32.848 1.00 90.62 705 ALA A O 1
ATOM 5614 N N . LEU A 1 706 ? 11.255 1.225 34.484 1.00 93.38 706 LEU A N 1
ATOM 5615 C CA . LEU A 1 706 ? 11.221 2.149 35.616 1.00 93.38 706 LEU A CA 1
ATOM 5616 C C . LEU A 1 706 ? 12.590 2.253 36.277 1.00 93.38 706 LEU A C 1
ATOM 5618 O O . LEU A 1 706 ? 13.371 1.296 36.299 1.00 93.38 706 LEU A O 1
ATOM 5622 N N . SER A 1 707 ? 12.852 3.406 36.888 1.00 93.38 707 SER A N 1
ATOM 5623 C CA . SER A 1 707 ? 13.977 3.530 37.809 1.00 93.38 707 SER A CA 1
ATOM 5624 C C . SER A 1 707 ? 13.754 2.665 39.064 1.00 93.38 707 SER A C 1
ATOM 5626 O O . SER A 1 707 ? 12.608 2.414 39.453 1.00 93.38 707 SER A O 1
ATOM 5628 N N . PRO A 1 708 ? 14.821 2.234 39.762 1.00 93.69 708 PRO A N 1
ATOM 5629 C CA . PRO A 1 708 ? 14.701 1.546 41.050 1.00 93.69 708 PRO A CA 1
ATOM 5630 C C . PRO A 1 708 ? 13.816 2.274 42.073 1.00 93.69 708 PRO A C 1
ATOM 5632 O O . PRO A 1 708 ? 13.058 1.628 42.799 1.00 93.69 708 PRO A O 1
ATOM 5635 N N . ALA A 1 709 ? 13.877 3.609 42.101 1.00 92.19 709 ALA A N 1
ATOM 5636 C CA . ALA A 1 709 ? 13.079 4.448 42.991 1.00 92.19 709 ALA A CA 1
ATOM 5637 C C . ALA A 1 709 ? 11.571 4.365 42.697 1.00 92.19 709 ALA A C 1
ATOM 5639 O O . ALA A 1 709 ? 10.763 4.352 43.623 1.00 92.19 709 ALA A O 1
ATOM 5640 N N . GLU A 1 710 ? 11.185 4.253 41.425 1.00 92.88 710 GLU A N 1
ATOM 5641 C CA . GLU A 1 710 ? 9.787 4.096 41.007 1.00 92.88 710 GLU A CA 1
ATOM 5642 C C . GLU A 1 710 ? 9.308 2.643 41.122 1.00 92.88 710 GLU A C 1
ATOM 5644 O O . GLU A 1 710 ? 8.156 2.391 41.471 1.00 92.88 710 GLU A O 1
ATOM 5649 N N . ALA A 1 711 ? 10.187 1.672 40.854 1.00 94.50 711 ALA A N 1
ATOM 5650 C CA . ALA A 1 711 ? 9.852 0.251 40.875 1.00 94.50 711 ALA A CA 1
ATOM 5651 C C . ALA A 1 711 ? 9.622 -0.284 42.298 1.00 94.50 711 ALA A C 1
ATOM 5653 O O . ALA A 1 711 ? 8.724 -1.101 42.512 1.00 94.50 711 ALA A O 1
ATOM 5654 N N . LYS A 1 712 ? 10.407 0.175 43.283 1.00 95.38 712 LYS A N 1
ATOM 5655 C CA . LYS A 1 712 ? 10.350 -0.308 44.675 1.00 95.38 712 LYS A CA 1
ATOM 5656 C C . LYS A 1 712 ? 8.974 -0.176 45.339 1.00 95.38 712 LYS A C 1
ATOM 5658 O O . LYS A 1 712 ? 8.499 -1.191 45.847 1.00 95.38 712 LYS A O 1
ATOM 5663 N N . PRO A 1 713 ? 8.296 0.988 45.339 1.00 94.12 713 PRO A N 1
ATOM 5664 C CA . PRO A 1 713 ? 6.982 1.105 45.974 1.00 94.12 713 PRO A CA 1
ATOM 5665 C C . PRO A 1 713 ? 5.922 0.215 45.307 1.00 94.12 713 PRO A C 1
ATOM 5667 O O . PRO A 1 713 ? 5.081 -0.362 45.995 1.00 94.12 713 PRO A O 1
ATOM 5670 N N . ILE A 1 714 ? 5.987 0.040 43.983 1.00 95.12 714 ILE A N 1
ATOM 5671 C CA . ILE A 1 714 ? 5.070 -0.841 43.244 1.00 95.12 714 ILE A CA 1
ATOM 5672 C C . ILE A 1 714 ? 5.310 -2.301 43.637 1.00 95.12 714 ILE A C 1
ATOM 5674 O O . ILE A 1 714 ? 4.366 -3.019 43.962 1.00 95.12 714 ILE A O 1
ATOM 5678 N N . ALA A 1 715 ? 6.574 -2.727 43.656 1.00 95.50 715 ALA A N 1
ATOM 5679 C CA . ALA A 1 715 ? 6.961 -4.077 44.041 1.00 95.50 715 ALA A CA 1
ATOM 5680 C C . ALA A 1 715 ? 6.548 -4.407 45.486 1.00 95.50 715 ALA A C 1
ATOM 5682 O O . ALA A 1 715 ? 5.999 -5.480 45.722 1.00 95.50 715 ALA A O 1
ATOM 5683 N N . LEU A 1 716 ? 6.733 -3.478 46.430 1.00 94.75 716 LEU A N 1
ATOM 5684 C CA . LEU A 1 716 ? 6.277 -3.645 47.816 1.00 94.75 716 LEU A CA 1
ATOM 5685 C C . LEU A 1 716 ? 4.750 -3.768 47.910 1.00 94.75 716 LEU A C 1
ATOM 5687 O O . LEU A 1 716 ? 4.254 -4.628 48.631 1.00 94.75 716 LEU A O 1
ATOM 5691 N N . THR A 1 717 ? 4.007 -2.971 47.136 1.00 93.69 717 THR A N 1
ATOM 5692 C CA . THR A 1 717 ? 2.534 -3.041 47.105 1.00 93.69 717 THR A CA 1
ATOM 5693 C C . THR A 1 717 ? 2.048 -4.403 46.600 1.00 93.69 717 THR A C 1
ATOM 5695 O O . THR A 1 717 ? 1.178 -5.024 47.206 1.00 93.69 717 THR A O 1
ATOM 5698 N N . VAL A 1 718 ? 2.648 -4.911 45.518 1.00 94.69 718 VAL A N 1
ATOM 5699 C CA . VAL A 1 718 ? 2.331 -6.244 44.976 1.00 94.69 718 VAL A CA 1
ATOM 5700 C C . VAL A 1 718 ? 2.671 -7.346 45.982 1.00 94.69 718 VAL A C 1
ATOM 5702 O O . VAL A 1 718 ? 1.898 -8.286 46.147 1.00 94.69 718 VAL A O 1
ATOM 5705 N N . LEU A 1 719 ? 3.809 -7.235 46.668 1.00 94.06 719 LEU A N 1
ATOM 5706 C CA . LEU A 1 719 ? 4.250 -8.227 47.645 1.00 94.06 719 LEU A CA 1
ATOM 5707 C C . LEU A 1 719 ? 3.324 -8.289 48.869 1.00 94.06 719 LEU A C 1
ATOM 5709 O O . LEU A 1 719 ? 2.977 -9.382 49.317 1.00 94.06 719 LEU A O 1
ATOM 5713 N N . ALA A 1 720 ? 2.874 -7.132 49.363 1.00 92.06 720 ALA A N 1
ATOM 5714 C CA . ALA A 1 720 ? 1.882 -7.046 50.432 1.00 92.06 720 ALA A CA 1
ATOM 5715 C C . ALA A 1 720 ? 0.557 -7.715 50.028 1.00 92.06 720 ALA A C 1
ATOM 5717 O O . ALA A 1 720 ? 0.027 -8.535 50.776 1.00 92.06 720 ALA A O 1
ATOM 5718 N N . ALA A 1 721 ? 0.083 -7.467 48.802 1.00 92.00 721 ALA A N 1
ATOM 5719 C CA . ALA A 1 721 ? -1.120 -8.111 48.278 1.00 92.00 721 ALA A CA 1
ATOM 5720 C C . ALA A 1 721 ? -0.978 -9.644 48.185 1.00 92.00 721 ALA A C 1
ATOM 5722 O O . ALA A 1 721 ? -1.896 -10.373 48.556 1.00 92.00 721 ALA A O 1
ATOM 5723 N N . LEU A 1 722 ? 0.179 -10.155 47.740 1.00 92.56 722 LEU A N 1
ATOM 5724 C CA . LEU A 1 722 ? 0.449 -11.600 47.715 1.00 92.56 722 LEU A CA 1
ATOM 5725 C C . LEU A 1 722 ? 0.436 -12.218 49.117 1.00 92.56 722 LEU A C 1
ATOM 5727 O O . LEU A 1 722 ? -0.082 -13.318 49.288 1.00 92.56 722 LEU A O 1
ATOM 5731 N N . ARG A 1 723 ? 0.971 -11.516 50.121 1.00 91.38 723 ARG A N 1
ATOM 5732 C CA . ARG A 1 723 ? 0.950 -11.973 51.516 1.00 91.38 723 ARG A CA 1
ATOM 5733 C C . ARG A 1 723 ? -0.473 -12.134 52.037 1.00 91.38 723 ARG A C 1
ATOM 5735 O O . ARG A 1 723 ? -0.782 -13.165 52.631 1.00 91.38 723 ARG A O 1
ATOM 5742 N N . GLU A 1 724 ? -1.331 -11.147 51.801 1.00 89.38 724 GLU A N 1
ATOM 5743 C CA . GLU A 1 724 ? -2.738 -11.213 52.210 1.00 89.38 724 GLU A CA 1
ATOM 5744 C C . GLU A 1 724 ? -3.484 -12.351 51.498 1.00 89.38 724 GLU A C 1
ATOM 5746 O O . GLU A 1 724 ? -4.250 -13.074 52.133 1.00 89.38 724 GLU A O 1
ATOM 5751 N N . LEU A 1 725 ? -3.206 -12.581 50.210 1.00 88.69 725 LEU A N 1
ATOM 5752 C CA . LEU A 1 725 ? -3.752 -13.725 49.471 1.00 88.69 725 LEU A CA 1
ATOM 5753 C C . LEU A 1 725 ? -3.299 -15.065 50.067 1.00 88.69 725 LEU A C 1
ATOM 5755 O O . LEU A 1 725 ? -4.124 -15.945 50.318 1.00 88.69 725 LEU A O 1
ATOM 5759 N N . HIS A 1 726 ? -2.000 -15.221 50.336 1.00 88.62 726 HIS A N 1
ATOM 5760 C CA . HIS A 1 726 ? -1.439 -16.464 50.873 1.00 88.62 726 HIS A CA 1
ATOM 5761 C C . HIS A 1 726 ? -1.939 -16.755 52.293 1.00 88.62 726 HIS A C 1
ATOM 5763 O O . HIS A 1 726 ? -2.167 -17.916 52.623 1.00 88.62 726 HIS A O 1
ATOM 5769 N N . ALA A 1 727 ? -2.194 -15.727 53.110 1.00 87.62 727 ALA A N 1
ATOM 5770 C CA . ALA A 1 727 ? -2.805 -15.877 54.435 1.00 87.62 727 ALA A CA 1
ATOM 5771 C C . ALA A 1 727 ? -4.248 -16.423 54.384 1.00 87.62 727 ALA A C 1
ATOM 5773 O O . ALA A 1 727 ? -4.727 -16.997 55.362 1.00 87.62 727 ALA A O 1
ATOM 5774 N N . LEU A 1 728 ? -4.925 -16.276 53.241 1.00 84.81 728 LEU A N 1
ATOM 5775 C CA . LEU A 1 728 ? -6.254 -16.831 52.963 1.00 84.81 728 LEU A CA 1
ATOM 5776 C C . LEU A 1 728 ? -6.199 -18.184 52.231 1.00 84.81 728 LEU A C 1
ATOM 5778 O O . LEU A 1 728 ? -7.237 -18.673 51.774 1.00 84.81 728 LEU A O 1
ATOM 5782 N N . ASP A 1 729 ? -5.006 -18.778 52.114 1.00 83.12 729 ASP A N 1
ATOM 5783 C CA . ASP A 1 729 ? -4.737 -20.003 51.351 1.00 83.12 729 ASP A CA 1
ATOM 5784 C C . ASP A 1 729 ? -5.078 -19.855 49.851 1.00 83.12 729 ASP A C 1
ATOM 5786 O O . ASP A 1 729 ? -5.562 -20.775 49.189 1.00 83.12 729 ASP A O 1
ATOM 5790 N N . VAL A 1 730 ? -4.858 -18.653 49.297 1.00 84.69 730 VAL A N 1
ATOM 5791 C CA . VAL A 1 730 ? -5.096 -18.326 47.882 1.00 84.69 730 VAL A CA 1
ATOM 5792 C C . VAL A 1 730 ? -3.771 -18.026 47.184 1.00 84.69 730 VAL A C 1
ATOM 5794 O O . VAL A 1 730 ? -3.083 -17.077 47.534 1.00 84.69 730 VAL A O 1
ATOM 5797 N N . VAL A 1 731 ? -3.433 -18.791 46.142 1.00 86.00 731 VAL A N 1
ATOM 5798 C CA . VAL A 1 731 ? -2.247 -18.566 45.287 1.00 86.00 731 VAL A CA 1
ATOM 5799 C C . VAL A 1 731 ? -2.675 -17.910 43.968 1.00 86.00 731 VAL A C 1
ATOM 5801 O O . VAL A 1 731 ? -3.603 -18.394 43.315 1.00 86.00 731 VAL A O 1
ATOM 5804 N N . HIS A 1 732 ? -1.996 -16.842 43.538 1.00 86.94 732 HIS A N 1
ATOM 5805 C CA . HIS A 1 732 ? -2.393 -16.027 42.382 1.00 86.94 732 HIS A CA 1
ATOM 5806 C C . HIS A 1 732 ? -2.189 -16.739 41.032 1.00 86.94 732 HIS A C 1
ATOM 5808 O O . HIS A 1 732 ? -3.063 -16.685 40.160 1.00 86.94 732 HIS A O 1
ATOM 5814 N N . ARG A 1 733 ? -1.042 -17.408 40.837 1.00 82.44 733 ARG A N 1
ATOM 5815 C CA . ARG A 1 733 ? -0.654 -18.264 39.684 1.00 82.44 733 ARG A CA 1
ATOM 5816 C C . ARG A 1 733 ? -0.501 -17.599 38.312 1.00 82.44 733 ARG A C 1
ATOM 5818 O O . ARG A 1 733 ? 0.082 -18.188 37.402 1.00 82.44 733 ARG A O 1
ATOM 5825 N N . ASP A 1 734 ? -1.025 -16.394 38.131 1.00 85.19 734 ASP A N 1
ATOM 5826 C CA . ASP A 1 734 ? -0.888 -15.613 36.891 1.00 85.19 734 ASP A CA 1
ATOM 5827 C C . ASP A 1 734 ? -0.436 -14.175 37.172 1.00 85.19 734 ASP A C 1
ATOM 5829 O O . ASP A 1 734 ? -0.961 -13.228 36.597 1.00 85.19 734 ASP A O 1
ATOM 5833 N N . LEU A 1 735 ? 0.500 -13.991 38.106 1.00 91.38 735 LEU A N 1
ATOM 5834 C CA . LEU A 1 735 ? 1.039 -12.664 38.397 1.00 91.38 735 LEU A CA 1
ATOM 5835 C C . LEU A 1 735 ? 1.862 -12.153 37.206 1.00 91.38 735 LEU A C 1
ATOM 5837 O O . LEU A 1 735 ? 2.827 -12.786 36.777 1.00 91.38 735 LEU A O 1
ATOM 5841 N N . LYS A 1 736 ? 1.471 -10.991 36.685 1.00 91.19 736 LYS A N 1
ATOM 5842 C CA . LYS A 1 736 ? 2.106 -10.304 35.555 1.00 91.19 736 LYS A CA 1
ATOM 5843 C C . LYS A 1 736 ? 1.655 -8.838 35.500 1.00 91.19 736 LYS A C 1
ATOM 5845 O O . LYS A 1 736 ? 0.624 -8.519 36.092 1.00 91.19 736 LYS A O 1
ATOM 5850 N N . PRO A 1 737 ? 2.360 -7.953 34.774 1.00 92.12 737 PRO A N 1
ATOM 5851 C CA . PRO A 1 737 ? 2.038 -6.525 34.719 1.00 92.12 737 PRO A CA 1
ATOM 5852 C C . PRO A 1 737 ? 0.612 -6.197 34.247 1.00 92.12 737 PRO A C 1
ATOM 5854 O O . PRO A 1 737 ? 0.069 -5.161 34.617 1.00 92.12 737 PRO A O 1
ATOM 5857 N N . GLU A 1 738 ? -0.018 -7.041 33.428 1.00 90.00 738 GLU A N 1
ATOM 5858 C CA . GLU A 1 738 ? -1.406 -6.839 32.984 1.00 90.00 738 GLU A CA 1
ATOM 5859 C C . GLU A 1 738 ? -2.434 -7.094 34.095 1.00 90.00 738 GLU A C 1
ATOM 5861 O O . GLU A 1 738 ? -3.522 -6.530 34.049 1.00 90.00 738 GLU A O 1
ATOM 5866 N N . ASN A 1 739 ? -2.072 -7.908 35.091 1.00 91.56 739 ASN A N 1
ATOM 5867 C CA . ASN A 1 739 ? -2.930 -8.310 36.208 1.00 91.56 739 ASN A CA 1
ATOM 5868 C C . ASN A 1 739 ? -2.678 -7.468 37.477 1.00 91.56 739 ASN A C 1
ATOM 5870 O O . ASN A 1 739 ? -3.141 -7.804 38.565 1.00 91.56 739 ASN A O 1
ATOM 5874 N N . VAL A 1 740 ? -1.925 -6.371 37.345 1.00 94.25 740 VAL A N 1
ATOM 5875 C CA . VAL A 1 740 ? -1.755 -5.349 38.383 1.00 94.25 740 VAL A CA 1
ATOM 5876 C C . VAL A 1 740 ? -2.391 -4.068 37.857 1.00 94.25 740 VAL A C 1
ATOM 5878 O O . VAL A 1 740 ? -1.887 -3.464 36.910 1.00 94.25 740 VAL A O 1
ATOM 5881 N N . LEU A 1 741 ? -3.522 -3.674 38.430 1.00 93.12 741 LEU A N 1
ATOM 5882 C CA . LEU A 1 741 ? -4.333 -2.547 37.977 1.00 93.12 741 LEU A CA 1
ATOM 5883 C C . LEU A 1 741 ? -4.270 -1.397 38.974 1.00 93.12 741 LEU A C 1
ATOM 5885 O O . LEU A 1 741 ? -4.129 -1.608 40.175 1.00 93.12 741 LEU A O 1
ATOM 5889 N N . ARG A 1 742 ? -4.381 -0.168 38.479 1.00 91.75 742 ARG A N 1
ATOM 5890 C CA . ARG A 1 742 ? -4.442 1.024 39.318 1.00 91.75 742 ARG A CA 1
ATOM 5891 C C . ARG A 1 742 ? -5.899 1.416 39.544 1.00 91.75 742 ARG A C 1
ATOM 5893 O O . ARG A 1 742 ? -6.618 1.656 38.576 1.00 91.75 742 ARG A O 1
ATOM 5900 N N . CYS A 1 743 ? -6.319 1.465 40.804 1.00 89.81 743 CYS A N 1
ATOM 5901 C CA . CYS A 1 743 ? -7.670 1.852 41.209 1.00 89.81 743 CYS A CA 1
ATOM 5902 C C . CYS A 1 743 ? -7.601 2.826 42.387 1.00 89.81 743 CYS A C 1
ATOM 5904 O O . CYS A 1 743 ? -6.989 2.507 43.411 1.00 89.81 743 CYS A O 1
ATOM 5906 N N . GLY A 1 744 ? -8.181 4.021 42.244 1.00 84.81 744 GLY A N 1
ATOM 5907 C CA . GLY A 1 744 ? -8.193 5.020 43.320 1.00 84.81 744 GLY A CA 1
ATOM 5908 C C . GLY A 1 744 ? -6.787 5.468 43.739 1.00 84.81 744 GLY A C 1
ATOM 5909 O O . GLY A 1 744 ? -6.534 5.750 44.906 1.00 84.81 744 GLY A O 1
ATOM 5910 N N . GLY A 1 745 ? -5.843 5.471 42.794 1.00 84.25 745 GLY A N 1
ATOM 5911 C CA . GLY A 1 745 ? -4.441 5.836 43.020 1.00 84.25 745 GLY A CA 1
ATOM 5912 C C . GLY A 1 745 ? -3.528 4.703 43.508 1.00 84.25 745 GLY A C 1
ATOM 5913 O O . GLY A 1 745 ? -2.309 4.852 43.382 1.00 84.25 745 GLY A O 1
ATOM 5914 N N . LEU A 1 746 ? -4.081 3.572 43.962 1.00 89.00 746 LEU A N 1
ATOM 5915 C CA . LEU A 1 746 ? -3.348 2.414 44.495 1.00 89.00 746 LEU A CA 1
ATOM 5916 C C . LEU A 1 746 ? -3.191 1.296 43.454 1.00 89.00 746 LEU A C 1
ATOM 5918 O O . LEU A 1 746 ? -4.024 1.159 42.560 1.00 89.00 746 LEU A O 1
ATOM 5922 N N . TRP A 1 747 ? -2.138 0.482 43.579 1.00 93.88 747 TRP A N 1
ATOM 5923 C CA . TRP A 1 747 ? -1.947 -0.726 42.768 1.00 93.88 747 TRP A CA 1
ATOM 5924 C C . TRP A 1 747 ? -2.622 -1.925 43.425 1.00 93.88 747 TRP A C 1
ATOM 5926 O O . TRP A 1 747 ? -2.397 -2.189 44.603 1.00 93.88 747 TRP A O 1
ATOM 5936 N N . LYS A 1 748 ? -3.420 -2.658 42.653 1.00 94.12 748 LYS A N 1
ATOM 5937 C CA . LYS A 1 748 ? -4.205 -3.797 43.120 1.00 94.12 748 LYS A CA 1
ATOM 5938 C C . LYS A 1 748 ? -4.087 -4.981 42.168 1.00 94.12 748 LYS A C 1
ATOM 5940 O O . LYS A 1 748 ? -4.024 -4.804 40.951 1.00 94.12 748 LYS A O 1
ATOM 5945 N N . LEU A 1 749 ? -4.070 -6.190 42.716 1.00 92.50 749 LEU A N 1
ATOM 5946 C CA . LEU A 1 749 ? -4.060 -7.435 41.952 1.00 92.50 749 LEU A CA 1
ATOM 5947 C C . LEU A 1 749 ? -5.457 -7.780 41.427 1.00 92.50 749 LEU A C 1
ATOM 5949 O O . LEU A 1 749 ? -6.470 -7.521 42.084 1.00 92.50 749 LEU A O 1
ATOM 5953 N N . CYS A 1 750 ? -5.505 -8.393 40.248 1.00 88.31 750 CYS A N 1
ATOM 5954 C CA . CYS A 1 750 ? -6.715 -8.940 39.647 1.00 88.31 750 CYS A CA 1
ATOM 5955 C C . CYS A 1 750 ? -6.422 -10.262 38.919 1.00 88.31 750 CYS A C 1
ATOM 5957 O O . CYS A 1 750 ? -5.270 -10.624 38.709 1.00 88.31 750 CYS A O 1
ATOM 5959 N N . ASP A 1 751 ? -7.472 -10.970 38.491 1.00 78.88 751 ASP A N 1
ATOM 5960 C CA . ASP A 1 751 ? -7.357 -12.146 37.618 1.00 78.88 751 ASP A CA 1
ATOM 5961 C C . ASP A 1 751 ? -6.444 -13.276 38.145 1.00 78.88 751 ASP A C 1
ATOM 5963 O O . ASP A 1 751 ? -5.389 -13.603 37.595 1.00 78.88 751 ASP A O 1
ATOM 5967 N N . PHE A 1 752 ? -6.923 -13.962 39.183 1.00 73.81 752 PHE A N 1
ATOM 5968 C CA . PHE A 1 752 ? -6.320 -15.188 39.714 1.00 73.81 752 PHE A CA 1
ATOM 5969 C C . PHE A 1 752 ? -6.445 -16.317 38.679 1.00 73.81 752 PHE A C 1
ATOM 5971 O O . PHE A 1 752 ? -7.542 -16.627 38.217 1.00 73.81 752 PHE A O 1
ATOM 5978 N N . GLY A 1 753 ? -5.323 -16.915 38.270 1.00 58.94 753 GLY A N 1
ATOM 5979 C CA . GLY A 1 753 ? -5.160 -17.750 37.067 1.00 58.94 753 GLY A CA 1
ATOM 5980 C C . GLY A 1 753 ? -5.860 -19.119 37.054 1.00 58.94 753 GLY A C 1
ATOM 5981 O O . GLY A 1 753 ? -5.249 -20.112 36.661 1.00 58.94 753 GLY A O 1
ATOM 5982 N N . ILE A 1 754 ? -7.120 -19.205 37.472 1.00 54.09 754 ILE A N 1
ATOM 5983 C CA . ILE A 1 754 ? -7.858 -20.457 37.679 1.00 54.09 754 ILE A CA 1
ATOM 5984 C C . ILE A 1 754 ? -8.601 -20.875 36.399 1.00 54.09 754 ILE A C 1
ATOM 5986 O O . ILE A 1 754 ? -8.439 -22.015 35.953 1.00 54.09 754 ILE A O 1
ATOM 5990 N N . ALA A 1 755 ? -9.276 -19.938 35.719 1.00 47.09 755 ALA A N 1
ATOM 5991 C CA . ALA A 1 755 ? -9.990 -20.179 34.457 1.00 47.09 755 ALA A CA 1
ATOM 5992 C C . ALA A 1 755 ? -9.103 -20.693 33.298 1.00 47.09 755 ALA A C 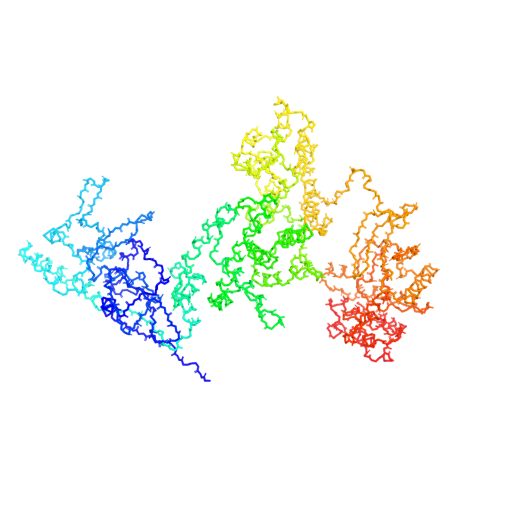1
ATOM 5994 O O . ALA A 1 755 ? -9.583 -21.359 32.378 1.00 47.09 755 ALA A O 1
ATOM 5995 N N . LYS A 1 756 ? -7.784 -20.438 33.326 1.00 48.00 756 LYS A N 1
ATOM 5996 C CA . LYS A 1 756 ? -6.847 -20.879 32.269 1.00 48.00 756 LYS A CA 1
ATOM 5997 C C . LYS A 1 756 ? -6.592 -22.394 32.264 1.00 48.00 756 LYS A C 1
ATOM 5999 O O . LYS A 1 756 ? -6.129 -22.923 31.255 1.00 48.00 756 LYS A O 1
ATOM 6004 N N . ASN A 1 757 ? -6.929 -23.104 33.343 1.00 44.97 757 ASN A N 1
ATOM 6005 C CA . ASN A 1 757 ? -6.647 -24.536 33.510 1.00 44.97 757 ASN A CA 1
ATOM 6006 C C . ASN A 1 757 ? -7.677 -25.473 32.855 1.00 44.97 757 ASN A C 1
ATOM 6008 O O . ASN A 1 757 ? -7.485 -26.686 32.837 1.00 44.97 757 ASN A O 1
ATOM 6012 N N . LEU A 1 758 ? -8.765 -24.936 32.302 1.00 41.59 758 LEU A N 1
ATOM 6013 C CA . LEU A 1 758 ? -9.938 -25.730 31.919 1.00 41.59 758 LEU A CA 1
ATOM 6014 C C . LEU A 1 758 ? -9.921 -26.259 30.484 1.00 41.59 758 LEU A C 1
ATOM 6016 O O . LEU A 1 758 ? -10.545 -27.276 30.194 1.00 41.59 758 LEU A O 1
ATOM 6020 N N . ARG A 1 759 ? -9.126 -25.656 29.594 1.00 39.50 759 ARG A N 1
ATOM 6021 C CA . ARG A 1 759 ? -9.101 -26.029 28.169 1.00 39.50 759 ARG A CA 1
ATOM 6022 C C . ARG A 1 759 ? -8.420 -27.366 27.853 1.00 39.50 759 ARG A C 1
ATOM 6024 O O . ARG A 1 759 ? -8.476 -27.796 26.706 1.00 39.50 759 ARG A O 1
ATOM 6031 N N . ARG A 1 760 ? -7.770 -28.023 28.821 1.00 41.19 760 ARG A N 1
ATOM 6032 C CA . ARG A 1 760 ? -6.956 -29.227 28.562 1.00 41.19 760 ARG A CA 1
ATOM 6033 C C . ARG A 1 760 ? -7.522 -30.547 29.072 1.00 41.19 760 ARG A C 1
ATOM 6035 O O . ARG A 1 760 ? -6.980 -31.587 28.719 1.00 41.19 760 ARG A O 1
ATOM 6042 N N . LEU A 1 761 ? -8.613 -30.526 29.836 1.00 37.31 761 LEU A N 1
ATOM 6043 C CA . LEU A 1 761 ? -9.298 -31.756 30.255 1.00 37.31 761 LEU A CA 1
ATOM 6044 C C . LEU A 1 761 ? -10.345 -32.239 29.237 1.00 37.31 761 LEU A C 1
ATOM 6046 O O . LEU A 1 761 ? -10.791 -33.377 29.332 1.00 37.31 761 LEU A O 1
ATOM 6050 N N . VAL A 1 762 ? -10.711 -31.412 28.247 1.00 39.78 762 VAL A N 1
ATOM 6051 C CA . VAL A 1 762 ? -11.807 -31.711 27.301 1.00 39.78 762 VAL A CA 1
ATOM 6052 C C . VAL A 1 762 ? -11.311 -32.036 25.881 1.00 39.78 762 VAL A C 1
ATOM 6054 O O . VAL A 1 762 ? -12.010 -32.703 25.126 1.00 39.78 762 VAL A O 1
ATOM 6057 N N . THR A 1 763 ? -10.086 -31.655 25.502 1.00 32.06 763 THR A N 1
ATOM 6058 C CA . THR A 1 763 ? -9.499 -32.018 24.199 1.00 32.06 763 THR A CA 1
ATOM 6059 C C . THR A 1 763 ? -8.505 -33.169 24.341 1.00 32.06 763 THR A C 1
ATOM 6061 O O . THR A 1 763 ? -7.338 -32.993 24.687 1.00 32.06 763 THR A O 1
ATOM 6064 N N . GLN A 1 764 ? -8.979 -34.385 24.064 1.00 35.28 764 GLN A N 1
ATOM 6065 C CA . GLN A 1 764 ? -8.117 -35.552 23.898 1.00 35.28 764 GLN A CA 1
ATOM 6066 C C . GLN A 1 764 ? -7.134 -35.345 22.727 1.00 35.28 764 GLN A C 1
ATOM 6068 O O . GLN A 1 764 ? -7.513 -34.928 21.636 1.00 35.28 764 GLN A O 1
ATOM 6073 N N . HIS A 1 765 ? -5.873 -35.708 22.984 1.00 31.86 765 HIS A N 1
ATOM 6074 C CA . HIS A 1 765 ? -4.766 -35.911 22.038 1.00 31.86 765 HIS A CA 1
ATOM 6075 C C . HIS A 1 765 ? -4.112 -34.671 21.391 1.00 31.86 765 HIS A C 1
ATOM 6077 O O . HIS A 1 765 ? -4.260 -34.441 20.195 1.00 31.86 765 HIS A O 1
ATOM 6083 N N . ARG A 1 766 ? -3.250 -33.963 22.149 1.00 29.69 766 ARG A N 1
ATOM 6084 C CA . ARG A 1 766 ? -1.888 -33.523 21.731 1.00 29.69 766 ARG A CA 1
ATOM 6085 C C . ARG A 1 766 ? -1.137 -32.849 22.901 1.00 29.69 766 ARG A C 1
ATOM 6087 O O . ARG A 1 766 ? -1.575 -31.831 23.418 1.00 29.69 766 ARG A O 1
ATOM 6094 N N . THR A 1 767 ? -0.019 -33.468 23.300 1.00 29.11 767 THR A N 1
ATOM 6095 C CA . THR A 1 767 ? 1.110 -32.982 24.136 1.00 29.11 767 THR A CA 1
ATOM 6096 C C . THR A 1 767 ? 0.827 -32.015 25.307 1.00 29.11 767 THR A C 1
ATOM 6098 O O . THR A 1 767 ? 0.514 -30.833 25.141 1.00 29.11 767 THR A O 1
ATOM 6101 N N . PHE A 1 768 ? 1.051 -32.545 26.515 1.00 35.53 768 PHE A N 1
ATOM 6102 C CA . PHE A 1 768 ? 1.154 -31.867 27.811 1.00 35.53 768 PHE A CA 1
ATOM 6103 C C . PHE A 1 768 ? 2.267 -30.798 27.807 1.00 35.53 768 PHE A C 1
ATOM 6105 O O . PHE A 1 768 ? 3.433 -31.161 27.716 1.00 35.53 768 PHE A O 1
ATOM 6112 N N . ALA A 1 769 ? 1.915 -29.506 27.875 1.00 33.84 769 ALA A N 1
ATOM 6113 C CA . ALA A 1 769 ? 2.815 -28.389 28.228 1.00 33.84 769 ALA A CA 1
ATOM 6114 C C . ALA A 1 769 ? 2.044 -27.057 28.267 1.00 33.84 769 ALA A C 1
ATOM 6116 O O . ALA A 1 769 ? 1.615 -26.577 27.211 1.00 33.84 769 ALA A O 1
ATOM 6117 N N . GLY A 1 770 ? 1.838 -26.442 29.438 1.00 43.03 770 GLY A N 1
ATOM 6118 C CA . GLY A 1 770 ? 1.448 -25.022 29.513 1.00 43.03 770 GLY A CA 1
ATOM 6119 C C . GLY A 1 770 ? 0.286 -24.683 30.442 1.00 43.03 770 GLY A C 1
ATOM 6120 O O . GLY A 1 770 ? -0.832 -24.470 29.970 1.00 43.03 770 GLY A O 1
ATOM 6121 N N . HIS A 1 771 ? 0.584 -24.536 31.732 1.00 51.09 771 HIS A N 1
ATOM 6122 C CA . HIS A 1 771 ? -0.178 -23.668 32.627 1.00 51.09 771 HIS A CA 1
ATOM 6123 C C . HIS A 1 771 ? 0.610 -22.364 32.863 1.00 51.09 771 HIS A C 1
ATOM 6125 O O . HIS A 1 771 ? 1.811 -22.397 33.124 1.00 51.09 771 HIS A O 1
ATOM 6131 N N . GLY A 1 772 ? -0.063 -21.209 32.787 1.00 57.59 772 GLY A N 1
ATOM 6132 C CA . GLY A 1 772 ? 0.512 -19.878 33.052 1.00 57.59 772 GLY A CA 1
ATOM 6133 C C . GLY A 1 772 ? 0.909 -19.053 31.817 1.00 57.59 772 GLY A C 1
ATOM 6134 O O . GLY A 1 772 ? 0.950 -19.548 30.692 1.00 57.59 772 GLY A O 1
ATOM 6135 N N . THR A 1 773 ? 1.157 -17.754 32.024 1.00 69.25 773 THR A N 1
ATOM 6136 C CA . THR A 1 773 ? 1.558 -16.816 30.958 1.00 69.25 773 THR A CA 1
ATOM 6137 C C . THR A 1 773 ? 3.042 -17.022 30.577 1.00 69.25 773 THR A C 1
ATOM 6139 O O . THR A 1 773 ? 3.896 -16.987 31.472 1.00 69.25 773 THR A O 1
ATOM 6142 N N . PRO A 1 774 ? 3.384 -17.221 29.281 1.00 75.12 774 PRO A N 1
ATOM 6143 C CA . PRO A 1 774 ? 4.771 -17.379 28.835 1.00 75.12 774 PRO A CA 1
ATOM 6144 C C . PRO A 1 774 ? 5.678 -16.249 29.339 1.00 75.12 774 PRO A C 1
ATOM 6146 O O . PRO A 1 774 ? 5.317 -15.079 29.258 1.00 75.12 774 PRO A O 1
ATOM 6149 N N . GLY A 1 775 ? 6.848 -16.603 29.877 1.00 83.38 775 GLY A N 1
ATOM 6150 C CA . GLY A 1 775 ? 7.818 -15.653 30.441 1.00 83.38 775 GLY A CA 1
ATOM 6151 C C . GLY A 1 775 ? 7.660 -15.364 31.941 1.00 83.38 775 GLY A C 1
ATOM 6152 O O . GLY A 1 775 ? 8.656 -15.016 32.575 1.00 83.38 775 GLY A O 1
ATOM 6153 N N . PHE A 1 776 ? 6.470 -15.579 32.518 1.00 89.50 776 PHE A N 1
ATOM 6154 C CA . PHE A 1 776 ? 6.190 -15.401 33.955 1.00 89.50 776 PHE A CA 1
ATOM 6155 C C . PHE A 1 776 ? 5.945 -16.718 34.700 1.00 89.50 776 PHE A C 1
ATOM 6157 O O . PHE A 1 776 ? 6.242 -16.808 35.888 1.00 89.50 776 PHE A O 1
ATOM 6164 N N . ALA A 1 777 ? 5.418 -17.738 34.018 1.00 87.44 777 ALA A N 1
ATOM 6165 C CA . ALA A 1 777 ? 5.093 -19.021 34.635 1.00 87.44 777 ALA A CA 1
ATOM 6166 C C . ALA A 1 777 ? 6.353 -19.812 35.045 1.00 87.44 777 ALA A C 1
ATOM 6168 O O . ALA A 1 777 ? 7.279 -19.930 34.232 1.00 87.44 777 ALA A O 1
ATOM 6169 N N . PRO A 1 778 ? 6.393 -20.391 36.259 1.00 87.88 778 PRO A N 1
ATOM 6170 C CA . PRO A 1 778 ? 7.491 -21.253 36.669 1.00 87.88 778 PRO A CA 1
ATOM 6171 C C . PRO A 1 778 ? 7.412 -22.642 36.002 1.00 87.88 77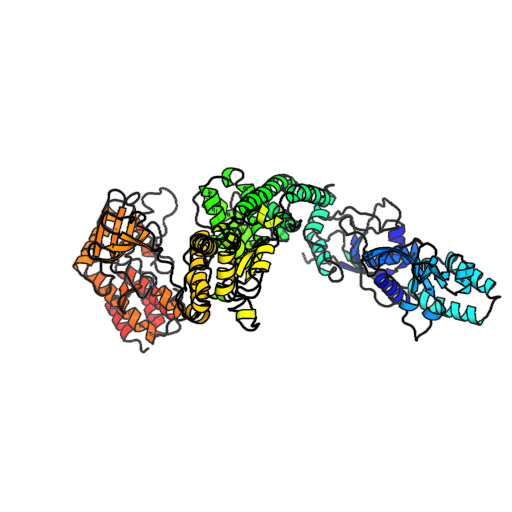8 PRO A C 1
ATOM 6173 O O . PRO A 1 778 ? 6.321 -23.078 35.617 1.00 87.88 778 PRO A O 1
ATOM 6176 N N . PRO A 1 779 ? 8.537 -23.372 35.878 1.00 85.44 779 PRO A N 1
ATOM 6177 C CA . PRO A 1 779 ? 8.584 -24.664 35.186 1.00 85.44 779 PRO A CA 1
ATOM 6178 C C . PRO A 1 779 ? 7.616 -25.713 35.746 1.00 85.44 779 PRO A C 1
ATOM 6180 O O . PRO A 1 779 ? 6.892 -26.337 34.981 1.00 85.44 779 PRO A O 1
ATOM 6183 N N . GLU A 1 780 ? 7.516 -25.849 37.069 1.00 83.00 780 GLU A N 1
ATOM 6184 C CA . GLU A 1 780 ? 6.621 -26.825 37.702 1.00 83.00 780 GLU A CA 1
ATOM 6185 C C . GLU A 1 780 ? 5.137 -26.539 37.436 1.00 83.00 780 GLU A C 1
ATOM 6187 O O . GLU A 1 780 ? 4.325 -27.460 37.371 1.00 83.00 780 GLU A O 1
ATOM 6192 N N . GLN A 1 781 ? 4.776 -25.269 37.220 1.00 78.81 781 GLN A N 1
ATOM 6193 C CA . GLN A 1 781 ? 3.424 -24.907 36.812 1.00 78.81 781 GLN A CA 1
ATOM 6194 C C . GLN A 1 781 ? 3.184 -25.333 35.359 1.00 78.81 781 GLN A C 1
ATOM 6196 O O . GLN A 1 781 ? 2.142 -25.905 35.055 1.00 78.81 781 GLN A O 1
ATOM 6201 N N . VAL A 1 782 ? 4.159 -25.147 34.462 1.00 74.19 782 VAL A N 1
ATOM 6202 C CA . VAL A 1 782 ? 4.079 -25.632 33.070 1.00 74.19 782 VAL A CA 1
ATOM 6203 C C . VAL A 1 782 ? 3.907 -27.156 33.006 1.00 74.19 782 VAL A C 1
ATOM 6205 O O . VAL A 1 782 ? 3.170 -27.633 32.134 1.00 74.19 782 VAL A O 1
ATOM 6208 N N . ASP A 1 783 ? 4.512 -27.869 33.959 1.00 68.25 783 ASP A N 1
ATOM 6209 C CA . ASP A 1 783 ? 4.469 -29.327 34.122 1.00 68.25 783 ASP A CA 1
ATOM 6210 C C . ASP A 1 783 ? 3.190 -29.841 34.825 1.00 68.25 783 ASP A C 1
ATOM 6212 O O . ASP A 1 783 ? 2.969 -31.049 34.899 1.00 68.25 783 ASP A O 1
ATOM 6216 N N . GLY A 1 784 ? 2.310 -28.944 35.293 1.00 61.53 784 GLY A N 1
ATOM 6217 C CA . GLY A 1 784 ? 1.001 -29.290 35.864 1.00 61.53 784 GLY A CA 1
ATOM 6218 C C . GLY A 1 784 ? 1.001 -29.642 37.356 1.00 61.53 784 GLY A C 1
ATOM 6219 O O . GLY A 1 784 ? 0.074 -30.312 37.812 1.00 61.53 784 GLY A O 1
ATOM 6220 N N . ALA A 1 785 ? 2.012 -29.210 38.116 1.00 65.38 785 ALA A N 1
ATOM 6221 C CA . ALA A 1 785 ? 2.071 -29.403 39.566 1.00 65.38 785 ALA A CA 1
ATOM 6222 C C . ALA A 1 785 ? 0.978 -28.616 40.330 1.00 65.38 785 ALA A C 1
ATOM 6224 O O . ALA A 1 785 ? 0.366 -27.679 39.807 1.00 65.38 785 ALA A O 1
ATOM 6225 N N . GLU A 1 786 ? 0.728 -28.999 41.589 1.00 62.34 786 GLU A N 1
ATOM 6226 C CA . GLU A 1 786 ? -0.252 -28.332 42.460 1.00 62.34 786 GLU A CA 1
ATOM 6227 C C . GLU A 1 786 ? 0.098 -26.862 42.766 1.00 62.34 786 GLU A C 1
ATOM 6229 O O . GLU A 1 786 ? 1.217 -26.397 42.556 1.00 62.34 786 GLU A O 1
ATOM 6234 N N . ALA A 1 787 ? -0.894 -26.101 43.260 1.00 64.75 787 ALA A N 1
ATOM 6235 C CA . ALA A 1 787 ? -0.676 -24.715 43.692 1.00 64.75 787 ALA A CA 1
ATOM 6236 C C . ALA A 1 787 ? 0.366 -24.685 44.795 1.00 64.75 787 ALA A C 1
ATOM 6238 O O . ALA A 1 787 ? 0.183 -25.348 45.809 1.00 64.75 787 ALA A O 1
ATOM 6239 N N . HIS A 1 788 ? 1.381 -23.843 44.645 1.00 79.38 788 HIS A N 1
ATOM 6240 C CA . HIS A 1 788 ? 2.293 -23.566 45.737 1.00 79.38 788 HIS A CA 1
ATOM 6241 C C . HIS A 1 788 ? 2.602 -22.064 45.794 1.00 79.38 788 HIS A C 1
ATOM 6243 O O . HIS A 1 788 ? 2.849 -21.473 44.739 1.00 79.38 788 HIS A O 1
ATOM 6249 N N . PRO A 1 789 ? 2.638 -21.436 46.986 1.00 86.31 789 PRO A N 1
ATOM 6250 C CA . PRO A 1 789 ? 3.020 -20.029 47.167 1.00 86.31 789 PRO A CA 1
ATOM 6251 C C . PRO A 1 789 ? 4.315 -19.618 46.449 1.00 86.31 789 PRO A C 1
ATOM 6253 O O . PRO A 1 789 ? 4.438 -18.505 45.942 1.00 86.31 789 PRO A O 1
ATOM 6256 N N . SER A 1 790 ? 5.276 -20.540 46.334 1.00 90.00 790 SER A N 1
ATOM 6257 C CA . SER A 1 790 ? 6.547 -20.301 45.634 1.00 90.00 790 SER A CA 1
ATOM 6258 C C . SER A 1 790 ? 6.403 -20.073 44.120 1.00 90.00 790 SER A C 1
ATOM 6260 O O . SER A 1 790 ? 7.347 -19.583 43.493 1.00 90.00 790 SER A O 1
ATOM 6262 N N . ALA A 1 791 ? 5.253 -20.394 43.515 1.00 89.25 791 ALA A N 1
ATOM 6263 C CA . ALA A 1 791 ? 4.956 -20.051 42.125 1.00 89.25 791 ALA A CA 1
ATOM 6264 C C . ALA A 1 791 ? 4.757 -18.537 41.949 1.00 89.25 791 ALA A C 1
ATOM 6266 O O . ALA A 1 791 ? 5.280 -17.951 40.998 1.00 89.25 791 ALA A O 1
ATOM 6267 N N . ASP A 1 792 ? 4.086 -17.886 42.904 1.00 92.12 792 ASP A N 1
ATOM 6268 C CA . ASP A 1 792 ? 3.912 -16.431 42.900 1.00 92.12 792 ASP A CA 1
ATOM 6269 C C . ASP A 1 792 ? 5.241 -15.713 43.160 1.00 92.12 792 ASP A C 1
ATOM 6271 O O . ASP A 1 792 ? 5.503 -14.686 42.542 1.00 92.12 792 ASP A O 1
ATOM 6275 N N . ILE A 1 793 ? 6.125 -16.290 43.986 1.00 95.50 793 ILE A N 1
ATOM 6276 C CA . ILE A 1 793 ? 7.495 -15.783 44.186 1.00 95.50 793 ILE A CA 1
ATOM 6277 C C . ILE A 1 793 ? 8.283 -15.782 42.873 1.00 95.50 793 ILE A C 1
ATOM 6279 O O . ILE A 1 793 ? 8.950 -14.799 42.545 1.00 95.50 793 ILE A O 1
ATOM 6283 N N . TYR A 1 794 ? 8.187 -16.858 42.089 1.00 94.94 794 TYR A N 1
ATOM 6284 C CA . TYR A 1 794 ? 8.841 -16.919 40.784 1.00 94.94 794 TYR A CA 1
ATOM 6285 C C . TYR A 1 794 ? 8.314 -15.832 39.844 1.00 94.94 794 TYR A C 1
ATOM 6287 O O . TYR A 1 794 ? 9.096 -15.077 39.259 1.00 94.94 794 TYR A O 1
ATOM 6295 N N . ALA A 1 795 ? 6.989 -15.720 39.730 1.00 94.38 795 ALA A N 1
ATOM 6296 C CA . ALA A 1 795 ? 6.351 -14.709 38.896 1.00 94.38 795 ALA A CA 1
ATOM 6297 C C . ALA A 1 795 ? 6.686 -13.281 39.368 1.00 94.38 795 ALA A C 1
ATOM 6299 O O . ALA A 1 795 ? 6.918 -12.399 38.541 1.00 94.38 795 ALA A O 1
ATOM 6300 N N . PHE A 1 796 ? 6.814 -13.064 40.680 1.00 96.88 796 PHE A N 1
ATOM 6301 C CA . PHE A 1 796 ? 7.267 -11.804 41.263 1.00 96.88 796 PHE A CA 1
ATOM 6302 C C . PHE A 1 796 ? 8.708 -11.479 40.855 1.00 96.88 796 PHE A C 1
ATOM 6304 O O . PHE A 1 796 ? 8.982 -10.371 40.404 1.00 96.88 796 PHE A O 1
ATOM 6311 N N . GLY A 1 797 ? 9.628 -12.448 40.896 1.00 96.62 797 GLY A N 1
ATOM 6312 C CA . GLY A 1 797 ? 10.997 -12.256 40.404 1.00 96.62 797 GLY A CA 1
ATOM 6313 C C . GLY A 1 797 ? 11.055 -11.872 38.919 1.00 96.62 797 GLY A C 1
ATOM 6314 O O . GLY A 1 797 ? 11.831 -10.997 38.527 1.00 96.62 797 GLY A O 1
ATOM 6315 N N . LYS A 1 798 ? 10.184 -12.467 38.093 1.00 97.06 798 LYS A N 1
ATOM 6316 C CA . LYS A 1 798 ? 10.006 -12.079 36.683 1.00 97.06 798 LYS A CA 1
ATOM 6317 C C . LYS A 1 798 ? 9.417 -10.676 36.532 1.00 97.06 798 LYS A C 1
ATOM 6319 O O . LYS A 1 798 ? 9.869 -9.929 35.665 1.00 97.06 798 LYS A O 1
ATOM 6324 N N . LEU A 1 799 ? 8.470 -10.296 37.389 1.00 96.62 799 LEU A N 1
ATOM 6325 C CA . LEU A 1 799 ? 7.904 -8.949 37.448 1.00 96.62 799 LEU A CA 1
ATOM 6326 C C . LEU A 1 799 ? 8.963 -7.900 37.813 1.00 96.62 799 LEU A C 1
ATOM 6328 O O . LEU A 1 799 ? 9.013 -6.865 37.157 1.00 96.62 799 LEU A O 1
ATOM 6332 N N . LEU A 1 800 ? 9.849 -8.172 38.777 1.00 96.50 800 LEU A N 1
ATOM 6333 C CA . LEU A 1 800 ? 10.957 -7.271 39.128 1.00 96.50 800 LEU A CA 1
ATOM 6334 C C . LEU A 1 800 ? 11.875 -7.003 37.929 1.00 96.50 800 LEU A C 1
ATOM 6336 O O . LEU A 1 800 ? 12.197 -5.851 37.639 1.00 96.50 800 LEU A O 1
ATOM 6340 N N . ALA A 1 801 ? 12.268 -8.055 37.203 1.00 96.06 801 ALA A N 1
ATOM 6341 C CA . ALA A 1 801 ? 13.078 -7.902 35.996 1.00 96.06 801 ALA A CA 1
ATOM 6342 C C . ALA A 1 801 ? 12.341 -7.094 34.921 1.00 96.06 801 ALA A C 1
ATOM 6344 O O . ALA A 1 801 ? 12.922 -6.188 34.320 1.00 96.06 801 ALA A O 1
ATOM 6345 N N . TYR A 1 802 ? 11.049 -7.369 34.736 1.00 95.88 802 TYR A N 1
ATOM 6346 C CA . TYR A 1 802 ? 10.219 -6.656 33.776 1.00 95.88 802 TYR A CA 1
ATOM 6347 C C . TYR A 1 802 ? 10.079 -5.167 34.115 1.00 95.88 802 TYR A C 1
ATOM 6349 O O . TYR A 1 802 ? 10.193 -4.335 33.220 1.00 95.88 802 TYR A O 1
ATOM 6357 N N . LEU A 1 803 ? 9.912 -4.814 35.393 1.00 95.88 803 LEU A N 1
ATOM 6358 C CA . LEU A 1 803 ? 9.833 -3.420 35.838 1.00 95.88 803 LEU A CA 1
ATOM 6359 C C . LEU A 1 803 ? 11.103 -2.631 35.500 1.00 95.88 803 LEU A C 1
ATOM 6361 O O . LEU A 1 803 ? 11.004 -1.479 35.097 1.00 95.88 803 LEU A O 1
ATOM 6365 N N . LEU A 1 804 ? 12.280 -3.243 35.637 1.00 95.00 804 LEU A N 1
ATOM 6366 C CA . LEU A 1 804 ? 13.571 -2.564 35.469 1.00 95.00 804 LEU A CA 1
ATOM 6367 C C . LEU A 1 804 ? 14.128 -2.605 34.043 1.00 95.00 804 LEU A C 1
ATOM 6369 O O . LEU A 1 804 ? 15.032 -1.840 33.719 1.00 95.00 804 LEU A O 1
ATOM 6373 N N . THR A 1 805 ? 13.650 -3.527 33.206 1.00 93.38 805 THR A N 1
ATOM 6374 C CA . THR A 1 805 ? 14.262 -3.790 31.890 1.00 93.38 805 THR A CA 1
ATOM 6375 C C . THR A 1 805 ? 13.265 -3.859 30.734 1.00 93.38 805 THR A C 1
ATOM 6377 O O . THR A 1 805 ? 13.687 -3.933 29.581 1.00 93.38 805 THR A O 1
ATOM 6380 N N . GLY A 1 806 ? 11.958 -3.876 31.012 1.00 91.12 806 GLY A N 1
ATOM 6381 C CA . GLY A 1 806 ? 10.905 -4.071 30.010 1.00 91.12 806 GLY A CA 1
ATOM 6382 C C . GLY A 1 806 ? 10.782 -5.504 29.484 1.00 91.12 806 GLY A C 1
ATOM 6383 O O . GLY A 1 806 ? 10.045 -5.756 28.533 1.00 91.12 806 GLY A O 1
ATOM 6384 N N . GLN A 1 807 ? 11.510 -6.457 30.072 1.00 91.88 807 GLN A N 1
ATOM 6385 C CA . GLN A 1 807 ? 11.539 -7.864 29.666 1.00 91.88 807 GLN A CA 1
ATOM 6386 C C . GLN A 1 807 ? 11.761 -8.802 30.865 1.00 91.88 807 GLN A C 1
ATOM 6388 O O . GLN A 1 807 ? 12.257 -8.407 31.912 1.00 91.88 807 GLN A O 1
ATOM 6393 N N . THR A 1 808 ? 11.387 -10.074 30.720 1.00 92.75 808 THR A N 1
ATOM 6394 C CA . THR A 1 808 ? 11.337 -11.064 31.820 1.00 92.75 808 THR A CA 1
ATOM 6395 C C . THR A 1 808 ? 12.657 -11.810 32.068 1.00 92.75 808 THR A C 1
ATOM 6397 O O . THR A 1 808 ? 12.713 -12.766 32.853 1.00 92.75 808 THR A O 1
ATOM 6400 N N . ASP A 1 809 ? 13.723 -11.437 31.362 1.00 93.50 809 ASP A N 1
ATOM 6401 C CA . ASP A 1 809 ? 15.044 -12.038 31.524 1.00 93.50 809 ASP A CA 1
ATOM 6402 C C . ASP A 1 809 ? 15.784 -11.370 32.692 1.00 93.50 809 ASP A C 1
ATOM 6404 O O . ASP A 1 809 ? 16.196 -10.210 32.617 1.00 93.50 809 ASP A O 1
ATOM 6408 N N . VAL A 1 810 ? 15.918 -12.128 33.784 1.00 93.69 810 VAL A N 1
ATOM 6409 C CA . VAL A 1 810 ? 16.489 -11.678 35.063 1.00 93.69 810 VAL A CA 1
ATOM 6410 C C . VAL A 1 810 ? 17.983 -11.374 34.964 1.00 93.69 810 VAL A C 1
ATOM 6412 O O . VAL A 1 810 ? 18.506 -10.623 35.787 1.00 93.69 810 VAL A O 1
ATOM 6415 N N . ASP A 1 811 ? 18.670 -11.903 33.950 1.00 92.19 811 ASP A N 1
ATOM 6416 C CA . ASP A 1 811 ? 20.103 -11.682 33.758 1.00 92.19 811 ASP A CA 1
ATOM 6417 C C . ASP A 1 811 ? 20.409 -10.330 33.108 1.00 92.19 811 ASP A C 1
ATOM 6419 O O . ASP A 1 811 ? 21.537 -9.847 33.193 1.00 92.19 811 ASP A O 1
ATOM 6423 N N . LYS A 1 812 ? 19.399 -9.658 32.538 1.00 92.56 812 LYS A N 1
ATOM 6424 C CA . LYS A 1 812 ? 19.556 -8.301 31.992 1.00 92.56 812 LYS A CA 1
ATOM 6425 C C . LYS A 1 812 ? 19.349 -7.191 33.022 1.00 92.56 812 LYS A C 1
ATOM 6427 O O . LYS A 1 812 ? 19.500 -6.020 32.679 1.00 92.56 812 LYS A O 1
ATOM 6432 N N . VAL A 1 813 ? 19.017 -7.524 34.271 1.00 93.69 813 VAL A N 1
ATOM 6433 C CA . VAL A 1 813 ? 18.908 -6.536 35.354 1.00 93.69 813 VAL A CA 1
ATOM 6434 C C . VAL A 1 813 ? 20.309 -6.059 35.733 1.00 93.69 813 VAL A C 1
ATOM 6436 O O . VAL A 1 813 ? 21.097 -6.805 36.317 1.00 93.69 813 VAL A O 1
ATOM 6439 N N . THR A 1 814 ? 20.620 -4.808 35.396 1.00 90.69 814 THR A N 1
ATOM 6440 C CA . THR A 1 814 ? 21.960 -4.227 35.569 1.00 90.69 814 THR A CA 1
ATOM 6441 C C . THR A 1 814 ? 22.250 -3.802 37.008 1.00 90.69 814 THR A C 1
ATOM 6443 O O . THR A 1 814 ? 23.415 -3.727 37.393 1.00 90.69 814 THR A O 1
ATOM 6446 N N . GLN A 1 815 ? 21.223 -3.561 37.830 1.00 92.69 815 GLN A N 1
ATOM 6447 C CA . GLN A 1 815 ? 21.389 -3.218 39.242 1.00 92.69 815 GLN A CA 1
ATOM 6448 C C . GLN A 1 815 ? 21.715 -4.482 40.065 1.00 92.69 815 GLN A C 1
ATOM 6450 O O . GLN A 1 815 ? 20.864 -5.372 40.160 1.00 92.69 815 GLN A O 1
ATOM 6455 N N . PRO A 1 816 ? 22.898 -4.586 40.710 1.00 90.62 816 PRO A N 1
ATOM 6456 C CA . PRO A 1 816 ? 23.363 -5.840 41.312 1.00 90.62 816 PRO A CA 1
ATOM 6457 C C . PRO A 1 816 ? 22.418 -6.438 42.361 1.00 90.62 816 PRO A C 1
ATOM 6459 O O . PRO A 1 816 ? 22.124 -7.634 42.311 1.00 90.62 816 PRO A O 1
ATOM 6462 N N . SER A 1 817 ? 21.911 -5.618 43.287 1.00 93.50 817 SER A N 1
ATOM 6463 C CA . SER A 1 817 ? 21.040 -6.085 44.374 1.00 93.50 817 SER A CA 1
ATOM 6464 C C . SER A 1 817 ? 19.664 -6.533 43.869 1.00 93.50 817 SER A C 1
ATOM 6466 O O . SER A 1 817 ? 19.166 -7.573 44.294 1.00 93.50 817 SER A O 1
ATOM 6468 N N . TRP A 1 818 ? 19.092 -5.817 42.895 1.00 95.00 818 TRP A N 1
ATOM 6469 C CA . TRP A 1 818 ? 17.831 -6.197 42.247 1.00 95.00 818 TRP A CA 1
ATOM 6470 C C . TRP A 1 818 ? 17.976 -7.464 41.409 1.00 95.00 818 TRP A C 1
ATOM 6472 O O . TRP A 1 818 ? 17.150 -8.368 41.509 1.00 95.00 818 TRP A O 1
ATOM 6482 N N . GLY A 1 819 ? 19.050 -7.561 40.619 1.00 94.38 819 GLY A N 1
ATOM 6483 C CA . GLY A 1 819 ? 19.339 -8.748 39.822 1.00 94.38 819 GLY A CA 1
ATOM 6484 C C . GLY A 1 819 ? 19.561 -9.979 40.699 1.00 94.38 819 GLY A C 1
ATOM 6485 O O . GLY A 1 819 ? 19.072 -11.058 40.372 1.00 94.38 819 GLY A O 1
ATOM 6486 N N . LYS A 1 820 ? 20.246 -9.830 41.845 1.00 95.56 820 LYS A N 1
ATOM 6487 C CA . LYS A 1 820 ? 20.392 -10.907 42.836 1.00 95.56 820 LYS A CA 1
ATOM 6488 C C . LYS A 1 820 ? 19.025 -11.359 43.353 1.00 95.56 820 LYS A C 1
ATOM 6490 O O . LYS A 1 820 ? 18.741 -12.549 43.286 1.00 95.56 820 LYS A O 1
ATOM 6495 N N . LEU A 1 821 ? 18.178 -10.431 43.803 1.00 96.12 821 LEU A N 1
ATOM 6496 C CA . LEU A 1 821 ? 16.845 -10.750 44.321 1.00 96.12 821 LEU A CA 1
ATOM 6497 C C . LEU A 1 821 ? 15.966 -11.450 43.269 1.00 96.12 821 LEU A C 1
ATOM 6499 O O . LEU A 1 821 ? 15.398 -12.507 43.545 1.00 96.12 821 LEU A O 1
ATOM 6503 N N . ALA A 1 822 ? 15.910 -10.917 42.043 1.00 96.00 822 ALA A N 1
ATOM 6504 C CA . ALA A 1 822 ? 15.135 -11.493 40.943 1.00 96.00 822 ALA A CA 1
ATOM 6505 C C . ALA A 1 822 ? 15.609 -12.911 40.570 1.00 96.00 822 ALA A C 1
ATOM 6507 O O . ALA A 1 822 ? 14.783 -13.801 40.347 1.00 96.00 822 ALA A O 1
ATOM 6508 N N . ARG A 1 823 ? 16.928 -13.157 40.555 1.00 96.31 823 ARG A N 1
ATOM 6509 C CA . ARG A 1 823 ? 17.500 -14.494 40.322 1.00 96.31 823 ARG A CA 1
ATOM 6510 C C . ARG A 1 823 ? 17.149 -15.477 41.435 1.00 96.31 823 ARG A C 1
ATOM 6512 O O . ARG A 1 823 ? 16.729 -16.587 41.127 1.00 96.31 823 ARG A O 1
ATOM 6519 N N . THR A 1 824 ? 17.249 -15.081 42.705 1.00 95.06 824 THR A N 1
ATOM 6520 C CA . THR A 1 824 ? 16.894 -15.969 43.827 1.00 95.06 824 THR A CA 1
ATOM 6521 C C . THR A 1 824 ? 15.401 -16.313 43.827 1.00 95.06 824 THR A C 1
ATOM 6523 O O . THR A 1 824 ? 15.028 -17.458 44.072 1.00 95.06 824 THR A O 1
ATOM 6526 N N . CYS A 1 825 ? 14.533 -15.360 43.471 1.00 95.69 825 CYS A N 1
ATOM 6527 C CA . CYS A 1 825 ? 13.098 -15.614 43.314 1.00 95.69 825 CYS A CA 1
ATOM 6528 C C . CYS A 1 825 ? 12.791 -16.589 42.162 1.00 95.69 825 CYS A C 1
ATOM 6530 O O . CYS A 1 825 ? 11.816 -17.332 42.228 1.00 95.69 825 CYS A O 1
ATOM 6532 N N . THR A 1 826 ? 13.622 -16.609 41.113 1.00 95.25 826 THR A N 1
ATOM 6533 C CA . THR A 1 826 ? 13.405 -17.399 39.887 1.00 95.25 826 THR A CA 1
ATOM 6534 C C . THR A 1 826 ? 14.232 -18.686 39.812 1.00 95.25 826 THR A C 1
ATOM 6536 O O . THR A 1 826 ? 14.373 -19.274 38.735 1.00 95.25 826 THR A O 1
ATOM 6539 N N . ILE A 1 827 ? 14.743 -19.172 40.951 1.00 93.88 827 ILE A N 1
ATOM 6540 C CA . ILE A 1 827 ? 15.395 -20.485 41.043 1.00 93.88 827 ILE A CA 1
ATOM 6541 C C . ILE A 1 827 ? 14.434 -21.567 40.540 1.00 93.88 827 ILE A C 1
ATOM 6543 O O . ILE A 1 827 ? 13.247 -21.583 40.872 1.00 93.88 827 ILE A O 1
ATOM 6547 N N . ARG A 1 828 ? 14.951 -22.474 39.702 1.00 88.50 828 ARG A N 1
ATOM 6548 C CA . ARG A 1 828 ? 14.143 -23.506 39.040 1.00 88.50 828 ARG A CA 1
ATOM 6549 C C . ARG A 1 828 ? 13.421 -24.397 40.048 1.00 88.50 828 ARG A C 1
ATOM 6551 O O . ARG A 1 828 ? 12.234 -24.642 39.878 1.00 88.50 828 ARG A O 1
ATOM 6558 N N . GLU A 1 829 ? 14.120 -24.841 41.086 1.00 87.94 829 GLU A N 1
ATOM 6559 C CA . GLU A 1 829 ? 13.555 -25.698 42.125 1.00 87.94 829 GLU A CA 1
ATOM 6560 C C . GLU A 1 829 ? 12.700 -24.886 43.122 1.00 87.94 829 GLU A C 1
ATOM 6562 O O . GLU A 1 829 ? 13.207 -23.921 43.699 1.00 87.94 829 GLU A O 1
ATOM 6567 N N . PRO A 1 830 ? 11.423 -25.253 43.360 1.00 87.56 830 PRO A N 1
ATOM 6568 C CA . PRO A 1 830 ? 10.527 -24.506 44.247 1.00 87.56 830 PRO A CA 1
ATOM 6569 C C . PRO A 1 830 ? 11.034 -24.332 45.685 1.00 87.56 830 PRO A C 1
ATOM 6571 O O . PRO A 1 830 ? 10.784 -23.289 46.283 1.00 87.56 830 PRO A O 1
ATOM 6574 N N . SER A 1 831 ? 11.745 -25.328 46.225 1.00 86.69 831 SER A N 1
ATOM 6575 C CA . SER A 1 831 ? 12.313 -25.331 47.584 1.00 86.69 831 SER A CA 1
ATOM 6576 C C . SER A 1 831 ? 13.486 -24.361 47.756 1.00 86.69 831 SER A C 1
ATOM 6578 O O . SER A 1 831 ? 13.783 -23.955 48.876 1.00 86.69 831 SER A O 1
ATOM 6580 N N . GLY A 1 832 ? 14.149 -23.980 46.659 1.00 86.88 832 GLY A N 1
ATOM 6581 C CA . GLY A 1 832 ? 15.279 -23.052 46.669 1.00 86.88 832 GLY A CA 1
ATOM 6582 C C . GLY A 1 832 ? 14.883 -21.577 46.578 1.00 86.88 832 GLY A C 1
ATOM 6583 O O . GLY A 1 832 ? 15.755 -20.716 46.657 1.00 86.88 832 GLY A O 1
ATOM 6584 N N . ARG A 1 833 ? 13.595 -21.267 46.382 1.00 93.75 833 ARG A N 1
ATOM 6585 C CA . ARG A 1 833 ? 13.097 -19.886 46.283 1.00 93.75 833 ARG A CA 1
ATOM 6586 C C . ARG A 1 833 ? 12.909 -19.280 47.673 1.00 93.75 833 ARG A C 1
ATOM 6588 O O . ARG A 1 833 ? 12.613 -19.981 48.635 1.00 93.75 833 ARG A O 1
ATOM 6595 N N . LEU A 1 834 ? 13.056 -17.960 47.761 1.00 92.50 834 LEU A N 1
ATOM 6596 C CA . LEU A 1 834 ? 12.821 -17.210 48.996 1.00 92.50 834 LEU A CA 1
ATOM 6597 C C . LEU A 1 834 ? 11.352 -17.288 49.437 1.00 92.50 834 LEU A C 1
ATOM 6599 O O . LEU A 1 834 ? 10.443 -17.380 48.612 1.00 92.50 834 LEU A O 1
ATOM 6603 N N . SER A 1 835 ? 11.123 -17.181 50.743 1.00 91.38 835 SER A N 1
ATOM 6604 C CA . SER A 1 835 ? 9.796 -16.878 51.296 1.00 91.38 835 SER A CA 1
ATOM 6605 C C . SER A 1 835 ? 9.414 -15.412 51.051 1.00 91.38 835 SER A C 1
ATOM 6607 O O . SER A 1 835 ? 10.294 -14.569 50.870 1.00 91.38 835 SER A O 1
ATOM 6609 N N . LEU A 1 836 ? 8.115 -15.085 51.090 1.00 90.44 836 LEU A N 1
ATOM 6610 C CA . LEU A 1 836 ? 7.631 -13.702 50.936 1.00 90.44 836 LEU A CA 1
ATOM 6611 C C . LEU A 1 836 ? 8.331 -12.723 51.894 1.00 90.44 836 LEU A C 1
ATOM 6613 O O . LEU A 1 836 ? 8.730 -11.640 51.474 1.00 90.44 836 LEU A O 1
ATOM 6617 N N . ASP A 1 837 ? 8.540 -13.119 53.151 1.00 89.75 837 ASP A N 1
ATOM 6618 C CA . ASP A 1 837 ? 9.153 -12.254 54.168 1.00 89.75 837 ASP A CA 1
ATOM 6619 C C . ASP A 1 837 ? 10.643 -12.010 53.910 1.00 89.75 837 ASP A C 1
ATOM 6621 O O . ASP A 1 837 ? 11.150 -10.909 54.133 1.00 89.75 837 ASP A O 1
ATOM 6625 N N . GLN A 1 838 ? 11.349 -13.010 53.376 1.00 92.88 838 GLN A N 1
ATOM 6626 C CA . GLN A 1 838 ? 12.731 -12.833 52.929 1.00 92.88 838 GLN A CA 1
ATOM 6627 C C . GLN A 1 838 ? 12.804 -11.919 51.704 1.00 92.88 838 GLN A C 1
ATOM 6629 O O . GLN A 1 838 ? 13.667 -11.048 51.655 1.00 92.88 838 GLN A O 1
ATOM 6634 N N . VAL A 1 839 ? 11.885 -12.072 50.741 1.00 94.81 839 VAL A N 1
ATOM 6635 C CA . VAL A 1 839 ? 11.810 -11.188 49.565 1.00 94.81 839 VAL A CA 1
ATOM 6636 C C . VAL A 1 839 ? 11.550 -9.744 49.984 1.00 94.81 839 VAL A C 1
ATOM 6638 O O . VAL A 1 839 ? 12.194 -8.839 49.457 1.00 94.81 839 VAL A O 1
ATOM 6641 N N . GLU A 1 840 ? 10.646 -9.514 50.939 1.00 92.75 840 GLU A N 1
ATOM 6642 C CA . GLU A 1 840 ? 10.354 -8.171 51.446 1.00 92.75 840 GLU A CA 1
ATOM 6643 C C . GLU A 1 840 ? 11.562 -7.575 52.162 1.00 92.75 840 GLU A C 1
ATOM 6645 O O . GLU A 1 840 ? 11.958 -6.451 51.860 1.00 92.75 840 GLU A O 1
ATOM 6650 N N . THR A 1 841 ? 12.183 -8.342 53.062 1.00 93.62 841 THR A N 1
ATOM 6651 C CA . THR A 1 841 ? 13.376 -7.910 53.801 1.00 93.62 841 THR A CA 1
ATOM 6652 C C . THR A 1 841 ? 14.492 -7.499 52.841 1.00 93.62 841 THR A C 1
ATOM 6654 O O . THR A 1 841 ? 15.049 -6.405 52.967 1.00 93.62 841 THR A O 1
ATOM 6657 N N . ASP A 1 842 ? 14.771 -8.335 51.838 1.00 93.88 842 ASP A N 1
ATOM 6658 C CA . ASP A 1 842 ? 15.783 -8.056 50.824 1.00 93.88 842 ASP A CA 1
ATOM 6659 C C . ASP A 1 842 ? 15.403 -6.829 49.985 1.00 93.88 842 ASP A C 1
ATOM 6661 O O . ASP A 1 842 ? 16.245 -5.960 49.767 1.00 93.88 842 ASP A O 1
ATOM 6665 N N . LEU A 1 843 ? 14.143 -6.702 49.551 1.00 93.25 843 LEU A N 1
ATOM 6666 C CA . LEU A 1 843 ? 13.670 -5.570 48.747 1.00 93.25 843 LEU A CA 1
ATOM 6667 C C . LEU A 1 843 ? 13.735 -4.240 49.514 1.00 93.25 843 LEU A C 1
ATOM 6669 O O . LEU A 1 843 ? 14.159 -3.223 48.958 1.00 93.25 843 LEU A O 1
ATOM 6673 N N . VAL A 1 844 ? 13.355 -4.229 50.795 1.00 92.25 844 VAL A N 1
ATOM 6674 C CA . VAL A 1 844 ? 13.451 -3.056 51.681 1.00 92.25 844 VAL A CA 1
ATOM 6675 C C . VAL A 1 844 ? 14.913 -2.650 51.868 1.00 92.25 844 VAL A C 1
ATOM 6677 O O . VAL A 1 844 ? 15.207 -1.454 51.791 1.00 92.25 844 VAL A O 1
ATOM 6680 N N . ALA A 1 845 ? 15.828 -3.611 52.028 1.00 90.62 845 ALA A N 1
ATOM 6681 C CA . ALA A 1 845 ? 17.257 -3.360 52.220 1.00 90.62 845 ALA A CA 1
ATOM 6682 C C . ALA A 1 845 ? 17.971 -2.778 50.982 1.00 90.62 845 ALA A C 1
ATOM 6684 O O . ALA A 1 845 ? 19.063 -2.220 51.109 1.00 90.62 845 ALA A O 1
ATOM 6685 N N . ILE A 1 846 ? 17.379 -2.869 49.784 1.00 90.00 846 ILE A N 1
ATOM 6686 C CA . ILE A 1 846 ? 17.960 -2.277 48.573 1.00 90.00 846 ILE A CA 1
ATOM 6687 C C . ILE A 1 846 ? 17.870 -0.745 48.629 1.00 90.00 846 ILE A C 1
ATOM 6689 O O . ILE A 1 846 ? 16.775 -0.178 48.632 1.00 90.00 846 ILE A O 1
ATOM 6693 N N . VAL A 1 847 ? 19.021 -0.070 48.618 1.00 79.81 847 VAL A N 1
ATOM 6694 C CA . VAL A 1 847 ? 19.116 1.391 48.459 1.00 79.81 847 VAL A CA 1
ATOM 6695 C C . VAL A 1 847 ? 18.777 1.752 47.007 1.00 79.81 847 VAL A C 1
ATOM 6697 O O . VAL A 1 847 ? 19.386 1.201 46.088 1.00 79.81 847 VAL A O 1
ATOM 6700 N N . THR A 1 848 ? 17.765 2.605 46.811 1.00 66.38 848 THR A N 1
ATOM 6701 C CA . THR A 1 848 ? 17.226 3.009 45.495 1.00 66.38 848 THR A CA 1
ATOM 6702 C C . THR A 1 848 ? 17.913 4.215 44.902 1.00 66.38 848 THR A C 1
ATOM 6704 O O . THR A 1 848 ? 18.159 5.161 45.684 1.00 66.38 848 THR A O 1
#

Organism: Sorangium cellulosum (NCBI:txid56)

Foldseek 3Di:
DPDDPQKDKDWAFLLVLLVCLQQQQEFAFPLDDDAEAAPLVLLVLLLCLQQLHAPAAWEKEWPDAPADGDTDRQPQHDDDDDDTHMYTLPCSNSSSSCNVQAARQFWDFYAYPVRHTFTWWWKFQLQQCLDPVHRNSVRIDTAGPCQFDADDVRPHTPAHPNDLLSCLVRVIGTNNCLSPPVSLVVSLVSNCVSVVNPVVVVVSVVSSCVSGSVSNRRRIHIYMYGYSHQDLVNSLVCSQVVCPPDDHDDLQSSVQRVCVSVVDRVVVVVVVLLVVLVVAQLCVPPDPLLLLQLLLQLLQVVVCPPVPTQRWRPSVSSSPQDPVSCVVRSVLLSVLLVVLSVLVVVLVQRHNLLQLDPQVSSLSSSLCSVCPPVCVPPLLVLLSLLLVLLCLQQVVRPPPCGVVSSQCSVQSVCVVVVHDRGPSLVSRAHALLCQQQAQDSNHSNLSVLQSLLLVLQQAALQPRHRDHPVCCPVQVWDWDFLQACVNVVNDDGGPRRGSLRIYIHGPVSDVQLPNDALLVSLVVSVVVPDDNVSSCVNCVSSQFHSVCRNVSPPLCRSLSSSQSSQLSSCVSNVHHHPCQQPPSVCVSNVGGRDHDPPPDDDPPQPADLNFWRFPAWDDDPDQWTWTFTQGNVRATKIKIKHWPPLFDPVLVVVVQVLLVLCQVLVQVQAFHWPDWDDDPTIIMTITHDFDAAWQLVVCVVVVQADDLVVLLVLLLSVLSSLVSCVVSVHAQQADDRNQFTHHPNGTHGHHRQRVVPRNPVPDPDDDQFDDYDPLQFAPVVRNPDDDDSLRVLLSSLQRLCCRHPNGSDLVPRPPVLSSVLSVQSNPNDSVSHDDSVVSSVSSVPDDD